Protein AF-0000000083364647 (afdb_homodimer)

Structure (mmCIF, N/CA/C/O backbone):
data_AF-0000000083364647-model_v1
#
loop_
_entity.id
_entity.type
_entity.pdbx_description
1 polymer 'DUF4220 domain-containing protein'
#
loop_
_atom_site.group_PDB
_atom_site.id
_atom_site.type_symbol
_atom_site.label_atom_id
_atom_site.label_alt_id
_atom_site.label_comp_id
_atom_site.label_asym_id
_atom_site.label_entity_id
_atom_site.label_seq_id
_atom_site.pdbx_PDB_ins_code
_atom_site.Cartn_x
_atom_site.Cartn_y
_atom_site.Cartn_z
_atom_site.occupancy
_atom_site.B_iso_or_equiv
_atom_site.auth_seq_id
_atom_site.auth_comp_id
_atom_site.auth_asym_id
_atom_site.auth_atom_id
_atom_site.pdbx_PDB_model_num
ATOM 1 N N . MET A 1 1 ? -22.344 -72.062 21.578 1 28.3 1 MET A N 1
ATOM 2 C CA . MET A 1 1 ? -21.594 -72.375 20.359 1 28.3 1 MET A CA 1
ATOM 3 C C . MET A 1 1 ? -21.938 -71.438 19.234 1 28.3 1 MET A C 1
ATOM 5 O O . MET A 1 1 ? -21.359 -71.5 18.141 1 28.3 1 MET A O 1
ATOM 9 N N . VAL A 1 2 ? -23.078 -70.688 19.422 1 35.88 2 VAL A N 1
ATOM 10 C CA . VAL A 1 2 ? -23.656 -69.875 18.375 1 35.88 2 VAL A CA 1
ATOM 11 C C . VAL A 1 2 ? -22.875 -68.562 18.266 1 35.88 2 VAL A C 1
ATOM 13 O O . VAL A 1 2 ? -22.969 -67.875 17.25 1 35.88 2 VAL A O 1
ATOM 16 N N . GLY A 1 3 ? -22.094 -68.188 19.328 1 37.97 3 GLY A N 1
ATOM 17 C CA . GLY A 1 3 ? -21.469 -66.875 19.359 1 37.97 3 GLY A CA 1
ATOM 18 C C . GLY A 1 3 ? -20.312 -66.75 18.406 1 37.97 3 GLY A C 1
ATOM 19 O O . GLY A 1 3 ? -19.781 -65.688 18.203 1 37.97 3 GLY A O 1
ATOM 20 N N . TYR A 1 4 ? -19.688 -67.938 18.016 1 39.88 4 TYR A N 1
ATOM 21 C CA . TYR A 1 4 ? -18.438 -67.875 17.266 1 39.88 4 TYR A CA 1
ATOM 22 C C . TYR A 1 4 ? -18.688 -67.688 15.781 1 39.88 4 TYR A C 1
ATOM 24 O O . TYR A 1 4 ? -17.766 -67.312 15.039 1 39.88 4 TYR A O 1
ATOM 32 N N . ARG A 1 5 ? -19.922 -68 15.266 1 39.12 5 ARG A N 1
ATOM 33 C CA . ARG A 1 5 ? -20.125 -67.938 13.82 1 39.12 5 ARG A CA 1
ATOM 34 C C . ARG A 1 5 ? -20.328 -66.5 13.359 1 39.12 5 ARG A C 1
ATOM 36 O O . ARG A 1 5 ? -20.094 -66.188 12.188 1 39.12 5 ARG A O 1
ATOM 43 N N . ARG A 1 6 ? -20.875 -65.625 14.242 1 38.91 6 ARG A N 1
ATOM 44 C CA . ARG A 1 6 ? -21.156 -64.312 13.781 1 38.91 6 ARG A CA 1
ATOM 45 C C . ARG A 1 6 ? -19.875 -63.469 13.641 1 38.91 6 ARG A C 1
ATOM 47 O O . ARG A 1 6 ? -19.828 -62.5 12.898 1 38.91 6 ARG A O 1
ATOM 54 N N . MET A 1 7 ? -18.906 -63.969 14.445 1 41.81 7 MET A N 1
ATOM 55 C CA . MET A 1 7 ? -17.656 -63.188 14.328 1 41.81 7 MET A CA 1
ATOM 56 C C . MET A 1 7 ? -16.938 -63.562 13.031 1 41.81 7 MET A C 1
ATOM 58 O O . MET A 1 7 ? -16.156 -62.75 12.516 1 41.81 7 MET A O 1
ATOM 62 N N . GLY A 1 8 ? -17.25 -64.812 12.523 1 44.34 8 GLY A N 1
ATOM 63 C CA . GLY A 1 8 ? -16.594 -65.25 11.297 1 44.34 8 GLY A CA 1
ATOM 64 C C . GLY A 1 8 ? -17.094 -64.5 10.062 1 44.34 8 GLY A C 1
ATOM 65 O O . GLY A 1 8 ? -16.328 -64.188 9.164 1 44.34 8 GLY A O 1
ATOM 66 N N . ASN A 1 9 ? -18.438 -64.312 10.062 1 47.81 9 ASN A N 1
ATOM 67 C CA . ASN A 1 9 ? -19 -63.688 8.891 1 47.81 9 ASN A CA 1
ATOM 68 C C . ASN A 1 9 ? -18.656 -62.188 8.867 1 47.81 9 ASN A C 1
ATOM 70 O O . ASN A 1 9 ? -18.578 -61.594 7.797 1 47.81 9 ASN A O 1
ATOM 74 N N . MET A 1 10 ? -18.516 -61.562 10.078 1 47.47 10 MET A N 1
ATOM 75 C CA . MET A 1 10 ? -18.125 -60.156 10.086 1 47.47 10 MET A CA 1
ATOM 76 C C . MET A 1 10 ? -16.688 -60 9.609 1 47.47 10 MET A C 1
ATOM 78 O O . MET A 1 10 ? -16.359 -59 8.961 1 47.47 10 MET A O 1
ATOM 82 N N . GLU A 1 11 ? -15.883 -61.031 9.961 1 47.91 11 GLU A N 1
ATOM 83 C CA . GLU A 1 11 ? -14.508 -60.969 9.484 1 47.91 11 GLU A CA 1
ATOM 84 C C . GLU A 1 11 ? -14.43 -61.188 7.977 1 47.91 11 GLU A C 1
ATOM 86 O O . GLU A 1 11 ? -13.633 -60.531 7.297 1 47.91 11 GLU A O 1
ATOM 91 N N . GLN A 1 12 ? -15.289 -62.062 7.484 1 49.97 12 GLN A N 1
ATOM 92 C CA . GLN A 1 12 ? -15.289 -62.25 6.043 1 49.97 12 GLN A CA 1
ATOM 93 C C . GLN A 1 12 ? -15.836 -61.062 5.305 1 49.97 12 GLN A C 1
ATOM 95 O O . GLN A 1 12 ? -15.312 -60.656 4.262 1 49.97 12 GLN A O 1
ATOM 100 N N . ASN A 1 13 ? -16.922 -60.5 5.891 1 51.72 13 ASN A N 1
ATOM 101 C CA . ASN A 1 13 ? -17.469 -59.312 5.25 1 51.72 13 ASN A CA 1
ATOM 102 C C . ASN A 1 13 ? -16.547 -58.094 5.402 1 51.72 13 ASN A C 1
ATOM 104 O O . ASN A 1 13 ? -16.438 -57.281 4.496 1 51.72 13 ASN A O 1
ATOM 108 N N . LEU A 1 14 ? -15.891 -58.031 6.578 1 49.97 14 LEU A N 1
ATOM 109 C CA . LEU A 1 14 ? -14.898 -56.969 6.715 1 49.97 14 LEU A CA 1
ATOM 110 C C . LEU A 1 14 ? -13.688 -57.25 5.824 1 49.97 14 LEU A C 1
ATOM 112 O O . LEU A 1 14 ? -13.086 -56.312 5.285 1 49.97 14 LEU A O 1
ATOM 116 N N . GLY A 1 15 ? -13.367 -58.562 5.668 1 51.25 15 GLY A N 1
ATOM 117 C CA . GLY A 1 15 ? -12.312 -58.938 4.746 1 51.25 15 GLY A CA 1
ATOM 118 C C . GLY A 1 15 ? -12.648 -58.625 3.297 1 51.25 15 GLY A C 1
ATOM 119 O O . GLY A 1 15 ? -11.789 -58.156 2.545 1 51.25 15 GLY A O 1
ATOM 120 N N . ASN A 1 16 ? -13.852 -58.969 2.924 1 53 16 ASN A N 1
ATOM 121 C CA . ASN A 1 16 ? -14.297 -58.656 1.569 1 53 16 ASN A CA 1
ATOM 122 C C . ASN A 1 16 ? -14.406 -57.156 1.343 1 53 16 ASN A C 1
ATOM 124 O O . ASN A 1 16 ? -14.078 -56.656 0.265 1 53 16 ASN A O 1
ATOM 128 N N . VAL A 1 17 ? -14.922 -56.469 2.379 1 50.69 17 VAL A N 1
ATOM 129 C CA . VAL A 1 17 ? -14.992 -55 2.248 1 50.69 17 VAL A CA 1
ATOM 130 C C . VAL A 1 17 ? -13.586 -54.438 2.229 1 50.69 17 VAL A C 1
ATOM 132 O O . VAL A 1 17 ? -13.305 -53.5 1.459 1 50.69 17 VAL A O 1
ATOM 135 N N . THR A 1 18 ? -12.758 -55.031 3.092 1 52.19 18 THR A N 1
ATOM 136 C CA . THR A 1 18 ? -11.383 -54.562 3.074 1 52.19 18 THR A CA 1
ATOM 137 C C . THR A 1 18 ? -10.68 -54.969 1.783 1 52.19 18 THR A C 1
ATOM 139 O O . THR A 1 18 ? -9.883 -54.219 1.229 1 52.19 18 THR A O 1
ATOM 142 N N . SER A 1 19 ? -10.969 -56.219 1.324 1 53.66 19 SER A N 1
ATOM 143 C CA . SER A 1 19 ? -10.383 -56.625 0.055 1 53.66 19 SER A CA 1
ATOM 144 C C . SER A 1 19 ? -10.984 -55.875 -1.114 1 53.66 19 SER A C 1
ATOM 146 O O . SER A 1 19 ? -10.266 -55.438 -2.025 1 53.66 19 SER A O 1
ATOM 148 N N . ALA A 1 20 ? -12.219 -55.656 -1.059 1 52.66 20 ALA A N 1
ATOM 149 C CA . ALA A 1 20 ? -12.859 -54.844 -2.105 1 52.66 20 ALA A CA 1
ATOM 150 C C . ALA A 1 20 ? -12.414 -53.406 -2.039 1 52.66 20 ALA A C 1
ATOM 152 O O . ALA A 1 20 ? -12.172 -52.75 -3.072 1 52.66 20 ALA A O 1
ATOM 153 N N . SER A 1 21 ? -12.469 -53.031 -0.769 1 53.06 21 SER A N 1
ATOM 154 C CA . SER A 1 21 ? -11.961 -51.688 -0.61 1 53.06 21 SER A CA 1
ATOM 155 C C . SER A 1 21 ? -10.484 -51.594 -0.996 1 53.06 21 SER A C 1
ATOM 157 O O . SER A 1 21 ? -10.055 -50.625 -1.601 1 53.06 21 SER A O 1
ATOM 159 N N . ALA A 1 22 ? -9.812 -52.625 -0.626 1 52.19 22 ALA A N 1
ATOM 160 C CA . ALA A 1 22 ? -8.414 -52.688 -1.05 1 52.19 22 ALA A CA 1
ATOM 161 C C . ALA A 1 22 ? -8.312 -52.844 -2.561 1 52.19 22 ALA A C 1
ATOM 163 O O . ALA A 1 22 ? -7.461 -52.25 -3.207 1 52.19 22 ALA A O 1
ATOM 164 N N . ILE A 1 23 ? -9.078 -53.719 -3.143 1 51.44 23 ILE A N 1
ATOM 165 C CA . ILE A 1 23 ? -9.102 -53.906 -4.594 1 51.44 23 ILE A CA 1
ATOM 166 C C . ILE A 1 23 ? -9.555 -52.594 -5.254 1 51.44 23 ILE A C 1
ATOM 168 O O . ILE A 1 23 ? -8.984 -52.188 -6.258 1 51.44 23 ILE A O 1
ATOM 172 N N . LEU A 1 24 ? -10.641 -52.094 -4.684 1 50.34 24 LEU A N 1
ATOM 173 C CA . LEU A 1 24 ? -11.102 -50.812 -5.211 1 50.34 24 LEU A CA 1
ATOM 174 C C . LEU A 1 24 ? -10.016 -49.75 -5.066 1 50.34 24 LEU A C 1
ATOM 176 O O . LEU A 1 24 ? -9.805 -48.938 -5.973 1 50.34 24 LEU A O 1
ATOM 180 N N . LEU A 1 25 ? -9.523 -49.75 -3.896 1 50.5 25 LEU A N 1
ATOM 181 C CA . LEU A 1 25 ? -8.398 -48.812 -3.697 1 50.5 25 LEU A CA 1
ATOM 182 C C . LEU A 1 25 ? -7.23 -49.188 -4.602 1 50.5 25 LEU A C 1
ATOM 184 O O . LEU A 1 25 ? -6.555 -48.312 -5.145 1 50.5 25 LEU A O 1
ATOM 188 N N . HIS A 1 26 ? -6.988 -50.5 -4.77 1 53.16 26 HIS A N 1
ATOM 189 C CA . HIS A 1 26 ? -5.949 -50.938 -5.688 1 53.16 26 HIS A CA 1
ATOM 190 C C . HIS A 1 26 ? -6.324 -50.656 -7.133 1 53.16 26 HIS A C 1
ATOM 192 O O . HIS A 1 26 ? -5.477 -50.25 -7.926 1 53.16 26 HIS A O 1
ATOM 198 N N . GLN A 1 27 ? -7.527 -50.969 -7.461 1 51.88 27 GLN A N 1
ATOM 199 C CA . GLN A 1 27 ? -8 -50.625 -8.805 1 51.88 27 GLN A CA 1
ATOM 200 C C . GLN A 1 27 ? -7.984 -49.125 -9.023 1 51.88 27 GLN A C 1
ATOM 202 O O . GLN A 1 27 ? -7.609 -48.656 -10.102 1 51.88 27 GLN A O 1
ATOM 207 N N . LEU A 1 28 ? -8.453 -48.469 -8.086 1 54.12 28 LEU A N 1
ATOM 208 C CA . LEU A 1 28 ? -8.367 -47.031 -8.141 1 54.12 28 LEU A CA 1
ATOM 209 C C . LEU A 1 28 ? -6.914 -46.562 -8.219 1 54.12 28 LEU A C 1
ATOM 211 O O . LEU A 1 28 ? -6.59 -45.625 -8.945 1 54.12 28 LEU A O 1
ATOM 215 N N . SER A 1 29 ? -6.258 -47.281 -7.473 1 57.06 29 SER A N 1
ATOM 216 C CA . SER A 1 29 ? -4.824 -47 -7.523 1 57.06 29 SER A CA 1
ATOM 217 C C . SER A 1 29 ? -4.234 -47.406 -8.867 1 57.06 29 SER A C 1
ATOM 219 O O . SER A 1 29 ? -3.391 -46.719 -9.422 1 57.06 29 SER A O 1
ATOM 221 N N . ASP A 1 30 ? -4.602 -48.625 -9.422 1 57.47 30 ASP A N 1
ATOM 222 C CA . ASP A 1 30 ? -4.145 -49.062 -10.734 1 57.47 30 ASP A CA 1
ATOM 223 C C . ASP A 1 30 ? -4.68 -48.125 -11.836 1 57.47 30 ASP A C 1
ATOM 225 O O . ASP A 1 30 ? -3.959 -47.812 -12.781 1 57.47 30 ASP A O 1
ATOM 229 N N . MET A 1 31 ? -5.93 -47.875 -11.781 1 54.09 31 MET A N 1
ATOM 230 C CA . MET A 1 31 ? -6.516 -46.938 -12.727 1 54.09 31 MET A CA 1
ATOM 231 C C . MET A 1 31 ? -5.844 -45.594 -12.633 1 54.09 31 MET A C 1
ATOM 233 O O . MET A 1 31 ? -5.652 -44.906 -13.641 1 54.09 31 MET A O 1
ATOM 237 N N . TRP A 1 32 ? -5.512 -45.344 -11.445 1 59.69 32 TRP A N 1
ATOM 238 C CA . TRP A 1 32 ? -4.852 -44.062 -11.203 1 59.69 32 TRP A CA 1
ATOM 239 C C . TRP A 1 32 ? -3.434 -44.094 -11.758 1 59.69 32 TRP A C 1
ATOM 241 O O . TRP A 1 32 ? -2.926 -43.062 -12.195 1 59.69 32 TRP A O 1
ATOM 251 N N . LYS A 1 33 ? -2.928 -45.281 -11.898 1 62.59 33 LYS A N 1
ATOM 252 C CA . LYS A 1 33 ? -1.562 -45.406 -12.398 1 62.59 33 LYS A CA 1
ATOM 253 C C . LYS A 1 33 ? -1.55 -45.719 -13.891 1 62.59 33 LYS A C 1
ATOM 255 O O . LYS A 1 33 ? -0.494 -45.688 -14.531 1 62.59 33 LYS A O 1
ATOM 260 N N . SER A 1 34 ? -2.707 -45.969 -14.555 1 68.25 34 SER A N 1
ATOM 261 C CA . SER A 1 34 ? -2.805 -46.188 -15.992 1 68.25 34 SER A CA 1
ATOM 262 C C . SER A 1 34 ? -2.561 -44.906 -16.766 1 68.25 34 SER A C 1
ATOM 264 O O . SER A 1 34 ? -2.693 -43.812 -16.219 1 68.25 34 SER A O 1
ATOM 266 N N . PRO A 1 35 ? -2.01 -45.062 -17.953 1 74.62 35 PRO A N 1
ATOM 267 C CA . PRO A 1 35 ? -1.809 -43.875 -18.766 1 74.62 35 PRO A CA 1
ATOM 268 C C . PRO A 1 35 ? -3.057 -43 -18.859 1 74.62 35 PRO A C 1
ATOM 270 O O . PRO A 1 35 ? -2.959 -41.75 -18.828 1 74.62 35 PRO A O 1
ATOM 273 N N . ARG A 1 36 ? -4.195 -43.625 -18.938 1 77.38 36 ARG A N 1
ATOM 274 C CA . ARG A 1 36 ? -5.422 -42.844 -18.969 1 77.38 36 ARG A CA 1
ATOM 275 C C . ARG A 1 36 ? -5.695 -42.188 -17.625 1 77.38 36 ARG A C 1
ATOM 277 O O . ARG A 1 36 ? -6.176 -41.031 -17.562 1 77.38 36 ARG A O 1
ATOM 284 N N . GLY A 1 37 ? -5.383 -42.844 -16.594 1 76.88 37 GLY A N 1
ATOM 285 C CA . GLY A 1 37 ? -5.535 -42.281 -15.258 1 76.88 37 GLY A CA 1
ATOM 286 C C . GLY A 1 37 ? -4.648 -41.062 -15.023 1 76.88 37 GLY A C 1
ATOM 287 O O . GLY A 1 37 ? -5.066 -40.094 -14.391 1 76.88 37 GLY A O 1
ATOM 288 N N . THR A 1 38 ? -3.457 -41.125 -15.578 1 80.5 38 THR A N 1
ATOM 289 C CA . THR A 1 38 ? -2.537 -40 -15.461 1 80.5 38 THR A CA 1
ATOM 290 C C . THR A 1 38 ? -3.068 -38.781 -16.219 1 80.5 38 THR A C 1
ATOM 292 O O . THR A 1 38 ? -3.004 -37.656 -15.719 1 80.5 38 THR A O 1
ATOM 295 N N . VAL A 1 39 ? -3.627 -39.031 -17.328 1 83.75 39 VAL A N 1
ATOM 296 C CA . VAL A 1 39 ? -4.18 -37.938 -18.125 1 83.75 39 VAL A CA 1
ATOM 297 C C . VAL A 1 39 ? -5.375 -37.312 -17.406 1 83.75 39 VAL A C 1
ATOM 299 O O . VAL A 1 39 ? -5.504 -36.094 -17.344 1 83.75 39 VAL A O 1
ATOM 302 N N . VAL A 1 40 ? -6.16 -38.125 -16.781 1 84.25 40 VAL A N 1
ATOM 303 C CA . VAL A 1 40 ? -7.355 -37.656 -16.094 1 84.25 40 VAL A CA 1
ATOM 304 C C . VAL A 1 40 ? -6.957 -36.812 -14.875 1 84.25 40 VAL A C 1
ATOM 306 O O . VAL A 1 40 ? -7.609 -35.812 -14.555 1 84.25 40 VAL A O 1
ATOM 309 N N . ARG A 1 41 ? -5.922 -37.156 -14.234 1 86.38 41 ARG A N 1
ATOM 310 C CA . ARG A 1 41 ? -5.449 -36.406 -13.078 1 86.38 41 ARG A CA 1
ATOM 311 C C . ARG A 1 41 ? -4.949 -35.031 -13.492 1 86.38 41 ARG A C 1
ATOM 313 O O . ARG A 1 41 ? -5.262 -34.031 -12.844 1 86.38 41 ARG A O 1
ATOM 320 N N . ILE A 1 42 ? -4.195 -34.969 -14.516 1 89.38 42 ILE A N 1
ATOM 321 C CA . ILE A 1 42 ? -3.674 -33.719 -15.008 1 89.38 42 ILE A CA 1
ATOM 322 C C . ILE A 1 42 ? -4.828 -32.844 -15.492 1 89.38 42 ILE A C 1
ATOM 324 O O . ILE A 1 42 ? -4.863 -31.625 -15.211 1 89.38 42 ILE A O 1
ATOM 328 N N . GLU A 1 43 ? -5.773 -33.5 -16.125 1 91.19 43 GLU A N 1
ATOM 329 C CA . GLU A 1 43 ? -6.934 -32.781 -16.609 1 91.19 43 GLU A CA 1
ATOM 330 C C . GLU A 1 43 ? -7.785 -32.25 -15.461 1 91.19 43 GLU A C 1
ATOM 332 O O . GLU A 1 43 ? -8.305 -31.125 -15.531 1 91.19 43 GLU A O 1
ATOM 337 N N . ALA A 1 44 ? -7.875 -33 -14.461 1 90.81 44 ALA A N 1
ATOM 338 C CA . ALA A 1 44 ? -8.664 -32.562 -13.312 1 90.81 44 ALA A CA 1
ATOM 339 C C . ALA A 1 44 ? -8.023 -31.359 -12.641 1 90.81 44 ALA A C 1
ATOM 341 O O . ALA A 1 44 ? -8.727 -30.422 -12.25 1 90.81 44 ALA A O 1
ATOM 342 N N . LEU A 1 45 ? -6.758 -31.328 -12.531 1 92.5 45 LEU A N 1
ATOM 343 C CA . LEU A 1 45 ? -6.059 -30.203 -11.922 1 92.5 45 LEU A CA 1
ATOM 344 C C . LEU A 1 45 ? -6.141 -28.969 -12.805 1 92.5 45 LEU A C 1
ATOM 346 O O . LEU A 1 45 ? -6.324 -27.859 -12.312 1 92.5 45 LEU A O 1
ATOM 350 N N . ALA A 1 46 ? -6.008 -29.219 -14.039 1 93.81 46 ALA A N 1
ATOM 351 C CA . ALA A 1 46 ? -6.125 -28.109 -14.977 1 93.81 46 ALA A CA 1
ATOM 352 C C . ALA A 1 46 ? -7.531 -27.516 -14.953 1 93.81 46 ALA A C 1
ATOM 354 O O . ALA A 1 46 ? -7.699 -26.297 -14.969 1 93.81 46 ALA A O 1
ATOM 355 N N . LEU A 1 47 ? -8.508 -28.406 -14.891 1 94.44 47 LEU A N 1
ATOM 356 C CA . LEU A 1 47 ? -9.898 -27.938 -14.852 1 94.44 47 LEU A CA 1
ATOM 357 C C . LEU A 1 47 ? -10.18 -27.188 -13.562 1 94.44 47 LEU A C 1
ATOM 359 O O . LEU A 1 47 ? -10.93 -26.203 -13.562 1 94.44 47 LEU A O 1
ATOM 363 N N . LEU A 1 48 ? -9.539 -27.609 -12.539 1 94.56 48 LEU A N 1
ATOM 364 C CA . LEU A 1 48 ? -9.695 -26.891 -11.281 1 94.56 48 LEU A CA 1
ATOM 365 C C . LEU A 1 48 ? -9.086 -25.484 -11.375 1 94.56 48 LEU A C 1
ATOM 367 O O . LEU A 1 48 ? -9.68 -24.516 -10.914 1 94.56 48 LEU A O 1
ATOM 371 N N . ALA A 1 49 ? -7.973 -25.422 -11.953 1 94.81 49 ALA A N 1
ATOM 372 C CA . ALA A 1 49 ? -7.324 -24.125 -12.133 1 94.81 49 ALA A CA 1
ATOM 373 C C . ALA A 1 49 ? -8.164 -23.203 -13.023 1 94.81 49 ALA A C 1
ATOM 375 O O . ALA A 1 49 ? -8.305 -22.016 -12.734 1 94.81 49 ALA A O 1
ATOM 376 N N . ILE A 1 50 ? -8.75 -23.766 -14.047 1 95 50 ILE A N 1
ATOM 377 C CA . ILE A 1 50 ? -9.594 -23.016 -14.961 1 95 50 ILE A CA 1
ATOM 378 C C . ILE A 1 50 ? -10.859 -22.547 -14.242 1 95 50 ILE A C 1
ATOM 380 O O . ILE A 1 50 ? -11.266 -21.391 -14.367 1 95 50 ILE A O 1
ATOM 384 N N . ALA A 1 51 ? -11.367 -23.422 -13.43 1 94.5 51 ALA A N 1
ATOM 385 C CA . ALA A 1 51 ? -12.586 -23.094 -12.695 1 94.5 51 ALA A CA 1
ATOM 386 C C . ALA A 1 51 ? -12.336 -21.969 -11.703 1 94.5 51 ALA A C 1
ATOM 388 O O . ALA A 1 51 ? -13.141 -21.047 -11.578 1 94.5 51 ALA A O 1
ATOM 389 N N . LEU A 1 52 ? -11.266 -22.031 -11.047 1 94.31 52 LEU A N 1
ATOM 390 C CA . LEU A 1 52 ? -10.922 -21 -10.07 1 94.31 52 LEU A CA 1
ATOM 391 C C . LEU A 1 52 ? -10.641 -19.672 -10.766 1 94.31 52 LEU A C 1
ATOM 393 O O . LEU A 1 52 ? -11.055 -18.625 -10.281 1 94.31 52 LEU A O 1
ATOM 397 N N . SER A 1 53 ? -9.969 -19.75 -11.883 1 93.62 53 SER A N 1
ATOM 398 C CA . SER A 1 53 ? -9.695 -18.547 -12.641 1 93.62 53 SER A CA 1
ATOM 399 C C . SER A 1 53 ? -10.977 -17.938 -13.188 1 93.62 53 SER A C 1
ATOM 401 O O . SER A 1 53 ? -11.141 -16.703 -13.18 1 93.62 53 SER A O 1
ATOM 403 N N . PHE A 1 54 ? -11.836 -18.781 -13.594 1 92.06 54 PHE A N 1
ATOM 404 C CA . PHE A 1 54 ? -13.125 -18.344 -14.094 1 92.06 54 PHE A CA 1
ATOM 405 C C . PHE A 1 54 ? -13.938 -17.672 -12.984 1 92.06 54 PHE A C 1
ATOM 407 O O . PHE A 1 54 ? -14.539 -16.625 -13.195 1 92.06 54 PHE A O 1
ATOM 414 N N . PHE A 1 55 ? -13.898 -18.25 -11.891 1 90.94 55 PHE A N 1
ATOM 415 C CA . PHE A 1 55 ? -14.602 -17.703 -10.727 1 90.94 55 PHE A CA 1
ATOM 416 C C . PHE A 1 55 ? -14.078 -16.312 -10.383 1 90.94 55 PHE A C 1
ATOM 418 O O . PHE A 1 55 ? -14.867 -15.398 -10.133 1 90.94 55 PHE A O 1
ATOM 425 N N . LEU A 1 56 ? -12.852 -16.141 -10.445 1 91.88 56 LEU A N 1
ATOM 426 C CA . LEU A 1 56 ? -12.234 -14.867 -10.117 1 91.88 56 LEU A CA 1
ATOM 427 C C . LEU A 1 56 ? -12.578 -13.812 -11.164 1 91.88 56 LEU A C 1
ATOM 429 O O . LEU A 1 56 ? -12.867 -12.664 -10.812 1 91.88 56 LEU A O 1
ATOM 433 N N . ALA A 1 57 ? -12.547 -14.203 -12.359 1 90.94 57 ALA A N 1
ATOM 434 C CA . ALA A 1 57 ? -12.828 -13.258 -13.445 1 90.94 57 ALA A CA 1
ATOM 435 C C . ALA A 1 57 ? -14.297 -12.836 -13.438 1 90.94 57 ALA A C 1
ATOM 437 O O . ALA A 1 57 ? -14.617 -11.68 -13.711 1 90.94 57 ALA A O 1
ATOM 438 N N . ALA A 1 58 ? -15.133 -13.727 -12.992 1 88.88 58 ALA A N 1
ATOM 439 C CA . ALA A 1 58 ? -16.562 -13.469 -13.047 1 88.88 58 ALA A CA 1
ATOM 440 C C . ALA A 1 58 ? -17.062 -12.789 -11.773 1 88.88 58 ALA A C 1
ATOM 442 O O . ALA A 1 58 ? -17.844 -11.844 -11.82 1 88.88 58 ALA A O 1
ATOM 443 N N . PHE A 1 59 ? -16.531 -13.234 -10.633 1 84.94 59 PHE A N 1
ATOM 444 C CA . PHE A 1 59 ? -17.141 -12.812 -9.375 1 84.94 59 PHE A CA 1
ATOM 445 C C . PHE A 1 59 ? -16.156 -12.016 -8.539 1 84.94 59 PHE A C 1
ATOM 447 O O . PHE A 1 59 ? -16.453 -11.617 -7.414 1 84.94 59 PHE A O 1
ATOM 454 N N . GLY A 1 60 ? -15.039 -11.805 -9.039 1 83.19 60 GLY A N 1
ATOM 455 C CA . GLY A 1 60 ? -14.047 -11.039 -8.289 1 83.19 60 GLY A CA 1
ATOM 456 C C . GLY A 1 60 ? -14.539 -9.656 -7.895 1 83.19 60 GLY A C 1
ATOM 457 O O . GLY A 1 60 ? -14.203 -9.164 -6.816 1 83.19 60 GLY A O 1
ATOM 458 N N . SER A 1 61 ? -15.445 -9.047 -8.648 1 80.56 61 SER A N 1
ATOM 459 C CA . SER A 1 61 ? -15.938 -7.699 -8.391 1 80.56 61 SER A CA 1
ATOM 460 C C . SER A 1 61 ? -16.938 -7.691 -7.242 1 80.56 61 SER A C 1
ATOM 462 O O . SER A 1 61 ? -17.25 -6.633 -6.691 1 80.56 61 SER A O 1
ATOM 464 N N . PHE A 1 62 ? -17.359 -8.844 -6.84 1 84.06 62 PHE A N 1
ATOM 465 C CA . PHE A 1 62 ? -18.344 -8.938 -5.766 1 84.06 62 PHE A CA 1
ATOM 466 C C . PHE A 1 62 ? -17.688 -8.719 -4.406 1 84.06 62 PHE A C 1
ATOM 468 O O . PHE A 1 62 ? -18.375 -8.555 -3.4 1 84.06 62 PHE A O 1
ATOM 475 N N . ARG A 1 63 ? -16.453 -8.68 -4.391 1 86.56 63 ARG A N 1
ATOM 476 C CA . ARG A 1 63 ? -15.734 -8.461 -3.139 1 86.56 63 ARG A CA 1
ATOM 477 C C . ARG A 1 63 ? -16.125 -7.129 -2.512 1 86.56 63 ARG A C 1
ATOM 479 O O . ARG A 1 63 ? -16.188 -7.004 -1.286 1 86.56 63 ARG A O 1
ATOM 486 N N . ARG A 1 64 ? -16.469 -6.191 -3.322 1 89.19 64 ARG A N 1
ATOM 487 C CA . ARG A 1 64 ? -16.859 -4.871 -2.842 1 89.19 64 ARG A CA 1
ATOM 488 C C . ARG A 1 64 ? -18.234 -4.914 -2.176 1 89.19 64 ARG A C 1
ATOM 490 O O . ARG A 1 64 ? -18.516 -4.117 -1.28 1 89.19 64 ARG A O 1
ATOM 497 N N . ARG A 1 65 ? -19.047 -5.898 -2.592 1 90.88 65 ARG A N 1
ATOM 498 C CA . ARG A 1 65 ? -20.469 -5.875 -2.223 1 90.88 65 ARG A CA 1
ATOM 499 C C . ARG A 1 65 ? -20.719 -6.734 -0.986 1 90.88 65 ARG A C 1
ATOM 501 O O . ARG A 1 65 ? -21.828 -6.73 -0.442 1 90.88 65 ARG A O 1
ATOM 508 N N . SER A 1 66 ? -19.688 -7.469 -0.621 1 90.31 66 SER A N 1
ATOM 509 C CA . SER A 1 66 ? -19.938 -8.344 0.522 1 90.31 66 SER A CA 1
ATOM 510 C C . SER A 1 66 ? -18.719 -8.406 1.444 1 90.31 66 SER A C 1
ATOM 512 O O . SER A 1 66 ? -17.594 -8.516 0.978 1 90.31 66 SER A O 1
ATOM 514 N N . GLY A 1 67 ? -19.109 -8.344 2.73 1 86.88 67 GLY A N 1
ATOM 515 C CA . GLY A 1 67 ? -18.062 -8.477 3.734 1 86.88 67 GLY A CA 1
ATOM 516 C C . GLY A 1 67 ? -18 -9.867 4.352 1 86.88 67 GLY A C 1
ATOM 517 O O . GLY A 1 67 ? -17.266 -10.094 5.309 1 86.88 67 GLY A O 1
ATOM 518 N N . HIS A 1 68 ? -18.703 -10.742 3.699 1 87.31 68 HIS A N 1
ATOM 519 C CA . HIS A 1 68 ? -18.719 -12.094 4.242 1 87.31 68 HIS A CA 1
ATOM 520 C C . HIS A 1 68 ? -17.359 -12.758 4.098 1 87.31 68 HIS A C 1
ATOM 522 O O . HIS A 1 68 ? -16.688 -12.609 3.072 1 87.31 68 HIS A O 1
ATOM 528 N N . TRP A 1 69 ? -16.984 -13.555 5.082 1 83.56 69 TRP A N 1
ATOM 529 C CA . TRP A 1 69 ? -15.656 -14.148 5.133 1 83.56 69 TRP A CA 1
ATOM 530 C C . TRP A 1 69 ? -15.438 -15.086 3.949 1 83.56 69 TRP A C 1
ATOM 532 O O . TRP A 1 69 ? -14.336 -15.148 3.402 1 83.56 69 TRP A O 1
ATOM 542 N N . PHE A 1 70 ? -16.484 -15.75 3.516 1 86.5 70 PHE A N 1
ATOM 543 C CA . PHE A 1 70 ? -16.375 -16.719 2.428 1 86.5 70 PHE A CA 1
ATOM 544 C C . PHE A 1 70 ? -16.016 -16.016 1.119 1 86.5 70 PHE A C 1
ATOM 546 O O . PHE A 1 70 ? -15.211 -16.516 0.337 1 86.5 70 PHE A O 1
ATOM 553 N N . ILE A 1 71 ? -16.562 -14.875 0.947 1 88.75 71 ILE A N 1
ATOM 554 C CA . ILE A 1 71 ? -16.297 -14.148 -0.296 1 88.75 71 ILE A CA 1
ATOM 555 C C . ILE A 1 71 ? -14.93 -13.484 -0.231 1 88.75 71 ILE A C 1
ATOM 557 O O . ILE A 1 71 ? -14.164 -13.539 -1.191 1 88.75 71 ILE A O 1
ATOM 561 N N . GLN A 1 72 ? -14.641 -12.953 0.896 1 88.5 72 GLN A N 1
ATOM 562 C CA . GLN A 1 72 ? -13.383 -12.227 1.047 1 88.5 72 GLN A CA 1
ATOM 563 C C . GLN A 1 72 ? -12.195 -13.18 1 1 88.5 72 GLN A C 1
ATOM 565 O O . GLN A 1 72 ? -11.273 -12.992 0.195 1 88.5 72 GLN A O 1
ATOM 570 N N . LYS A 1 73 ? -12.227 -14.211 1.773 1 87 73 LYS A N 1
ATOM 571 C CA . LYS A 1 73 ? -11.117 -15.164 1.817 1 87 73 LYS A CA 1
ATOM 572 C C . LYS A 1 73 ? -11.148 -16.094 0.614 1 87 73 LYS A C 1
ATOM 574 O O . LYS A 1 73 ? -10.102 -16.547 0.142 1 87 73 LYS A O 1
ATOM 579 N N . GLY A 1 74 ? -12.375 -16.328 0.13 1 88 74 GLY A N 1
ATOM 580 C CA . GLY A 1 74 ? -12.5 -17.156 -1.058 1 88 74 GLY A CA 1
ATOM 581 C C . GLY A 1 74 ? -11.898 -16.531 -2.297 1 88 74 GLY A C 1
ATOM 582 O O . GLY A 1 74 ? -11.227 -17.203 -3.08 1 88 74 GLY A O 1
ATOM 583 N N . THR A 1 75 ? -12.094 -15.242 -2.422 1 90.69 75 THR A N 1
ATOM 584 C CA . THR A 1 75 ? -11.523 -14.531 -3.564 1 90.69 75 THR A CA 1
ATOM 585 C C . THR A 1 75 ? -10 -14.5 -3.475 1 90.69 75 THR A C 1
ATOM 587 O O . THR A 1 75 ? -9.312 -14.68 -4.48 1 90.69 75 THR A O 1
ATOM 590 N N . LEU A 1 76 ? -9.469 -14.328 -2.307 1 90.31 76 LEU A N 1
ATOM 591 C CA . LEU A 1 76 ? -8.023 -14.312 -2.115 1 90.31 76 LEU A CA 1
ATOM 592 C C . LEU A 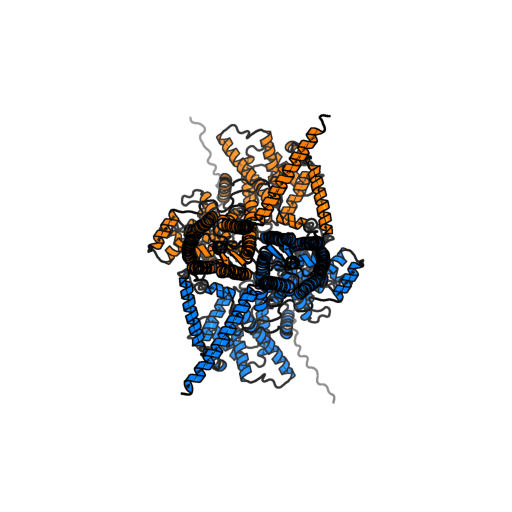1 76 ? -7.426 -15.695 -2.389 1 90.31 76 LEU A C 1
ATOM 594 O O . LEU A 1 76 ? -6.379 -15.805 -3.027 1 90.31 76 LEU A O 1
ATOM 598 N N . ALA A 1 77 ? -8.133 -16.688 -1.954 1 91.38 77 ALA A N 1
ATOM 599 C CA . ALA A 1 77 ? -7.684 -18.047 -2.191 1 91.38 77 ALA A CA 1
ATOM 600 C C . ALA A 1 77 ? -7.707 -18.391 -3.68 1 91.38 77 ALA A C 1
ATOM 602 O O . ALA A 1 77 ? -6.758 -18.969 -4.203 1 91.38 77 ALA A O 1
ATOM 603 N N . ALA A 1 78 ? -8.727 -17.984 -4.285 1 93 78 ALA A N 1
ATOM 604 C CA . ALA A 1 78 ? -8.836 -18.25 -5.719 1 93 78 ALA A CA 1
ATOM 605 C C . ALA A 1 78 ? -7.73 -17.547 -6.496 1 93 78 ALA A C 1
ATOM 607 O O . ALA A 1 78 ? -7.219 -18.078 -7.48 1 93 78 ALA A O 1
ATOM 608 N N . ASN A 1 79 ? -7.371 -16.422 -6.074 1 91.38 79 ASN A N 1
ATOM 609 C CA . ASN A 1 79 ? -6.32 -15.664 -6.742 1 91.38 79 ASN A CA 1
ATOM 610 C C . ASN A 1 79 ? -4.969 -16.359 -6.637 1 91.38 79 ASN A C 1
ATOM 612 O O . ASN A 1 79 ? -4.246 -16.484 -7.629 1 91.38 79 ASN A O 1
ATOM 616 N N . VAL A 1 80 ? -4.668 -16.906 -5.543 1 91.06 80 VAL A N 1
ATOM 617 C CA . VAL A 1 80 ? -3.377 -17.547 -5.316 1 91.06 80 VAL A CA 1
ATOM 618 C C . VAL A 1 80 ? -3.375 -18.938 -5.945 1 91.06 80 VAL A C 1
ATOM 620 O O . VAL A 1 80 ? -2.426 -19.312 -6.641 1 91.06 80 VAL A O 1
ATOM 623 N N . LEU A 1 81 ? -4.453 -19.594 -5.801 1 92.5 81 LEU A N 1
ATOM 624 C CA . LEU A 1 81 ? -4.523 -20.984 -6.25 1 92.5 81 LEU A CA 1
ATOM 625 C C . LEU A 1 81 ? -4.594 -21.062 -7.77 1 92.5 81 LEU A C 1
ATOM 627 O O . LEU A 1 81 ? -4 -21.953 -8.383 1 92.5 81 LEU A O 1
ATOM 631 N N . SER A 1 82 ? -5.281 -20.156 -8.336 1 93 82 SER A N 1
ATOM 632 C CA . SER A 1 82 ? -5.457 -20.219 -9.781 1 93 82 SER A CA 1
ATOM 633 C C . SER A 1 82 ? -4.117 -20.141 -10.508 1 93 82 SER A C 1
ATOM 635 O O . SER A 1 82 ? -3.83 -20.953 -11.391 1 93 82 SER A O 1
ATOM 637 N N . LEU A 1 83 ? -3.289 -19.219 -10.055 1 91.62 83 LEU A N 1
ATOM 638 C CA . LEU A 1 83 ? -2.012 -19.031 -10.734 1 91.62 83 LEU A CA 1
ATOM 639 C C . LEU A 1 83 ? -1.038 -20.156 -10.383 1 91.62 83 LEU A C 1
ATOM 641 O O . LEU A 1 83 ? -0.357 -20.688 -11.258 1 91.62 83 LEU A O 1
ATOM 645 N N . SER A 1 84 ? -1.001 -20.516 -9.188 1 93.19 84 SER A N 1
ATOM 646 C CA . SER A 1 84 ? -0.07 -21.547 -8.742 1 93.19 84 SER A CA 1
ATOM 647 C C . SER A 1 84 ? -0.45 -22.906 -9.305 1 93.19 84 SER A C 1
ATOM 649 O O . SER A 1 84 ? 0.396 -23.625 -9.859 1 93.19 84 SER A O 1
ATOM 651 N N . LEU A 1 85 ? -1.699 -23.266 -9.281 1 93.94 85 LEU A N 1
ATOM 652 C CA . LEU A 1 85 ? -2.162 -24.531 -9.82 1 93.94 85 LEU A CA 1
ATOM 653 C C . LEU A 1 85 ? -2.049 -24.547 -11.344 1 93.94 85 LEU A C 1
ATOM 655 O O . LEU A 1 85 ? -1.769 -25.594 -11.938 1 93.94 85 LEU A O 1
ATOM 659 N N . GLY A 1 86 ? -2.363 -23.391 -11.883 1 94.25 86 GLY A N 1
ATOM 660 C CA . GLY A 1 86 ? -2.199 -23.297 -13.328 1 94.25 86 GLY A CA 1
ATOM 661 C C . GLY A 1 86 ? -0.776 -23.562 -13.781 1 94.25 86 GLY A C 1
ATOM 662 O O . GLY A 1 86 ? -0.547 -24.375 -14.68 1 94.25 86 GLY A O 1
ATOM 663 N N . THR A 1 87 ? 0.15 -22.938 -13.109 1 93.94 87 THR A N 1
ATOM 664 C CA . THR A 1 87 ? 1.558 -23.109 -13.445 1 93.94 87 THR A CA 1
ATOM 665 C C . THR A 1 87 ? 1.997 -24.547 -13.156 1 93.94 87 THR A C 1
ATOM 667 O O . THR A 1 87 ? 2.701 -25.156 -13.961 1 93.94 87 THR A O 1
ATOM 670 N N . TYR A 1 88 ? 1.553 -25.094 -12.094 1 93.94 88 TYR A N 1
ATOM 671 C CA . TYR A 1 88 ? 1.846 -26.469 -11.711 1 93.94 88 TYR A CA 1
ATOM 672 C C . TYR A 1 88 ? 1.287 -27.453 -12.742 1 93.94 88 TYR A C 1
ATOM 674 O O . TYR A 1 88 ? 1.974 -28.391 -13.148 1 93.94 88 TYR A O 1
ATOM 682 N N . SER A 1 89 ? 0.126 -27.219 -13.234 1 93.38 89 SER A N 1
ATOM 683 C CA . SER A 1 89 ? -0.526 -28.094 -14.195 1 93.38 89 SER A CA 1
ATOM 684 C C . SER A 1 89 ? 0.164 -28.031 -15.555 1 93.38 89 SER A C 1
ATOM 686 O O . SER A 1 89 ? 0.293 -29.047 -16.234 1 93.38 89 SER A O 1
ATOM 688 N N . ILE A 1 90 ? 0.553 -26.891 -15.906 1 93.75 90 ILE A N 1
ATOM 689 C CA . ILE A 1 90 ? 1.252 -26.75 -17.172 1 93.75 90 ILE A CA 1
ATOM 690 C C . ILE A 1 90 ? 2.574 -27.516 -17.125 1 93.75 90 ILE A C 1
ATOM 692 O O . ILE A 1 90 ? 2.975 -28.141 -18.109 1 93.75 90 ILE A O 1
ATOM 696 N N . GLY A 1 91 ? 3.211 -27.453 -15.992 1 91.31 91 GLY A N 1
ATOM 697 C CA . GLY A 1 91 ? 4.414 -28.25 -15.82 1 91.31 91 GLY A CA 1
ATOM 698 C C . GLY A 1 91 ? 4.16 -29.75 -15.922 1 91.31 91 GLY A C 1
ATOM 699 O O . GLY A 1 91 ? 4.914 -30.469 -16.578 1 91.31 91 GLY A O 1
ATOM 700 N N . LEU A 1 92 ? 3.072 -30.172 -15.414 1 90.75 92 LEU A N 1
ATOM 701 C CA . LEU A 1 92 ? 2.693 -31.578 -15.492 1 90.75 92 LEU A CA 1
ATOM 702 C C . LEU A 1 92 ? 2.412 -31.984 -16.938 1 90.75 92 LEU A C 1
ATOM 704 O O . LEU A 1 92 ? 2.828 -33.062 -17.359 1 90.75 92 LEU A O 1
ATOM 708 N N . MET A 1 93 ? 1.748 -31.156 -17.656 1 89.94 93 MET A N 1
ATOM 709 C CA . MET A 1 93 ? 1.379 -31.438 -19.047 1 89.94 93 MET A CA 1
ATOM 710 C C . MET A 1 93 ? 2.619 -31.578 -19.922 1 89.94 93 MET A C 1
ATOM 712 O O . MET A 1 93 ? 2.645 -32.406 -20.828 1 89.94 93 MET A O 1
ATOM 716 N N . GLN A 1 94 ? 3.537 -30.828 -19.609 1 87.12 94 GLN A N 1
ATOM 717 C CA . GLN A 1 94 ? 4.715 -30.766 -20.469 1 87.12 94 GLN A CA 1
ATOM 718 C C . GLN A 1 94 ? 5.578 -32 -20.297 1 87.12 94 GLN A C 1
ATOM 720 O O . GLN A 1 94 ? 6.074 -32.562 -21.297 1 87.12 94 GLN A O 1
ATOM 725 N N . SER A 1 95 ? 5.77 -32.531 -19.109 1 85.12 95 SER A N 1
ATOM 726 C CA . SER A 1 95 ? 6.754 -33.594 -18.859 1 85.12 95 SER A CA 1
ATOM 727 C C . SER A 1 95 ? 6.094 -34.969 -18.828 1 85.12 95 SER A C 1
ATOM 729 O O . SER A 1 95 ? 6.781 -36 -18.828 1 85.12 95 SER A O 1
ATOM 731 N N . SER A 1 96 ? 4.82 -35 -18.969 1 82.81 96 SER A N 1
ATOM 732 C CA . SER A 1 96 ? 4.145 -36.312 -18.891 1 82.81 96 SER A CA 1
ATOM 733 C C . SER A 1 96 ? 4.477 -37.156 -20.109 1 82.81 96 SER A C 1
ATOM 735 O O . SER A 1 96 ? 4.656 -36.656 -21.219 1 82.81 96 SER A O 1
ATOM 737 N N . SER A 1 97 ? 4.656 -38.5 -19.875 1 78.06 97 SER A N 1
ATOM 738 C CA . SER A 1 97 ? 4.922 -39.438 -20.969 1 78.06 97 SER A CA 1
ATOM 739 C C . SER A 1 97 ? 3.684 -39.656 -21.828 1 78.06 97 SER A C 1
ATOM 741 O O . SER A 1 97 ? 3.787 -40.094 -22.969 1 78.06 97 SER A O 1
ATOM 743 N N . VAL A 1 98 ? 2.555 -39.375 -21.172 1 77.31 98 VAL A N 1
ATOM 744 C CA . VAL A 1 98 ? 1.287 -39.5 -21.891 1 77.31 98 VAL A CA 1
ATOM 745 C C . VAL A 1 98 ? 0.697 -38.094 -22.094 1 77.31 98 VAL A C 1
ATOM 747 O O . VAL A 1 98 ? 0.444 -37.375 -21.141 1 77.31 98 VAL A O 1
ATOM 750 N N . LYS A 1 99 ? 0.631 -37.688 -23.359 1 80.94 99 LYS A N 1
ATOM 751 C CA . LYS A 1 99 ? 0.139 -36.344 -23.656 1 80.94 99 LYS A CA 1
ATOM 752 C C . LYS A 1 99 ? -1.177 -36.375 -24.422 1 80.94 99 LYS A C 1
ATOM 754 O O . LYS A 1 99 ? -1.442 -37.344 -25.156 1 80.94 99 LYS A O 1
ATOM 759 N N . SER A 1 100 ? -1.937 -35.469 -24.062 1 82.75 100 SER A N 1
ATOM 760 C CA . SER A 1 100 ? -3.191 -35.312 -24.781 1 82.75 100 SER A CA 1
ATOM 761 C C . SER A 1 100 ? -3.104 -34.125 -25.766 1 82.75 100 SER A C 1
ATOM 763 O O . SER A 1 100 ? -2.42 -33.156 -25.5 1 82.75 100 SER A O 1
ATOM 765 N N . GLU A 1 101 ? -3.76 -34.219 -26.875 1 81.38 101 GLU A N 1
ATOM 766 C CA . GLU A 1 101 ? -3.754 -33.156 -27.891 1 81.38 101 GLU A CA 1
ATOM 767 C C . GLU A 1 101 ? -4.523 -31.938 -27.438 1 81.38 101 GLU A C 1
ATOM 769 O O . GLU A 1 101 ? -4.383 -30.859 -28.016 1 81.38 101 GLU A O 1
ATOM 774 N N . VAL A 1 102 ? -5.258 -32.062 -26.344 1 87.44 102 VAL A N 1
ATOM 775 C CA . VAL A 1 102 ? -6.098 -30.969 -25.875 1 87.44 102 VAL A CA 1
ATOM 776 C C . VAL A 1 102 ? -5.305 -30.078 -24.922 1 87.44 102 VAL A C 1
ATOM 778 O O . VAL A 1 102 ? -5.727 -28.969 -24.625 1 87.44 102 VAL A O 1
ATOM 781 N N . TYR A 1 103 ? -4.078 -30.469 -24.5 1 90.56 103 TYR A N 1
ATOM 782 C CA . TYR A 1 103 ? -3.309 -29.766 -23.484 1 90.56 103 TYR A CA 1
ATOM 783 C C . TYR A 1 103 ? -3 -28.344 -23.922 1 90.56 103 TYR A C 1
ATOM 785 O O . TYR A 1 103 ? -3.207 -27.391 -23.156 1 90.56 103 TYR A O 1
ATOM 793 N N . PRO A 1 104 ? -2.594 -28.156 -25.141 1 90.88 104 PRO A N 1
ATOM 794 C CA . PRO A 1 104 ? -2.303 -26.781 -25.547 1 90.88 104 PRO A CA 1
ATOM 795 C C . PRO A 1 104 ? -3.539 -25.875 -25.531 1 90.88 104 PRO A C 1
ATOM 797 O O . PRO A 1 104 ? -3.438 -24.688 -25.203 1 90.88 104 PRO A O 1
ATOM 800 N N . PHE A 1 105 ? -4.688 -26.422 -25.812 1 92.12 105 PHE A N 1
ATOM 801 C CA . PHE A 1 105 ? -5.922 -25.641 -25.812 1 92.12 105 PHE A CA 1
ATOM 802 C C . PHE A 1 105 ? -6.301 -25.25 -24.375 1 92.12 105 PHE A C 1
ATOM 804 O O . PHE A 1 105 ? -6.773 -24.141 -24.141 1 92.12 105 PHE A O 1
ATOM 811 N N . TRP A 1 106 ? -6.082 -26.109 -23.5 1 93.62 106 TRP A N 1
ATOM 812 C CA . TRP A 1 106 ? -6.375 -25.812 -22.094 1 93.62 106 TRP A CA 1
ATOM 813 C C . TRP A 1 106 ? -5.359 -24.812 -21.531 1 93.62 106 TRP A C 1
ATOM 815 O O . TRP A 1 106 ? -5.711 -23.938 -20.734 1 93.62 106 TRP A O 1
ATOM 825 N N . ALA A 1 107 ? -4.102 -24.953 -21.938 1 94.56 107 ALA A N 1
ATOM 826 C CA . ALA A 1 107 ? -3.066 -24.031 -21.484 1 94.56 107 ALA A CA 1
ATOM 827 C C . ALA A 1 107 ? -3.359 -22.609 -21.969 1 94.56 107 ALA A C 1
ATOM 829 O O . ALA A 1 107 ? -3.248 -21.656 -21.188 1 94.56 107 ALA A O 1
ATOM 830 N N . VAL A 1 108 ? -3.762 -22.531 -23.188 1 94.88 108 VAL A N 1
ATOM 831 C CA . VAL A 1 108 ? -4.043 -21.203 -23.719 1 94.88 108 VAL A CA 1
ATOM 832 C C . VAL A 1 108 ? -5.297 -20.641 -23.062 1 94.88 108 VAL A C 1
ATOM 834 O O . VAL A 1 108 ? -5.406 -19.422 -22.859 1 94.88 108 VAL A O 1
ATOM 837 N N . SER A 1 109 ? -6.234 -21.484 -22.75 1 95.12 109 SER A N 1
ATOM 838 C CA . SER A 1 109 ? -7.418 -21.031 -22.016 1 95.12 109 SER A CA 1
ATOM 839 C C . SER A 1 109 ? -7.047 -20.484 -20.641 1 95.12 109 SER A C 1
ATOM 841 O O . SER A 1 109 ? -7.613 -19.484 -20.188 1 95.12 109 SER A O 1
ATOM 843 N N . MET A 1 110 ? -6.098 -21.109 -20 1 95.31 110 MET A N 1
ATOM 844 C CA . MET A 1 110 ? -5.637 -20.625 -18.703 1 95.31 110 MET A CA 1
ATOM 845 C C . MET A 1 110 ? -4.945 -19.266 -18.844 1 95.31 110 MET A C 1
ATOM 847 O O . MET A 1 110 ? -5.121 -18.391 -18 1 95.31 110 MET A O 1
ATOM 851 N N . LEU A 1 111 ? -4.219 -19.125 -19.859 1 95.25 111 LEU A N 1
ATOM 852 C CA . LEU A 1 111 ? -3.566 -17.859 -20.125 1 95.25 111 LEU A CA 1
ATOM 853 C C . LEU A 1 111 ? -4.598 -16.766 -20.391 1 95.25 111 LEU A C 1
ATOM 855 O O . LEU A 1 111 ? -4.473 -15.648 -19.875 1 95.25 111 LEU A O 1
ATOM 859 N N . THR A 1 112 ? -5.582 -17.109 -21.125 1 95.69 112 THR A N 1
ATOM 860 C CA . THR A 1 112 ? -6.633 -16.156 -21.453 1 95.69 112 THR A CA 1
ATOM 861 C C . THR A 1 112 ? -7.383 -15.734 -20.188 1 95.69 112 THR A C 1
ATOM 863 O O . THR A 1 112 ? -7.699 -14.555 -20.016 1 95.69 112 THR A O 1
ATOM 866 N N . LEU A 1 113 ? -7.613 -16.688 -19.391 1 95.31 113 LEU A N 1
ATOM 867 C CA . LEU A 1 113 ? -8.297 -16.391 -18.125 1 95.31 113 LEU A CA 1
ATOM 868 C C . LEU A 1 113 ? -7.418 -15.531 -17.234 1 95.31 113 LEU A C 1
ATOM 870 O O . LEU A 1 113 ? -7.91 -14.609 -16.562 1 95.31 113 LEU A O 1
ATOM 874 N N . PHE A 1 114 ? -6.148 -15.773 -17.203 1 92.94 114 PHE A N 1
ATOM 875 C CA . PHE A 1 114 ? -5.199 -15 -16.406 1 92.94 114 PHE A CA 1
ATOM 876 C C . PHE A 1 114 ? -5.219 -13.531 -16.828 1 92.94 114 PHE A C 1
ATOM 878 O O . PHE A 1 114 ? -5.137 -12.641 -15.977 1 92.94 114 PHE A O 1
ATOM 885 N N . CYS A 1 115 ? -5.449 -13.336 -18.047 1 92.81 115 CYS A N 1
ATOM 886 C CA . CYS A 1 115 ? -5.418 -11.977 -18.578 1 92.81 115 CYS A CA 1
ATOM 887 C C . CYS A 1 115 ? -6.762 -11.289 -18.391 1 92.81 115 CYS A C 1
ATOM 889 O O . CYS A 1 115 ? -6.895 -10.086 -18.641 1 92.81 115 CYS A O 1
ATOM 891 N N . CYS A 1 116 ? -7.734 -12.07 -17.891 1 90.44 116 CYS A N 1
ATOM 892 C CA . CYS A 1 116 ? -9.047 -11.492 -17.609 1 90.44 116 CYS A CA 1
ATOM 893 C C . CYS A 1 116 ? -9.195 -11.188 -16.125 1 90.44 116 CYS A C 1
ATOM 895 O O . CYS A 1 116 ? -10.141 -10.508 -15.719 1 90.44 116 CYS A O 1
ATOM 897 N N . ILE A 1 117 ? -8.336 -11.688 -15.32 1 81.69 117 ILE A N 1
ATOM 898 C CA . ILE A 1 117 ? -8.445 -11.555 -13.867 1 81.69 117 ILE A CA 1
ATOM 899 C C . ILE A 1 117 ? -7.828 -10.234 -13.422 1 81.69 117 ILE A C 1
ATOM 901 O O . ILE A 1 117 ? -6.719 -9.891 -13.836 1 81.69 117 ILE A O 1
ATOM 905 N N . ASP A 1 118 ? -8.664 -9.531 -12.727 1 78.88 118 ASP A N 1
ATOM 906 C CA . ASP A 1 118 ? -8.117 -8.359 -12.055 1 78.88 118 ASP A CA 1
ATOM 907 C C . ASP A 1 118 ? -7.371 -8.742 -10.781 1 78.88 118 ASP A C 1
ATOM 909 O O . ASP A 1 118 ? -7.953 -9.344 -9.875 1 78.88 118 ASP A O 1
ATOM 913 N N . PRO A 1 119 ? -6.066 -8.453 -10.844 1 73.88 119 PRO A N 1
ATOM 914 C CA . PRO A 1 119 ? -5.336 -8.82 -9.625 1 73.88 119 PRO A CA 1
ATOM 915 C C . PRO A 1 119 ? -5.84 -8.07 -8.391 1 73.88 119 PRO A C 1
ATOM 917 O O . PRO A 1 119 ? -6.305 -6.938 -8.5 1 73.88 119 PRO A O 1
ATOM 920 N N . VAL A 1 120 ? -5.949 -8.789 -7.352 1 76.44 120 VAL A N 1
ATOM 921 C CA . VAL A 1 120 ? -6.281 -8.164 -6.078 1 76.44 120 VAL A CA 1
ATOM 922 C C . VAL A 1 120 ? -5.109 -7.312 -5.598 1 76.44 120 VAL A C 1
ATOM 924 O O . VAL A 1 120 ? -4.164 -7.828 -4.996 1 76.44 120 VAL A O 1
ATOM 927 N N . THR A 1 121 ? -5.035 -6.102 -6.16 1 80.38 121 THR A N 1
ATOM 928 C CA . THR A 1 121 ? -3.971 -5.191 -5.754 1 80.38 121 THR A CA 1
ATOM 929 C C . THR A 1 121 ? -4.547 -3.965 -5.047 1 80.38 121 THR A C 1
ATOM 931 O O . THR A 1 121 ? -5.727 -3.643 -5.219 1 80.38 121 THR A O 1
ATOM 934 N N . ALA A 1 122 ? -3.865 -3.479 -4.141 1 83.88 122 ALA A N 1
ATOM 935 C CA . ALA A 1 122 ? -4.246 -2.289 -3.385 1 83.88 122 ALA A CA 1
ATOM 936 C C . ALA A 1 122 ? -3.18 -1.204 -3.492 1 83.88 122 ALA A C 1
ATOM 938 O O . ALA A 1 122 ? -1.987 -1.505 -3.592 1 83.88 122 ALA A O 1
ATOM 939 N N . TYR A 1 123 ? -3.643 0.004 -3.541 1 84.19 123 TYR A N 1
ATOM 940 C CA . TYR A 1 123 ? -2.732 1.145 -3.568 1 84.19 123 TYR A CA 1
ATOM 941 C C . TYR A 1 123 ? -1.854 1.172 -2.322 1 84.19 123 TYR A C 1
ATOM 943 O O . TYR A 1 123 ? -2.326 0.896 -1.217 1 84.19 123 TYR A O 1
ATOM 951 N N . GLY A 1 124 ? -0.583 1.337 -2.543 1 83.94 124 GLY A N 1
ATOM 952 C CA . GLY A 1 124 ? 0.336 1.401 -1.419 1 83.94 124 GLY A CA 1
ATOM 953 C C . GLY A 1 124 ? 1.726 1.868 -1.81 1 83.94 124 GLY A C 1
ATOM 954 O O . GLY A 1 124 ? 1.927 2.377 -2.914 1 83.94 124 GLY A O 1
ATOM 955 N N . LEU A 1 125 ? 2.648 1.643 -0.896 1 81.94 125 LEU A N 1
ATOM 956 C CA . LEU A 1 125 ? 4.043 1.99 -1.16 1 81.94 125 LEU A CA 1
ATOM 957 C C . LEU A 1 125 ? 4.625 1.106 -2.258 1 81.94 125 LEU A C 1
ATOM 959 O O . LEU A 1 125 ? 4.23 -0.054 -2.4 1 81.94 125 LEU A O 1
ATOM 963 N N . GLU A 1 126 ? 5.418 1.656 -3.121 1 82.62 126 GLU A N 1
ATOM 964 C CA . GLU A 1 126 ? 6.086 0.968 -4.223 1 82.62 126 GLU A CA 1
ATOM 965 C C . GLU A 1 126 ? 5.07 0.391 -5.207 1 82.62 126 GLU A C 1
ATOM 967 O O . GLU A 1 126 ? 5.199 -0.76 -5.633 1 82.62 126 GLU A O 1
ATOM 972 N N . TYR A 1 127 ? 4.082 1.132 -5.449 1 77.75 127 TYR A N 1
ATOM 973 C CA . TYR A 1 127 ? 3.031 0.672 -6.352 1 77.75 127 TYR A CA 1
ATOM 974 C C . TYR A 1 127 ? 3.586 0.407 -7.746 1 77.75 127 TYR A C 1
ATOM 976 O O . TYR A 1 127 ? 3.094 -0.468 -8.461 1 77.75 127 TYR A O 1
ATOM 984 N N . LYS A 1 128 ? 4.691 0.978 -8.172 1 77.88 128 LYS A N 1
ATOM 985 C CA . LYS A 1 128 ? 5.309 0.796 -9.477 1 77.88 128 LYS A CA 1
ATOM 986 C C . LYS A 1 128 ? 5.941 -0.587 -9.602 1 77.88 128 LYS A C 1
ATOM 988 O O . LYS A 1 128 ? 5.973 -1.167 -10.688 1 77.88 128 LYS A O 1
ATOM 993 N N . SER A 1 129 ? 6.367 -1.062 -8.5 1 83.62 129 SER A N 1
ATOM 994 C CA . SER A 1 129 ? 6.977 -2.387 -8.508 1 83.62 129 SER A CA 1
ATOM 995 C C . SER A 1 129 ? 5.941 -3.473 -8.781 1 83.62 129 SER A C 1
ATOM 997 O O . SER A 1 129 ? 6.273 -4.531 -9.32 1 83.62 129 SER A O 1
ATOM 999 N N . GLN A 1 130 ? 4.699 -3.182 -8.508 1 85.06 130 GLN A N 1
ATOM 1000 C CA . GLN A 1 130 ? 3.639 -4.152 -8.766 1 85.06 130 GLN A CA 1
ATOM 1001 C C . GLN A 1 130 ? 3.393 -4.316 -10.258 1 85.06 130 GLN A C 1
ATOM 1003 O O . GLN A 1 130 ? 3.086 -5.414 -10.727 1 85.06 130 GLN A O 1
ATOM 1008 N N . LEU A 1 131 ? 3.588 -3.25 -11 1 87.31 131 LEU A N 1
ATOM 1009 C CA . LEU A 1 131 ? 3.441 -3.324 -12.445 1 87.31 131 LEU A CA 1
ATOM 1010 C C . LEU A 1 131 ? 4.508 -4.227 -13.055 1 87.31 131 LEU A C 1
ATOM 1012 O O . LEU A 1 131 ? 4.203 -5.09 -13.883 1 87.31 131 LEU A O 1
ATOM 1016 N N . TRP A 1 132 ? 5.723 -4.102 -12.602 1 88.31 132 TRP A N 1
ATOM 1017 C CA . TRP A 1 132 ? 6.809 -4.922 -13.117 1 88.31 132 TRP A CA 1
ATOM 1018 C C . TRP A 1 132 ? 6.594 -6.391 -12.766 1 88.31 132 TRP A C 1
ATOM 1020 O O . TRP A 1 132 ? 6.844 -7.277 -13.586 1 88.31 132 TRP A O 1
ATOM 1030 N N . LYS A 1 133 ? 6.152 -6.59 -11.578 1 88.62 133 LYS A N 1
ATOM 1031 C CA . LYS A 1 133 ? 5.887 -7.965 -11.172 1 88.62 133 LYS A CA 1
ATOM 1032 C C . LYS A 1 133 ? 4.836 -8.609 -12.062 1 88.62 133 LYS A C 1
ATOM 1034 O O . LYS A 1 133 ? 5 -9.75 -12.5 1 88.62 133 LYS A O 1
ATOM 1039 N N . MET A 1 134 ? 3.822 -7.852 -12.336 1 90.06 134 MET A N 1
ATOM 1040 C CA . MET A 1 134 ? 2.752 -8.383 -13.18 1 90.06 134 MET A CA 1
ATOM 1041 C C . MET A 1 134 ? 3.244 -8.617 -14.602 1 90.06 134 MET A C 1
ATOM 1043 O O . MET A 1 134 ? 2.855 -9.594 -15.242 1 90.06 134 MET A O 1
ATOM 1047 N N . LEU A 1 135 ? 4.094 -7.789 -15.07 1 90.25 135 LEU A N 1
ATOM 1048 C CA . LEU A 1 135 ? 4.625 -7.945 -16.422 1 90.25 135 LEU A CA 1
ATOM 1049 C C . LEU A 1 135 ? 5.539 -9.164 -16.5 1 90.25 135 LEU A C 1
ATOM 1051 O O . LEU A 1 135 ? 5.473 -9.93 -17.469 1 90.25 135 LEU A O 1
ATOM 1055 N N . TYR A 1 136 ? 6.332 -9.352 -15.469 1 92.44 136 TYR A N 1
ATOM 1056 C CA . TYR A 1 136 ? 7.184 -10.539 -15.438 1 92.44 136 TYR A CA 1
ATOM 1057 C C . TYR A 1 136 ? 6.348 -11.812 -15.414 1 92.44 136 TYR A C 1
ATOM 1059 O O . TYR A 1 136 ? 6.656 -12.781 -16.109 1 92.44 136 TYR A O 1
ATOM 1067 N N . GLN A 1 137 ? 5.344 -11.773 -14.664 1 92.44 137 GLN A N 1
ATOM 1068 C CA . GLN A 1 137 ? 4.461 -12.93 -14.562 1 92.44 137 GLN A CA 1
ATOM 1069 C C . GLN A 1 137 ? 3.773 -13.219 -15.898 1 92.44 137 GLN A C 1
ATOM 1071 O O . GLN A 1 137 ? 3.639 -14.375 -16.297 1 92.44 137 GLN A O 1
ATOM 1076 N N . LEU A 1 138 ? 3.367 -12.156 -16.562 1 93.75 138 LEU A N 1
ATOM 1077 C CA . LEU A 1 138 ? 2.707 -12.297 -17.859 1 93.75 138 LEU A CA 1
ATOM 1078 C C . LEU A 1 138 ? 3.658 -12.891 -18.891 1 93.75 138 LEU A C 1
ATOM 1080 O O . LEU A 1 138 ? 3.291 -13.812 -19.609 1 93.75 138 LEU A O 1
ATOM 1084 N N . PHE A 1 139 ? 4.867 -12.5 -18.859 1 94 139 PHE A N 1
ATOM 1085 C CA . PHE A 1 139 ? 5.859 -13 -19.797 1 94 139 PHE A CA 1
ATOM 1086 C C . PHE A 1 139 ? 6.172 -14.469 -19.531 1 94 139 PHE A C 1
ATOM 1088 O O . PHE A 1 139 ? 6.273 -15.266 -20.469 1 94 139 PHE A O 1
ATOM 1095 N N . LEU A 1 140 ? 6.242 -14.75 -18.312 1 93.31 140 LEU A N 1
ATOM 1096 C CA . LEU A 1 140 ? 6.578 -16.125 -17.938 1 93.31 140 LEU A CA 1
ATOM 1097 C C . LEU A 1 140 ? 5.43 -17.062 -18.266 1 93.31 140 LEU A C 1
ATOM 1099 O O . LEU A 1 140 ? 5.648 -18.141 -18.844 1 93.31 140 LEU A O 1
ATOM 1103 N N . TYR A 1 141 ? 4.262 -16.625 -17.922 1 93.81 141 TYR A N 1
ATOM 1104 C CA . TYR A 1 141 ? 3.1 -17.484 -18.172 1 93.81 141 TYR A CA 1
ATOM 1105 C C . TYR A 1 141 ? 2.879 -17.688 -19.656 1 93.81 141 TYR A C 1
ATOM 1107 O O . TYR A 1 141 ? 2.547 -18.797 -20.094 1 93.81 141 TYR A O 1
ATOM 1115 N N . CYS A 1 142 ? 3.107 -16.688 -20.438 1 93.94 142 CYS A N 1
ATOM 1116 C CA . CYS A 1 142 ? 3.025 -16.797 -21.891 1 93.94 142 CYS A CA 1
ATOM 1117 C C . CYS A 1 142 ? 4.102 -17.734 -22.422 1 93.94 142 CYS A C 1
ATOM 1119 O O . CYS A 1 142 ? 3.84 -18.547 -23.297 1 93.94 142 CYS A O 1
ATOM 1121 N N . GLY A 1 143 ? 5.277 -17.625 -21.797 1 92.62 143 GLY A N 1
ATOM 1122 C CA . GLY A 1 143 ? 6.363 -18.5 -22.203 1 92.62 143 GLY A CA 1
ATOM 1123 C C . GLY A 1 143 ? 6.066 -19.969 -21.938 1 92.62 143 GLY A C 1
ATOM 1124 O O . GLY A 1 143 ? 6.348 -20.812 -22.781 1 92.62 143 GLY A O 1
ATOM 1125 N N . TYR A 1 144 ? 5.426 -20.25 -20.797 1 93 144 TYR A N 1
ATOM 1126 C CA . TYR A 1 144 ? 5.051 -21.625 -20.484 1 93 144 TYR A CA 1
ATOM 1127 C C . TYR A 1 144 ? 4.051 -22.172 -21.5 1 93 144 TYR A C 1
ATOM 1129 O O . TYR A 1 144 ? 4.188 -23.297 -21.969 1 93 144 TYR A O 1
ATOM 1137 N N . VAL A 1 145 ? 3.086 -21.391 -21.875 1 92.19 145 VAL A N 1
ATOM 1138 C CA . VAL A 1 145 ? 2.01 -21.812 -22.766 1 92.19 145 VAL A CA 1
ATOM 1139 C C . VAL A 1 145 ? 2.561 -22.047 -24.172 1 92.19 145 VAL A C 1
ATOM 1141 O O . VAL A 1 145 ? 2.236 -23.031 -24.812 1 92.19 145 VAL A O 1
ATOM 1144 N N . LEU A 1 146 ? 3.428 -21.219 -24.594 1 90.94 146 LEU A N 1
ATOM 1145 C CA . LEU A 1 146 ? 4.008 -21.359 -25.922 1 90.94 146 LEU A CA 1
ATOM 1146 C C . LEU A 1 146 ? 4.914 -22.578 -26 1 90.94 146 LEU A C 1
ATOM 1148 O O . LEU A 1 146 ? 4.918 -23.297 -27 1 90.94 146 LEU A O 1
ATOM 1152 N N . LEU A 1 147 ? 5.57 -22.828 -24.922 1 89.06 147 LEU A N 1
ATOM 1153 C CA . LEU A 1 147 ? 6.477 -23.969 -24.891 1 89.06 147 LEU A CA 1
ATOM 1154 C C . LEU A 1 147 ? 5.699 -25.281 -24.969 1 89.06 147 LEU A C 1
ATOM 1156 O O . LEU A 1 147 ? 6.051 -26.172 -25.734 1 89.06 147 LEU A O 1
ATOM 1160 N N . VAL A 1 148 ? 4.645 -25.359 -24.234 1 88.69 148 VAL A N 1
ATOM 1161 C CA . VAL A 1 148 ? 3.834 -26.578 -24.25 1 88.69 148 VAL A CA 1
ATOM 1162 C C . VAL A 1 148 ? 3.156 -26.719 -25.609 1 88.69 148 VAL A C 1
ATOM 1164 O O . VAL A 1 148 ? 3.027 -27.844 -26.125 1 88.69 148 VAL A O 1
ATOM 1167 N N . SER A 1 149 ? 2.785 -25.688 -26.297 1 87.38 149 SER A N 1
ATOM 1168 C CA . SER A 1 149 ? 2.102 -25.734 -27.578 1 87.38 149 SER A CA 1
ATOM 1169 C C . SER A 1 149 ? 3.053 -26.141 -28.703 1 87.38 149 SER A C 1
ATOM 1171 O O . SER A 1 149 ? 2.688 -26.938 -29.562 1 87.38 149 SER A O 1
ATOM 1173 N N . ILE A 1 150 ? 4.23 -25.688 -28.625 1 81.75 150 ILE A N 1
ATOM 1174 C CA . ILE A 1 150 ? 5.211 -26.016 -29.656 1 81.75 150 ILE A CA 1
ATOM 1175 C C . ILE A 1 150 ? 5.582 -27.5 -29.562 1 81.75 150 ILE A C 1
ATOM 1177 O O . ILE A 1 150 ? 5.762 -28.172 -30.578 1 81.75 150 ILE A O 1
ATOM 1181 N N . LEU A 1 151 ? 5.477 -28.094 -28.422 1 79.06 151 LEU A N 1
ATOM 1182 C CA . LEU A 1 151 ? 5.934 -29.453 -28.203 1 79.06 151 LEU A CA 1
ATOM 1183 C C . LEU A 1 151 ? 4.809 -30.453 -28.453 1 79.06 151 LEU A C 1
ATOM 1185 O O . LEU A 1 151 ? 5.062 -31.625 -28.766 1 79.06 151 LEU A O 1
ATOM 1189 N N . THR A 1 152 ? 3.568 -30.016 -28.375 1 78.94 152 THR A N 1
ATOM 1190 C CA . THR A 1 152 ? 2.48 -30.984 -28.375 1 78.94 152 THR A CA 1
ATOM 1191 C C . THR A 1 152 ? 1.664 -30.891 -29.656 1 78.94 152 THR A C 1
ATOM 1193 O O . THR A 1 152 ? 1.152 -31.891 -30.156 1 78.94 152 THR A O 1
ATOM 1196 N N . ILE A 1 153 ? 1.505 -29.672 -30.234 1 76.31 153 ILE A N 1
ATOM 1197 C CA . ILE A 1 153 ? 0.6 -29.516 -31.359 1 76.31 153 ILE A CA 1
ATOM 1198 C C . ILE A 1 153 ? 1.277 -30 -32.656 1 76.31 153 ILE A C 1
ATOM 1200 O O . ILE A 1 153 ? 2.445 -29.688 -32.906 1 76.31 153 ILE A O 1
ATOM 1204 N N . SER A 1 154 ? 0.604 -30.859 -33.438 1 70.81 154 SER A N 1
ATOM 1205 C CA . SER A 1 154 ? 1.136 -31.422 -34.656 1 70.81 154 SER A CA 1
ATOM 1206 C C . SER A 1 154 ? 0.546 -30.734 -35.906 1 70.81 154 SER A C 1
ATOM 1208 O O . SER A 1 154 ? 1.134 -30.766 -36.969 1 70.81 154 SER A O 1
ATOM 1210 N N . SER A 1 155 ? -0.592 -30.031 -35.688 1 77.81 155 SER A N 1
ATOM 1211 C CA . SER A 1 155 ? -1.25 -29.438 -36.844 1 77.81 155 SER A CA 1
ATOM 1212 C C . SER A 1 155 ? -0.859 -27.969 -37.031 1 77.81 155 SER A C 1
ATOM 1214 O O . SER A 1 155 ? -0.729 -27.234 -36.031 1 77.81 155 SER A O 1
ATOM 1216 N N . ASP A 1 156 ? -0.675 -27.516 -38.219 1 81.88 156 ASP A N 1
ATOM 1217 C CA . ASP A 1 156 ? -0.294 -26.141 -38.531 1 81.88 156 ASP A CA 1
ATOM 1218 C C . ASP A 1 156 ? -1.403 -25.156 -38.156 1 81.88 156 ASP A C 1
ATOM 1220 O O . ASP A 1 156 ? -1.129 -24.062 -37.656 1 81.88 156 ASP A O 1
ATOM 1224 N N . ILE A 1 157 ? -2.613 -25.625 -38.375 1 82.88 157 ILE A N 1
ATOM 1225 C CA . ILE A 1 157 ? -3.738 -24.75 -38.062 1 82.88 157 ILE A CA 1
ATOM 1226 C C . ILE A 1 157 ? -3.822 -24.531 -36.562 1 82.88 157 ILE A C 1
ATOM 1228 O O . ILE A 1 157 ? -4.105 -23.422 -36.094 1 82.88 157 ILE A O 1
ATOM 1232 N N . GLY A 1 158 ? -3.555 -25.562 -35.875 1 84.06 158 GLY A N 1
ATOM 1233 C CA . GLY A 1 158 ? -3.551 -25.453 -34.438 1 84.06 158 GLY A CA 1
ATOM 1234 C C . GLY A 1 158 ? -2.471 -24.531 -33.906 1 84.06 158 GLY A C 1
ATOM 1235 O O . GLY A 1 158 ? -2.711 -23.75 -33 1 84.06 158 GLY A O 1
ATOM 1236 N N . TYR A 1 159 ? -1.374 -24.531 -34.594 1 87 159 TYR A N 1
ATOM 1237 C CA . TYR A 1 159 ? -0.259 -23.672 -34.188 1 87 159 TYR A CA 1
ATOM 1238 C C . TYR A 1 159 ? -0.583 -22.219 -34.438 1 87 159 TYR A C 1
ATOM 1240 O O . TYR A 1 159 ? -0.315 -21.359 -33.594 1 87 159 TYR A O 1
ATOM 1248 N N . ILE A 1 160 ? -1.188 -21.969 -35.5 1 88.69 160 ILE A N 1
ATOM 1249 C CA . ILE A 1 160 ? -1.514 -20.594 -35.844 1 88.69 160 ILE A CA 1
ATOM 1250 C C . ILE A 1 160 ? -2.611 -20.062 -34.938 1 88.69 160 ILE A C 1
ATOM 1252 O O . ILE A 1 160 ? -2.549 -18.922 -34.469 1 88.69 160 ILE A O 1
ATOM 1256 N N . ALA A 1 161 ? -3.549 -20.891 -34.688 1 90.94 161 ALA A N 1
ATOM 1257 C CA . ALA A 1 161 ? -4.664 -20.469 -33.844 1 90.94 161 ALA A CA 1
ATOM 1258 C C . ALA A 1 161 ? -4.195 -20.172 -32.406 1 90.94 161 ALA A C 1
ATOM 1260 O O . ALA A 1 161 ? -4.539 -19.125 -31.844 1 90.94 161 ALA A O 1
ATOM 1261 N N . ILE A 1 162 ? -3.377 -20.984 -31.844 1 91.81 162 ILE A N 1
ATOM 1262 C CA . ILE A 1 162 ? -2.883 -20.812 -30.484 1 91.81 162 ILE A CA 1
ATOM 1263 C C . ILE A 1 162 ? -1.926 -19.625 -30.438 1 91.81 162 ILE A C 1
ATOM 1265 O O . ILE A 1 162 ? -1.938 -18.844 -29.484 1 91.81 162 ILE A O 1
ATOM 1269 N N . GLY A 1 163 ? -1.141 -19.531 -31.5 1 91.69 163 GLY A N 1
ATOM 1270 C CA . GLY A 1 163 ? -0.243 -18.391 -31.578 1 91.69 163 GLY A CA 1
ATOM 1271 C C . GLY A 1 163 ? -0.973 -17.062 -31.641 1 91.69 163 GLY A C 1
ATOM 1272 O O . GLY A 1 163 ? -0.597 -16.094 -30.953 1 91.69 163 GLY A O 1
ATOM 1273 N N . MET A 1 164 ? -2.008 -17.031 -32.344 1 92.81 164 MET A N 1
ATOM 1274 C CA . MET A 1 164 ? -2.785 -15.812 -32.469 1 92.81 164 MET A CA 1
ATOM 1275 C C . MET A 1 164 ? -3.496 -15.461 -31.188 1 92.81 164 MET A C 1
ATOM 1277 O O . MET A 1 164 ? -3.447 -14.312 -30.734 1 92.81 164 MET A O 1
ATOM 1281 N N . LEU A 1 165 ? -4.09 -16.438 -30.609 1 94.88 165 LEU A N 1
ATOM 1282 C CA . LEU A 1 165 ? -4.793 -16.172 -29.359 1 94.88 165 LEU A CA 1
ATOM 1283 C C . LEU A 1 165 ? -3.812 -15.766 -28.25 1 94.88 165 LEU A C 1
ATOM 1285 O O . LEU A 1 165 ? -4.109 -14.898 -27.438 1 94.88 165 LEU A O 1
ATOM 1289 N N . SER A 1 166 ? -2.654 -16.406 -28.266 1 95 166 SER A N 1
ATOM 1290 C CA . SER A 1 166 ? -1.639 -16.062 -27.281 1 95 166 SER A CA 1
ATOM 1291 C C . SER A 1 166 ? -1.164 -14.617 -27.469 1 95 166 SER A C 1
ATOM 1293 O O . SER A 1 166 ? -0.961 -13.891 -26.5 1 95 166 SER A O 1
ATOM 1295 N N . ALA A 1 167 ? -1.082 -14.227 -28.672 1 93.31 167 ALA A N 1
ATOM 1296 C CA . ALA A 1 167 ? -0.649 -12.859 -28.953 1 93.31 167 ALA A CA 1
ATOM 1297 C C . ALA A 1 167 ? -1.714 -11.852 -28.531 1 93.31 167 ALA A C 1
ATOM 1299 O O . ALA A 1 167 ? -1.404 -10.852 -27.891 1 93.31 167 ALA A O 1
ATOM 1300 N N . ILE A 1 168 ? -2.922 -12.125 -28.844 1 94.12 168 ILE A N 1
ATOM 1301 C CA . ILE A 1 168 ? -4.027 -11.242 -28.484 1 94.12 168 ILE A CA 1
ATOM 1302 C C . ILE A 1 168 ? -4.133 -11.148 -26.953 1 94.12 168 ILE A C 1
ATOM 1304 O O . ILE A 1 168 ? -4.277 -10.055 -26.406 1 94.12 168 ILE A O 1
ATOM 1308 N N . THR A 1 169 ? -4.031 -12.297 -26.359 1 94.56 169 THR A N 1
ATOM 1309 C CA . THR A 1 169 ? -4.152 -12.344 -24.906 1 94.56 169 THR A CA 1
ATOM 1310 C C . THR A 1 169 ? -2.986 -11.625 -24.234 1 94.56 169 THR A C 1
ATOM 1312 O O . THR A 1 169 ? -3.152 -10.992 -23.188 1 94.56 169 THR A O 1
ATOM 1315 N N . PHE A 1 170 ? -1.885 -11.711 -24.844 1 93.56 170 PHE A N 1
ATOM 1316 C CA . PHE A 1 170 ? -0.723 -11.008 -24.312 1 93.56 170 PHE A CA 1
ATOM 1317 C C . PHE A 1 170 ? -0.928 -9.5 -24.375 1 93.56 170 PHE A C 1
ATOM 1319 O O . PHE A 1 170 ? -0.664 -8.789 -23.391 1 93.56 170 PHE A O 1
ATOM 1326 N N . ILE A 1 171 ? -1.433 -9.016 -25.406 1 90.5 171 ILE A N 1
ATOM 1327 C CA . ILE A 1 171 ? -1.665 -7.582 -25.578 1 90.5 171 ILE A CA 1
ATOM 1328 C C . ILE A 1 171 ? -2.76 -7.125 -24.609 1 90.5 171 ILE A C 1
ATOM 1330 O O . ILE A 1 171 ? -2.645 -6.066 -23.984 1 90.5 171 ILE A O 1
ATOM 1334 N N . LYS A 1 172 ? -3.697 -7.906 -24.516 1 91.69 172 LYS A N 1
ATOM 1335 C CA . LYS A 1 172 ? -4.777 -7.59 -23.578 1 91.69 172 LYS A CA 1
ATOM 1336 C C . LYS A 1 172 ? -4.277 -7.562 -22.141 1 91.69 172 LYS A C 1
ATOM 1338 O O . LYS A 1 172 ? -4.621 -6.66 -21.375 1 91.69 172 LYS A O 1
ATOM 1343 N N . GLY A 1 173 ? -3.447 -8.609 -21.828 1 90.94 173 GLY A N 1
ATOM 1344 C CA . GLY A 1 173 ? -2.863 -8.633 -20.5 1 90.94 173 GLY A CA 1
ATOM 1345 C C . GLY A 1 173 ? -1.934 -7.465 -20.234 1 90.94 173 GLY A C 1
ATOM 1346 O O . GLY A 1 173 ? -1.917 -6.918 -19.125 1 90.94 173 GLY A O 1
ATOM 1347 N N . PHE A 1 174 ? -1.267 -7.09 -21.25 1 89.12 174 PHE A N 1
ATOM 1348 C CA . PHE A 1 174 ? -0.367 -5.949 -21.141 1 89.12 174 PHE A CA 1
ATOM 1349 C C . PHE A 1 174 ? -1.152 -4.66 -20.906 1 89.12 174 PHE A C 1
ATOM 1351 O O . PHE A 1 174 ? -0.819 -3.871 -20.031 1 89.12 174 PHE A O 1
ATOM 1358 N N . HIS A 1 175 ? -2.174 -4.52 -21.594 1 87.88 175 HIS A N 1
ATOM 1359 C CA . HIS A 1 175 ? -3.043 -3.354 -21.469 1 87.88 175 HIS A CA 1
ATOM 1360 C C . HIS A 1 175 ? -3.652 -3.279 -20.078 1 87.88 175 HIS A C 1
ATOM 1362 O O . HIS A 1 175 ? -3.699 -2.207 -19.469 1 87.88 175 HIS A O 1
ATOM 1368 N N . ARG A 1 176 ? -4.02 -4.336 -19.578 1 87.81 176 ARG A N 1
ATOM 1369 C CA . ARG A 1 176 ? -4.629 -4.395 -18.25 1 87.81 176 ARG A CA 1
ATOM 1370 C C . ARG A 1 176 ? -3.6 -4.102 -17.156 1 87.81 176 ARG A C 1
ATOM 1372 O O . ARG A 1 176 ? -3.928 -3.502 -16.141 1 87.81 176 ARG A O 1
ATOM 1379 N N . SER A 1 177 ? -2.412 -4.523 -17.375 1 88.56 177 SER A N 1
ATOM 1380 C CA . SER A 1 177 ? -1.358 -4.281 -16.391 1 88.56 177 SER A CA 1
ATOM 1381 C C . SER A 1 177 ? -1.045 -2.793 -16.281 1 88.56 177 SER A C 1
ATOM 1383 O O . SER A 1 177 ? -0.65 -2.32 -15.211 1 88.56 177 SER A O 1
ATOM 1385 N N . LEU A 1 178 ? -1.339 -2.062 -17.344 1 86 178 LEU A N 1
ATOM 1386 C CA . LEU A 1 178 ? -1.078 -0.626 -17.328 1 86 178 LEU A CA 1
ATOM 1387 C C . LEU A 1 178 ? -2.055 0.095 -16.406 1 86 178 LEU A C 1
ATOM 1389 O O . LEU A 1 178 ? -1.8 1.228 -15.984 1 86 178 LEU A O 1
ATOM 1393 N N . ALA A 1 179 ? -3.18 -0.562 -16.078 1 87.06 179 ALA A N 1
ATOM 1394 C CA . ALA A 1 179 ? -4.176 0.02 -15.188 1 87.06 179 ALA A CA 1
ATOM 1395 C C . ALA A 1 179 ? -3.598 0.245 -13.789 1 87.06 179 ALA A C 1
ATOM 1397 O O . ALA A 1 179 ? -4.074 1.103 -13.047 1 87.06 179 ALA A O 1
ATOM 1398 N N . LEU A 1 180 ? -2.492 -0.427 -13.5 1 86.62 180 LEU A N 1
ATOM 1399 C CA . LEU A 1 180 ? -1.897 -0.326 -12.172 1 86.62 180 LEU A CA 1
ATOM 1400 C C . LEU A 1 180 ? -1.176 1.006 -12 1 86.62 180 LEU A C 1
ATOM 1402 O O . LEU A 1 180 ? -0.861 1.406 -10.875 1 86.62 180 LEU A O 1
ATOM 1406 N N . MET A 1 181 ? -0.963 1.744 -13.07 1 83.06 181 MET A N 1
ATOM 1407 C CA . MET A 1 181 ? -0.287 3.035 -12.984 1 83.06 181 MET A CA 1
ATOM 1408 C C . MET A 1 181 ? -1.293 4.168 -12.805 1 83.06 181 MET A C 1
ATOM 1410 O O . MET A 1 181 ? -0.913 5.297 -12.5 1 83.06 181 MET A O 1
ATOM 1414 N N . MET A 1 182 ? -2.553 3.814 -12.844 1 82 182 MET A N 1
ATOM 1415 C CA . MET A 1 182 ? -3.609 4.82 -12.891 1 82 182 MET A CA 1
ATOM 1416 C C . MET A 1 182 ? -3.688 5.59 -11.578 1 82 182 MET A C 1
ATOM 1418 O O . MET A 1 182 ? -3.807 6.816 -11.578 1 82 182 MET A O 1
ATOM 1422 N N . PRO A 1 183 ? -3.543 4.922 -10.414 1 82.44 183 PRO A N 1
ATOM 1423 C CA . PRO A 1 183 ? -3.689 5.688 -9.18 1 82.44 183 PRO A CA 1
ATOM 1424 C C . PRO A 1 183 ? -2.621 6.766 -9.016 1 82.44 183 PRO A C 1
ATOM 1426 O O . PRO A 1 183 ? -2.898 7.84 -8.477 1 82.44 183 PRO A O 1
ATOM 1429 N N . SER A 1 184 ? -1.424 6.539 -9.586 1 80.12 184 SER A N 1
ATOM 1430 C CA . SER A 1 184 ? -0.37 7.543 -9.516 1 80.12 184 SER A CA 1
ATOM 1431 C C . SER A 1 184 ? -0.668 8.727 -10.43 1 80.12 184 SER A C 1
ATOM 1433 O O . SER A 1 184 ? -0.445 9.883 -10.055 1 80.12 184 SER A O 1
ATOM 1435 N N . ILE A 1 185 ? -1.219 8.438 -11.523 1 81.62 185 ILE A N 1
ATOM 1436 C CA . ILE A 1 185 ? -1.578 9.484 -12.477 1 81.62 185 ILE A CA 1
ATOM 1437 C C . ILE A 1 185 ? -2.777 10.273 -11.953 1 81.62 185 ILE A C 1
ATOM 1439 O O . ILE A 1 185 ? -2.838 11.492 -12.102 1 81.62 185 ILE A O 1
ATOM 1443 N N . GLU A 1 186 ? -3.611 9.547 -11.359 1 87 186 GLU A N 1
ATOM 1444 C CA . GLU A 1 186 ? -4.801 10.195 -10.812 1 87 186 GLU A CA 1
ATOM 1445 C C . GLU A 1 186 ? -4.445 11.109 -9.641 1 87 186 GLU A C 1
ATOM 1447 O O . GLU A 1 186 ? -5.102 12.125 -9.422 1 87 186 GLU A O 1
ATOM 1452 N N . ARG A 1 187 ? -3.451 10.719 -8.922 1 87.25 187 ARG A N 1
ATOM 1453 C CA . ARG A 1 187 ? -3.012 11.578 -7.828 1 87.25 187 ARG A CA 1
ATOM 1454 C C . ARG A 1 187 ? -2.633 12.961 -8.344 1 87.25 187 ARG A C 1
ATOM 1456 O O . ARG A 1 187 ? -2.961 13.977 -7.719 1 87.25 187 ARG A O 1
ATOM 1463 N N . ASP A 1 188 ? -1.99 13.047 -9.461 1 84 188 ASP A N 1
ATOM 1464 C CA . ASP A 1 188 ? -1.606 14.32 -10.07 1 84 188 ASP A CA 1
ATOM 1465 C C . ASP A 1 188 ? -2.834 15.094 -10.539 1 84 188 ASP A C 1
ATOM 1467 O O . ASP A 1 188 ? -2.891 16.328 -10.398 1 84 188 ASP A O 1
ATOM 1471 N N . MET A 1 189 ? -3.703 14.367 -11.055 1 87.81 189 MET A N 1
ATOM 1472 C CA . MET A 1 189 ? -4.949 14.984 -11.508 1 87.81 189 MET A CA 1
ATOM 1473 C C . MET A 1 189 ? -5.711 15.586 -10.328 1 87.81 189 MET A C 1
ATOM 1475 O O . MET A 1 189 ? -6.238 16.688 -10.43 1 87.81 189 MET A O 1
ATOM 1479 N N . ILE A 1 190 ? -5.754 14.883 -9.258 1 91.19 190 ILE A N 1
ATOM 1480 C CA . ILE A 1 190 ? -6.484 15.328 -8.078 1 91.19 190 ILE A CA 1
ATOM 1481 C C . ILE A 1 190 ? -5.816 16.578 -7.5 1 91.19 190 ILE A C 1
ATOM 1483 O O . ILE A 1 190 ? -6.492 17.484 -7.004 1 91.19 190 ILE A O 1
ATOM 1487 N N . GLN A 1 191 ? -4.535 16.672 -7.605 1 87.12 191 GLN A N 1
ATOM 1488 C CA . GLN A 1 191 ? -3.834 17.875 -7.152 1 87.12 191 GLN A CA 1
ATOM 1489 C C . GLN A 1 191 ? -4.219 19.094 -7.988 1 87.12 191 GLN A C 1
ATOM 1491 O O . GLN A 1 191 ? -4.391 20.188 -7.453 1 87.12 191 GLN A O 1
ATOM 1496 N N . MET A 1 192 ? -4.383 18.875 -9.234 1 86.19 192 MET A N 1
ATOM 1497 C CA . MET A 1 192 ? -4.816 19.953 -10.109 1 86.19 192 MET A CA 1
ATOM 1498 C C . MET A 1 192 ? -6.25 20.375 -9.797 1 86.19 192 MET A C 1
ATOM 1500 O O . MET A 1 192 ? -6.566 21.562 -9.797 1 86.19 192 MET A O 1
ATOM 1504 N N . ILE A 1 193 ? -7.02 19.422 -9.562 1 88.75 193 ILE A N 1
ATOM 1505 C CA . ILE A 1 193 ? -8.414 19.703 -9.227 1 88.75 193 ILE A CA 1
ATOM 1506 C C . ILE A 1 193 ? -8.477 20.453 -7.902 1 88.75 193 ILE A C 1
ATOM 1508 O O . ILE A 1 193 ? -9.312 21.344 -7.73 1 88.75 193 ILE A O 1
ATOM 1512 N N . ALA A 1 194 ? -7.633 20.078 -6.992 1 88.56 194 ALA A N 1
ATOM 1513 C CA . ALA A 1 194 ? -7.578 20.797 -5.719 1 88.56 194 ALA A CA 1
ATOM 1514 C C . ALA A 1 194 ? -7.27 22.281 -5.926 1 88.56 194 ALA A C 1
ATOM 1516 O O . ALA A 1 194 ? -7.832 23.141 -5.246 1 88.56 194 ALA A O 1
ATOM 1517 N N . GLN A 1 195 ? -6.461 22.594 -6.875 1 83.56 195 GLN A N 1
ATOM 1518 C CA . GLN A 1 195 ? -6.113 23.984 -7.168 1 83.56 195 GLN A CA 1
ATOM 1519 C C . GLN A 1 195 ? -7.281 24.719 -7.82 1 83.56 195 GLN A C 1
ATOM 1521 O O . GLN A 1 195 ? -7.539 25.875 -7.508 1 83.56 195 GLN A O 1
ATOM 1526 N N . VAL A 1 196 ? -7.934 24 -8.648 1 84.31 196 VAL A N 1
ATOM 1527 C CA . VAL A 1 196 ? -9.094 24.594 -9.297 1 84.31 196 VAL A CA 1
ATOM 1528 C C . VAL A 1 196 ? -10.18 24.875 -8.266 1 84.31 196 VAL A C 1
ATOM 1530 O O . VAL A 1 196 ? -10.82 25.922 -8.289 1 84.31 196 VAL A O 1
ATOM 1533 N N . MET A 1 197 ? -10.367 23.969 -7.414 1 86.38 197 MET A N 1
ATOM 1534 C CA . MET A 1 197 ? -11.383 24.125 -6.383 1 86.38 197 MET A CA 1
ATOM 1535 C C . MET A 1 197 ? -11.016 25.25 -5.426 1 86.38 197 MET A C 1
ATOM 1537 O O . MET A 1 197 ? -11.898 25.969 -4.93 1 86.38 197 MET A O 1
ATOM 1541 N N . ALA A 1 198 ? -9.727 25.391 -5.152 1 83.38 198 ALA A N 1
ATOM 1542 C CA . ALA A 1 198 ? -9.289 26.5 -4.312 1 83.38 198 ALA A CA 1
ATOM 1543 C C . ALA A 1 198 ? -9.609 27.844 -4.961 1 83.38 198 ALA A C 1
ATOM 1545 O O . ALA A 1 198 ? -10.047 28.781 -4.281 1 83.38 198 ALA A O 1
ATOM 1546 N N . ALA A 1 199 ? -9.422 27.891 -6.234 1 80.5 199 ALA A N 1
ATOM 1547 C CA . ALA A 1 199 ? -9.742 29.109 -6.973 1 80.5 199 ALA A CA 1
ATOM 1548 C C . ALA A 1 199 ? -11.25 29.359 -6.969 1 80.5 199 ALA A C 1
ATOM 1550 O O . ALA A 1 199 ? -11.68 30.516 -6.848 1 80.5 199 ALA A O 1
ATOM 1551 N N . GLU A 1 200 ? -12 28.328 -7.062 1 82.69 200 GLU A N 1
ATOM 1552 C CA . GLU A 1 200 ? -13.453 28.438 -7.047 1 82.69 200 GLU A CA 1
ATOM 1553 C C . GLU A 1 200 ? -13.953 28.938 -5.695 1 82.69 200 GLU A C 1
ATOM 1555 O O . GLU A 1 200 ? -14.85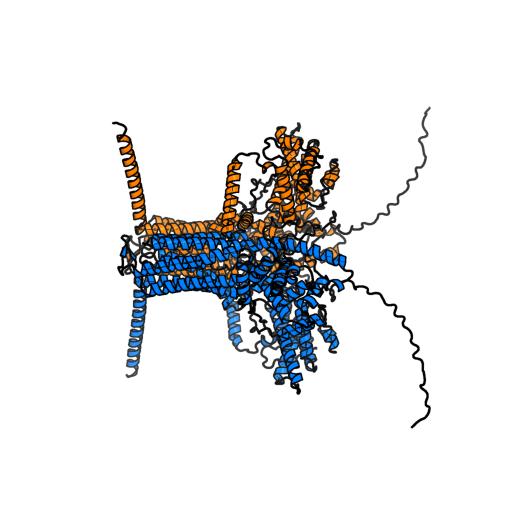9 29.766 -5.633 1 82.69 200 GLU A O 1
ATOM 1560 N N . VAL A 1 201 ? -13.43 28.406 -4.66 1 82.19 201 VAL A N 1
ATOM 1561 C CA . VAL A 1 201 ? -13.844 28.797 -3.316 1 82.19 201 VAL A CA 1
ATOM 1562 C C . VAL A 1 201 ? -13.477 30.266 -3.066 1 82.19 201 VAL A C 1
ATOM 1564 O O . VAL A 1 201 ? -14.266 31.016 -2.477 1 82.19 201 VAL A O 1
ATOM 1567 N N . LEU A 1 202 ? -12.312 30.656 -3.494 1 75.06 202 LEU A N 1
ATOM 1568 C CA . LEU A 1 202 ? -11.883 32.062 -3.361 1 75.06 202 LEU A CA 1
ATOM 1569 C C . LEU A 1 202 ? -12.805 32.969 -4.141 1 75.06 202 LEU A C 1
ATOM 1571 O O . LEU A 1 202 ? -13.109 34.094 -3.684 1 75.06 202 LEU A O 1
ATOM 1575 N N . GLY A 1 203 ? -13.195 32.5 -5.25 1 75.06 203 GLY A N 1
ATOM 1576 C CA . GLY A 1 203 ? -14.125 33.281 -6.047 1 75.06 203 GLY A CA 1
ATOM 1577 C C . GLY A 1 203 ? -15.469 33.469 -5.371 1 75.06 203 GLY A C 1
ATOM 1578 O O . GLY A 1 203 ? -16.047 34.562 -5.434 1 75.06 203 GLY A O 1
ATOM 1579 N N . HIS A 1 204 ? -15.961 32.469 -4.703 1 76.25 204 HIS A N 1
ATOM 1580 C CA . HIS A 1 204 ? -17.234 32.562 -4.008 1 76.25 204 HIS A CA 1
ATOM 1581 C C . HIS A 1 204 ? -17.125 33.375 -2.725 1 76.25 204 HIS A C 1
ATOM 1583 O O . HIS A 1 204 ? -18.094 34 -2.287 1 76.25 204 HIS A O 1
ATOM 1589 N N . SER A 1 205 ? -15.992 33.188 -2.051 1 66.06 205 SER A N 1
ATOM 1590 C CA . SER A 1 205 ? -15.789 33.938 -0.815 1 66.06 205 SER A CA 1
ATOM 1591 C C . SER A 1 205 ? -15.773 35.438 -1.074 1 66.06 205 SER A C 1
ATOM 1593 O O . SER A 1 205 ? -16.266 36.219 -0.254 1 66.06 205 SER A O 1
ATOM 1595 N N . THR A 1 206 ? -15.188 35.688 -2.213 1 55.72 206 THR A N 1
ATOM 1596 C CA . THR A 1 206 ? -15.141 37.125 -2.561 1 55.72 206 THR A CA 1
ATOM 1597 C C . THR A 1 206 ? -16.516 37.594 -3.02 1 55.72 206 THR A C 1
ATOM 1599 O O . THR A 1 206 ? -16.828 38.781 -2.896 1 55.72 206 THR A O 1
ATOM 1602 N N . ARG A 1 207 ? -17.312 36.75 -3.492 1 53.78 207 ARG A N 1
ATOM 1603 C CA . ARG A 1 207 ? -18.641 37.125 -3.957 1 53.78 207 ARG A CA 1
ATOM 1604 C C . ARG A 1 207 ? -19.656 37.062 -2.814 1 53.78 207 ARG A C 1
ATOM 1606 O O . ARG A 1 207 ? -20.844 37.281 -3.031 1 53.78 207 ARG A O 1
ATOM 1613 N N . ALA A 1 208 ? -19.359 36.625 -1.735 1 50.53 208 ALA A N 1
ATOM 1614 C CA . ALA A 1 208 ? -20.156 36.312 -0.542 1 50.53 208 ALA A CA 1
ATOM 1615 C C . ALA A 1 208 ? -21.25 37.375 -0.346 1 50.53 208 ALA A C 1
ATOM 1617 O O . ALA A 1 208 ? -22.047 37.25 0.589 1 50.53 208 ALA A O 1
ATOM 1618 N N . ASP A 1 209 ? -21.188 38.469 -0.821 1 43.03 209 ASP A N 1
ATOM 1619 C CA . ASP A 1 209 ? -22.281 39.312 -0.399 1 43.03 209 ASP A CA 1
ATOM 1620 C C . ASP A 1 209 ? -23.641 38.656 -0.651 1 43.03 209 ASP A C 1
ATOM 1622 O O . ASP A 1 209 ? -24.609 38.938 0.06 1 43.03 209 ASP A O 1
ATOM 1626 N N . ASP A 1 210 ? -24.094 38.062 -1.797 1 40.84 210 ASP A N 1
ATOM 1627 C CA . ASP A 1 210 ? -25.5 37.719 -1.991 1 40.84 210 ASP A CA 1
ATOM 1628 C C . ASP A 1 210 ? -25.672 36.188 -2.1 1 40.84 210 ASP A C 1
ATOM 1630 O O . ASP A 1 210 ? -25.562 35.625 -3.191 1 40.84 210 ASP A O 1
ATOM 1634 N N . LEU A 1 211 ? -25.438 35.344 -1.038 1 47.19 211 LEU A N 1
ATOM 1635 C CA . LEU A 1 211 ? -25.703 33.938 -0.904 1 47.19 211 LEU A CA 1
ATOM 1636 C C . LEU A 1 211 ? -26.938 33.531 -1.717 1 47.19 211 LEU A C 1
ATOM 1638 O O . LEU A 1 211 ? -27.031 32.406 -2.195 1 47.19 211 LEU A O 1
ATOM 1642 N N . ASN A 1 212 ? -27.875 34.375 -1.688 1 46.47 212 ASN A N 1
ATOM 1643 C CA . ASN A 1 212 ? -29.125 34.156 -2.41 1 46.47 212 ASN A CA 1
ATOM 1644 C C . ASN A 1 212 ? -28.891 33.969 -3.902 1 46.47 212 ASN A C 1
ATOM 1646 O O . ASN A 1 212 ? -29.766 33.5 -4.625 1 46.47 212 ASN A O 1
ATOM 1650 N N . GLN A 1 213 ? -27.859 34.469 -4.32 1 45.31 213 GLN A N 1
ATOM 1651 C CA . GLN A 1 213 ? -27.625 34.438 -5.758 1 45.31 213 GLN A CA 1
ATOM 1652 C C . GLN A 1 213 ? -27.031 33.094 -6.199 1 45.31 213 GLN A C 1
ATOM 1654 O O . GLN A 1 213 ? -26.844 32.875 -7.391 1 45.31 213 GLN A O 1
ATOM 1659 N N . LEU A 1 214 ? -26.609 32.281 -5.289 1 52.03 214 LEU A N 1
ATOM 1660 C CA . LEU A 1 214 ? -26.078 30.969 -5.668 1 52.03 214 LEU A CA 1
ATOM 1661 C C . LEU A 1 214 ? -27.156 30.094 -6.277 1 52.03 214 LEU A C 1
ATOM 1663 O O . LEU A 1 214 ? -26.875 29.016 -6.789 1 52.03 214 LEU A O 1
ATOM 1667 N N . SER A 1 215 ? -28.531 30.516 -6.18 1 46.94 215 SER A N 1
ATOM 1668 C CA . SER A 1 215 ? -29.625 29.672 -6.613 1 46.94 215 SER A CA 1
ATOM 1669 C C . SER A 1 215 ? -30.016 29.969 -8.062 1 46.94 215 SER A C 1
ATOM 1671 O O . SER A 1 215 ? -30.859 30.812 -8.328 1 46.94 215 SER A O 1
ATOM 1673 N N . CYS A 1 216 ? -29.125 29.891 -8.883 1 45.31 216 CYS A N 1
ATOM 1674 C CA . CYS A 1 216 ? -29.766 29.781 -10.195 1 45.31 216 CYS A CA 1
ATOM 1675 C C . CYS A 1 216 ? -30.453 28.438 -10.359 1 45.31 216 CYS A C 1
ATOM 1677 O O . CYS A 1 216 ? -29.859 27.391 -10.086 1 45.31 216 CYS A O 1
ATOM 1679 N N . PRO A 1 217 ? -31.828 28.484 -10.625 1 47.53 217 PRO A N 1
ATOM 1680 C CA . PRO A 1 217 ? -32.656 27.281 -10.719 1 47.53 217 PRO A CA 1
ATOM 1681 C C . PRO A 1 217 ? -32 26.172 -11.539 1 47.53 217 PRO A C 1
ATOM 1683 O O . PRO A 1 217 ? -32.219 24.984 -11.266 1 47.53 217 PRO A O 1
ATOM 1686 N N . ASP A 1 218 ? -31.188 26.578 -12.602 1 53.78 218 ASP A N 1
ATOM 1687 C CA . ASP A 1 218 ? -30.703 25.562 -13.516 1 53.78 218 ASP A CA 1
ATOM 1688 C C . ASP A 1 218 ? -29.281 25.125 -13.141 1 53.78 218 ASP A C 1
ATOM 1690 O O . ASP A 1 218 ? -28.75 24.172 -13.727 1 53.78 218 ASP A O 1
ATOM 1694 N N . ASP A 1 219 ? -28.719 25.75 -12.094 1 62.41 219 ASP A N 1
ATOM 1695 C CA . ASP A 1 219 ? -27.344 25.422 -11.719 1 62.41 219 ASP A CA 1
ATOM 1696 C C . ASP A 1 219 ? -27.297 24.625 -10.414 1 62.41 219 ASP A C 1
ATOM 1698 O O . ASP A 1 219 ? -28.25 24.672 -9.625 1 62.41 219 ASP A O 1
ATOM 1702 N N . LEU A 1 220 ? -26.375 23.719 -10.383 1 72.5 220 LEU A N 1
ATOM 1703 C CA . LEU A 1 220 ? -26.156 22.984 -9.133 1 72.5 220 LEU A CA 1
ATOM 1704 C C . LEU A 1 220 ? -25.891 23.953 -7.984 1 72.5 220 LEU A C 1
ATOM 1706 O O . LEU A 1 220 ? -25.125 24.906 -8.133 1 72.5 220 LEU A O 1
ATOM 1710 N N . ILE A 1 221 ? -26.719 23.844 -7 1 76.62 221 ILE A N 1
ATOM 1711 C CA . ILE A 1 221 ? -26.391 24.562 -5.777 1 76.62 221 ILE A CA 1
ATOM 1712 C C . ILE A 1 221 ? -25.078 24.031 -5.203 1 76.62 221 ILE A C 1
ATOM 1714 O O . ILE A 1 221 ? -24.984 22.859 -4.84 1 76.62 221 ILE A O 1
ATOM 1718 N N . GLY A 1 222 ? -24.016 24.797 -5.328 1 82.19 222 GLY A N 1
ATOM 1719 C CA . GLY A 1 222 ? -22.688 24.406 -4.887 1 82.19 222 GLY A CA 1
ATOM 1720 C C . GLY A 1 222 ? -21.578 24.984 -5.742 1 82.19 222 GLY A C 1
ATOM 1721 O O . GLY A 1 222 ? -21.703 26.109 -6.254 1 82.19 222 GLY A O 1
ATOM 1722 N N . TYR A 1 223 ? -20.5 24.281 -5.781 1 86.25 223 TYR A N 1
ATOM 1723 C CA . TYR A 1 223 ? -19.375 24.734 -6.586 1 86.25 223 TYR A CA 1
ATOM 1724 C C . TYR A 1 223 ? -19.438 24.156 -7.992 1 86.25 223 TYR A C 1
ATOM 1726 O O . TYR A 1 223 ? -20.266 23.281 -8.273 1 86.25 223 TYR A O 1
ATOM 1734 N N . ASN A 1 224 ? -18.688 24.719 -8.828 1 87.06 224 ASN A N 1
ATOM 1735 C CA . ASN A 1 224 ? -18.516 24.109 -10.141 1 87.06 224 ASN A CA 1
ATOM 1736 C C . ASN A 1 224 ? -17.531 22.938 -10.086 1 87.06 224 ASN A C 1
ATOM 1738 O O . ASN A 1 224 ? -16.359 23.094 -10.453 1 87.06 224 ASN A O 1
ATOM 1742 N N . TYR A 1 225 ? -18.125 21.859 -9.766 1 91.62 225 TYR A N 1
ATOM 1743 C CA . TYR A 1 225 ? -17.297 20.672 -9.562 1 91.62 225 TYR A CA 1
ATOM 1744 C C . TYR A 1 225 ? -16.766 20.141 -10.891 1 91.62 225 TYR A C 1
ATOM 1746 O O . TYR A 1 225 ? -17.484 20.141 -11.891 1 91.62 225 TYR A O 1
ATOM 1754 N N . VAL A 1 226 ? -15.547 19.688 -10.875 1 91.88 226 VAL A N 1
ATOM 1755 C CA . VAL A 1 226 ? -14.906 19.125 -12.062 1 91.88 226 VAL A CA 1
ATOM 1756 C C . VAL A 1 226 ? -15.266 17.641 -12.188 1 91.88 226 VAL A C 1
ATOM 1758 O O . VAL A 1 226 ? -15.102 16.875 -11.234 1 91.88 226 VAL A O 1
ATOM 1761 N N . VAL A 1 227 ? -15.75 17.281 -13.312 1 94.12 227 VAL A N 1
ATOM 1762 C CA . VAL A 1 227 ? -16.109 15.883 -13.547 1 94.12 227 VAL A CA 1
ATOM 1763 C C . VAL A 1 227 ? -14.969 15.18 -14.289 1 94.12 227 VAL A C 1
ATOM 1765 O O . VAL A 1 227 ? -14.445 14.172 -13.82 1 94.12 227 VAL A O 1
ATOM 1768 N N . HIS A 1 228 ? -14.555 15.719 -15.367 1 91.38 228 HIS A N 1
ATOM 1769 C CA . HIS A 1 228 ? -13.516 15.086 -16.172 1 91.38 228 HIS A CA 1
ATOM 1770 C C . HIS A 1 228 ? -12.281 15.969 -16.281 1 91.38 228 HIS A C 1
ATOM 1772 O O . HIS A 1 228 ? -12.391 17.172 -16.5 1 91.38 228 HIS A O 1
ATOM 1778 N N . TRP A 1 229 ? -11.211 15.289 -16.062 1 86.56 229 TRP A N 1
ATOM 1779 C CA . TRP A 1 229 ? -9.898 15.883 -16.266 1 86.56 229 TRP A CA 1
ATOM 1780 C C . TRP A 1 229 ? -9.047 15.016 -17.188 1 86.56 229 TRP A C 1
ATOM 1782 O O . TRP A 1 229 ? -8.945 13.805 -16.984 1 86.56 229 TRP A O 1
ATOM 1792 N N . PRO A 1 230 ? -8.516 15.586 -18.188 1 78.88 230 PRO A N 1
ATOM 1793 C CA . PRO A 1 230 ? -7.684 14.773 -19.078 1 78.88 230 PRO A CA 1
ATOM 1794 C C . PRO A 1 230 ? -6.406 14.281 -18.406 1 78.88 230 PRO A C 1
ATOM 1796 O O . PRO A 1 230 ? -5.824 14.992 -17.578 1 78.88 230 PRO A O 1
ATOM 1799 N N . LEU A 1 231 ? -6.008 13.039 -18.641 1 72.19 231 LEU A N 1
ATOM 1800 C CA . LEU A 1 231 ? -4.824 12.445 -18.031 1 72.19 231 LEU A CA 1
ATOM 1801 C C . LEU A 1 231 ? -3.551 13.016 -18.625 1 72.19 231 LEU A C 1
ATOM 1803 O O . LEU A 1 231 ? -2.492 12.992 -18 1 72.19 231 LEU A O 1
ATOM 1807 N N . ASP A 1 232 ? -3.645 13.336 -19.891 1 62.22 232 ASP A N 1
ATOM 1808 C CA . ASP A 1 232 ? -2.457 13.859 -20.562 1 62.22 232 ASP A CA 1
ATOM 1809 C C . ASP A 1 232 ? -2.023 15.188 -19.953 1 62.22 232 ASP A C 1
ATOM 1811 O O . ASP A 1 232 ? -2.738 16.188 -20.047 1 62.22 232 ASP A O 1
ATOM 1815 N N . LYS A 1 233 ? -0.921 15.094 -19.125 1 56.72 233 LYS A N 1
ATOM 1816 C CA . LYS A 1 233 ? -0.337 16.234 -18.438 1 56.72 233 LYS A CA 1
ATOM 1817 C C . LYS A 1 233 ? -0.132 17.406 -19.391 1 56.72 233 LYS A C 1
ATOM 1819 O O . LYS A 1 233 ? -0.25 18.578 -18.984 1 56.72 233 LYS A O 1
ATOM 1824 N N . SER A 1 234 ? 0.253 17 -20.656 1 50.72 234 SER A N 1
ATOM 1825 C CA . SER A 1 234 ? 0.552 18.078 -21.594 1 50.72 234 SER A CA 1
ATOM 1826 C C . SER A 1 234 ? -0.685 18.922 -21.875 1 50.72 234 SER A C 1
ATOM 1828 O O . SER A 1 234 ? -0.572 20.109 -22.203 1 50.72 234 SER A O 1
ATOM 1830 N N . LYS A 1 235 ? -1.708 18.266 -21.797 1 49.84 235 LYS A N 1
ATOM 1831 C CA . LYS A 1 235 ? -2.943 18.984 -22.125 1 49.84 235 LYS A CA 1
ATOM 1832 C C . LYS A 1 235 ? -3.482 19.719 -20.891 1 49.84 235 LYS A C 1
ATOM 1834 O O . LYS A 1 235 ? -4.355 20.578 -21.016 1 49.84 235 LYS A O 1
ATOM 1839 N N . ALA A 1 236 ? -3 19.172 -19.703 1 50.5 236 ALA A N 1
ATOM 1840 C CA . ALA A 1 236 ? -3.441 19.844 -18.484 1 50.5 236 ALA A CA 1
ATOM 1841 C C . ALA A 1 236 ? -2.725 21.188 -18.312 1 50.5 236 ALA A C 1
ATOM 1843 O O . ALA A 1 236 ? -1.575 21.219 -17.859 1 50.5 236 ALA A O 1
ATOM 1844 N N . LYS A 1 237 ? -2.756 22.094 -19.219 1 46.62 237 LYS A N 1
ATOM 1845 C CA . LYS A 1 237 ? -2.186 23.422 -19 1 46.62 237 LYS A CA 1
ATOM 1846 C C . LYS A 1 237 ? -2.502 23.938 -17.594 1 46.62 237 LYS A C 1
ATOM 1848 O O . LYS A 1 237 ? -3.654 23.891 -17.156 1 46.62 237 LYS A O 1
ATOM 1853 N N . PHE A 1 238 ? -1.431 23.75 -16.797 1 44.38 238 PHE A N 1
ATOM 1854 C CA . PHE A 1 238 ? -1.574 24.375 -15.484 1 44.38 238 PHE A CA 1
ATOM 1855 C C . PHE A 1 238 ? -2.379 25.656 -15.578 1 44.38 238 PHE A C 1
ATOM 1857 O O . PHE A 1 238 ? -2.105 26.516 -16.438 1 44.38 238 PHE A O 1
ATOM 1864 N N . LEU A 1 239 ? -3.559 25.656 -15.32 1 44.56 239 LEU A N 1
ATOM 1865 C CA . LEU A 1 239 ? -4.34 26.875 -15.25 1 44.56 239 LEU A CA 1
ATOM 1866 C C . LEU A 1 239 ? -3.582 27.969 -14.484 1 44.56 239 LEU A C 1
ATOM 1868 O O . LEU A 1 239 ? -3.234 27.781 -13.32 1 44.56 239 LEU A O 1
ATOM 1872 N N . PRO A 1 240 ? -2.74 28.75 -15.117 1 39.75 240 PRO A N 1
ATOM 1873 C CA . PRO A 1 240 ? -2.441 29.906 -14.281 1 39.75 240 PRO A CA 1
ATOM 1874 C C . PRO A 1 240 ? -3.652 30.391 -13.484 1 39.75 240 PRO A C 1
ATOM 1876 O O . PRO A 1 240 ? -4.793 30.188 -13.906 1 39.75 240 PRO A O 1
ATOM 1879 N N . ALA A 1 241 ? -3.523 30.641 -12.133 1 41.09 241 ALA A N 1
ATOM 1880 C CA . ALA A 1 241 ? -4.539 31.266 -11.289 1 41.09 241 ALA A CA 1
ATOM 1881 C C . ALA A 1 241 ? -5.48 32.125 -12.117 1 41.09 241 ALA A C 1
ATOM 1883 O O . ALA A 1 241 ? -6.645 32.312 -11.758 1 41.09 241 ALA A O 1
ATOM 1884 N N . THR A 1 242 ? -4.941 32.844 -12.992 1 37.31 242 THR A N 1
ATOM 1885 C CA . THR A 1 242 ? -5.672 33.969 -13.562 1 37.31 242 THR A CA 1
ATOM 1886 C C . THR A 1 242 ? -6.543 33.531 -14.727 1 37.31 242 THR A C 1
ATOM 1888 O O . THR A 1 242 ? -7.332 34.312 -15.258 1 37.31 242 THR A O 1
ATOM 1891 N N . THR A 1 243 ? -6.109 32.625 -15.461 1 40 243 THR A N 1
ATOM 1892 C CA . THR A 1 243 ? -6.836 32.531 -16.719 1 40 243 THR A CA 1
ATOM 1893 C C . THR A 1 243 ? -8.094 31.688 -16.578 1 40 243 THR A C 1
ATOM 1895 O O . THR A 1 243 ? -8.023 30.516 -16.203 1 40 243 THR A O 1
ATOM 1898 N N . THR A 1 244 ? -9.18 32.219 -16.484 1 41.41 244 THR A N 1
ATOM 1899 C CA . THR A 1 244 ? -10.602 31.875 -16.5 1 41.41 244 THR A CA 1
ATOM 1900 C C . THR A 1 244 ? -10.898 30.797 -17.547 1 41.41 244 THR A C 1
ATOM 1902 O O . THR A 1 244 ? -12.031 30.328 -17.656 1 41.41 244 THR A O 1
ATOM 1905 N N . SER A 1 245 ? -10.164 30.656 -18.562 1 43 245 SER A N 1
ATOM 1906 C CA . SER A 1 245 ? -10.75 29.844 -19.609 1 43 245 SER A CA 1
ATOM 1907 C C . SER A 1 245 ? -10.531 28.359 -19.344 1 43 245 SER A C 1
ATOM 1909 O O . SER A 1 245 ? -9.391 27.922 -19.156 1 43 245 SER A O 1
ATOM 1911 N N . SER A 1 246 ? -11.406 27.719 -18.734 1 51.22 246 SER A N 1
ATOM 1912 C CA . SER A 1 246 ? -11.438 26.281 -18.578 1 51.22 246 SER A CA 1
ATOM 1913 C C . SER A 1 246 ? -10.82 25.562 -19.781 1 51.22 246 SER A C 1
ATOM 1915 O O . SER A 1 246 ? -11.148 25.875 -20.922 1 51.22 246 SER A O 1
ATOM 1917 N N . PRO A 1 247 ? -9.688 25.031 -19.625 1 55.16 247 PRO A N 1
ATOM 1918 C CA . PRO A 1 247 ? -9.203 24.266 -20.781 1 55.16 247 PRO A CA 1
ATOM 1919 C C . PRO A 1 247 ? -10.312 23.484 -21.484 1 55.16 247 PRO A C 1
ATOM 1921 O O . PRO A 1 247 ? -11.273 23.078 -20.844 1 55.16 247 PRO A O 1
ATOM 1924 N N . VAL A 1 248 ? -10.492 23.656 -22.766 1 58.94 248 VAL A N 1
ATOM 1925 C CA . VAL A 1 248 ? -11.5 23.062 -23.641 1 58.94 248 VAL A CA 1
ATOM 1926 C C . VAL A 1 248 ? -11.727 21.609 -23.25 1 58.94 248 VAL A C 1
ATOM 1928 O O . VAL A 1 248 ? -12.844 21.094 -23.359 1 58.94 248 VAL A O 1
ATOM 1931 N N . ASP A 1 249 ? -10.836 21.062 -22.438 1 74.94 249 ASP A N 1
ATOM 1932 C CA . ASP A 1 249 ? -10.977 19.625 -22.281 1 74.94 249 ASP A CA 1
ATOM 1933 C C . ASP A 1 249 ? -11.43 19.281 -20.859 1 74.94 249 ASP A C 1
ATOM 1935 O O . ASP A 1 249 ? -11.586 18.094 -20.531 1 74.94 249 ASP A O 1
ATOM 1939 N N . VAL A 1 250 ? -11.75 20.328 -20.062 1 84.69 250 VAL A N 1
ATOM 1940 C CA . VAL A 1 250 ? -12.258 20.062 -18.719 1 84.69 250 VAL A CA 1
ATOM 1941 C C . VAL A 1 250 ? -13.781 20.141 -18.719 1 84.69 250 VAL A C 1
ATOM 1943 O O . VAL A 1 250 ? -14.367 21.078 -19.266 1 84.69 250 VAL A O 1
ATOM 1946 N N . VAL A 1 251 ? -14.43 19.141 -18.266 1 90.88 251 VAL A N 1
ATOM 1947 C CA . VAL A 1 251 ? -15.883 19.109 -18.172 1 90.88 251 VAL A CA 1
ATOM 1948 C C . VAL A 1 251 ? -16.328 19.312 -16.734 1 90.88 251 VAL A C 1
ATOM 1950 O O . VAL A 1 251 ? -15.852 18.625 -15.82 1 90.88 251 VAL A O 1
ATOM 1953 N N . THR A 1 252 ? -17.172 20.266 -16.5 1 90.88 252 THR A N 1
ATOM 1954 C CA . THR A 1 252 ? -17.688 20.547 -15.172 1 90.88 252 THR A CA 1
ATOM 1955 C C . THR A 1 252 ? -19.141 20.062 -15.055 1 90.88 252 THR A C 1
ATOM 1957 O O . THR A 1 252 ? -19.781 19.75 -16.062 1 90.88 252 THR A O 1
ATOM 1960 N N . ILE A 1 253 ? -19.609 19.922 -13.844 1 92.19 253 ILE A N 1
ATOM 1961 C CA . ILE A 1 253 ? -20.938 19.406 -13.586 1 92.19 253 ILE A CA 1
ATOM 1962 C C . ILE A 1 253 ? -21.984 20.375 -14.141 1 92.19 253 ILE A C 1
ATOM 1964 O O . ILE A 1 253 ? -23.047 19.938 -14.609 1 92.19 253 ILE A O 1
ATOM 1968 N N . ASP A 1 254 ? -21.75 21.656 -14.195 1 88.88 254 ASP A N 1
ATOM 1969 C CA . ASP A 1 254 ? -22.688 22.656 -14.703 1 88.88 254 ASP A CA 1
ATOM 1970 C C . ASP A 1 254 ? -22.938 22.469 -16.203 1 88.88 254 ASP A C 1
ATOM 1972 O O . ASP A 1 254 ? -24.078 22.609 -16.656 1 88.88 254 ASP A O 1
ATOM 1976 N N . LYS A 1 255 ? -21.922 22.141 -16.891 1 88.44 255 LYS A N 1
ATOM 1977 C CA . LYS A 1 255 ? -22.078 21.891 -18.328 1 88.44 255 LYS A CA 1
ATOM 1978 C C . LYS A 1 255 ? -22.969 20.688 -18.578 1 88.44 255 LYS A C 1
ATOM 1980 O O . LYS A 1 255 ? -23.719 20.656 -19.562 1 88.44 255 LYS A O 1
ATOM 1985 N N . ILE A 1 256 ? -22.906 19.734 -17.719 1 91.31 256 ILE A N 1
ATOM 1986 C CA . ILE A 1 256 ? -23.703 18.531 -17.859 1 91.31 256 ILE A CA 1
ATOM 1987 C C . ILE A 1 256 ? -25.156 18.828 -17.5 1 91.31 256 ILE A C 1
ATOM 1989 O O . ILE A 1 256 ? -26.078 18.391 -18.188 1 91.31 256 ILE A O 1
ATOM 1993 N N . LEU A 1 257 ? -25.359 19.594 -16.469 1 89.5 257 LEU A N 1
ATOM 1994 C CA . LEU A 1 257 ? -26.703 19.938 -16.031 1 89.5 257 LEU A CA 1
ATOM 1995 C C . LEU A 1 257 ? -27.422 20.812 -17.062 1 89.5 257 LEU A C 1
ATOM 1997 O O . LEU A 1 257 ? -28.641 20.734 -17.203 1 89.5 257 LEU A O 1
ATOM 2001 N N . GLN A 1 258 ? -26.719 21.562 -17.844 1 88.38 258 GLN A N 1
ATOM 2002 C CA . GLN A 1 258 ? -27.281 22.484 -18.828 1 88.38 258 GLN A CA 1
ATOM 2003 C C . GLN A 1 258 ? -27.609 21.766 -20.125 1 88.38 258 GLN A C 1
ATOM 2005 O O . GLN A 1 258 ? -28.422 22.234 -20.922 1 88.38 258 GLN A O 1
ATOM 2010 N N . CYS A 1 259 ? -26.984 20.641 -20.266 1 89.19 259 CYS A N 1
ATOM 2011 C CA . CYS A 1 259 ? -27.203 19.891 -21.484 1 89.19 259 CYS A CA 1
ATOM 2012 C C . CYS A 1 259 ? -28.359 18.906 -21.328 1 89.19 259 CYS A C 1
ATOM 2014 O O . CYS A 1 259 ? -28.266 17.953 -20.547 1 89.19 259 CYS A O 1
ATOM 2016 N N . ASN A 1 260 ? -29.391 18.984 -22.062 1 86.31 260 ASN A N 1
ATOM 2017 C CA . ASN A 1 260 ? -30.609 18.203 -21.938 1 86.31 260 ASN A CA 1
ATOM 2018 C C . ASN A 1 260 ? -30.391 16.734 -22.328 1 86.31 260 ASN A C 1
ATOM 2020 O O . ASN A 1 260 ? -31.016 15.836 -21.781 1 86.31 260 ASN A O 1
ATOM 2024 N N . GLU A 1 261 ? -29.516 16.516 -23.234 1 86.5 261 GLU A N 1
ATOM 2025 C CA . GLU A 1 261 ? -29.312 15.156 -23.75 1 86.5 261 GLU A CA 1
ATOM 2026 C C . GLU A 1 261 ? -28.641 14.266 -22.703 1 86.5 261 GLU A C 1
ATOM 2028 O O . GLU A 1 261 ? -28.797 13.047 -22.734 1 86.5 261 GLU A O 1
ATOM 2033 N N . VAL A 1 262 ? -27.906 14.883 -21.828 1 89.69 262 VAL A N 1
ATOM 2034 C CA . VAL A 1 262 ? -27.156 14.078 -20.875 1 89.69 262 VAL A CA 1
ATOM 2035 C C . VAL A 1 262 ? -27.609 14.398 -19.453 1 89.69 262 VAL A C 1
ATOM 2037 O O . VAL A 1 262 ? -27.031 13.914 -18.484 1 89.69 262 VAL A O 1
ATOM 2040 N N . HIS A 1 263 ? -28.672 15.031 -19.281 1 88.69 263 HIS A N 1
ATOM 2041 C CA . HIS A 1 263 ? -29.188 15.469 -17.984 1 88.69 263 HIS A CA 1
ATOM 2042 C C . HIS A 1 263 ? -29.547 14.281 -17.109 1 88.69 263 HIS A C 1
ATOM 2044 O O . HIS A 1 263 ? -29.391 14.344 -15.883 1 88.69 263 HIS A O 1
ATOM 2050 N N . PHE A 1 264 ? -29.969 13.203 -17.75 1 88.5 264 PHE A N 1
ATOM 2051 C CA . PHE A 1 264 ? -30.406 12.031 -17 1 88.5 264 PHE A CA 1
ATOM 2052 C C . PHE A 1 264 ? -29.219 11.352 -16.328 1 88.5 264 PHE A C 1
ATOM 2054 O O . PHE A 1 264 ? -29.391 10.539 -15.422 1 88.5 264 PHE A O 1
ATOM 2061 N N . LEU A 1 265 ? -28.016 11.781 -16.703 1 94.31 265 LEU A N 1
ATOM 2062 C CA . LEU A 1 265 ? -26.812 11.203 -16.141 1 94.31 265 LEU A CA 1
ATOM 2063 C C . LEU A 1 265 ? -26.172 12.156 -15.133 1 94.31 265 LEU A C 1
ATOM 2065 O O . LEU A 1 265 ? -25.062 11.906 -14.656 1 94.31 265 LEU A O 1
ATOM 2069 N N . SER A 1 266 ? -26.797 13.188 -14.727 1 93.81 266 SER A N 1
ATOM 2070 C CA . SER A 1 266 ? -26.234 14.25 -13.898 1 93.81 266 SER A CA 1
ATOM 2071 C C . SER A 1 266 ? -25.828 13.727 -12.523 1 93.81 266 SER A C 1
ATOM 2073 O O . SER A 1 266 ? -24.766 14.07 -12.008 1 93.81 266 SER A O 1
ATOM 2075 N N . ASP A 1 267 ? -26.578 12.742 -11.945 1 94.31 267 ASP A N 1
ATOM 2076 C CA . ASP A 1 267 ? -26.281 12.25 -10.609 1 94.31 267 ASP A CA 1
ATOM 2077 C C . ASP A 1 267 ? -25.031 11.375 -10.609 1 94.31 267 ASP A C 1
ATOM 2079 O O . ASP A 1 267 ? -24.219 11.461 -9.695 1 94.31 267 ASP A O 1
ATOM 2083 N N . VAL A 1 268 ? -24.938 10.594 -11.594 1 96.75 268 VAL A N 1
ATOM 2084 C CA . VAL A 1 268 ? -23.766 9.727 -11.68 1 96.75 268 VAL A CA 1
ATOM 2085 C C . VAL A 1 268 ? -22.516 10.578 -11.914 1 96.75 268 VAL A C 1
ATOM 2087 O O . VAL A 1 268 ? -21.453 10.297 -11.352 1 96.75 268 VAL A O 1
ATOM 2090 N N . CYS A 1 269 ? -22.641 11.594 -12.695 1 97.25 269 CYS A N 1
ATOM 2091 C CA . CYS A 1 269 ? -21.531 12.492 -12.953 1 97.25 269 CYS A CA 1
ATOM 2092 C C . CYS A 1 269 ? -21.172 13.289 -11.703 1 97.25 269 CYS A C 1
ATOM 2094 O O . CYS A 1 269 ? -20 13.539 -11.43 1 97.25 269 CYS A O 1
ATOM 2096 N N . LEU A 1 270 ? -22.203 13.68 -11 1 96.69 270 LEU A N 1
ATOM 2097 C CA . LEU A 1 270 ? -21.969 14.359 -9.734 1 96.69 270 LEU A CA 1
ATOM 2098 C C . LEU A 1 270 ? -21.219 13.453 -8.766 1 96.69 270 LEU A C 1
ATOM 2100 O O . LEU A 1 270 ? -20.266 13.891 -8.102 1 96.69 270 LEU A O 1
ATOM 2104 N N . SER A 1 271 ? -21.625 12.195 -8.695 1 97.81 271 SER A N 1
ATOM 2105 C CA . SER A 1 271 ? -20.938 11.227 -7.836 1 97.81 271 SER A CA 1
ATOM 2106 C C . SER A 1 271 ? -19.453 11.133 -8.188 1 97.81 271 SER A C 1
ATOM 2108 O O . SER A 1 271 ? -18.609 11.047 -7.293 1 97.81 271 SER A O 1
ATOM 2110 N N . PHE A 1 272 ? -19.203 11.141 -9.422 1 97.5 272 PHE A N 1
ATOM 2111 C CA . PHE A 1 272 ? -17.812 11.047 -9.859 1 97.5 272 PHE A CA 1
ATOM 2112 C C . PHE A 1 272 ? -17.031 12.297 -9.453 1 97.5 272 PHE A C 1
ATOM 2114 O O . PHE A 1 272 ? -15.883 12.195 -8.992 1 97.5 272 PHE A O 1
ATOM 2121 N N . SER A 1 273 ? -17.609 13.414 -9.617 1 96.44 273 SER A N 1
ATOM 2122 C CA . SER A 1 273 ? -16.969 14.664 -9.211 1 96.44 273 SER A CA 1
ATOM 2123 C C . SER A 1 273 ? -16.688 14.68 -7.707 1 96.44 273 SER A C 1
ATOM 2125 O O . SER A 1 273 ? -15.625 15.109 -7.27 1 96.44 273 SER A O 1
ATOM 2127 N N . LEU A 1 274 ? -17.641 14.203 -6.965 1 96.81 274 LEU A N 1
ATOM 2128 C CA . LEU A 1 274 ? -17.484 14.164 -5.512 1 96.81 274 LEU A CA 1
ATOM 2129 C C . LEU A 1 274 ? -16.406 13.172 -5.109 1 96.81 274 LEU A C 1
ATOM 2131 O O . LEU A 1 274 ? -15.727 13.359 -4.094 1 96.81 274 LEU A O 1
ATOM 2135 N N . SER A 1 275 ? -16.234 12.125 -5.883 1 97.44 275 SER A N 1
ATOM 2136 C CA . SER A 1 275 ? -15.18 11.148 -5.602 1 97.44 275 SER A CA 1
ATOM 2137 C C . SER A 1 275 ? -13.797 11.789 -5.695 1 97.44 275 SER A C 1
ATOM 2139 O O . SER A 1 275 ? -12.883 11.422 -4.949 1 97.44 275 SER A O 1
ATOM 2141 N N . HIS A 1 276 ? -13.656 12.781 -6.59 1 95.44 276 HIS A N 1
ATOM 2142 C CA . HIS A 1 276 ? -12.406 13.523 -6.68 1 95.44 276 HIS A CA 1
ATOM 2143 C C . HIS A 1 276 ? -12.125 14.297 -5.395 1 95.44 276 HIS A C 1
ATOM 2145 O O . HIS A 1 276 ? -10.984 14.344 -4.926 1 95.44 276 HIS A O 1
ATOM 2151 N N . LEU A 1 277 ? -13.164 14.805 -4.871 1 94.69 277 LEU A N 1
ATOM 2152 C CA . LEU A 1 277 ? -13.016 15.602 -3.662 1 94.69 277 LEU A CA 1
ATOM 2153 C C . LEU A 1 277 ? -12.633 14.727 -2.473 1 94.69 277 LEU A C 1
ATOM 2155 O O . LEU A 1 277 ? -11.812 15.125 -1.64 1 94.69 277 LEU A O 1
ATOM 2159 N N . LEU A 1 278 ? -13.219 13.594 -2.436 1 95.44 278 LEU A N 1
ATOM 2160 C CA . LEU A 1 278 ? -12.898 12.688 -1.339 1 95.44 278 LEU A CA 1
ATOM 2161 C C . LEU A 1 278 ? -11.469 12.156 -1.468 1 95.44 278 LEU A C 1
ATOM 2163 O O . LEU A 1 278 ? -10.805 11.898 -0.462 1 95.44 278 LEU A O 1
ATOM 2167 N N . GLN A 1 279 ? -11.023 11.961 -2.668 1 95.19 279 GLN A N 1
ATOM 2168 C CA . GLN A 1 279 ? -9.656 11.516 -2.9 1 95.19 279 GLN A CA 1
ATOM 2169 C C . GLN A 1 279 ? -8.641 12.523 -2.373 1 95.19 279 GLN A C 1
ATOM 2171 O O . GLN A 1 279 ? -7.551 12.156 -1.941 1 95.19 279 GLN A O 1
ATOM 2176 N N . ARG A 1 280 ? -8.992 13.734 -2.357 1 93.31 280 ARG A N 1
ATOM 2177 C CA . ARG A 1 280 ? -8.125 14.773 -1.812 1 93.31 280 ARG A CA 1
ATOM 2178 C C . ARG A 1 280 ? -7.816 14.516 -0.34 1 93.31 280 ARG A C 1
ATOM 2180 O O . ARG A 1 280 ? -6.688 14.719 0.112 1 93.31 280 ARG A O 1
ATOM 2187 N N . ARG A 1 281 ? -8.781 14 0.333 1 91.81 281 ARG A N 1
ATOM 2188 C CA . ARG A 1 281 ? -8.602 13.695 1.749 1 91.81 281 ARG A CA 1
ATOM 2189 C C . ARG A 1 281 ? -7.625 12.539 1.941 1 91.81 281 ARG A C 1
ATOM 2191 O O . ARG A 1 281 ? -6.832 12.547 2.885 1 91.81 281 ARG A O 1
ATOM 2198 N N . PHE A 1 282 ? -7.629 11.688 1.019 1 92.25 282 PHE A N 1
ATOM 2199 C CA . PHE A 1 282 ? -6.727 10.547 1.086 1 92.25 282 PHE A CA 1
ATOM 2200 C C . PHE A 1 282 ? -5.289 10.969 0.812 1 92.25 282 PHE A C 1
ATOM 2202 O O . PHE A 1 282 ? -4.363 10.523 1.494 1 92.25 282 PHE A O 1
ATOM 2209 N N . TYR A 1 283 ? -5.125 11.867 -0.129 1 88.75 283 TYR A N 1
ATOM 2210 C CA . TYR A 1 283 ? -3.791 12.305 -0.521 1 88.75 283 TYR A CA 1
ATOM 2211 C C . TYR A 1 283 ? -3.314 13.453 0.356 1 88.75 283 TYR A C 1
ATOM 2213 O O . TYR A 1 283 ? -2.252 14.031 0.112 1 88.75 283 TYR A O 1
ATOM 2221 N N . ARG A 1 284 ? -4.039 13.875 1.311 1 82.94 284 ARG A N 1
ATOM 2222 C CA . ARG A 1 284 ? -3.701 14.914 2.279 1 82.94 284 ARG A CA 1
ATOM 2223 C C . ARG A 1 284 ? -3.525 16.266 1.596 1 82.94 284 ARG A C 1
ATOM 2225 O O . ARG A 1 284 ? -2.582 17 1.894 1 82.94 284 ARG A O 1
ATOM 2232 N N . LEU A 1 285 ? -4.402 16.469 0.711 1 86.06 285 LEU A N 1
ATOM 2233 C CA . LEU A 1 285 ? -4.414 17.766 0.057 1 86.06 285 LEU A CA 1
ATOM 2234 C C . LEU A 1 285 ? -5.355 18.734 0.775 1 86.06 285 LEU A C 1
ATOM 2236 O O . LEU A 1 285 ? -6.246 18.297 1.51 1 86.06 285 LEU A O 1
ATOM 2240 N N . ASN A 1 286 ? -5.172 19.922 0.604 1 79 286 ASN A N 1
ATOM 2241 C CA . ASN A 1 286 ? -5.941 20.938 1.303 1 79 286 ASN A CA 1
ATOM 2242 C C . ASN A 1 286 ? -7.398 20.953 0.859 1 79 286 ASN A C 1
ATOM 2244 O O . ASN A 1 286 ? -7.688 20.922 -0.339 1 79 286 ASN A O 1
ATOM 2248 N N . CYS A 1 287 ? -8.219 20.828 1.844 1 85.94 287 CYS A N 1
ATOM 2249 C CA . CYS A 1 287 ? -9.648 20.938 1.593 1 85.94 287 CYS A CA 1
ATOM 2250 C C . CYS A 1 287 ? -10.164 22.328 1.979 1 85.94 287 CYS A C 1
ATOM 2252 O O . CYS A 1 287 ? -10.656 22.516 3.092 1 85.94 287 CYS A O 1
ATOM 2254 N N . VAL A 1 288 ? -10.172 23.234 1.073 1 80.12 288 VAL A N 1
ATOM 2255 C CA . VAL A 1 288 ? -10.461 24.641 1.33 1 80.12 288 VAL A CA 1
ATOM 2256 C C . VAL A 1 288 ? -11.961 24.828 1.563 1 80.12 288 VAL A C 1
ATOM 2258 O O . VAL A 1 288 ? -12.391 25.844 2.125 1 80.12 288 VAL A O 1
ATOM 2261 N N . GLU A 1 289 ? -12.711 23.859 1.178 1 82.19 289 GLU A N 1
ATOM 2262 C CA . GLU A 1 289 ? -14.164 23.938 1.324 1 82.19 289 GLU A CA 1
ATOM 2263 C C . GLU A 1 289 ? -14.578 23.797 2.785 1 82.19 289 GLU A C 1
ATOM 2265 O O . GLU A 1 289 ? -15.758 23.938 3.119 1 82.19 289 GLU A O 1
ATOM 2270 N N . THR A 1 290 ? -13.547 23.703 3.543 1 77.5 290 THR A N 1
ATOM 2271 C CA . THR A 1 290 ? -13.852 23.469 4.949 1 77.5 290 THR A CA 1
ATOM 2272 C C . THR A 1 290 ? -14.508 24.688 5.582 1 77.5 290 THR A C 1
ATOM 2274 O O . THR A 1 290 ? -14.039 25.812 5.406 1 77.5 290 THR A O 1
ATOM 2277 N N . LYS A 1 291 ? -15.633 24.562 6.094 1 69.94 291 LYS A N 1
ATOM 2278 C CA . LYS A 1 291 ? -16.406 25.516 6.879 1 69.94 291 LYS A CA 1
ATOM 2279 C C . LYS A 1 291 ? -17.031 26.578 5.98 1 69.94 291 LYS A C 1
ATOM 2281 O O . LYS A 1 291 ? -17.406 27.656 6.457 1 69.94 291 LYS A O 1
ATOM 2286 N N . HIS A 1 292 ? -17.016 26.266 4.75 1 81.38 292 HIS A N 1
ATOM 2287 C CA . HIS A 1 292 ? -17.656 27.203 3.842 1 81.38 292 HIS A CA 1
ATOM 2288 C C . HIS A 1 292 ? -19.156 26.953 3.744 1 81.38 292 HIS A C 1
ATOM 2290 O O . HIS A 1 292 ? -19.594 25.797 3.684 1 81.38 292 HIS A O 1
ATOM 2296 N N . LEU A 1 293 ? -19.922 27.938 3.699 1 82.19 293 LEU A N 1
ATOM 2297 C CA . LEU A 1 293 ? -21.375 27.859 3.707 1 82.19 293 LEU A CA 1
ATOM 2298 C C . LEU A 1 293 ? -21.891 27.234 2.408 1 82.19 293 LEU A C 1
ATOM 2300 O O . LEU A 1 293 ? -22.938 26.578 2.398 1 82.19 293 LEU A O 1
ATOM 2304 N N . VAL A 1 294 ? -21.188 27.453 1.417 1 87.19 294 VAL A N 1
ATOM 2305 C CA . VAL A 1 294 ? -21.609 26.938 0.116 1 87.19 294 VAL A CA 1
ATOM 2306 C C . VAL A 1 294 ? -21.609 25.406 0.144 1 87.19 294 VAL A C 1
ATOM 2308 O O . VAL A 1 294 ? -22.484 24.781 -0.447 1 87.19 294 VAL A O 1
ATOM 2311 N N . ALA A 1 295 ? -20.656 24.875 0.84 1 90.25 295 ALA A N 1
ATOM 2312 C CA . ALA A 1 295 ? -20.578 23.422 0.953 1 90.25 295 ALA A CA 1
ATOM 2313 C C . ALA A 1 295 ? -21.766 22.875 1.744 1 90.25 295 ALA A C 1
ATOM 2315 O O . ALA A 1 295 ? -22.344 21.859 1.372 1 90.25 295 ALA A O 1
ATOM 2316 N N . ARG A 1 296 ? -22.156 23.562 2.746 1 88.69 296 ARG A N 1
ATOM 2317 C CA . ARG A 1 296 ? -23.297 23.141 3.555 1 88.69 296 ARG A CA 1
ATOM 2318 C C . ARG A 1 296 ? -24.594 23.266 2.768 1 88.69 296 ARG A C 1
ATOM 2320 O O . ARG A 1 296 ? -25.453 22.391 2.844 1 88.69 296 ARG A O 1
ATOM 2327 N N . LYS A 1 297 ? -24.703 24.312 2.037 1 88.81 297 LYS A N 1
ATOM 2328 C CA . LYS A 1 297 ? -25.891 24.531 1.221 1 88.81 297 LYS A CA 1
ATOM 2329 C C . LYS A 1 297 ? -26.031 23.469 0.138 1 88.81 297 LYS A C 1
ATOM 2331 O O . LYS A 1 297 ? -27.141 23.031 -0.185 1 88.81 297 LYS A O 1
ATOM 2336 N N . PHE A 1 298 ? -24.953 23.094 -0.357 1 92.06 298 PHE A N 1
ATOM 2337 C CA . PHE A 1 298 ? -24.953 22.031 -1.364 1 92.06 298 PHE A CA 1
ATOM 2338 C C . PHE A 1 298 ? -25.547 20.75 -0.799 1 92.06 298 PHE A C 1
ATOM 2340 O O . PHE A 1 298 ? -26.391 20.109 -1.437 1 92.06 298 PHE A O 1
ATOM 2347 N N . VAL A 1 299 ? -25.094 20.344 0.368 1 92.75 299 VAL A N 1
ATOM 2348 C CA . VAL A 1 299 ? -25.562 19.078 0.941 1 92.75 299 VAL A CA 1
ATOM 2349 C C . VAL A 1 299 ? -27.031 19.203 1.345 1 92.75 299 VAL A C 1
ATOM 2351 O O . VAL A 1 299 ? -27.828 18.312 1.062 1 92.75 299 VAL A O 1
ATOM 2354 N N . LEU A 1 300 ? -27.484 20.312 1.894 1 91.19 300 LEU A N 1
ATOM 2355 C CA . LEU A 1 300 ? -28.828 20.484 2.43 1 91.19 300 LEU A CA 1
ATOM 2356 C C . LEU A 1 300 ? -29.844 20.688 1.305 1 91.19 300 LEU A C 1
ATOM 2358 O O . LEU A 1 300 ? -30.859 20 1.245 1 91.19 300 LEU A O 1
ATOM 2362 N N . GLU A 1 301 ? -29.453 21.531 0.338 1 89.19 301 GLU A N 1
ATOM 2363 C CA . GLU A 1 301 ? -30.422 21.922 -0.686 1 89.19 301 GLU A CA 1
ATOM 2364 C C . GLU A 1 301 ? -30.109 21.25 -2.021 1 89.19 301 GLU A C 1
ATOM 2366 O O . GLU A 1 301 ? -31.016 20.984 -2.816 1 89.19 301 GLU A O 1
ATOM 2371 N N . GLY A 1 302 ? -28.875 21.047 -2.219 1 88.69 302 GLY A N 1
ATOM 2372 C CA . GLY A 1 302 ? -28.469 20.516 -3.514 1 88.69 302 GLY A CA 1
ATOM 2373 C C . GLY A 1 302 ? -28.531 19 -3.588 1 88.69 302 GLY A C 1
ATOM 2374 O O . GLY A 1 302 ? -28.734 18.438 -4.664 1 88.69 302 GLY A O 1
ATOM 2375 N N . LEU A 1 303 ? -28.344 18.359 -2.436 1 92.19 303 LEU A N 1
ATOM 2376 C CA . LEU A 1 303 ? -28.25 16.906 -2.463 1 92.19 303 LEU A CA 1
ATOM 2377 C C . LEU A 1 303 ? -29.422 16.266 -1.729 1 92.19 303 LEU A C 1
ATOM 2379 O O . LEU A 1 303 ? -30.094 15.383 -2.273 1 92.19 303 LEU A O 1
ATOM 2383 N N . LEU A 1 304 ? -29.766 16.719 -0.558 1 91.5 304 LEU A N 1
ATOM 2384 C CA . LEU A 1 304 ? -30.75 16.047 0.299 1 91.5 304 LEU A CA 1
ATOM 2385 C C . LEU A 1 304 ? -32.156 16.438 -0.101 1 91.5 304 LEU A C 1
ATOM 2387 O O . LEU A 1 304 ? -33.125 15.672 0.136 1 91.5 304 LEU A O 1
ATOM 2391 N N . LEU A 1 305 ? -32.312 17.578 -0.734 1 88.06 305 LEU A N 1
ATOM 2392 C CA . LEU A 1 305 ? -33.625 18.031 -1.144 1 88.06 305 LEU A CA 1
ATOM 2393 C C . LEU A 1 305 ? -33.812 17.906 -2.652 1 88.06 305 LEU A C 1
ATOM 2395 O O . LEU A 1 305 ? -32.844 18.094 -3.412 1 88.06 305 LEU A O 1
ATOM 2399 N N . SER A 1 306 ? -34.969 17.438 -3.004 1 82.38 306 SER A N 1
ATOM 2400 C CA . SER A 1 306 ? -35.281 17.422 -4.426 1 82.38 306 SER A CA 1
ATOM 2401 C C . SER A 1 306 ? -35.562 18.828 -4.957 1 82.38 306 SER A C 1
ATOM 2403 O O . SER A 1 306 ? -35.594 19.797 -4.184 1 82.38 306 SER A O 1
ATOM 2405 N N . ARG A 1 307 ? -35.719 18.906 -6.273 1 73.75 307 ARG A N 1
ATOM 2406 C CA . ARG A 1 307 ? -35.969 20.188 -6.926 1 73.75 307 ARG A CA 1
ATOM 2407 C C . ARG A 1 307 ? -37.281 20.797 -6.445 1 73.75 307 ARG A C 1
ATOM 2409 O O . ARG A 1 307 ? -37.406 22.016 -6.375 1 73.75 307 ARG A O 1
ATOM 2416 N N . ASP A 1 308 ? -38.188 19.953 -5.945 1 78.56 308 ASP A N 1
ATOM 2417 C CA . ASP A 1 308 ? -39.5 20.391 -5.473 1 78.56 308 ASP A CA 1
ATOM 2418 C C . ASP A 1 308 ? -39.469 20.688 -3.977 1 78.56 308 ASP A C 1
ATOM 2420 O O . ASP A 1 308 ? -40.5 21 -3.383 1 78.56 308 ASP A O 1
ATOM 2424 N N . GLY A 1 309 ? -38.281 20.547 -3.336 1 77.12 309 GLY A N 1
ATOM 2425 C CA . GLY A 1 309 ? -38.156 20.875 -1.925 1 77.12 309 GLY A CA 1
ATOM 2426 C C . GLY A 1 309 ? -38.469 19.703 -1.01 1 77.12 309 GLY A C 1
ATOM 2427 O O . GLY A 1 309 ? -38.438 19.844 0.214 1 77.12 309 GLY A O 1
ATOM 2428 N N . ALA A 1 310 ? -38.75 18.594 -1.578 1 87.62 310 ALA A N 1
ATOM 2429 C CA . ALA A 1 310 ? -39.031 17.422 -0.759 1 87.62 310 ALA A CA 1
ATOM 2430 C C . ALA A 1 310 ? -37.75 16.672 -0.397 1 87.62 310 ALA A C 1
ATOM 2432 O O . ALA A 1 310 ? -36.781 16.688 -1.152 1 87.62 310 ALA A O 1
ATOM 2433 N N . ILE A 1 311 ? -37.812 16.094 0.739 1 87.12 311 ILE A N 1
ATOM 2434 C CA . ILE A 1 311 ? -36.656 15.312 1.205 1 87.12 311 ILE A CA 1
ATOM 2435 C C . ILE A 1 311 ? -36.531 14.039 0.367 1 87.12 311 ILE A C 1
ATOM 2437 O O . ILE A 1 311 ? -37.5 13.289 0.211 1 87.12 311 ILE A O 1
ATOM 2441 N N . ASP A 1 312 ? -35.469 13.906 -0.279 1 90.94 312 ASP A N 1
ATOM 2442 C CA . ASP A 1 312 ? -35.156 12.727 -1.089 1 90.94 312 ASP A CA 1
ATOM 2443 C C . ASP A 1 312 ? -33.938 12 -0.571 1 90.94 312 ASP A C 1
ATOM 2445 O O . ASP A 1 312 ? -32.875 12.062 -1.19 1 90.94 312 ASP A O 1
ATOM 2449 N N . TYR A 1 313 ? -34.125 11.227 0.48 1 92 313 TYR A N 1
ATOM 2450 C CA . TYR A 1 313 ? -33 10.523 1.093 1 92 313 TYR A CA 1
ATOM 2451 C C . TYR A 1 313 ? -32.469 9.422 0.178 1 92 313 TYR A C 1
ATOM 2453 O O . TYR A 1 313 ? -31.297 9.102 0.201 1 92 313 TYR A O 1
ATOM 2461 N N . LYS A 1 314 ? -33.312 8.883 -0.676 1 92.56 314 LYS A N 1
ATOM 2462 C CA . LYS A 1 314 ? -32.906 7.801 -1.569 1 92.56 314 LYS A CA 1
ATOM 2463 C C . LYS A 1 314 ? -31.891 8.289 -2.596 1 92.56 314 LYS A C 1
ATOM 2465 O O . LYS A 1 314 ? -30.875 7.629 -2.84 1 92.56 314 LYS A O 1
ATOM 2470 N N . ARG A 1 315 ? -32.125 9.406 -3.125 1 92.94 315 ARG A N 1
ATOM 2471 C CA . ARG A 1 315 ? -31.219 9.984 -4.098 1 92.94 315 ARG A CA 1
ATOM 2472 C C . ARG A 1 315 ? -29.875 10.32 -3.455 1 92.94 315 ARG A C 1
ATOM 2474 O O . ARG A 1 315 ? -28.812 9.984 -3.998 1 92.94 315 ARG A O 1
ATOM 2481 N N . ALA A 1 316 ? -29.938 10.914 -2.309 1 94.19 316 ALA A N 1
ATOM 2482 C CA . ALA A 1 316 ? -28.719 11.352 -1.636 1 94.19 316 ALA A CA 1
ATOM 2483 C C . ALA A 1 316 ? -27.812 10.164 -1.317 1 94.19 316 ALA A C 1
ATOM 2485 O O . ALA A 1 316 ? -26.609 10.195 -1.614 1 94.19 316 ALA A O 1
ATOM 2486 N N . PHE A 1 317 ? -28.328 9.109 -0.786 1 95.56 317 PHE A N 1
ATOM 2487 C CA . PHE A 1 317 ? -27.516 7.961 -0.399 1 95.56 317 PHE A CA 1
ATOM 2488 C C . PHE A 1 317 ? -27.078 7.168 -1.626 1 95.56 317 PHE A C 1
ATOM 2490 O O . PHE A 1 317 ? -26.031 6.52 -1.61 1 95.56 317 PHE A O 1
ATOM 2497 N N . LYS A 1 318 ? -27.844 7.293 -2.672 1 95.5 318 LYS A N 1
ATOM 2498 C CA . LYS A 1 318 ? -27.422 6.645 -3.908 1 95.5 318 LYS A CA 1
ATOM 2499 C C . LYS A 1 318 ? -26.234 7.367 -4.527 1 95.5 318 LYS A C 1
ATOM 2501 O O . LYS A 1 318 ? -25.297 6.73 -5.027 1 95.5 318 LYS A O 1
ATOM 2506 N N . VAL A 1 319 ? -26.266 8.648 -4.492 1 96.5 319 VAL A N 1
ATOM 2507 C CA . VAL A 1 319 ? -25.156 9.438 -5.02 1 96.5 319 VAL A CA 1
ATOM 2508 C C . VAL A 1 319 ? -23.875 9.133 -4.238 1 96.5 319 VAL A C 1
ATOM 2510 O O . VAL A 1 319 ? -22.812 8.93 -4.832 1 96.5 319 VAL A O 1
ATOM 2513 N N . ILE A 1 320 ? -24.016 9.023 -2.943 1 97.62 320 ILE A N 1
ATOM 2514 C CA . ILE A 1 320 ? -22.859 8.742 -2.104 1 97.62 320 ILE A CA 1
ATOM 2515 C C . ILE A 1 320 ? -22.391 7.305 -2.336 1 97.62 320 ILE A C 1
ATOM 2517 O O . ILE A 1 320 ? -21.188 7.039 -2.371 1 97.62 320 ILE A O 1
ATOM 2521 N N . GLU A 1 321 ? -23.344 6.445 -2.504 1 97.38 321 GLU A N 1
ATOM 2522 C CA . GLU A 1 321 ? -23.016 5.047 -2.775 1 97.38 321 GLU A CA 1
ATOM 2523 C C . GLU A 1 321 ? -22.203 4.91 -4.059 1 97.38 321 GLU A C 1
ATOM 2525 O O . GLU A 1 321 ? -21.188 4.203 -4.09 1 97.38 321 GLU A O 1
ATOM 2530 N N . VAL A 1 322 ? -22.609 5.547 -5.066 1 97.38 322 VAL A N 1
ATOM 2531 C CA . VAL A 1 322 ? -21.938 5.492 -6.359 1 97.38 322 VAL A CA 1
ATOM 2532 C C . VAL A 1 322 ? -20.578 6.188 -6.254 1 97.38 322 VAL A C 1
ATOM 2534 O O . VAL A 1 322 ? -19.594 5.734 -6.852 1 97.38 322 VAL A O 1
ATOM 2537 N N . GLU A 1 323 ? -20.531 7.25 -5.48 1 98.06 323 GLU A N 1
ATOM 2538 C CA . GLU A 1 323 ? -19.266 7.934 -5.227 1 98.06 323 GLU A CA 1
ATOM 2539 C C . GLU A 1 323 ? -18.234 6.988 -4.609 1 98.06 323 GLU A C 1
ATOM 2541 O O . GLU A 1 323 ? -17.094 6.914 -5.078 1 98.06 323 GLU A O 1
ATOM 2546 N N . LEU A 1 324 ? -18.672 6.258 -3.627 1 97.69 324 LEU A N 1
ATOM 2547 C CA . LEU A 1 324 ? -17.781 5.34 -2.928 1 97.69 324 LEU A CA 1
ATOM 2548 C C . LEU A 1 324 ? -17.406 4.164 -3.822 1 97.69 324 LEU A C 1
ATOM 2550 O O . LEU A 1 324 ? -16.312 3.592 -3.676 1 97.69 324 LEU A O 1
ATOM 2554 N N . ALA A 1 325 ? -18.25 3.873 -4.758 1 96.38 325 ALA A N 1
ATOM 2555 C CA . ALA A 1 325 ? -17.922 2.832 -5.727 1 96.38 325 ALA A CA 1
ATOM 2556 C C . ALA A 1 325 ? -16.812 3.289 -6.668 1 96.38 325 ALA A C 1
ATOM 2558 O O . ALA A 1 325 ? -15.922 2.506 -7.023 1 96.38 325 ALA A O 1
ATOM 2559 N N . PHE A 1 326 ? -16.859 4.52 -7.062 1 96.5 326 PHE A N 1
ATOM 2560 C CA . PHE A 1 326 ? -15.797 5.074 -7.883 1 96.5 326 PHE A CA 1
ATOM 2561 C C . PHE A 1 326 ? -14.477 5.078 -7.125 1 96.5 326 PHE A C 1
ATOM 2563 O O . PHE A 1 326 ? -13.422 4.785 -7.699 1 96.5 326 PHE A O 1
ATOM 2570 N N . LEU A 1 327 ? -14.578 5.395 -5.879 1 95.88 327 LEU A N 1
ATOM 2571 C CA . LEU A 1 327 ? -13.391 5.41 -5.039 1 95.88 327 LEU A CA 1
ATOM 2572 C C . LEU A 1 327 ? -12.789 4.016 -4.918 1 95.88 327 LEU A C 1
ATOM 2574 O O . LEU A 1 327 ? -11.57 3.848 -5.016 1 95.88 327 LEU A O 1
ATOM 2578 N N . TYR A 1 328 ? -13.609 3.014 -4.73 1 94.75 328 TYR A N 1
ATOM 2579 C CA . TYR A 1 328 ? -13.148 1.63 -4.672 1 94.75 328 TYR A CA 1
ATOM 2580 C C . TYR A 1 328 ? -12.445 1.231 -5.961 1 94.75 328 TYR A C 1
ATOM 2582 O O . TYR A 1 328 ? -11.367 0.632 -5.93 1 94.75 328 TYR A O 1
ATOM 2590 N N . ASP A 1 329 ? -13.039 1.589 -7.039 1 92.81 329 ASP A N 1
ATOM 2591 C CA . ASP A 1 329 ? -12.492 1.194 -8.336 1 92.81 329 ASP A CA 1
ATOM 2592 C C . ASP A 1 329 ? -11.156 1.887 -8.594 1 92.81 329 ASP A C 1
ATOM 2594 O O . ASP A 1 329 ? -10.305 1.354 -9.312 1 92.81 329 ASP A O 1
ATOM 2598 N N . THR A 1 330 ? -10.992 2.973 -8.039 1 92.06 330 THR A N 1
ATOM 2599 C CA . THR A 1 330 ? -9.75 3.713 -8.234 1 92.06 330 THR A CA 1
ATOM 2600 C C . THR A 1 330 ? -8.609 3.09 -7.43 1 92.06 330 THR A C 1
ATOM 2602 O O . THR A 1 330 ? -7.496 2.945 -7.934 1 92.06 330 THR A O 1
ATOM 2605 N N . PHE A 1 331 ? -8.883 2.621 -6.23 1 91.94 331 PHE A N 1
ATOM 2606 C CA . PHE A 1 331 ? -7.805 2.232 -5.332 1 91.94 331 PHE A CA 1
ATOM 2607 C C . PHE A 1 331 ? -7.625 0.718 -5.324 1 91.94 331 PHE A C 1
ATOM 2609 O O . PHE A 1 331 ? -6.574 0.214 -4.926 1 91.94 331 PHE A O 1
ATOM 2616 N N . PHE A 1 332 ? -8.664 -0.06 -5.762 1 90.25 332 PHE A N 1
ATOM 2617 C CA . PHE A 1 332 ? -8.578 -1.497 -5.527 1 90.25 332 PHE A CA 1
ATOM 2618 C C . PHE A 1 332 ? -8.758 -2.27 -6.832 1 90.25 332 PHE A C 1
ATOM 2620 O O . PHE A 1 332 ? -8.562 -3.486 -6.867 1 90.25 332 PHE A O 1
ATOM 2627 N N . THR A 1 333 ? -9.188 -1.488 -7.836 1 89.25 333 THR A N 1
ATOM 2628 C CA . THR A 1 333 ? -9.359 -2.174 -9.109 1 89.25 333 THR A CA 1
ATOM 2629 C C . THR A 1 333 ? -8.766 -1.351 -10.25 1 89.25 333 THR A C 1
ATOM 2631 O O . THR A 1 333 ? -8.32 -0.221 -10.039 1 89.25 333 THR A O 1
ATOM 2634 N N . GLY A 1 334 ? -8.68 -1.873 -11.445 1 84.88 334 GLY A N 1
ATOM 2635 C CA . GLY A 1 334 ? -8.219 -1.16 -12.625 1 84.88 334 GLY A CA 1
ATOM 2636 C C . GLY A 1 334 ? -9.352 -0.685 -13.516 1 84.88 334 GLY A C 1
ATOM 2637 O O . GLY A 1 334 ? -9.125 -0.304 -14.664 1 84.88 334 GLY A O 1
ATOM 2638 N N . ASN A 1 335 ? -10.539 -0.559 -12.938 1 89.56 335 ASN A N 1
ATOM 2639 C CA . ASN A 1 335 ? -11.703 -0.281 -13.773 1 89.56 335 ASN A CA 1
ATOM 2640 C C . ASN A 1 335 ? -11.742 1.179 -14.219 1 89.56 335 ASN A C 1
ATOM 2642 O O . ASN A 1 335 ? -12.297 1.498 -15.273 1 89.56 335 ASN A O 1
ATOM 2646 N N . ALA A 1 336 ? -11.219 2.033 -13.367 1 90.19 336 ALA A N 1
ATOM 2647 C CA . ALA A 1 336 ? -11.156 3.434 -13.781 1 90.19 336 ALA A CA 1
ATOM 2648 C C . ALA A 1 336 ? -10.406 3.582 -15.102 1 90.19 336 ALA A C 1
ATOM 2650 O O . ALA A 1 336 ? -10.82 4.348 -15.977 1 90.19 336 ALA A O 1
ATOM 2651 N N . PHE A 1 337 ? -9.375 2.791 -15.242 1 89.12 337 PHE A N 1
ATOM 2652 C CA . PHE A 1 337 ? -8.57 2.826 -16.453 1 89.12 337 PHE A CA 1
ATOM 2653 C C . PHE A 1 337 ? -9.25 2.072 -17.578 1 89.12 337 PHE A C 1
ATOM 2655 O O . PHE A 1 337 ? -9.352 2.58 -18.703 1 89.12 337 PHE A O 1
ATOM 2662 N N . LEU A 1 338 ? -9.797 0.961 -17.344 1 89.75 338 LEU A N 1
ATOM 2663 C CA . LEU A 1 338 ? -10.297 0.051 -18.359 1 89.75 338 LEU A CA 1
ATOM 2664 C C . LEU A 1 338 ? -11.664 0.501 -18.875 1 89.75 338 LEU A C 1
ATOM 2666 O O . LEU A 1 338 ? -11.961 0.363 -20.062 1 89.75 338 LEU A O 1
ATOM 2670 N N . HIS A 1 339 ? -12.453 1.068 -18.016 1 90.69 339 HIS A N 1
ATOM 2671 C CA . HIS A 1 339 ? -13.828 1.365 -18.391 1 90.69 339 HIS A CA 1
ATOM 2672 C C . HIS A 1 339 ? -14 2.842 -18.734 1 90.69 339 HIS A C 1
ATOM 2674 O O . HIS A 1 339 ? -14.984 3.227 -19.375 1 90.69 339 HIS A O 1
ATOM 2680 N N . TYR A 1 340 ? -13.109 3.643 -18.344 1 91.06 340 TYR A N 1
ATOM 2681 C CA . TYR A 1 340 ? -13.297 5.074 -18.547 1 91.06 340 TYR A CA 1
ATOM 2682 C C . TYR A 1 340 ? -12.211 5.645 -19.453 1 91.06 340 TYR A C 1
ATOM 2684 O O . TYR A 1 340 ? -12.477 6.012 -20.594 1 91.06 340 TYR A O 1
ATOM 2692 N N . TYR A 1 341 ? -10.953 5.562 -19.109 1 85.94 341 TYR A N 1
ATOM 2693 C CA . TYR A 1 341 ? -9.891 6.262 -19.828 1 85.94 341 TYR A CA 1
ATOM 2694 C C . TYR A 1 341 ? -9.492 5.504 -21.078 1 85.94 341 TYR A C 1
ATOM 2696 O O . TYR A 1 341 ? -9.219 6.117 -22.125 1 85.94 341 TYR A O 1
ATOM 2704 N N . GLU A 1 342 ? -9.477 4.18 -20.953 1 87.69 342 GLU A N 1
ATOM 2705 C CA . GLU A 1 342 ? -9.094 3.363 -22.094 1 87.69 342 GLU A CA 1
ATOM 2706 C C . GLU A 1 342 ? -10.195 2.381 -22.469 1 87.69 342 GLU A C 1
ATOM 2708 O O . GLU A 1 342 ? -9.93 1.209 -22.75 1 87.69 342 GLU A O 1
ATOM 2713 N N . SER A 1 343 ? -11.383 2.879 -22.5 1 87.38 343 SER A N 1
ATOM 2714 C CA . SER A 1 343 ? -12.516 2.023 -22.812 1 87.38 343 SER A CA 1
ATOM 2715 C C . SER A 1 343 ? -12.461 1.544 -24.266 1 87.38 343 SER A C 1
ATOM 2717 O O . SER A 1 343 ? -12.859 0.42 -24.578 1 87.38 343 SER A O 1
ATOM 2719 N N . LYS A 1 344 ? -11.93 2.355 -25.156 1 84.81 344 LYS A N 1
ATOM 2720 C CA . LYS A 1 344 ? -11.812 1.966 -26.562 1 84.81 344 LYS A CA 1
ATOM 2721 C C . LYS A 1 344 ? -10.828 0.806 -26.734 1 84.81 344 LYS A C 1
ATOM 2723 O O . LYS A 1 344 ? -11.125 -0.168 -27.422 1 84.81 344 LYS A O 1
ATOM 2728 N N . GLY A 1 345 ? -9.68 0.991 -26.078 1 86.62 345 GLY A N 1
ATOM 2729 C CA . GLY A 1 345 ? -8.711 -0.094 -26.125 1 86.62 345 GLY A CA 1
ATOM 2730 C C . GLY A 1 345 ? -9.242 -1.39 -25.547 1 86.62 345 GLY A C 1
ATOM 2731 O O . GLY A 1 345 ? -9 -2.467 -26.094 1 86.62 345 GLY A O 1
ATOM 2732 N N . THR A 1 346 ? -9.945 -1.273 -24.5 1 89.75 346 THR A N 1
ATOM 2733 C CA . THR A 1 346 ? -10.516 -2.449 -23.844 1 89.75 346 THR A CA 1
ATOM 2734 C C . THR A 1 346 ? -11.531 -3.125 -24.766 1 89.75 346 THR A C 1
ATOM 2736 O O . THR A 1 346 ? -11.602 -4.355 -24.828 1 89.75 346 THR A O 1
ATOM 2739 N N . THR A 1 347 ? -12.297 -2.344 -25.5 1 90.31 347 THR A N 1
ATOM 2740 C CA . THR A 1 347 ? -13.305 -2.887 -26.406 1 90.31 347 THR A CA 1
ATOM 2741 C C . THR A 1 347 ? -12.641 -3.576 -27.594 1 90.31 347 THR A C 1
ATOM 2743 O O . THR A 1 347 ? -13.031 -4.68 -27.984 1 90.31 347 THR A O 1
ATOM 2746 N N . ILE A 1 348 ? -11.648 -2.959 -28.109 1 89.88 348 ILE A N 1
ATOM 2747 C CA . ILE A 1 348 ? -10.961 -3.512 -29.281 1 89.88 348 ILE A CA 1
ATOM 2748 C C . ILE A 1 348 ? -10.328 -4.852 -28.906 1 89.88 348 ILE A C 1
ATOM 2750 O O . ILE A 1 348 ? -10.523 -5.852 -29.609 1 89.88 348 ILE A O 1
ATOM 2754 N N . TRP A 1 349 ? -9.68 -4.887 -27.859 1 91.25 349 TRP A N 1
ATOM 2755 C CA . TRP A 1 349 ? -8.961 -6.105 -27.5 1 91.25 349 TRP A CA 1
ATOM 2756 C C . TRP A 1 349 ? -9.906 -7.137 -26.891 1 91.25 349 TRP A C 1
ATOM 2758 O O . TRP A 1 349 ? -9.641 -8.336 -26.953 1 91.25 349 TRP A O 1
ATOM 2768 N N . GLY A 1 350 ? -11.023 -6.617 -26.312 1 92.44 350 GLY A N 1
ATOM 2769 C CA . GLY A 1 350 ? -12.055 -7.551 -25.891 1 92.44 350 GLY A CA 1
ATOM 2770 C C . GLY A 1 350 ? -12.703 -8.273 -27.062 1 92.44 350 GLY A C 1
ATOM 2771 O O . GLY A 1 350 ? -12.867 -9.5 -27.031 1 92.44 350 GLY A O 1
ATOM 2772 N N . LEU A 1 351 ? -12.953 -7.598 -28.125 1 93.94 351 LEU A N 1
ATOM 2773 C CA . LEU A 1 351 ? -13.555 -8.195 -29.312 1 93.94 351 LEU A CA 1
ATOM 2774 C C . LEU A 1 351 ? -12.555 -9.086 -30.031 1 93.94 351 LEU A C 1
ATOM 2776 O O . LEU A 1 351 ? -12.914 -10.164 -30.531 1 93.94 351 LEU A O 1
ATOM 2780 N N . ALA A 1 352 ? -11.336 -8.617 -30.062 1 93.81 352 ALA A N 1
ATOM 2781 C CA . ALA A 1 352 ? -10.289 -9.445 -30.641 1 93.81 352 ALA A CA 1
ATOM 2782 C C . ALA A 1 352 ? -10.141 -10.766 -29.891 1 93.81 352 ALA A C 1
ATOM 2784 O O . ALA A 1 352 ? -9.953 -11.82 -30.5 1 93.81 352 ALA A O 1
ATOM 2785 N N . SER A 1 353 ? -10.211 -10.68 -28.625 1 95.19 353 SER A N 1
ATOM 2786 C CA . SER A 1 353 ? -10.094 -11.883 -27.812 1 95.19 353 SER A CA 1
ATOM 2787 C C . SER A 1 353 ? -11.258 -12.836 -28.047 1 95.19 353 SER A C 1
ATOM 2789 O O . SER A 1 353 ? -11.062 -14.047 -28.156 1 95.19 353 SER A O 1
ATOM 2791 N N . ILE A 1 354 ? -12.453 -12.305 -28.219 1 96.31 354 ILE A N 1
ATOM 2792 C CA . ILE A 1 354 ? -13.617 -13.133 -28.5 1 96.31 354 ILE A CA 1
ATOM 2793 C C . ILE A 1 354 ? -13.445 -13.836 -29.844 1 96.31 354 ILE A C 1
ATOM 2795 O O . ILE A 1 354 ? -13.672 -15.039 -29.953 1 96.31 354 ILE A O 1
ATOM 2799 N N . THR A 1 355 ? -13.008 -13.117 -30.812 1 95.19 355 THR A N 1
ATOM 2800 C CA . THR A 1 355 ? -12.781 -13.688 -32.125 1 95.19 355 THR A CA 1
ATOM 2801 C C . THR A 1 355 ? -11.688 -14.75 -32.094 1 95.19 355 THR A C 1
ATOM 2803 O O . THR A 1 355 ? -11.812 -15.805 -32.719 1 95.19 355 THR A O 1
ATOM 2806 N N . GLY A 1 356 ? -10.648 -14.383 -31.375 1 95 356 GLY A N 1
ATOM 2807 C CA . GLY A 1 356 ? -9.578 -15.352 -31.234 1 95 356 GLY A CA 1
ATOM 2808 C C . GLY A 1 356 ? -10.023 -16.641 -30.562 1 95 356 GLY A C 1
ATOM 2809 O O . GLY A 1 356 ? -9.648 -17.734 -30.984 1 95 356 GLY A O 1
ATOM 2810 N N . ILE A 1 357 ? -10.812 -16.516 -29.516 1 96.19 357 ILE A N 1
ATOM 2811 C CA . ILE A 1 357 ? -11.32 -17.672 -28.781 1 96.19 357 ILE A CA 1
ATOM 2812 C C . ILE A 1 357 ? -12.188 -18.531 -29.703 1 96.19 357 ILE A C 1
ATOM 2814 O O . ILE A 1 357 ? -12.078 -19.766 -29.703 1 96.19 357 ILE A O 1
ATOM 2818 N N . CYS A 1 358 ? -13.023 -17.922 -30.531 1 94.12 358 CYS A N 1
ATOM 2819 C CA . CYS A 1 358 ? -13.867 -18.641 -31.469 1 94.12 358 CYS A CA 1
ATOM 2820 C C . CYS A 1 358 ? -13.016 -19.359 -32.531 1 94.12 358 CYS A C 1
ATOM 2822 O O . CYS A 1 358 ? -13.297 -20.5 -32.875 1 94.12 358 CYS A O 1
ATOM 2824 N N . PHE A 1 359 ? -12.023 -18.719 -32.906 1 93.31 359 PHE A N 1
ATOM 2825 C CA . PHE A 1 359 ? -11.133 -19.312 -33.906 1 93.31 359 PHE A CA 1
ATOM 2826 C C . PHE A 1 359 ? -10.438 -20.547 -33.312 1 93.31 359 PHE A C 1
ATOM 2828 O O . PHE A 1 359 ? -10.344 -21.578 -34 1 93.31 359 PHE A O 1
ATOM 2835 N N . VAL A 1 360 ? -9.938 -20.406 -32.156 1 93.31 360 VAL A N 1
ATOM 2836 C CA . VAL A 1 360 ? -9.258 -21.531 -31.516 1 93.31 360 VAL A CA 1
ATOM 2837 C C . VAL A 1 360 ? -10.258 -22.656 -31.219 1 93.31 360 VAL A C 1
ATOM 2839 O O . VAL A 1 360 ? -9.922 -23.828 -31.328 1 93.31 360 VAL A O 1
ATOM 2842 N N . GLY A 1 361 ? -11.531 -22.281 -30.859 1 90.94 361 GLY A N 1
ATOM 2843 C CA . GLY A 1 361 ? -12.562 -23.281 -30.672 1 90.94 361 GLY A CA 1
ATOM 2844 C C . GLY A 1 361 ? -12.844 -24.094 -31.906 1 90.94 361 GLY A C 1
ATOM 2845 O O . GLY A 1 361 ? -12.945 -25.328 -31.844 1 90.94 361 GLY A O 1
ATOM 2846 N N . VAL A 1 362 ? -12.844 -23.484 -33 1 90.12 362 VAL A N 1
ATOM 2847 C CA . VAL A 1 362 ? -13.07 -24.172 -34.281 1 90.12 362 VAL A CA 1
ATOM 2848 C C . VAL A 1 362 ? -11.875 -25.047 -34.625 1 90.12 362 VAL A C 1
ATOM 2850 O O . VAL A 1 362 ? -12.031 -26.188 -35.062 1 90.12 362 VAL A O 1
ATOM 2853 N N . ALA A 1 363 ? -10.711 -24.5 -34.406 1 88.56 363 ALA A N 1
ATOM 2854 C CA . ALA A 1 363 ? -9.5 -25.266 -34.656 1 88.56 363 ALA A CA 1
ATOM 2855 C C . ALA A 1 363 ? -9.477 -26.531 -33.781 1 88.56 363 ALA A C 1
ATOM 2857 O O . ALA A 1 363 ? -9.031 -27.594 -34.25 1 88.56 363 ALA A O 1
ATOM 2858 N N . ALA A 1 364 ? -9.914 -26.406 -32.562 1 87.06 364 ALA A N 1
ATOM 2859 C CA . ALA A 1 364 ? -9.953 -27.562 -31.672 1 87.06 364 ALA A CA 1
ATOM 2860 C C . ALA A 1 364 ? -10.938 -28.609 -32.188 1 87.06 364 ALA A C 1
ATOM 2862 O O . ALA A 1 364 ? -10.664 -29.812 -32.094 1 87.06 364 ALA A O 1
ATOM 2863 N N . VAL A 1 365 ? -12.047 -28.234 -32.781 1 85.56 365 VAL A N 1
ATOM 2864 C CA . VAL A 1 365 ? -13.055 -29.141 -33.312 1 85.56 365 VAL A CA 1
ATOM 2865 C C . VAL A 1 365 ? -12.516 -29.844 -34.562 1 85.56 365 VAL A C 1
ATOM 2867 O O . VAL A 1 365 ? -12.68 -31.047 -34.719 1 85.56 365 VAL A O 1
ATOM 2870 N N . ILE A 1 366 ? -11.844 -29.156 -35.312 1 82.69 366 ILE A N 1
ATOM 2871 C CA . ILE A 1 366 ? -11.289 -29.734 -36.531 1 82.69 366 ILE A CA 1
ATOM 2872 C C . ILE A 1 366 ? -10.219 -30.766 -36.188 1 82.69 366 ILE A C 1
ATOM 2874 O O . ILE A 1 366 ? -10.188 -31.844 -36.75 1 82.69 366 ILE A O 1
ATOM 2878 N N . SER A 1 367 ? -9.398 -30.375 -35.312 1 77.62 367 SER A N 1
ATOM 2879 C CA . SER A 1 367 ? -8.336 -31.281 -34.906 1 77.62 367 SER A CA 1
ATOM 2880 C C . SER A 1 367 ? -8.906 -32.531 -34.25 1 77.62 367 SER A C 1
ATOM 2882 O O . SER A 1 367 ? -8.367 -33.625 -34.438 1 77.62 367 SER A O 1
ATOM 2884 N N . GLY A 1 368 ? -9.969 -32.406 -33.469 1 73.62 368 GLY A N 1
ATOM 2885 C CA . GLY A 1 368 ? -10.586 -33.531 -32.781 1 73.62 368 GLY A CA 1
ATOM 2886 C C . GLY A 1 368 ? -11.344 -34.438 -33.719 1 73.62 368 GLY A C 1
ATOM 2887 O O . GLY A 1 368 ? -11.422 -35.656 -33.5 1 73.62 368 GLY A O 1
ATOM 2888 N N . THR A 1 369 ? -11.922 -33.906 -34.75 1 70.94 369 THR A N 1
ATOM 2889 C CA . THR A 1 369 ? -12.75 -34.719 -35.656 1 70.94 369 THR A CA 1
ATOM 2890 C C . THR A 1 369 ? -11.891 -35.375 -36.719 1 70.94 369 THR A C 1
ATOM 2892 O O . THR A 1 369 ? -12.258 -36.438 -37.25 1 70.94 369 THR A O 1
ATOM 2895 N N . THR A 1 370 ? -10.922 -34.656 -37.25 1 60.44 370 THR A N 1
ATOM 2896 C CA . THR A 1 370 ? -10.109 -35.219 -38.312 1 60.44 370 THR A CA 1
ATOM 2897 C C . THR A 1 370 ? -9.242 -36.375 -37.781 1 60.44 370 THR A C 1
ATOM 2899 O O . THR A 1 370 ? -8.844 -37.25 -38.531 1 60.44 370 THR A O 1
ATOM 2902 N N . ARG A 1 371 ? -8.617 -36.281 -36.656 1 56.25 371 ARG A N 1
ATOM 2903 C CA . ARG A 1 371 ? -7.52 -37.188 -36.344 1 56.25 371 ARG A CA 1
ATOM 2904 C C . ARG A 1 371 ? -8.039 -38.5 -35.75 1 56.25 371 ARG A C 1
ATOM 2906 O O . ARG A 1 371 ? -8.883 -38.5 -34.844 1 56.25 371 ARG A O 1
ATOM 2913 N N . SER A 1 372 ? -7.965 -39.438 -36.5 1 49.28 372 SER A N 1
ATOM 2914 C CA . SER A 1 372 ? -8.07 -40.875 -36.312 1 49.28 372 SER A CA 1
ATOM 2915 C C . SER A 1 372 ? -7.449 -41.312 -34.969 1 49.28 372 SER A C 1
ATOM 2917 O O . SER A 1 372 ? -6.516 -40.688 -34.5 1 49.28 372 SER A O 1
ATOM 2919 N N . THR A 1 373 ? -8.305 -42.094 -34.188 1 48.84 373 THR A N 1
ATOM 2920 C CA . THR A 1 373 ? -8.195 -42.812 -32.938 1 48.84 373 THR A CA 1
ATOM 2921 C C . THR A 1 373 ? -6.789 -43.375 -32.75 1 48.84 373 THR A C 1
ATOM 2923 O O . THR A 1 373 ? -6.582 -44.281 -31.938 1 48.84 373 THR A O 1
ATOM 2926 N N . GLN A 1 374 ? -5.793 -43.156 -33.562 1 50.03 374 GLN A N 1
ATOM 2927 C CA . GLN A 1 374 ? -4.664 -44.062 -33.344 1 50.03 374 GLN A CA 1
ATOM 2928 C C . GLN A 1 374 ? -3.67 -43.469 -32.344 1 50.03 374 GLN A C 1
ATOM 2930 O O . GLN A 1 374 ? -3.285 -42.281 -32.469 1 50.03 374 GLN A O 1
ATOM 2935 N N . THR A 1 375 ? -3.648 -44.031 -31.172 1 56.09 375 THR A N 1
ATOM 2936 C CA . THR A 1 375 ? -2.566 -43.812 -30.219 1 56.09 375 THR A CA 1
ATOM 2937 C C . THR A 1 375 ? -1.218 -43.781 -30.938 1 56.09 375 THR A C 1
ATOM 2939 O O . THR A 1 375 ? -0.838 -44.719 -31.625 1 56.09 375 THR A O 1
ATOM 2942 N N . ARG A 1 376 ? -0.685 -42.5 -31.25 1 58.91 376 ARG A N 1
ATOM 2943 C CA . ARG A 1 376 ? 0.606 -42.375 -31.922 1 58.91 376 ARG A CA 1
ATOM 2944 C C . ARG A 1 376 ? 1.744 -42.312 -30.906 1 58.91 376 ARG A C 1
ATOM 2946 O O . ARG A 1 376 ? 1.659 -41.594 -29.922 1 58.91 376 ARG A O 1
ATOM 2953 N N . THR A 1 377 ? 2.4 -43.375 -30.812 1 56.94 377 THR A N 1
ATOM 2954 C CA . THR A 1 377 ? 3.621 -43.312 -30.016 1 56.94 377 THR A CA 1
ATOM 2955 C C . THR A 1 377 ? 4.723 -42.562 -30.75 1 56.94 377 THR A C 1
ATOM 2957 O O . THR A 1 377 ? 5.047 -42.875 -31.906 1 56.94 377 THR A O 1
ATOM 2960 N N . THR A 1 378 ? 4.918 -41.406 -30.406 1 55.75 378 THR A N 1
ATOM 2961 C CA . THR A 1 378 ? 6.008 -40.656 -31.016 1 55.75 378 THR A CA 1
ATOM 2962 C C . THR A 1 378 ? 7.348 -41.344 -30.766 1 55.75 378 THR A C 1
ATOM 2964 O O . THR A 1 378 ? 7.48 -42.125 -29.828 1 55.75 378 THR A O 1
ATOM 2967 N N . PRO A 1 379 ? 8.195 -41.312 -31.75 1 48.66 379 PRO A N 1
ATOM 2968 C CA . PRO A 1 379 ? 9.477 -42 -31.594 1 48.66 379 PRO A CA 1
ATOM 2969 C C . PRO A 1 379 ? 10.133 -41.75 -30.25 1 48.66 379 PRO A C 1
ATOM 2971 O O . PRO A 1 379 ? 10.922 -42.562 -29.766 1 48.66 379 PRO A O 1
ATOM 2974 N N . GLY A 1 380 ? 9.797 -40.75 -29.531 1 51.22 380 GLY A N 1
ATOM 2975 C CA . GLY A 1 380 ? 10.445 -40.438 -28.266 1 51.22 380 GLY A CA 1
ATOM 2976 C C . GLY A 1 380 ? 9.711 -41.031 -27.078 1 51.22 380 GLY A C 1
ATOM 2977 O O . GLY A 1 380 ? 10.062 -40.719 -25.922 1 51.22 380 GLY A O 1
ATOM 2978 N N . GLY A 1 381 ? 8.867 -42.062 -27.266 1 57.34 381 GLY A N 1
ATOM 2979 C CA . GLY A 1 381 ? 8.156 -42.812 -26.234 1 57.34 381 GLY A CA 1
ATOM 2980 C C . GLY A 1 381 ? 6.988 -42.031 -25.641 1 57.34 381 GLY A C 1
ATOM 2981 O O . GLY A 1 381 ? 6.453 -42.406 -24.609 1 57.34 381 GLY A O 1
ATOM 2982 N N . THR A 1 382 ? 6.727 -40.938 -26.188 1 65.19 382 THR A N 1
ATOM 2983 C CA . THR A 1 382 ? 5.566 -40.188 -25.719 1 65.19 382 THR A CA 1
ATOM 2984 C C . THR A 1 382 ? 4.285 -40.719 -26.359 1 65.19 382 THR A C 1
ATOM 2986 O O . THR A 1 382 ? 4.207 -40.875 -27.578 1 65.19 382 THR A O 1
ATOM 2989 N N . ILE A 1 383 ? 3.484 -41.281 -25.484 1 70.12 383 ILE A N 1
ATOM 2990 C CA . ILE A 1 383 ? 2.203 -41.812 -25.953 1 70.12 383 ILE A CA 1
ATOM 2991 C C . ILE A 1 383 ? 1.189 -40.656 -26.047 1 70.12 383 ILE A C 1
ATOM 2993 O O . ILE A 1 383 ? 0.943 -39.969 -25.062 1 70.12 383 ILE A O 1
ATOM 2997 N N . ILE A 1 384 ? 0.801 -40.406 -27.219 1 69.25 384 ILE A N 1
ATOM 2998 C CA . ILE A 1 384 ? -0.254 -39.406 -27.391 1 69.25 384 ILE A CA 1
ATOM 2999 C C . ILE A 1 384 ? -1.613 -40.094 -27.438 1 69.25 384 ILE A C 1
ATOM 3001 O O . ILE A 1 384 ? -1.875 -40.906 -28.328 1 69.25 384 ILE A O 1
ATOM 3005 N N . VAL A 1 385 ? -2.289 -39.969 -26.312 1 68.69 385 VAL A N 1
ATOM 3006 C CA . VAL A 1 385 ? -3.59 -40.625 -26.172 1 68.69 385 VAL A CA 1
ATOM 3007 C C . VAL A 1 385 ? -4.625 -39.875 -27.016 1 68.69 385 VAL A C 1
ATOM 3009 O O . VAL A 1 385 ? -4.586 -38.656 -27.109 1 68.69 385 VAL A O 1
ATOM 3012 N N . ASP A 1 386 ? -5.48 -40.594 -27.625 1 68.25 386 ASP A N 1
ATOM 3013 C CA . ASP A 1 386 ? -6.52 -40.031 -28.484 1 68.25 386 ASP A CA 1
ATOM 3014 C C . ASP A 1 386 ? -7.523 -39.219 -27.672 1 68.25 386 ASP A C 1
ATOM 3016 O O . ASP A 1 386 ? -7.805 -39.531 -26.516 1 68.25 386 ASP A O 1
ATOM 3020 N N . THR A 1 387 ? -7.883 -38.125 -28.281 1 75.44 387 THR A N 1
ATOM 3021 C CA . THR A 1 387 ? -8.891 -37.25 -27.688 1 75.44 387 THR A CA 1
ATOM 3022 C C . THR A 1 387 ? -10.25 -37.938 -27.641 1 75.44 387 THR A C 1
ATOM 3024 O O . THR A 1 387 ? -10.781 -38.344 -28.672 1 75.44 387 THR A O 1
ATOM 3027 N N . THR A 1 388 ? -10.688 -38.188 -26.391 1 81.69 388 THR A N 1
ATOM 3028 C CA . THR A 1 388 ? -12.016 -38.781 -26.219 1 81.69 388 THR A CA 1
ATOM 3029 C C . THR A 1 388 ? -13.102 -37.75 -26.531 1 81.69 388 THR A C 1
ATOM 3031 O O . THR A 1 388 ? -12.82 -36.562 -26.594 1 81.69 388 THR A O 1
ATOM 3034 N N . THR A 1 389 ? -14.328 -38.188 -26.797 1 83.69 389 THR A N 1
ATOM 3035 C CA . THR A 1 389 ? -15.461 -37.312 -27.031 1 83.69 389 THR A CA 1
ATOM 3036 C C . THR A 1 389 ? -15.727 -36.406 -25.828 1 83.69 389 THR A C 1
ATOM 3038 O O . THR A 1 389 ? -16.109 -35.25 -25.969 1 83.69 389 THR A O 1
ATOM 3041 N N . ILE A 1 390 ? -15.484 -36.906 -24.656 1 85.81 390 ILE A N 1
ATOM 3042 C CA . ILE A 1 390 ? -15.703 -36.156 -23.422 1 85.81 390 ILE A CA 1
ATOM 3043 C C . ILE A 1 390 ? -14.695 -35 -23.344 1 85.81 390 ILE A C 1
ATOM 3045 O O . ILE A 1 390 ? -15.047 -33.906 -22.953 1 85.81 390 ILE A O 1
ATOM 3049 N N . ASP A 1 391 ? -13.477 -35.25 -23.766 1 88.12 391 ASP A N 1
ATOM 3050 C CA . ASP A 1 391 ? -12.453 -34.219 -23.75 1 88.12 391 ASP A CA 1
ATOM 3051 C C . ASP A 1 391 ? -12.797 -33.094 -24.734 1 88.12 391 ASP A C 1
ATOM 3053 O O . ASP A 1 391 ? -12.562 -31.922 -24.438 1 88.12 391 ASP A O 1
ATOM 3057 N N . LEU A 1 392 ? -13.375 -33.531 -25.828 1 88.75 392 LEU A N 1
ATOM 3058 C CA . LEU A 1 392 ? -13.758 -32.531 -26.812 1 88.75 392 LEU A CA 1
ATOM 3059 C C . LEU A 1 392 ? -14.93 -31.688 -26.328 1 88.75 392 LEU A C 1
ATOM 3061 O O . LEU A 1 392 ? -14.953 -30.469 -26.531 1 88.75 392 LEU A O 1
ATOM 3065 N N . ILE A 1 393 ? -15.859 -32.312 -25.656 1 91.31 393 ILE A N 1
ATOM 3066 C CA . ILE A 1 393 ? -17 -31.578 -25.125 1 91.31 393 ILE A CA 1
ATOM 3067 C C . ILE A 1 393 ? -16.531 -30.609 -24.047 1 91.31 393 ILE A C 1
ATOM 3069 O O . ILE A 1 393 ? -16.969 -29.453 -24.016 1 91.31 393 ILE A O 1
ATOM 3073 N N . ILE A 1 394 ? -15.664 -31 -23.156 1 92.62 394 ILE A N 1
ATOM 3074 C CA . ILE A 1 394 ? -15.148 -30.156 -22.094 1 92.62 394 ILE A CA 1
ATOM 3075 C C . ILE A 1 394 ? -14.391 -28.969 -22.688 1 92.62 394 ILE A C 1
ATOM 3077 O O . ILE A 1 394 ? -14.523 -27.828 -22.219 1 92.62 394 ILE A O 1
ATOM 3081 N N . THR A 1 395 ? -13.602 -29.281 -23.703 1 93.06 395 THR A N 1
ATOM 3082 C CA . THR A 1 395 ? -12.844 -28.219 -24.359 1 93.06 395 THR A CA 1
ATOM 3083 C C . THR A 1 395 ? -13.781 -27.188 -24.969 1 93.06 395 THR A C 1
ATOM 3085 O O . THR A 1 395 ? -13.555 -25.984 -24.844 1 93.06 395 THR A O 1
ATOM 3088 N N . LEU A 1 396 ? -14.852 -27.672 -25.562 1 93.31 396 LEU A N 1
ATOM 3089 C CA . LEU A 1 396 ? -15.812 -26.75 -26.172 1 93.31 396 LEU A CA 1
ATOM 3090 C C . LEU A 1 396 ? -16.547 -25.953 -25.109 1 93.31 396 LEU A C 1
ATOM 3092 O O . LEU A 1 396 ? -16.828 -24.766 -25.281 1 93.31 396 LEU A O 1
ATOM 3096 N N . VAL A 1 397 ? -16.812 -26.547 -24 1 93.94 397 VAL A N 1
ATOM 3097 C CA . VAL A 1 397 ? -17.484 -25.859 -22.906 1 93.94 397 VAL A CA 1
ATOM 3098 C C . VAL A 1 397 ? -16.562 -24.766 -22.359 1 93.94 397 VAL A C 1
ATOM 3100 O O . VAL A 1 397 ? -17.016 -23.656 -22.031 1 93.94 397 VAL A O 1
ATOM 3103 N N . ILE A 1 398 ? -15.305 -25.047 -22.234 1 95.19 398 ILE A N 1
ATOM 3104 C CA . ILE A 1 398 ? -14.344 -24.078 -21.734 1 95.19 398 ILE A CA 1
ATOM 3105 C C . ILE A 1 398 ? -14.305 -22.875 -22.672 1 95.19 398 ILE A C 1
ATOM 3107 O O . ILE A 1 398 ? -14.406 -21.719 -22.219 1 95.19 398 ILE A O 1
ATOM 3111 N N . PHE A 1 399 ? -14.273 -23.125 -23.938 1 95.44 399 PHE A N 1
ATOM 3112 C CA . PHE A 1 399 ? -14.141 -22.031 -24.891 1 95.44 399 PHE A CA 1
ATOM 3113 C C . PHE A 1 399 ? -15.438 -21.234 -24.984 1 95.44 399 PHE A C 1
ATOM 3115 O O . PHE A 1 399 ? -15.422 -20.016 -25.094 1 95.44 399 PHE A O 1
ATOM 3122 N N . VAL A 1 400 ? -16.547 -21.891 -24.922 1 95 400 VAL A N 1
ATOM 3123 C CA . VAL A 1 400 ? -17.828 -21.188 -24.953 1 95 400 VAL A CA 1
ATOM 3124 C C . VAL A 1 400 ? -17.969 -20.344 -23.688 1 95 400 VAL A C 1
ATOM 3126 O O . VAL A 1 400 ? -18.359 -19.172 -23.75 1 95 400 VAL A O 1
ATOM 3129 N N . SER A 1 401 ? -17.594 -20.922 -22.594 1 94.88 401 SER A N 1
ATOM 3130 C CA . SER A 1 401 ? -17.641 -20.188 -21.328 1 94.88 401 SER A CA 1
ATOM 3131 C C . SER A 1 401 ? -16.703 -19 -21.344 1 94.88 401 SER A C 1
ATOM 3133 O O . SER A 1 401 ? -17.031 -17.922 -20.828 1 94.88 401 SER A O 1
ATOM 3135 N N . LEU A 1 402 ? -15.594 -19.188 -21.906 1 95.88 402 LEU A N 1
ATOM 3136 C CA . LEU A 1 402 ? -14.609 -18.125 -22 1 95.88 402 LEU A CA 1
ATOM 3137 C C . LEU A 1 402 ? -15.125 -16.984 -22.875 1 95.88 402 LEU A C 1
ATOM 3139 O O . LEU A 1 402 ? -14.984 -15.812 -22.547 1 95.88 402 LEU A O 1
ATOM 3143 N N . ALA A 1 403 ? -15.68 -17.344 -23.953 1 95.81 403 ALA A N 1
ATOM 3144 C CA . ALA A 1 403 ? -16.25 -16.328 -24.859 1 95.81 403 ALA A CA 1
ATOM 3145 C C . ALA A 1 403 ? -17.391 -15.57 -24.188 1 95.81 403 ALA A C 1
ATOM 3147 O O . ALA A 1 403 ? -17.469 -14.344 -24.297 1 95.81 403 ALA A O 1
ATOM 3148 N N . LEU A 1 404 ? -18.156 -16.297 -23.516 1 95.06 404 LEU A N 1
ATOM 3149 C CA . LEU A 1 404 ? -19.266 -15.664 -22.812 1 95.06 404 LEU A CA 1
ATOM 3150 C C . LEU A 1 404 ? -18.766 -14.742 -21.703 1 95.06 404 LEU A C 1
ATOM 3152 O O . LEU A 1 404 ? -19.328 -13.664 -21.484 1 95.06 404 LEU A O 1
ATOM 3156 N N . LEU A 1 405 ? -17.75 -15.188 -21.062 1 95.12 405 LEU A N 1
ATOM 3157 C CA . LEU A 1 405 ? -17.172 -14.352 -20.031 1 95.12 405 LEU A CA 1
ATOM 3158 C C . LEU A 1 405 ? -16.625 -13.055 -20.609 1 95.12 405 LEU A C 1
ATOM 3160 O O . LEU A 1 405 ? -16.859 -11.977 -20.047 1 95.12 405 LEU A O 1
ATOM 3164 N N . GLN A 1 406 ? -15.977 -13.156 -21.672 1 95.38 406 GLN A N 1
ATOM 3165 C CA . GLN A 1 406 ? -15.43 -11.969 -22.328 1 95.38 406 GLN A CA 1
ATOM 3166 C C . GLN A 1 406 ? -16.547 -11.047 -22.812 1 95.38 406 GLN A C 1
ATOM 3168 O O . GLN A 1 406 ? -16.422 -9.82 -22.75 1 95.38 406 GLN A O 1
ATOM 3173 N N . PHE A 1 407 ? -17.531 -11.617 -23.266 1 94.25 407 PHE A N 1
ATOM 3174 C CA . PHE A 1 407 ? -18.688 -10.828 -23.688 1 94.25 407 PHE A CA 1
ATOM 3175 C C . PHE A 1 407 ? -19.328 -10.125 -22.484 1 94.25 407 PHE A C 1
ATOM 3177 O O . PHE A 1 407 ? -19.719 -8.961 -22.578 1 94.25 407 PHE A O 1
ATOM 3184 N N . TRP A 1 408 ? -19.359 -10.82 -21.438 1 92.5 408 TRP A N 1
ATOM 3185 C CA . TRP A 1 408 ? -19.891 -10.242 -20.219 1 92.5 408 TRP A CA 1
ATOM 3186 C C . TRP A 1 408 ? -19.047 -9.07 -19.75 1 92.5 408 TRP A C 1
ATOM 3188 O O . TRP A 1 408 ? -19.562 -8.047 -19.297 1 92.5 408 TRP A O 1
ATOM 3198 N N . HIS A 1 409 ? -17.781 -9.188 -19.859 1 92.31 409 HIS A N 1
ATOM 3199 C CA . HIS A 1 409 ? -16.875 -8.102 -19.5 1 92.31 409 HIS A CA 1
ATOM 3200 C C . HIS A 1 409 ? -17.094 -6.883 -20.391 1 92.31 409 HIS A C 1
ATOM 3202 O O . HIS A 1 409 ? -17.016 -5.742 -19.922 1 92.31 409 HIS A O 1
ATOM 3208 N N . LEU A 1 410 ? -17.375 -7.105 -21.594 1 93.12 410 LEU A N 1
ATOM 3209 C CA . LEU A 1 410 ? -17.625 -6.012 -22.531 1 93.12 410 LEU A CA 1
ATOM 3210 C C . LEU A 1 410 ? -18.938 -5.309 -22.203 1 93.12 410 LEU A C 1
ATOM 3212 O O . LEU A 1 410 ? -19.016 -4.078 -22.219 1 93.12 410 LEU A O 1
ATOM 3216 N N . ILE A 1 411 ? -19.891 -6.078 -21.844 1 91.69 411 ILE A N 1
ATOM 3217 C CA . ILE A 1 411 ? -21.188 -5.496 -21.484 1 91.69 411 ILE A CA 1
ATOM 3218 C C . ILE A 1 411 ? -21.016 -4.641 -20.234 1 91.69 411 ILE A C 1
ATOM 3220 O O . ILE A 1 411 ? -21.578 -3.547 -20.141 1 91.69 411 ILE A O 1
ATOM 3224 N N . ARG A 1 412 ? -20.25 -5.105 -19.328 1 90.31 412 ARG A N 1
ATOM 3225 C CA . ARG A 1 412 ? -19.984 -4.34 -18.109 1 90.31 412 ARG A CA 1
ATOM 3226 C C . ARG A 1 412 ? -19.219 -3.062 -18.422 1 90.31 412 ARG A C 1
ATOM 3228 O O . ARG A 1 412 ? -19.469 -2.02 -17.812 1 90.31 412 ARG A O 1
ATOM 3235 N N . CYS A 1 413 ? -18.328 -3.176 -19.328 1 91.81 413 CYS A N 1
ATOM 3236 C CA . CYS A 1 413 ? -17.562 -2.006 -19.734 1 91.81 413 CYS A CA 1
ATOM 3237 C C . CYS A 1 413 ? -18.469 -0.957 -20.375 1 91.81 413 CYS A C 1
ATOM 3239 O O . CYS A 1 413 ? -18.297 0.24 -20.125 1 91.81 413 CYS A O 1
ATOM 3241 N N . TRP A 1 414 ? -19.562 -1.401 -21.031 1 92 414 TRP A N 1
ATOM 3242 C CA . TRP A 1 414 ? -20.406 -0.498 -21.797 1 92 414 TRP A CA 1
ATOM 3243 C C . TRP A 1 414 ? -21.578 -0.009 -20.953 1 92 414 TRP A C 1
ATOM 3245 O O . TRP A 1 414 ? -22.234 0.985 -21.297 1 92 414 TRP A O 1
ATOM 3255 N N . SER A 1 415 ? -21.859 -0.658 -19.859 1 92.94 415 SER A N 1
ATOM 3256 C CA . SER A 1 415 ? -23.062 -0.32 -19.125 1 92.94 415 SER A CA 1
ATOM 3257 C C . SER A 1 415 ? -22.75 0.076 -17.688 1 92.94 415 SER A C 1
ATOM 3259 O O . SER A 1 415 ? -23.656 0.307 -16.891 1 92.94 415 SER A O 1
ATOM 3261 N N . SER A 1 416 ? -21.578 0.172 -17.344 1 92.62 416 SER A N 1
ATOM 3262 C CA . SER A 1 416 ? -21.188 0.532 -15.992 1 92.62 416 SER A CA 1
ATOM 3263 C C . SER A 1 416 ? -21.359 2.029 -15.75 1 92.62 416 SER A C 1
ATOM 3265 O O . SER A 1 416 ? -21.641 2.787 -16.672 1 92.62 416 SER A O 1
ATOM 3267 N N . ASN A 1 417 ? -21.25 2.434 -14.484 1 95.25 417 ASN A N 1
ATOM 3268 C CA . ASN A 1 417 ? -21.297 3.85 -14.141 1 95.25 417 ASN A CA 1
ATOM 3269 C C . ASN A 1 417 ? -20.156 4.625 -14.781 1 95.25 417 ASN A C 1
ATOM 3271 O O . ASN A 1 417 ? -20.312 5.805 -15.117 1 95.25 417 ASN A O 1
ATOM 3275 N N . TRP A 1 418 ? -19.078 3.951 -15.023 1 95.19 418 TRP A N 1
ATOM 3276 C CA . TRP A 1 418 ? -17.953 4.578 -15.711 1 95.19 418 TRP A CA 1
ATOM 3277 C C . TRP A 1 418 ? -18.312 4.914 -17.156 1 95.19 418 TRP A C 1
ATOM 3279 O O . TRP A 1 418 ? -17.953 5.984 -17.656 1 95.19 418 TRP A O 1
ATOM 3289 N N . ALA A 1 419 ? -19.031 4.035 -17.734 1 94.75 419 ALA A N 1
ATOM 3290 C CA . ALA A 1 419 ? -19.453 4.246 -19.109 1 94.75 419 ALA A CA 1
ATOM 3291 C C . ALA A 1 419 ? -20.438 5.406 -19.203 1 94.75 419 ALA A C 1
ATOM 3293 O O . ALA A 1 419 ? -20.438 6.152 -20.188 1 94.75 419 ALA A O 1
ATOM 3294 N N . ARG A 1 420 ? -21.219 5.504 -18.266 1 95.38 420 ARG A N 1
ATOM 3295 C CA . ARG A 1 420 ? -22.188 6.598 -18.234 1 95.38 420 ARG A CA 1
ATOM 3296 C C . ARG A 1 420 ? -21.484 7.949 -18.141 1 95.38 420 ARG A C 1
ATOM 3298 O O . ARG A 1 420 ? -21.812 8.875 -18.875 1 95.38 420 ARG A O 1
ATOM 3305 N N . VAL A 1 421 ? -20.547 8.016 -17.266 1 96 421 VAL A N 1
ATOM 3306 C CA . VAL A 1 421 ? -19.781 9.258 -17.125 1 96 421 VAL A CA 1
ATOM 3307 C C . VAL A 1 421 ? -19.016 9.531 -18.422 1 96 421 VAL A C 1
ATOM 3309 O O . VAL A 1 421 ? -18.969 10.672 -18.906 1 96 421 VAL A O 1
ATOM 3312 N N . ALA A 1 422 ? -18.438 8.5 -19 1 92.69 422 ALA A N 1
ATOM 3313 C CA . ALA A 1 422 ? -17.672 8.656 -20.234 1 92.69 422 ALA A CA 1
ATOM 3314 C C . ALA A 1 422 ? -18.562 9.172 -21.359 1 92.69 422 ALA A C 1
ATOM 3316 O O . ALA A 1 422 ? -18.141 10.031 -22.141 1 92.69 422 ALA A O 1
ATOM 3317 N N . PHE A 1 423 ? -19.734 8.664 -21.422 1 92.31 423 PHE A N 1
ATOM 3318 C CA . PHE A 1 423 ? -20.672 9.086 -22.453 1 92.31 423 PHE A CA 1
ATOM 3319 C C . PHE A 1 423 ? -21.031 10.562 -22.297 1 92.31 423 PHE A C 1
ATOM 3321 O O . PHE A 1 423 ? -21.016 11.312 -23.281 1 92.31 423 PHE A O 1
ATOM 3328 N N . ALA A 1 424 ? -21.344 10.961 -21.078 1 93.44 424 ALA A N 1
ATOM 3329 C CA . ALA A 1 424 ? -21.703 12.352 -20.812 1 93.44 424 ALA A CA 1
ATOM 3330 C C . ALA A 1 424 ? -20.562 13.297 -21.188 1 93.44 424 ALA A C 1
ATOM 3332 O O . ALA A 1 424 ? -20.781 14.305 -21.859 1 93.44 424 ALA A O 1
ATOM 3333 N N . CYS A 1 425 ? -19.422 12.938 -20.812 1 91.06 425 CYS A N 1
ATOM 3334 C CA . CYS A 1 425 ? -18.266 13.789 -21.078 1 91.06 425 CYS A CA 1
ATOM 3335 C C . CYS A 1 425 ? -17.938 13.828 -22.562 1 91.06 425 CYS A C 1
ATOM 3337 O O . CYS A 1 425 ? -17.594 14.883 -23.094 1 91.06 425 CYS A O 1
ATOM 3339 N N . ASP A 1 426 ? -18.031 12.719 -23.203 1 87.62 426 ASP A N 1
ATOM 3340 C CA . ASP A 1 426 ? -17.75 12.664 -24.625 1 87.62 426 ASP A CA 1
ATOM 3341 C C . ASP A 1 426 ? -18.766 13.484 -25.422 1 87.62 426 ASP A C 1
ATOM 3343 O O . ASP A 1 426 ? -18.406 14.125 -26.422 1 87.62 426 ASP A O 1
ATOM 3347 N N . TYR A 1 427 ? -19.969 13.383 -24.969 1 89.81 427 TYR A N 1
ATOM 3348 C CA . TYR A 1 427 ? -21.016 14.133 -25.656 1 89.81 427 TYR A CA 1
ATOM 3349 C C . TYR A 1 427 ? -20.766 15.633 -25.531 1 89.81 427 TYR A C 1
ATOM 3351 O O . TYR A 1 427 ? -20.922 16.375 -26.516 1 89.81 427 TYR A O 1
ATOM 3359 N N . ILE A 1 428 ? -20.391 16.031 -24.359 1 88.19 428 ILE A N 1
ATOM 3360 C CA . ILE A 1 428 ? -20.141 17.453 -24.109 1 88.19 428 ILE A CA 1
ATOM 3361 C C . ILE A 1 428 ? -18.922 17.906 -24.891 1 88.19 428 ILE A C 1
ATOM 3363 O O . ILE A 1 428 ? -18.906 19.016 -25.453 1 88.19 428 ILE A O 1
ATOM 3367 N N . LYS A 1 429 ? -17.891 17.141 -24.922 1 83.19 429 LYS A N 1
ATOM 3368 C CA . LYS A 1 429 ? -16.641 17.5 -25.578 1 83.19 429 LYS A CA 1
ATOM 3369 C C . LYS A 1 429 ? -16.797 17.578 -27.094 1 83.19 429 LYS A C 1
ATOM 3371 O O . LYS A 1 429 ? -16.266 18.469 -27.734 1 83.19 429 LYS A O 1
ATOM 3376 N N . ASN A 1 430 ? -17.281 16.453 -27.641 1 78.31 430 ASN A N 1
ATOM 3377 C CA . ASN A 1 430 ? -17.344 16.344 -29.094 1 78.31 430 ASN A CA 1
ATOM 3378 C C . ASN A 1 430 ? -18.547 17.094 -29.656 1 78.31 430 ASN A C 1
ATOM 3380 O O . ASN A 1 430 ? -18.703 17.188 -30.875 1 78.31 430 ASN A O 1
ATOM 3384 N N . GLY A 1 431 ? -19.031 17.781 -28.984 1 69.75 431 GLY A N 1
ATOM 3385 C CA . GLY A 1 431 ? -20.125 18.609 -29.484 1 69.75 431 GLY A CA 1
ATOM 3386 C C . GLY A 1 431 ? -21.438 17.875 -29.609 1 69.75 431 GLY A C 1
ATOM 3387 O O . GLY A 1 431 ? -21.484 16.656 -29.422 1 69.75 431 GLY A O 1
ATOM 3388 N N . LYS A 1 432 ? -22.578 18.531 -29.891 1 64.19 432 LYS A N 1
ATOM 3389 C CA . LYS A 1 432 ? -23.984 18.172 -29.844 1 64.19 432 LYS A CA 1
ATOM 3390 C C . LYS A 1 432 ? -24.359 17.25 -30.984 1 64.19 432 LYS A C 1
ATOM 3392 O O . LYS A 1 432 ? -25.5 16.797 -31.094 1 64.19 432 LYS A O 1
ATOM 3397 N N . GLN A 1 433 ? -23.219 16.828 -31.766 1 65.5 433 GLN A N 1
ATOM 3398 C CA . GLN A 1 433 ? -23.688 15.953 -32.844 1 65.5 433 GLN A CA 1
ATOM 3399 C C . GLN A 1 433 ? -23.484 14.484 -32.469 1 65.5 433 GLN A C 1
ATOM 3401 O O . GLN A 1 433 ? -22.375 14.07 -32.125 1 65.5 433 GLN A O 1
ATOM 3406 N N . LEU A 1 434 ? -24.547 13.75 -32.281 1 73.56 434 LEU A N 1
ATOM 3407 C CA . LEU A 1 434 ? -24.594 12.344 -31.891 1 73.56 434 LEU A CA 1
ATOM 3408 C C . LEU A 1 434 ? -24.156 11.445 -33.062 1 73.56 434 LEU A C 1
ATOM 3410 O O . LEU A 1 434 ? -24.875 11.32 -34.062 1 73.56 434 LEU A O 1
ATOM 3414 N N . SER A 1 435 ? -22.891 11.07 -33.125 1 79 435 SER A N 1
ATOM 3415 C CA . SER A 1 435 ? -22.469 10.039 -34.062 1 79 435 SER A CA 1
ATOM 3416 C C . SER A 1 435 ? -23.297 8.766 -33.875 1 79 435 SER A C 1
ATOM 3418 O O . SER A 1 435 ? -24 8.617 -32.875 1 79 435 SER A O 1
ATOM 3420 N N . HIS A 1 436 ? -23.359 7.906 -34.875 1 83.62 436 HIS A N 1
ATOM 3421 C CA . HIS A 1 436 ? -24.094 6.648 -34.812 1 83.62 436 HIS A CA 1
ATOM 3422 C C . HIS A 1 436 ? -23.625 5.801 -33.656 1 83.62 436 HIS A C 1
ATOM 3424 O O . HIS A 1 436 ? -24.422 5.164 -32.969 1 83.62 436 HIS A O 1
ATOM 3430 N N . LEU A 1 437 ? -22.422 5.855 -33.406 1 82.06 437 LEU A N 1
ATOM 3431 C CA . LEU A 1 437 ? -21.859 5.09 -32.281 1 82.06 437 LEU A CA 1
ATOM 3432 C C . LEU A 1 437 ? -22.344 5.648 -30.953 1 82.06 437 LEU A C 1
ATOM 3434 O O . LEU A 1 437 ? -22.609 4.891 -30.031 1 82.06 437 LEU A O 1
ATOM 3438 N N . MET A 1 438 ? -22.469 6.879 -30.938 1 86.69 438 MET A N 1
ATOM 3439 C CA . MET A 1 438 ? -22.938 7.516 -29.703 1 86.69 438 MET A CA 1
ATOM 3440 C C . MET A 1 438 ? -24.406 7.203 -29.453 1 86.69 438 MET A C 1
ATOM 3442 O O . MET A 1 438 ? -24.828 7.047 -28.312 1 86.69 438 MET A O 1
ATOM 3446 N N . ARG A 1 439 ? -25.141 7.098 -30.531 1 87.69 439 ARG A N 1
ATOM 3447 C CA . ARG A 1 439 ? -26.547 6.738 -30.391 1 87.69 439 ARG A CA 1
ATOM 3448 C C . ARG A 1 439 ? -26.703 5.312 -29.875 1 87.69 439 ARG A C 1
ATOM 3450 O O . ARG A 1 439 ? -27.562 5.035 -29.047 1 87.69 439 ARG A O 1
ATOM 3457 N N . LEU A 1 440 ? -25.844 4.531 -30.406 1 88.19 440 LEU A N 1
ATOM 3458 C CA . LEU A 1 440 ? -25.844 3.15 -29.922 1 88.19 440 LEU A CA 1
ATOM 3459 C C . LEU A 1 440 ? -25.469 3.086 -28.453 1 88.19 440 LEU A C 1
ATOM 3461 O O . LEU A 1 440 ? -26.078 2.344 -27.672 1 88.19 440 LEU A O 1
ATOM 3465 N N . ARG A 1 441 ? -24.531 3.797 -28.125 1 88.38 441 ARG A N 1
ATOM 3466 C CA . ARG A 1 441 ? -24.109 3.834 -26.719 1 88.38 441 ARG A CA 1
ATOM 3467 C C . ARG A 1 441 ? -25.234 4.34 -25.828 1 88.38 441 ARG A C 1
ATOM 3469 O O . ARG A 1 441 ? -25.453 3.799 -24.734 1 88.38 441 ARG A O 1
ATOM 3476 N N . ARG A 1 442 ? -25.844 5.355 -26.281 1 89.5 442 ARG A N 1
ATOM 3477 C CA . ARG A 1 442 ? -26.969 5.895 -25.516 1 89.5 442 ARG A CA 1
ATOM 3478 C C . ARG A 1 442 ? -28.062 4.848 -25.344 1 89.5 442 ARG A C 1
ATOM 3480 O O . ARG A 1 442 ? -28.641 4.723 -24.266 1 89.5 442 ARG A O 1
ATOM 3487 N N . TRP A 1 443 ? -28.297 4.117 -26.375 1 90.94 443 TRP A N 1
ATOM 3488 C CA . TRP A 1 443 ? -29.297 3.068 -26.328 1 90.94 443 TRP A CA 1
ATOM 3489 C C . TRP A 1 443 ? -28.922 1.989 -25.312 1 90.94 443 TRP A C 1
ATOM 3491 O O . TRP A 1 443 ? -29.766 1.542 -24.547 1 90.94 443 TRP A O 1
ATOM 3501 N N . VAL A 1 444 ? -27.719 1.593 -25.266 1 90.44 444 VAL A N 1
ATOM 3502 C CA . VAL A 1 444 ? -27.25 0.567 -24.344 1 90.44 444 VAL A CA 1
ATOM 3503 C C . VAL A 1 444 ? -27.359 1.07 -22.906 1 90.44 444 VAL A C 1
ATOM 3505 O O . VAL A 1 444 ? -27.812 0.34 -22.016 1 90.44 444 VAL A O 1
ATOM 3508 N N . LEU A 1 445 ? -27.016 2.299 -22.672 1 91.44 445 LEU A N 1
ATOM 3509 C CA . LEU A 1 445 ? -27 2.877 -21.328 1 91.44 445 LEU A CA 1
ATOM 3510 C C . LEU A 1 445 ? -28.422 3.029 -20.781 1 91.44 445 LEU A C 1
ATOM 3512 O O . LEU A 1 445 ? -28.641 2.939 -19.578 1 91.44 445 LEU A O 1
ATOM 3516 N N . GLN A 1 446 ? -29.344 3.234 -21.656 1 88.81 446 GLN A N 1
ATOM 3517 C CA . GLN A 1 446 ? -30.734 3.418 -21.234 1 88.81 446 GLN A CA 1
ATOM 3518 C C . GLN A 1 446 ? -31.406 2.076 -20.953 1 88.81 446 GLN A C 1
ATOM 3520 O O . GLN A 1 446 ? -32.312 1.991 -20.125 1 88.81 446 GLN A O 1
ATOM 3525 N N . ARG A 1 447 ? -30.859 1.055 -21.516 1 89.56 447 ARG A N 1
ATOM 3526 C CA . ARG A 1 447 ? -31.547 -0.236 -21.422 1 89.56 447 ARG A CA 1
ATOM 3527 C C . ARG A 1 447 ? -30.891 -1.125 -20.375 1 89.56 447 ARG A C 1
ATOM 3529 O O . ARG A 1 447 ? -31.562 -1.914 -19.719 1 89.56 447 ARG A O 1
ATOM 3536 N N . ILE A 1 448 ? -29.609 -0.983 -20.266 1 89.88 448 ILE A N 1
ATOM 3537 C CA . ILE A 1 448 ? -28.891 -1.898 -19.391 1 89.88 448 ILE A CA 1
ATOM 3538 C C . ILE A 1 448 ? -28.203 -1.112 -18.266 1 89.88 448 ILE A C 1
ATOM 3540 O O . ILE A 1 448 ? -27.453 -0.178 -18.531 1 89.88 448 ILE A O 1
ATOM 3544 N N . ASP A 1 449 ? -28.625 -1.452 -16.984 1 87.19 449 ASP A N 1
ATOM 3545 C CA . ASP A 1 449 ? -27.938 -0.881 -15.812 1 87.19 449 ASP A CA 1
ATOM 3546 C C . ASP A 1 449 ? -27.359 -1.977 -14.922 1 87.19 449 ASP A C 1
ATOM 3548 O O . ASP A 1 449 ? -28.062 -2.531 -14.078 1 87.19 449 ASP A O 1
ATOM 3552 N N . CYS A 1 450 ? -26.078 -2.207 -15.062 1 79.62 450 CYS A N 1
ATOM 3553 C CA . CYS A 1 450 ? -25.406 -3.264 -14.328 1 79.62 450 CYS A CA 1
ATOM 3554 C C . CYS A 1 450 ? -25.156 -2.848 -12.883 1 79.62 450 CYS A C 1
ATOM 3556 O O . CYS A 1 450 ? -24.906 -3.693 -12.023 1 79.62 450 CYS A O 1
ATOM 3558 N N . ASP A 1 451 ? -25.297 -1.589 -12.555 1 79.5 451 ASP A N 1
ATOM 3559 C CA . ASP A 1 451 ? -24.984 -1.099 -11.219 1 79.5 451 ASP A CA 1
ATOM 3560 C C . ASP A 1 451 ? -26.25 -0.613 -10.5 1 79.5 451 ASP A C 1
ATOM 3562 O O . ASP A 1 451 ? -26.188 0.31 -9.688 1 79.5 451 ASP A O 1
ATOM 3566 N N . LYS A 1 452 ? -27.344 -1.196 -10.805 1 79.75 452 LYS A N 1
ATOM 3567 C CA . LYS A 1 452 ? -28.609 -0.791 -10.203 1 79.75 452 LYS A CA 1
ATOM 3568 C C . LYS A 1 452 ? -28.703 -1.271 -8.758 1 79.75 452 LYS A C 1
ATOM 3570 O O . LYS A 1 452 ? -29.234 -0.561 -7.895 1 79.75 452 LYS A O 1
ATOM 3575 N N . SER A 1 453 ? -28.062 -2.416 -8.555 1 83.56 453 SER A N 1
ATOM 3576 C CA . SER A 1 453 ? -28.094 -2.959 -7.203 1 83.56 453 SER A CA 1
ATOM 3577 C C . SER A 1 453 ? -27.109 -2.234 -6.293 1 83.56 453 SER A C 1
ATOM 3579 O O . SER A 1 453 ? -26.344 -1.38 -6.754 1 83.56 453 SER A O 1
ATOM 3581 N N . HIS A 1 454 ? -27.281 -2.52 -5.047 1 88.62 454 HIS A N 1
ATOM 3582 C CA . HIS A 1 454 ? -26.391 -1.889 -4.09 1 88.62 454 HIS A CA 1
ATOM 3583 C C . HIS A 1 454 ? -24.938 -2.258 -4.379 1 88.62 454 HIS A C 1
ATOM 3585 O O . HIS A 1 454 ? -24.641 -3.406 -4.711 1 88.62 454 HIS A O 1
ATOM 3591 N N . LEU A 1 455 ? -24.125 -1.269 -4.297 1 92.56 455 LEU A N 1
ATOM 3592 C CA . LEU A 1 455 ? -22.719 -1.425 -4.637 1 92.56 455 LEU A CA 1
ATOM 3593 C C . LEU A 1 455 ? -21.875 -1.655 -3.385 1 92.56 455 LEU A C 1
ATOM 3595 O O . LEU A 1 455 ? -20.641 -1.534 -3.424 1 92.56 455 LEU A O 1
ATOM 3599 N N . TRP A 1 456 ? -22.5 -1.811 -2.295 1 93.75 456 TRP A N 1
ATOM 3600 C CA . TRP A 1 456 ? -21.891 -2.174 -1.022 1 93.75 456 TRP A CA 1
ATOM 3601 C C . TRP A 1 456 ? -22.766 -3.145 -0.246 1 93.75 456 TRP A C 1
ATOM 3603 O O . TRP A 1 456 ? -23.828 -3.549 -0.728 1 93.75 456 TRP A O 1
ATOM 3613 N N . GLN A 1 457 ? -22.469 -3.625 0.799 1 93.25 457 GLN A N 1
ATOM 3614 C CA . GLN A 1 457 ? -23.203 -4.688 1.491 1 93.25 457 GLN A CA 1
ATOM 3615 C C . GLN A 1 457 ? -24.547 -4.191 1.997 1 93.25 457 GLN A C 1
ATOM 3617 O O . GLN A 1 457 ? -25.5 -4.973 2.115 1 93.25 457 GLN A O 1
ATOM 3622 N N . ASN A 1 458 ? -24.781 -2.908 2.254 1 94.75 458 ASN A N 1
ATOM 3623 C CA . ASN A 1 458 ? -26.016 -2.301 2.732 1 94.75 458 ASN A CA 1
ATOM 3624 C C . ASN A 1 458 ? -26.516 -2.98 4.004 1 94.75 458 ASN A C 1
ATOM 3626 O O . ASN A 1 458 ? -27.703 -3.307 4.109 1 94.75 458 ASN A O 1
ATOM 3630 N N . LYS A 1 459 ? -25.609 -3.338 4.871 1 94.69 459 LYS A N 1
ATOM 3631 C CA . LYS A 1 459 ? -25.922 -3.951 6.16 1 94.69 459 LYS A CA 1
ATOM 3632 C C . LYS A 1 459 ? -25.203 -3.225 7.297 1 94.69 459 LYS A C 1
ATOM 3634 O O . LYS A 1 459 ? -24.188 -2.566 7.078 1 94.69 459 LYS A O 1
ATOM 3639 N N . LEU A 1 460 ? -25.781 -3.295 8.422 1 96.38 460 LEU A N 1
ATOM 3640 C CA . LEU A 1 460 ? -25.188 -2.742 9.641 1 96.38 460 LEU A CA 1
ATOM 3641 C C . LEU A 1 460 ? -24.703 -3.854 10.562 1 96.38 460 LEU A C 1
ATOM 3643 O O . LEU A 1 460 ? -25.469 -4.754 10.914 1 96.38 460 LEU A O 1
ATOM 3647 N N . GLY A 1 461 ? -23.422 -3.807 10.875 1 94.56 461 GLY A N 1
ATOM 3648 C CA . GLY A 1 461 ? -22.953 -4.711 11.914 1 94.56 461 GLY A CA 1
ATOM 3649 C C . GLY A 1 461 ? -23.656 -4.504 13.242 1 94.56 461 GLY A C 1
ATOM 3650 O O . GLY A 1 461 ? -24.016 -3.381 13.586 1 94.56 461 GLY A O 1
ATOM 3651 N N . GLN A 1 462 ? -23.875 -5.594 13.945 1 95.31 462 GLN A N 1
ATOM 3652 C CA . GLN A 1 462 ? -24.594 -5.508 15.211 1 95.31 462 GLN A CA 1
ATOM 3653 C C . GLN A 1 462 ? -23.781 -6.105 16.359 1 95.31 462 GLN A C 1
ATOM 3655 O O . GLN A 1 462 ? -23.094 -7.113 16.172 1 95.31 462 GLN A O 1
ATOM 3660 N N . TYR A 1 463 ? -23.797 -5.383 17.453 1 94.81 463 TYR A N 1
ATOM 3661 C CA . TYR A 1 463 ? -23.188 -5.887 18.672 1 94.81 463 TYR A CA 1
ATOM 3662 C C . TYR A 1 463 ? -23.953 -5.426 19.906 1 94.81 463 TYR A C 1
ATOM 3664 O O . TYR A 1 463 ? -24.406 -4.277 19.969 1 94.81 463 TYR A O 1
ATOM 3672 N N . SER A 1 464 ? -24.219 -6.371 20.734 1 93.5 464 SER A N 1
ATOM 3673 C CA . SER A 1 464 ? -24.828 -6.051 22.016 1 93.5 464 SER A CA 1
ATOM 3674 C C . SER A 1 464 ? -23.938 -6.5 23.172 1 93.5 464 SER A C 1
ATOM 3676 O O . SER A 1 464 ? -23.625 -7.688 23.312 1 93.5 464 SER A O 1
ATOM 3678 N N . LEU A 1 465 ? -23.547 -5.574 23.984 1 91.31 465 LEU A N 1
ATOM 3679 C CA . LEU A 1 465 ? -22.672 -5.859 25.125 1 91.31 465 LEU A CA 1
ATOM 3680 C C . LEU A 1 465 ? -23.344 -6.844 26.078 1 91.31 465 LEU A C 1
ATOM 3682 O O . LEU A 1 465 ? -22.719 -7.816 26.5 1 91.31 465 LEU A O 1
ATOM 3686 N N . ILE A 1 466 ? -24.594 -6.613 26.328 1 89.56 466 ILE A N 1
ATOM 3687 C CA . ILE A 1 466 ? -25.312 -7.395 27.328 1 89.56 466 ILE A CA 1
ATOM 3688 C C . ILE A 1 466 ? -25.562 -8.805 26.797 1 89.56 466 ILE A C 1
ATOM 3690 O O . ILE A 1 466 ? -25.438 -9.789 27.531 1 89.56 466 ILE A O 1
ATOM 3694 N N . GLU A 1 467 ? -25.922 -8.906 25.531 1 85.88 467 GLU A N 1
ATOM 3695 C CA . GLU A 1 467 ? -26.188 -10.219 24.938 1 85.88 467 GLU A CA 1
ATOM 3696 C C . GLU A 1 467 ? -24.891 -11.023 24.797 1 85.88 467 GLU A C 1
ATOM 3698 O O . GLU A 1 467 ? -24.938 -12.258 24.781 1 85.88 467 GLU A O 1
ATOM 3703 N N . SER A 1 468 ? -23.828 -10.352 24.609 1 84.12 468 SER A N 1
ATOM 3704 C CA . SER A 1 468 ? -22.547 -11.031 24.469 1 84.12 468 SER A CA 1
ATOM 3705 C C . SER A 1 468 ? -22.109 -11.672 25.766 1 84.12 468 SER A C 1
ATOM 3707 O O . SER A 1 468 ? -21.297 -12.602 25.781 1 84.12 468 SER A O 1
ATOM 3709 N N . ILE A 1 469 ? -22.594 -11.148 26.812 1 78.19 469 ILE A N 1
ATOM 3710 C CA . ILE A 1 469 ? -22.266 -11.711 28.109 1 78.19 469 ILE A CA 1
ATOM 3711 C C . ILE A 1 469 ? -23.141 -12.938 28.391 1 78.19 469 ILE A C 1
ATOM 3713 O O . ILE A 1 469 ? -24.359 -12.82 28.547 1 78.19 469 ILE A O 1
ATOM 3717 N N . THR A 1 470 ? -22.906 -14.039 27.406 1 62.25 470 THR A N 1
ATOM 3718 C CA . THR A 1 470 ? -23.656 -15.289 27.484 1 62.25 470 THR A CA 1
ATOM 3719 C C . THR A 1 470 ? -23.781 -15.773 28.922 1 62.25 470 THR A C 1
ATOM 3721 O O . THR A 1 470 ? -22.828 -15.672 29.703 1 62.25 470 THR A O 1
ATOM 3724 N N . ALA A 1 471 ? -25.094 -15.953 29.266 1 48.75 471 ALA A N 1
ATOM 3725 C CA . ALA A 1 471 ? -25.453 -16.594 30.516 1 48.75 471 ALA A CA 1
ATOM 3726 C C . ALA A 1 471 ? -24.656 -17.891 30.719 1 48.75 471 ALA A C 1
ATOM 3728 O O . ALA A 1 471 ? -24.516 -18.375 31.844 1 48.75 471 ALA A O 1
ATOM 3729 N N . THR A 1 472 ? -24.562 -18.734 29.625 1 43.72 472 THR A N 1
ATOM 3730 C CA . THR A 1 472 ? -24.375 -20.156 29.828 1 43.72 472 THR A CA 1
ATOM 3731 C C . THR A 1 472 ? -23 -20.438 30.438 1 43.72 472 THR A C 1
ATOM 3733 O O . THR A 1 472 ? -21.984 -20.078 29.844 1 43.72 472 THR A O 1
ATOM 3736 N N . GLU A 1 473 ? -22.844 -20.625 31.672 1 40.41 473 GLU A N 1
ATOM 3737 C CA . GLU A 1 473 ? -21.953 -21.453 32.469 1 40.41 473 GLU A CA 1
ATOM 3738 C C . GLU A 1 473 ? -21.375 -22.594 31.656 1 40.41 473 GLU A C 1
ATOM 3740 O O . GLU A 1 473 ? -20.484 -23.312 32.125 1 40.41 473 GLU A O 1
ATOM 3745 N N . HIS A 1 474 ? -22.203 -23.172 30.859 1 40.31 474 HIS A N 1
ATOM 3746 C CA . HIS A 1 474 ? -21.906 -24.531 30.422 1 40.31 474 HIS A CA 1
ATOM 3747 C C . HIS A 1 474 ? -20.547 -24.594 29.734 1 40.31 474 HIS A C 1
ATOM 3749 O O . HIS A 1 474 ? -19.953 -25.672 29.641 1 40.31 474 HIS A O 1
ATOM 3755 N N . ASN A 1 475 ? -20.172 -23.781 28.812 1 41.47 475 ASN A N 1
ATOM 3756 C CA . ASN A 1 475 ? -18.953 -24.188 28.125 1 41.47 475 ASN A CA 1
ATOM 3757 C C . ASN A 1 475 ? -17.703 -23.672 28.859 1 41.47 475 ASN A C 1
ATOM 3759 O O . ASN A 1 475 ? -16.859 -23.031 28.25 1 41.47 475 ASN A O 1
ATOM 3763 N N . LYS A 1 476 ? -18.016 -23.328 30.062 1 45.94 476 LYS A N 1
ATOM 3764 C CA . LYS A 1 476 ? -16.859 -23.094 30.922 1 45.94 476 LYS A CA 1
ATOM 3765 C C . LYS A 1 476 ? -15.734 -24.078 30.609 1 45.94 476 LYS A C 1
ATOM 3767 O O . LYS A 1 476 ? -14.555 -23.703 30.609 1 45.94 476 LYS A O 1
ATOM 3772 N N . LEU A 1 477 ? -16.328 -25.234 30.609 1 46.72 477 LEU A N 1
ATOM 3773 C CA . LEU A 1 477 ? -15.328 -26.281 30.344 1 46.72 477 LEU A CA 1
ATOM 3774 C C . LEU A 1 477 ? -14.641 -26.047 29 1 46.72 477 LEU A C 1
ATOM 3776 O O . LEU A 1 477 ? -13.414 -26.172 28.906 1 46.72 477 LEU A O 1
ATOM 3780 N N . LEU A 1 478 ? -15.461 -25.703 28.016 1 51.97 478 LEU A N 1
ATOM 3781 C CA . LEU A 1 478 ? -14.859 -25.469 26.703 1 51.97 478 LEU A CA 1
ATOM 3782 C C . LEU A 1 478 ? -14.062 -24.172 26.703 1 51.97 478 LEU A C 1
ATOM 3784 O O . LEU A 1 478 ? -13 -24.078 26.078 1 51.97 478 LEU A O 1
ATOM 3788 N N . SER A 1 479 ? -14.688 -23.234 27.422 1 54.44 479 SER A N 1
ATOM 3789 C CA . SER A 1 479 ? -13.906 -22.016 27.578 1 54.44 479 SER A CA 1
ATOM 3790 C C . SER A 1 479 ? -12.664 -22.266 28.438 1 54.44 479 SER A C 1
ATOM 3792 O O . SER A 1 479 ? -11.602 -21.703 28.172 1 54.44 479 SER A O 1
ATOM 3794 N N . MET A 1 480 ? -12.969 -23.031 29.469 1 54.22 480 MET A N 1
ATOM 3795 C CA . MET A 1 480 ? -11.797 -23.422 30.266 1 54.22 480 MET A CA 1
ATOM 3796 C C . MET A 1 480 ? -10.828 -24.25 29.422 1 54.22 480 MET A C 1
ATOM 3798 O O . MET A 1 480 ? -9.617 -24.047 29.484 1 54.22 480 MET A O 1
ATOM 3802 N N . LEU A 1 481 ? -11.406 -25.188 28.719 1 55.56 481 LEU A N 1
ATOM 3803 C CA . LEU A 1 481 ? -10.555 -25.953 27.828 1 55.56 481 LEU A CA 1
ATOM 3804 C C . LEU A 1 481 ? -9.977 -25.078 26.719 1 55.56 481 LEU A C 1
ATOM 3806 O O . LEU A 1 481 ? -8.812 -25.219 26.344 1 55.56 481 LEU A O 1
ATOM 3810 N N . GLY A 1 482 ? -10.852 -24.266 26.312 1 59.66 482 GLY A N 1
ATOM 3811 C CA . GLY A 1 482 ? -10.367 -23.281 25.359 1 59.66 482 GLY A CA 1
ATOM 3812 C C . GLY A 1 482 ? -9.336 -22.344 25.938 1 59.66 482 GLY A C 1
ATOM 3813 O O . GLY A 1 482 ? -8.336 -22.031 25.281 1 59.66 482 GLY A O 1
ATOM 3814 N N . GLY A 1 483 ? -9.695 -21.984 27.109 1 58.75 483 GLY A N 1
ATOM 3815 C CA . GLY A 1 483 ? -8.711 -21.172 27.812 1 58.75 483 GLY A CA 1
ATOM 3816 C C . GLY A 1 483 ? -7.426 -21.922 28.109 1 58.75 483 GLY A C 1
ATOM 3817 O O . GLY A 1 483 ? -6.332 -21.375 27.938 1 58.75 483 GLY A O 1
ATOM 3818 N N . CYS A 1 484 ? -7.637 -23.078 28.625 1 58.06 484 CYS A N 1
ATOM 3819 C CA . CYS A 1 484 ? -6.461 -23.906 28.875 1 58.06 484 CYS A CA 1
ATOM 3820 C C . CYS A 1 484 ? -5.719 -24.203 27.562 1 58.06 484 CYS A C 1
ATOM 3822 O O . CYS A 1 484 ? -4.488 -24.141 27.531 1 58.06 484 CYS A O 1
ATOM 3824 N N . LEU A 1 485 ? -6.504 -24.594 26.625 1 60.09 485 LEU A N 1
ATOM 3825 C CA . LEU A 1 485 ? -5.895 -24.844 25.328 1 60.09 485 LEU A CA 1
ATOM 3826 C C . LEU A 1 485 ? -5.254 -23.578 24.781 1 60.09 485 LEU A C 1
ATOM 3828 O O . LEU A 1 485 ? -4.176 -23.641 24.172 1 60.09 485 LEU A O 1
ATOM 3832 N N . HIS A 1 486 ? -5.969 -22.625 25.109 1 62.91 486 HIS A N 1
ATOM 3833 C CA . HIS A 1 486 ? -5.391 -21.344 24.703 1 62.91 486 HIS A CA 1
ATOM 3834 C C . HIS A 1 486 ? -4.109 -21.047 25.469 1 62.91 486 HIS A C 1
ATOM 3836 O O . HIS A 1 486 ? -3.127 -20.578 24.891 1 62.91 486 HIS A O 1
ATOM 3842 N N . GLN A 1 487 ? -4.219 -21.281 26.781 1 62.94 487 GLN A N 1
ATOM 3843 C CA . GLN A 1 487 ? -3.023 -21.062 27.594 1 62.94 487 GLN A CA 1
ATOM 3844 C C . GLN A 1 487 ? -1.904 -22.016 27.172 1 62.94 487 GLN A C 1
ATOM 3846 O O . GLN A 1 487 ? -0.741 -21.625 27.094 1 62.94 487 GLN A O 1
ATOM 3851 N N . MET A 1 488 ? -2.271 -23.25 27 1 61.69 488 MET A N 1
ATOM 3852 C CA . MET A 1 488 ? -1.281 -24.219 26.547 1 61.69 488 MET A CA 1
ATOM 3853 C C . MET A 1 488 ? -0.732 -23.844 25.172 1 61.69 488 MET A C 1
ATOM 3855 O O . MET A 1 488 ? 0.476 -23.922 24.938 1 61.69 488 MET A O 1
ATOM 3859 N N . CYS A 1 489 ? -1.607 -23.516 24.359 1 63.78 489 CYS A N 1
ATOM 3860 C CA . CYS A 1 489 ? -1.196 -23.094 23.031 1 63.78 489 CYS A CA 1
ATOM 3861 C C . CYS A 1 489 ? -0.359 -21.828 23.094 1 63.78 489 CYS A C 1
ATOM 3863 O O . CYS A 1 489 ? 0.644 -21.703 22.391 1 63.78 489 CYS A O 1
ATOM 3865 N N . SER A 1 490 ? -0.824 -21.062 24.016 1 65.81 490 SER A N 1
ATOM 3866 C CA . SER A 1 490 ? -0.056 -19.828 24.172 1 65.81 490 SER A CA 1
ATOM 3867 C C . SER A 1 490 ? 1.327 -20.109 24.75 1 65.81 490 SER A C 1
ATOM 3869 O O . SER A 1 490 ? 2.316 -19.516 24.328 1 65.81 490 SER A O 1
ATOM 3871 N N . ARG A 1 491 ? 1.325 -20.984 25.719 1 63.16 491 ARG A N 1
ATOM 3872 C CA . ARG A 1 491 ? 2.613 -21.359 26.297 1 63.16 491 ARG A CA 1
ATOM 3873 C C . ARG A 1 491 ? 3.48 -22.078 25.266 1 63.16 491 ARG A C 1
ATOM 3875 O O . ARG A 1 491 ? 4.684 -21.828 25.172 1 63.16 491 ARG A O 1
ATOM 3882 N N . PHE A 1 492 ? 2.818 -22.953 24.547 1 65.62 492 PHE A N 1
ATOM 3883 C CA . PHE A 1 492 ? 3.531 -23.672 23.5 1 65.62 492 PHE A CA 1
ATOM 3884 C C . PHE A 1 492 ? 4.043 -22.703 22.438 1 65.62 492 PHE A C 1
ATOM 3886 O O . PHE A 1 492 ? 5.191 -22.812 22 1 65.62 492 PHE A O 1
ATOM 3893 N N . LEU A 1 493 ? 3.211 -21.844 22.203 1 69.94 493 LEU A N 1
ATOM 3894 C CA . LEU A 1 493 ? 3.611 -20.859 21.203 1 69.94 493 LEU A CA 1
ATOM 3895 C C . LEU A 1 493 ? 4.695 -19.938 21.766 1 69.94 493 LEU A C 1
ATOM 3897 O O . LEU A 1 493 ? 5.574 -19.484 21.031 1 69.94 493 LEU A O 1
ATOM 3901 N N . GLY A 1 494 ? 4.543 -19.719 23.047 1 65.19 494 GLY A N 1
ATOM 3902 C CA . GLY A 1 494 ? 5.59 -18.969 23.719 1 65.19 494 GLY A CA 1
ATOM 3903 C C . GLY A 1 494 ? 6.938 -19.656 23.703 1 65.19 494 GLY A C 1
ATOM 3904 O O . GLY A 1 494 ? 7.969 -19.031 23.469 1 65.19 494 GLY A O 1
ATOM 3905 N N . ILE A 1 495 ? 6.812 -20.953 23.859 1 60.84 495 ILE A N 1
ATOM 3906 C CA . ILE A 1 495 ? 8.039 -21.75 23.828 1 60.84 495 ILE A CA 1
ATOM 3907 C C . ILE A 1 495 ? 8.617 -21.75 22.406 1 60.84 495 ILE A C 1
ATOM 3909 O O . ILE A 1 495 ? 9.836 -21.672 22.234 1 60.84 495 ILE A O 1
ATOM 3913 N N . LEU A 1 496 ? 7.609 -21.75 21.5 1 63.88 496 LEU A N 1
ATOM 3914 C CA . LEU A 1 496 ? 8.031 -21.75 20.109 1 63.88 496 LEU A CA 1
ATOM 3915 C C . LEU A 1 496 ? 8.469 -20.359 19.672 1 63.88 496 LEU A C 1
ATOM 3917 O O . LEU A 1 496 ? 8.883 -20.172 18.531 1 63.88 496 LEU A O 1
ATOM 3921 N N . GLY A 1 497 ? 8.5 -19.453 20.656 1 63.06 497 GLY A N 1
ATOM 3922 C CA . GLY A 1 497 ? 8.945 -18.094 20.375 1 63.06 497 GLY A CA 1
ATOM 3923 C C . GLY A 1 497 ? 7.906 -17.266 19.641 1 63.06 497 GLY A C 1
ATOM 3924 O O . GLY A 1 497 ? 8.234 -16.25 19.031 1 63.06 497 GLY A O 1
ATOM 3925 N N . LEU A 1 498 ? 6.703 -17.797 19.641 1 68.38 498 LEU A N 1
ATOM 3926 C CA . LEU A 1 498 ? 5.648 -17.094 18.922 1 68.38 498 LEU A CA 1
ATOM 3927 C C . LEU A 1 498 ? 4.777 -16.297 19.875 1 68.38 498 LEU A C 1
ATOM 3929 O O . LEU A 1 498 ? 3.559 -16.484 19.938 1 68.38 498 LEU A O 1
ATOM 3933 N N . GLN A 1 499 ? 5.363 -15.461 20.688 1 66.62 499 GLN A N 1
ATOM 3934 C CA . GLN A 1 499 ? 4.66 -14.719 21.734 1 66.62 499 GLN A CA 1
ATOM 3935 C C . GLN A 1 499 ? 3.629 -13.766 21.125 1 66.62 499 GLN A C 1
ATOM 3937 O O . GLN A 1 499 ? 2.572 -13.539 21.719 1 66.62 499 GLN A O 1
ATOM 3942 N N . TYR A 1 500 ? 3.871 -13.367 19.922 1 71.38 500 TYR A N 1
ATOM 3943 C CA . TYR A 1 500 ? 2.99 -12.336 19.391 1 71.38 500 TYR A CA 1
ATOM 3944 C C . TYR A 1 500 ? 1.958 -12.938 18.438 1 71.38 500 TYR A C 1
ATOM 3946 O O . TYR A 1 500 ? 1.278 -12.203 17.719 1 71.38 500 TYR A O 1
ATOM 3954 N N . ILE A 1 501 ? 1.817 -14.211 18.547 1 72.44 501 ILE A N 1
ATOM 3955 C CA . ILE A 1 501 ? 0.907 -14.891 17.625 1 72.44 501 ILE A CA 1
ATOM 3956 C C . ILE A 1 501 ? -0.538 -14.562 18 1 72.44 501 ILE A C 1
ATOM 3958 O O . ILE A 1 501 ? -1.389 -14.398 17.125 1 72.44 501 ILE A O 1
ATOM 3962 N N . GLU A 1 502 ? -0.693 -14.438 19.266 1 70.5 502 GLU A N 1
ATOM 3963 C CA . GLU A 1 502 ? -2.055 -14.148 19.703 1 70.5 502 GLU A CA 1
ATOM 3964 C C . GLU A 1 502 ? -2.506 -12.766 19.234 1 70.5 502 GLU A C 1
ATOM 3966 O O . GLU A 1 502 ? -3.643 -12.602 18.797 1 70.5 502 GLU A O 1
ATOM 3971 N N . GLN A 1 503 ? -1.665 -11.93 19.359 1 73.94 503 GLN A N 1
ATOM 3972 C CA . GLN A 1 503 ? -2.004 -10.578 18.906 1 73.94 503 GLN A CA 1
ATOM 3973 C C . GLN A 1 503 ? -2.201 -10.531 17.406 1 73.94 503 GLN A C 1
ATOM 3975 O O . GLN A 1 503 ? -3.115 -9.859 16.906 1 73.94 503 GLN A O 1
ATOM 3980 N N . ALA A 1 504 ? -1.371 -11.266 16.781 1 72.62 504 ALA A N 1
ATOM 3981 C CA . ALA A 1 504 ? -1.49 -11.32 15.336 1 72.62 504 ALA A CA 1
ATOM 3982 C C . ALA A 1 504 ? -2.812 -11.953 14.914 1 72.62 504 ALA A C 1
ATOM 3984 O O . ALA A 1 504 ? -3.479 -11.469 14 1 72.62 504 ALA A O 1
ATOM 3985 N N . PHE A 1 505 ? -3.201 -12.914 15.633 1 72.56 505 PHE A N 1
ATOM 3986 C CA . PHE A 1 505 ? -4.441 -13.602 15.289 1 72.56 505 PHE A CA 1
ATOM 3987 C C . PHE A 1 505 ? -5.648 -12.734 15.633 1 72.56 505 PHE A C 1
ATOM 3989 O O . PHE A 1 505 ? -6.645 -12.734 14.898 1 72.56 505 PHE A O 1
ATOM 3996 N N . ARG A 1 506 ? -5.527 -12.047 16.672 1 71.19 506 ARG A N 1
ATOM 3997 C CA . ARG A 1 506 ? -6.609 -11.133 17.031 1 71.19 506 ARG A CA 1
ATOM 3998 C C . ARG A 1 506 ? -6.781 -10.047 15.984 1 71.19 506 ARG A C 1
ATOM 4000 O O . ARG A 1 506 ? -7.906 -9.688 15.633 1 71.19 506 ARG A O 1
ATOM 4007 N N . GLU A 1 507 ? -5.672 -9.648 15.523 1 71.5 507 GLU A N 1
ATOM 4008 C CA . GLU A 1 507 ? -5.723 -8.625 14.484 1 71.5 507 GLU A CA 1
ATOM 4009 C C . GLU A 1 507 ? -6.25 -9.203 13.172 1 71.5 507 GLU A C 1
ATOM 4011 O O . GLU A 1 507 ? -6.961 -8.523 12.43 1 71.5 507 GLU A O 1
ATOM 4016 N N . MET A 1 508 ? -6.027 -10.469 12.977 1 72.62 508 MET A N 1
ATOM 4017 C CA . MET A 1 508 ? -6.406 -11.117 11.727 1 72.62 508 MET A CA 1
ATOM 4018 C C . MET A 1 508 ? -7.875 -11.531 11.75 1 72.62 508 MET A C 1
ATOM 4020 O O . MET A 1 508 ? -8.578 -11.398 10.742 1 72.62 508 MET A O 1
ATOM 4024 N N . LEU A 1 509 ? -8.297 -12.086 12.812 1 71.69 509 LEU A N 1
ATOM 4025 C CA . LEU A 1 509 ? -9.633 -12.664 12.859 1 71.69 509 LEU A CA 1
ATOM 4026 C C . LEU A 1 509 ? -10.641 -11.648 13.375 1 71.69 509 LEU A C 1
ATOM 4028 O O . LEU A 1 509 ? -11.836 -11.727 13.055 1 71.69 509 LEU A O 1
ATOM 4032 N N . GLY A 1 510 ? -10.258 -10.656 14.023 1 68.69 510 GLY A N 1
ATOM 4033 C CA . GLY A 1 510 ? -11.164 -9.672 14.594 1 68.69 510 GLY A CA 1
ATOM 4034 C C . GLY A 1 510 ? -12 -10.219 15.734 1 68.69 510 GLY A C 1
ATOM 4035 O O . GLY A 1 510 ? -11.773 -11.344 16.188 1 68.69 510 GLY A O 1
ATOM 4036 N N . VAL A 1 511 ? -12.938 -9.398 16.297 1 71 511 VAL A N 1
ATOM 4037 C CA . VAL A 1 511 ? -13.828 -9.781 17.391 1 71 511 VAL A CA 1
ATOM 4038 C C . VAL A 1 511 ? -15.133 -10.32 16.828 1 71 511 VAL A C 1
ATOM 4040 O O . VAL A 1 511 ? -15.617 -9.852 15.789 1 71 511 VAL A O 1
ATOM 4043 N N . LYS A 1 512 ? -15.57 -11.406 17.375 1 75.06 512 LYS A N 1
ATOM 4044 C CA . LYS A 1 512 ? -16.844 -11.977 16.938 1 75.06 512 LYS A CA 1
ATOM 4045 C C . LYS A 1 512 ? -18 -11.031 17.234 1 75.06 512 LYS A C 1
ATOM 4047 O O . LYS A 1 512 ? -18.156 -10.57 18.359 1 75.06 512 LYS A O 1
ATOM 4052 N N . THR A 1 513 ? -18.719 -10.672 16.203 1 84.25 513 THR A N 1
ATOM 4053 C CA . THR A 1 513 ? -19.875 -9.781 16.328 1 84.25 513 THR A CA 1
ATOM 4054 C C . THR A 1 513 ? -21.156 -10.5 15.922 1 84.25 513 THR A C 1
ATOM 4056 O O . THR A 1 513 ? -21.125 -11.664 15.508 1 84.25 513 THR A O 1
ATOM 4059 N N . GLY A 1 514 ? -22.266 -9.906 16.234 1 82.12 514 GLY A N 1
ATOM 4060 C CA . GLY A 1 514 ? -23.562 -10.461 15.859 1 82.12 514 GLY A CA 1
ATOM 4061 C C . GLY A 1 514 ? -23.828 -10.383 14.367 1 82.12 514 GLY A C 1
ATOM 4062 O O . GLY A 1 514 ? -23.016 -9.836 13.609 1 82.12 514 GLY A O 1
ATOM 4063 N N . ASP A 1 515 ? -24.875 -11.016 13.961 1 88.06 515 ASP A N 1
ATOM 4064 C CA . ASP A 1 515 ? -25.25 -11 12.555 1 88.06 515 ASP A CA 1
ATOM 4065 C C . ASP A 1 515 ? -25.641 -9.594 12.102 1 88.06 515 ASP A C 1
ATOM 4067 O O . ASP A 1 515 ? -26.328 -8.867 12.828 1 88.06 515 ASP A O 1
ATOM 4071 N N . ALA A 1 516 ? -25.219 -9.258 11.016 1 93.06 516 ALA A N 1
ATOM 4072 C CA . ALA A 1 516 ? -25.531 -7.941 10.453 1 93.06 516 ALA A CA 1
ATOM 4073 C C . ALA A 1 516 ? -26.984 -7.863 10.016 1 93.06 516 ALA A C 1
ATOM 4075 O O . ALA A 1 516 ? -27.578 -8.867 9.609 1 93.06 516 ALA A O 1
ATOM 4076 N N . ILE A 1 517 ? -27.547 -6.727 10.141 1 95.62 517 ILE A N 1
ATOM 4077 C CA . ILE A 1 517 ? -28.922 -6.484 9.719 1 95.62 517 ILE A CA 1
ATOM 4078 C C . ILE A 1 517 ? -28.938 -5.57 8.5 1 95.62 517 ILE A C 1
ATOM 4080 O O . ILE A 1 517 ? -28.047 -4.727 8.344 1 95.62 517 ILE A O 1
ATOM 4084 N N . GLU A 1 518 ? -29.891 -5.773 7.711 1 95.75 518 GLU A N 1
ATOM 4085 C CA . GLU A 1 518 ? -30.031 -4.918 6.535 1 95.75 518 GLU A CA 1
ATOM 4086 C C . GLU A 1 518 ? -30.375 -3.484 6.938 1 95.75 518 GLU A C 1
ATOM 4088 O O . GLU A 1 518 ? -31.172 -3.266 7.863 1 95.75 518 GLU A O 1
ATOM 4093 N N . LEU A 1 519 ? -29.812 -2.521 6.352 1 96.81 519 LEU A N 1
ATOM 4094 C CA . LEU A 1 519 ? -30.094 -1.112 6.598 1 96.81 519 LEU A CA 1
ATOM 4095 C C . LEU A 1 519 ? -31.484 -0.744 6.098 1 96.81 519 LEU A C 1
ATOM 4097 O O . LEU A 1 519 ? -31.719 -0.667 4.887 1 96.81 519 LEU A O 1
ATOM 4101 N N . HIS A 1 520 ? -32.344 -0.47 7.004 1 95.5 520 HIS A N 1
ATOM 4102 C CA . HIS A 1 520 ? -33.719 -0.145 6.668 1 95.5 520 HIS A CA 1
ATOM 4103 C C . HIS A 1 520 ? -33.844 1.309 6.23 1 95.5 520 HIS A C 1
ATOM 4105 O O . HIS A 1 520 ? -33.094 2.172 6.684 1 95.5 520 HIS A O 1
ATOM 4111 N N . ALA A 1 521 ? -34.875 1.567 5.473 1 94.44 521 ALA A N 1
ATOM 4112 C CA . ALA A 1 521 ? -35.125 2.902 4.945 1 94.44 521 ALA A CA 1
ATOM 4113 C C . ALA A 1 521 ? -35.469 3.881 6.07 1 94.44 521 ALA A C 1
ATOM 4115 O O . ALA A 1 521 ? -35.125 5.066 5.984 1 94.44 521 ALA A O 1
ATOM 4116 N N . ASP A 1 522 ? -36 3.342 7.176 1 95.19 522 ASP A N 1
ATOM 4117 C CA . ASP A 1 522 ? -36.375 4.188 8.305 1 95.19 522 ASP A CA 1
ATOM 4118 C C . ASP A 1 522 ? -35.156 4.848 8.938 1 95.19 522 ASP A C 1
ATOM 4120 O O . ASP A 1 522 ? -35.25 5.988 9.406 1 95.19 522 ASP A O 1
ATOM 4124 N N . VAL A 1 523 ? -34.125 4.121 8.953 1 97.12 523 VAL A N 1
ATOM 4125 C CA . VAL A 1 523 ? -32.906 4.656 9.539 1 97.12 523 VAL A CA 1
ATOM 4126 C C . VAL A 1 523 ? -32.344 5.793 8.672 1 97.12 523 VAL A C 1
ATOM 4128 O O . VAL A 1 523 ? -31.984 6.852 9.188 1 97.12 523 VAL A O 1
ATOM 4131 N N . LYS A 1 524 ? -32.375 5.648 7.375 1 95.56 524 LYS A N 1
ATOM 4132 C CA . LYS A 1 524 ? -31.891 6.672 6.449 1 95.56 524 LYS A CA 1
ATOM 4133 C C . LYS A 1 524 ? -32.75 7.926 6.527 1 95.56 524 LYS A C 1
ATOM 4135 O O . LYS A 1 524 ? -32.219 9.047 6.527 1 95.56 524 LYS A O 1
ATOM 4140 N N . GLU A 1 525 ? -34.031 7.656 6.621 1 94.75 525 GLU A N 1
ATOM 4141 C CA . GLU A 1 525 ? -34.969 8.773 6.719 1 94.75 525 GLU A CA 1
ATOM 4142 C C . GLU A 1 525 ? -34.75 9.562 8.008 1 94.75 525 GLU A C 1
ATOM 4144 O O . GLU A 1 525 ? -34.75 10.797 7.992 1 94.75 525 GLU A O 1
ATOM 4149 N N . ALA A 1 526 ? -34.594 8.859 9.07 1 94.69 526 ALA A N 1
ATOM 4150 C CA . ALA A 1 526 ? -34.375 9.508 10.359 1 94.69 526 ALA A CA 1
ATOM 4151 C C . ALA A 1 526 ? -33.094 10.352 10.352 1 94.69 526 ALA A C 1
ATOM 4153 O O . ALA A 1 526 ? -33.094 11.445 10.914 1 94.69 526 ALA A O 1
ATOM 4154 N N . ILE A 1 527 ? -32.094 9.883 9.695 1 95.44 527 ILE A N 1
ATOM 4155 C CA . ILE A 1 527 ? -30.812 10.562 9.648 1 95.44 527 ILE A CA 1
ATOM 4156 C C . ILE A 1 527 ? -30.953 11.844 8.828 1 95.44 527 ILE A C 1
ATOM 4158 O O . ILE A 1 527 ? -30.484 12.914 9.25 1 95.44 527 ILE A O 1
ATOM 4162 N N . VAL A 1 528 ? -31.609 11.75 7.688 1 95.12 528 VAL A N 1
ATOM 4163 C CA . VAL A 1 528 ? -31.734 12.906 6.805 1 95.12 528 VAL A CA 1
ATOM 4164 C C . VAL A 1 528 ? -32.625 13.961 7.461 1 95.12 528 VAL A C 1
ATOM 4166 O O . VAL A 1 528 ? -32.344 15.156 7.395 1 95.12 528 VAL A O 1
ATOM 4169 N N . ASP A 1 529 ? -33.656 13.477 8.125 1 92.25 529 ASP A N 1
ATOM 4170 C CA . ASP A 1 529 ? -34.531 14.398 8.844 1 92.25 529 ASP A CA 1
ATOM 4171 C C . ASP A 1 529 ? -33.75 15.148 9.93 1 92.25 529 ASP A C 1
ATOM 4173 O O . ASP A 1 529 ? -33.938 16.344 10.117 1 92.25 529 ASP A O 1
ATOM 4177 N N . PHE A 1 530 ? -32.938 14.398 10.547 1 91.69 530 PHE A N 1
ATOM 4178 C CA . PHE A 1 530 ? -32.156 14.984 11.617 1 91.69 530 PHE A CA 1
ATOM 4179 C C . PHE A 1 530 ? -31.188 16.031 11.062 1 91.69 530 PHE A C 1
ATOM 4181 O O . PHE A 1 530 ? -31.047 17.109 11.617 1 91.69 530 PHE A O 1
ATOM 4188 N N . ILE A 1 531 ? -30.531 15.773 9.961 1 92.38 531 ILE A N 1
ATOM 4189 C CA . ILE A 1 531 ? -29.547 16.656 9.352 1 92.38 531 ILE A CA 1
ATOM 4190 C C . ILE A 1 531 ? -30.219 17.938 8.875 1 92.38 531 ILE A C 1
ATOM 4192 O O . ILE A 1 531 ? -29.688 19.031 9.078 1 92.38 531 ILE A O 1
ATOM 4196 N N . ILE A 1 532 ? -31.391 17.781 8.297 1 91 532 ILE A N 1
ATOM 4197 C CA . ILE A 1 532 ? -32.094 18.922 7.758 1 91 532 ILE A CA 1
ATOM 4198 C C . ILE A 1 532 ? -32.625 19.797 8.906 1 91 532 ILE A C 1
ATOM 4200 O O . ILE A 1 532 ? -32.5 21.016 8.875 1 91 532 ILE A O 1
ATOM 4204 N N . SER A 1 533 ? -33.156 19.141 9.906 1 87.19 533 SER A N 1
ATOM 4205 C CA . SER A 1 533 ? -33.75 19.859 11.023 1 87.19 533 SER A CA 1
ATOM 4206 C C . SER A 1 533 ? -32.719 20.656 11.797 1 87.19 533 SER A C 1
ATOM 4208 O O . SER A 1 533 ? -32.969 21.75 12.281 1 87.19 533 SER A O 1
ATOM 4210 N N . ARG A 1 534 ? -31.531 20.109 11.789 1 84.62 534 ARG A N 1
ATOM 4211 C CA . ARG A 1 534 ? -30.5 20.75 12.594 1 84.62 534 ARG A CA 1
ATOM 4212 C C . ARG A 1 534 ? -29.531 21.516 11.711 1 84.62 534 ARG A C 1
ATOM 4214 O O . ARG A 1 534 ? -28.547 22.094 12.203 1 84.62 534 ARG A O 1
ATOM 4221 N N . LYS A 1 535 ? -29.688 21.578 10.445 1 81.31 535 LYS A N 1
ATOM 4222 C CA . LYS A 1 535 ? -28.875 22.281 9.469 1 81.31 535 LYS A CA 1
ATOM 4223 C C . LYS A 1 535 ? -27.406 21.906 9.594 1 81.31 535 LYS A C 1
ATOM 4225 O O . LYS A 1 535 ? -26.531 22.781 9.609 1 81.31 535 LYS A O 1
ATOM 4230 N N . CYS A 1 536 ? -27.156 20.641 9.875 1 72.44 536 CYS A N 1
ATOM 4231 C CA . CYS A 1 536 ? -25.828 20.047 9.961 1 72.44 536 CYS A CA 1
ATOM 4232 C C . CYS A 1 536 ? -25.078 20.547 11.195 1 72.44 536 CYS A C 1
ATOM 4234 O O . CYS A 1 536 ? -23.859 20.406 11.297 1 72.44 536 CYS A O 1
ATOM 4236 N N . ASN A 1 537 ? -25.719 21.234 12.039 1 72.38 537 ASN A N 1
ATOM 4237 C CA . ASN A 1 537 ? -25.109 21.625 13.305 1 72.38 537 ASN A CA 1
ATOM 4238 C C . ASN A 1 537 ? -25.203 20.516 14.344 1 72.38 537 ASN A C 1
ATOM 4240 O O . ASN A 1 537 ? -26.297 20.203 14.828 1 72.38 537 ASN A O 1
ATOM 4244 N N . LEU A 1 538 ? -24.031 19.859 14.352 1 64.44 538 LEU A N 1
ATOM 4245 C CA . LEU A 1 538 ? -24.016 18.703 15.25 1 64.44 538 LEU A CA 1
ATOM 4246 C C . LEU A 1 538 ? -23.406 19.078 16.594 1 64.44 538 LEU A C 1
ATOM 4248 O O . LEU A 1 538 ? -22.406 19.797 16.656 1 64.44 538 LEU A O 1
ATOM 4252 N N . GLN A 1 539 ? -24.094 19.281 17.562 1 57.91 539 GLN A N 1
ATOM 4253 C CA . GLN A 1 539 ? -23.547 19.484 18.906 1 57.91 539 GLN A CA 1
ATOM 4254 C C . GLN A 1 539 ? -23.312 18.156 19.609 1 57.91 539 GLN A C 1
ATOM 4256 O O . GLN A 1 539 ? -23.938 17.141 19.25 1 57.91 539 GLN A O 1
ATOM 4261 N N . ASN A 1 540 ? -21.938 18 20.094 1 52.41 540 ASN A N 1
ATOM 4262 C CA . ASN A 1 540 ? -21.625 16.766 20.812 1 52.41 540 ASN A CA 1
ATOM 4263 C C . ASN A 1 540 ? -22.844 16.234 21.578 1 52.41 540 ASN A C 1
ATOM 4265 O O . ASN A 1 540 ? -22.953 15.039 21.844 1 52.41 540 ASN A O 1
ATOM 4269 N N . TRP A 1 541 ? -23.656 17.234 22.234 1 50.75 541 TRP A N 1
ATOM 4270 C CA . TRP A 1 541 ? -24.609 16.766 23.234 1 50.75 541 TRP A CA 1
ATOM 4271 C C . TRP A 1 541 ? -26.047 17.078 22.812 1 50.75 541 TRP A C 1
ATOM 4273 O O . TRP A 1 541 ? -26.328 18.156 22.312 1 50.75 541 TRP A O 1
ATOM 4283 N N . PRO A 1 542 ? -26.75 16.016 22.656 1 48.31 542 PRO A N 1
ATOM 4284 C CA . PRO A 1 542 ? -28.125 16.219 22.203 1 48.31 542 PRO A CA 1
ATOM 4285 C C . PRO A 1 542 ? -28.859 17.312 22.984 1 48.31 542 PRO A C 1
ATOM 4287 O O . PRO A 1 542 ? -29 17.203 24.203 1 48.31 542 PRO A O 1
ATOM 4290 N N . SER A 1 543 ? -28.766 18.469 22.812 1 48.66 543 SER A N 1
ATOM 4291 C CA . SER A 1 543 ? -29.859 19.375 23.125 1 48.66 543 SER A CA 1
ATOM 4292 C C . SER A 1 543 ? -31.188 18.641 23.219 1 48.66 543 SER A C 1
ATOM 4294 O O . SER A 1 543 ? -32.156 19.156 23.812 1 48.66 543 SER A O 1
ATOM 4296 N N . SER A 1 544 ? -31.219 17.531 22.641 1 48.75 544 SER A N 1
ATOM 4297 C CA . SER A 1 544 ? -32.5 16.844 22.562 1 48.75 544 SER A CA 1
ATOM 4298 C C . SER A 1 544 ? -32.969 16.344 23.922 1 48.75 544 SER A C 1
ATOM 4300 O O . SER A 1 544 ? -34.156 16.203 24.172 1 48.75 544 SER A O 1
ATOM 4302 N N . LEU A 1 545 ? -31.922 15.953 24.688 1 52.66 545 LEU A N 1
ATOM 4303 C CA . LEU A 1 545 ? -32.344 15.422 25.969 1 52.66 545 LEU A CA 1
ATOM 4304 C C . LEU A 1 545 ? -32.781 16.547 26.906 1 52.66 545 LEU A C 1
ATOM 4306 O O . LEU A 1 545 ? -33.531 16.297 27.859 1 52.66 545 LEU A O 1
ATOM 4310 N N . ASP A 1 546 ? -32.094 17.734 26.734 1 51 546 ASP A N 1
ATOM 4311 C CA . ASP A 1 546 ? -32.656 18.828 27.531 1 51 546 ASP A CA 1
ATOM 4312 C C . ASP A 1 546 ? -34.156 18.984 27.266 1 51 546 ASP A C 1
ATOM 4314 O O . ASP A 1 546 ? -34.906 19.359 28.156 1 51 546 ASP A O 1
ATOM 4318 N N . ARG A 1 547 ? -34.469 18.75 26.156 1 48.34 547 ARG A N 1
ATOM 4319 C CA . ARG A 1 547 ? -35.875 18.891 25.812 1 48.34 547 ARG A CA 1
ATOM 4320 C C . ARG A 1 547 ? -36.719 17.844 26.516 1 48.34 547 ARG A C 1
ATOM 4322 O O . ARG A 1 547 ? -37.938 17.984 26.625 1 48.34 547 ARG A O 1
ATOM 4329 N N . ILE A 1 548 ? -36.031 16.75 26.797 1 47.75 548 ILE A N 1
ATOM 4330 C CA . ILE A 1 548 ? -36.875 15.656 27.25 1 47.75 548 ILE A CA 1
ATOM 4331 C C . ILE A 1 548 ? -37.031 15.703 28.766 1 47.75 548 ILE A C 1
ATOM 4333 O O . ILE A 1 548 ? -37.656 14.836 29.359 1 47.75 548 ILE A O 1
ATOM 4337 N N . GLY A 1 549 ? -36.75 16.812 29.406 1 48.69 549 GLY A N 1
ATOM 4338 C CA . GLY A 1 549 ? -37.031 16.922 30.828 1 48.69 549 GLY A CA 1
ATOM 4339 C C . GLY A 1 549 ? -36.188 15.992 31.672 1 48.69 549 GLY A C 1
ATOM 4340 O O . GLY A 1 549 ? -36.469 15.781 32.844 1 48.69 549 GLY A O 1
ATOM 4341 N N . CYS A 1 550 ? -35.594 14.93 31.141 1 48.72 550 CYS A N 1
ATOM 4342 C CA . CYS A 1 550 ? -34.75 14.102 32 1 48.72 550 CYS A CA 1
ATOM 4343 C C . CYS A 1 550 ? -33.5 14.859 32.406 1 48.72 550 CYS A C 1
ATOM 4345 O O . CYS A 1 550 ? -32.812 15.453 31.578 1 48.72 550 CYS A O 1
ATOM 4347 N N . PRO A 1 551 ? -33.344 15.273 33.656 1 47.19 551 PRO A N 1
ATOM 4348 C CA . PRO A 1 551 ? -32.094 15.922 34.125 1 47.19 551 PRO A CA 1
ATOM 4349 C C . PRO A 1 551 ? -30.844 15.227 33.625 1 47.19 551 PRO A C 1
ATOM 4351 O O . PRO A 1 551 ? -30.281 14.375 34.344 1 47.19 551 PRO A O 1
ATOM 4354 N N . VAL A 1 552 ? -30.688 15.008 32.469 1 49.09 552 VAL A N 1
ATOM 4355 C CA . VAL A 1 552 ? -29.656 14.266 31.75 1 49.09 552 VAL A CA 1
ATOM 4356 C C . VAL A 1 552 ? -28.312 14.984 31.875 1 49.09 552 VAL A C 1
ATOM 4358 O O . VAL A 1 552 ? -27.297 14.492 31.406 1 49.09 552 VAL A O 1
ATOM 4361 N N . ASP A 1 553 ? -28.297 16.172 32.344 1 48.44 553 ASP A N 1
ATOM 4362 C CA . ASP A 1 553 ? -27.047 16.906 32.469 1 48.44 553 ASP A CA 1
ATOM 4363 C C . ASP A 1 553 ? -26 16.062 33.188 1 48.44 553 ASP A C 1
ATOM 4365 O O . ASP A 1 553 ? -24.797 16.188 32.906 1 48.44 553 ASP A O 1
ATOM 4369 N N . ARG A 1 554 ? -26.484 15.352 34.156 1 45.91 554 ARG A N 1
ATOM 4370 C CA . ARG A 1 554 ? -25.562 14.609 35 1 45.91 554 ARG A CA 1
ATOM 4371 C C . ARG A 1 554 ? -24.922 13.453 34.219 1 45.91 554 ARG A C 1
ATOM 4373 O O . ARG A 1 554 ? -23.859 12.969 34.594 1 45.91 554 ARG A O 1
ATOM 4380 N N . PHE A 1 555 ? -25.625 12.828 33.344 1 42.44 555 PHE A N 1
ATOM 4381 C CA . PHE A 1 555 ? -25.156 11.602 32.719 1 42.44 555 PHE A CA 1
ATOM 4382 C C . PHE A 1 555 ? -24.375 11.898 31.438 1 42.44 555 PHE A C 1
ATOM 4384 O O . PHE A 1 555 ? -23.562 11.086 31 1 42.44 555 PHE A O 1
ATOM 4391 N N . LEU A 1 556 ? -24.672 13 30.75 1 46.19 556 LEU A N 1
ATOM 4392 C CA . LEU A 1 556 ? -24.266 13.156 29.359 1 46.19 556 LEU A CA 1
ATOM 4393 C C . LEU A 1 556 ? -23.031 14.039 29.25 1 46.19 556 LEU A C 1
ATOM 4395 O O . LEU A 1 556 ? -22.531 14.273 28.141 1 46.19 556 LEU A O 1
ATOM 4399 N N . PHE A 1 557 ? -22.625 14.609 30.344 1 43.19 557 PHE A N 1
ATOM 4400 C CA . PHE A 1 557 ? -21.547 15.562 30.109 1 43.19 557 PHE A CA 1
ATOM 4401 C C . PHE A 1 557 ? -20.234 14.828 29.812 1 43.19 557 PHE A C 1
ATOM 4403 O O . PHE A 1 557 ? -19.188 15.203 30.328 1 43.19 557 PHE A O 1
ATOM 4410 N N . PHE A 1 558 ? -20.219 13.656 29.328 1 50.5 558 PHE A N 1
ATOM 4411 C CA . PHE A 1 558 ? -18.797 13.32 29.328 1 50.5 558 PHE A CA 1
ATOM 4412 C C . PHE A 1 558 ? -18.141 13.734 28.016 1 50.5 558 PHE A C 1
ATOM 4414 O O . PHE A 1 558 ? -18.688 13.492 26.938 1 50.5 558 PHE A O 1
ATOM 4421 N N . PRO A 1 559 ? -17.156 14.453 28.188 1 56.69 559 PRO A N 1
ATOM 4422 C CA . PRO A 1 559 ? -16.234 14.93 27.156 1 56.69 559 PRO A CA 1
ATOM 4423 C C . PRO A 1 559 ? -15.828 13.836 26.172 1 56.69 559 PRO A C 1
ATOM 4425 O O . PRO A 1 559 ? -15.578 14.125 24.984 1 56.69 559 PRO A O 1
ATOM 4428 N N . ASP A 1 560 ? -16 12.555 26.625 1 73.94 560 ASP A N 1
ATOM 4429 C CA . ASP A 1 560 ? -15.492 11.516 25.734 1 73.94 560 ASP A CA 1
ATOM 4430 C C . ASP A 1 560 ? -16.641 10.789 25.031 1 73.94 560 ASP A C 1
ATOM 4432 O O . ASP A 1 560 ? -17.484 10.188 25.688 1 73.94 560 ASP A O 1
ATOM 4436 N N . HIS A 1 561 ? -16.875 10.867 23.812 1 83.06 561 HIS A N 1
ATOM 4437 C CA . HIS A 1 561 ? -17.953 10.328 22.984 1 83.06 561 HIS A CA 1
ATOM 4438 C C . HIS A 1 561 ? -18.062 8.812 23.141 1 83.06 561 HIS A C 1
ATOM 4440 O O . HIS A 1 561 ? -19.141 8.25 23.016 1 83.06 561 HIS A O 1
ATOM 4446 N N . ALA A 1 562 ? -16.953 8.156 23.438 1 87.31 562 ALA A N 1
ATOM 4447 C CA . ALA A 1 562 ? -16.969 6.707 23.625 1 87.31 562 ALA A CA 1
ATOM 4448 C C . ALA A 1 562 ? -17.766 6.34 24.875 1 87.31 562 ALA A C 1
ATOM 4450 O O . ALA A 1 562 ? -18.5 5.352 24.891 1 87.31 562 ALA A O 1
ATOM 4451 N N . VAL A 1 563 ? -17.625 7.148 25.891 1 87.25 563 VAL A N 1
ATOM 4452 C CA . VAL A 1 563 ? -18.344 6.934 27.141 1 87.25 563 VAL A CA 1
ATOM 4453 C C . VAL A 1 563 ? -19.844 7.141 26.922 1 87.25 563 VAL A C 1
ATOM 4455 O O . VAL A 1 563 ? -20.656 6.379 27.422 1 87.25 563 VAL A O 1
ATOM 4458 N N . THR A 1 564 ? -20.109 8.117 26.109 1 86.56 564 THR A N 1
ATOM 4459 C CA . THR A 1 564 ? -21.5 8.422 25.797 1 86.56 564 THR A CA 1
ATOM 4460 C C . THR A 1 564 ? -22.156 7.262 25.047 1 86.56 564 THR A C 1
ATOM 4462 O O . THR A 1 564 ? -23.297 6.898 25.328 1 86.56 564 THR A O 1
ATOM 4465 N N . ILE A 1 565 ? -21.484 6.719 24.125 1 91.38 565 ILE A N 1
ATOM 4466 C CA . ILE A 1 565 ? -22 5.605 23.344 1 91.38 565 ILE A CA 1
ATOM 4467 C C . ILE A 1 565 ? -22.234 4.398 24.25 1 91.38 565 ILE A C 1
ATOM 4469 O O . ILE A 1 565 ? -23.281 3.746 24.156 1 91.38 565 ILE A O 1
ATOM 4473 N N . MET A 1 566 ? -21.344 4.156 25.172 1 92.5 566 MET A N 1
ATOM 4474 C CA . MET A 1 566 ? -21.469 2.982 26.031 1 92.5 566 MET A CA 1
ATOM 4475 C C . MET A 1 566 ? -22.625 3.148 27 1 92.5 566 MET A C 1
ATOM 4477 O O . MET A 1 566 ? -23.406 2.219 27.219 1 92.5 566 MET A O 1
ATOM 4481 N N . ARG A 1 567 ? -22.734 4.277 27.562 1 90.88 567 ARG A N 1
ATOM 4482 C CA . ARG A 1 567 ? -23.844 4.555 28.484 1 90.88 567 ARG A CA 1
ATOM 4483 C C . ARG A 1 567 ? -25.188 4.406 27.781 1 90.88 567 ARG A C 1
ATOM 4485 O O . ARG A 1 567 ? -26.094 3.754 28.297 1 90.88 567 ARG A O 1
ATOM 4492 N N . GLY A 1 568 ? -25.219 5.059 26.641 1 92.31 568 GLY A N 1
ATOM 4493 C CA . GLY A 1 568 ? -26.438 4.969 25.859 1 92.31 568 GLY A CA 1
ATOM 4494 C C . GLY A 1 568 ? -26.766 3.553 25.422 1 92.31 568 GLY A C 1
ATOM 4495 O O . GLY A 1 568 ? -27.938 3.168 25.391 1 92.31 568 GLY A O 1
ATOM 4496 N N . HIS A 1 569 ? -25.781 2.816 25.078 1 96 569 HIS A N 1
ATOM 4497 C CA . HIS A 1 569 ? -25.984 1.44 24.641 1 96 569 HIS A CA 1
ATOM 4498 C C . HIS A 1 569 ? -26.516 0.571 25.766 1 96 569 HIS A C 1
ATOM 4500 O O . HIS A 1 569 ? -27.438 -0.224 25.578 1 96 569 HIS A O 1
ATOM 4506 N N . ILE A 1 570 ? -25.922 0.729 26.906 1 93.81 570 ILE A N 1
ATOM 4507 C CA . ILE A 1 570 ? -26.375 -0.025 28.078 1 93.81 570 ILE A CA 1
ATOM 4508 C C . ILE A 1 570 ? -27.812 0.345 28.406 1 93.81 570 ILE A C 1
ATOM 4510 O O . ILE A 1 570 ? -28.641 -0.53 28.672 1 93.81 570 ILE A O 1
ATOM 4514 N N . ALA A 1 571 ? -28.094 1.641 28.375 1 93.5 571 ALA A N 1
ATOM 4515 C CA . ALA A 1 571 ? -29.453 2.117 28.656 1 93.5 571 ALA A CA 1
ATOM 4516 C C . ALA A 1 571 ? -30.453 1.54 27.656 1 93.5 571 ALA A C 1
ATOM 4518 O O . ALA A 1 571 ? -31.547 1.137 28.016 1 93.5 571 ALA A O 1
ATOM 4519 N N . THR A 1 572 ? -30.078 1.57 26.375 1 96.12 572 THR A N 1
ATOM 4520 C CA . THR A 1 572 ? -30.953 1.036 25.328 1 96.12 572 THR A CA 1
ATOM 4521 C C . THR A 1 572 ? -31.156 -0.463 25.516 1 96.12 572 THR A C 1
ATOM 4523 O O . THR A 1 572 ? -32.281 -0.971 25.328 1 96.12 572 THR A O 1
ATOM 4526 N N . CYS A 1 573 ? -30.078 -1.165 25.859 1 95 573 CYS A N 1
ATOM 4527 C CA . CYS A 1 573 ? -30.203 -2.594 26.125 1 95 573 CYS A CA 1
ATOM 4528 C C . CYS A 1 573 ? -31.156 -2.848 27.297 1 95 573 CYS A C 1
ATOM 4530 O O . CYS A 1 573 ? -31.953 -3.787 27.25 1 95 573 CYS A O 1
ATOM 4532 N N . TYR A 1 574 ? -31.047 -2.061 28.297 1 93.62 574 TYR A N 1
ATOM 4533 C CA . TYR A 1 574 ? -31.953 -2.146 29.438 1 93.62 574 TYR A CA 1
ATOM 4534 C C . TYR A 1 574 ? -33.406 -1.995 28.984 1 93.62 574 TYR A C 1
ATOM 4536 O O . TYR A 1 574 ? -34.281 -2.799 29.359 1 93.62 574 TYR A O 1
ATOM 4544 N N . CYS A 1 575 ? -33.656 -0.965 28.203 1 94.25 575 CYS A N 1
ATOM 4545 C CA . CYS A 1 575 ? -35 -0.696 27.719 1 94.25 575 CYS A CA 1
ATOM 4546 C C . CYS A 1 575 ? -35.5 -1.839 26.844 1 94.25 575 CYS A C 1
ATOM 4548 O O . CYS A 1 575 ? -36.688 -2.152 26.844 1 94.25 575 CYS A O 1
ATOM 4550 N N . GLU A 1 576 ? -34.625 -2.412 26.047 1 93.69 576 GLU A N 1
ATOM 4551 C CA . GLU A 1 576 ? -35 -3.553 25.219 1 93.69 576 GLU A CA 1
ATOM 4552 C C . GLU A 1 576 ? -35.406 -4.75 26.078 1 93.69 576 GLU A C 1
ATOM 4554 O O . GLU A 1 576 ? -36.344 -5.473 25.734 1 93.69 576 GLU A O 1
ATOM 4559 N N . LEU A 1 577 ? -34.656 -4.957 27.125 1 91.94 577 LEU A N 1
ATOM 4560 C CA . LEU A 1 577 ? -34.969 -6.047 28.031 1 91.94 577 LEU A CA 1
ATOM 4561 C C . LEU A 1 577 ? -36.344 -5.812 28.703 1 91.94 577 LEU A C 1
ATOM 4563 O O . LEU A 1 577 ? -37.094 -6.758 28.891 1 91.94 577 LEU A O 1
ATOM 4567 N N . VAL A 1 578 ? -36.562 -4.621 29.047 1 91.94 578 VAL A N 1
ATOM 4568 C CA . VAL A 1 578 ? -37.844 -4.262 29.641 1 91.94 578 VAL A CA 1
ATOM 4569 C C . VAL A 1 578 ? -39 -4.551 28.656 1 91.94 578 VAL A C 1
ATOM 4571 O O . VAL A 1 578 ? -40.031 -5.121 29.031 1 91.94 578 VAL A O 1
ATOM 4574 N N . MET A 1 579 ? -38.812 -4.152 27.453 1 90.38 579 MET A N 1
ATOM 4575 C CA . MET A 1 579 ? -39.812 -4.363 26.422 1 90.38 579 MET A CA 1
ATOM 4576 C C . MET A 1 579 ? -40.062 -5.852 26.203 1 90.38 579 MET A C 1
ATOM 4578 O O . MET A 1 579 ? -41.188 -6.266 25.984 1 90.38 579 MET A O 1
ATOM 4582 N N . ARG A 1 580 ? -39.031 -6.625 26.203 1 88.38 580 ARG A N 1
ATOM 4583 C CA . ARG A 1 580 ? -39.156 -8.07 26.031 1 88.38 580 ARG A CA 1
ATOM 4584 C C . ARG A 1 580 ? -39.969 -8.695 27.172 1 88.38 580 ARG A C 1
ATOM 4586 O O . ARG A 1 580 ? -40.75 -9.609 26.953 1 88.38 580 ARG A O 1
ATOM 4593 N N . LYS A 1 581 ? -39.656 -8.211 28.312 1 86.94 581 LYS A N 1
ATOM 4594 C CA . LYS A 1 581 ? -40.375 -8.727 29.484 1 86.94 581 LYS A CA 1
ATOM 4595 C C . LYS A 1 581 ? -41.844 -8.336 29.453 1 86.94 581 LYS A C 1
ATOM 4597 O O . LYS A 1 581 ? -42.719 -9.125 29.812 1 86.94 581 LYS A O 1
ATOM 4602 N N . GLU A 1 582 ? -42.188 -7.137 29.078 1 82.62 582 GLU A N 1
ATOM 4603 C CA . GLU A 1 582 ? -43.562 -6.633 29.016 1 82.62 582 GLU A CA 1
ATOM 4604 C C . GLU A 1 582 ? -44.281 -7.18 27.797 1 82.62 582 GLU A C 1
ATOM 4606 O O . GLU A 1 582 ? -45.5 -6.992 27.672 1 82.62 582 GLU A O 1
ATOM 4611 N N . LYS A 1 583 ? -43.844 -8.125 27.016 1 77 583 LYS A N 1
ATOM 4612 C CA . LYS A 1 583 ? -44.375 -8.805 25.844 1 77 583 LYS A CA 1
ATOM 4613 C C . LYS A 1 583 ? -44.938 -7.801 24.844 1 77 583 LYS A C 1
ATOM 4615 O O . LYS A 1 583 ? -46.031 -8.016 24.281 1 77 583 LYS A O 1
ATOM 4620 N N . GLY A 1 584 ? -44.375 -6.52 24.672 1 73.94 584 GLY A N 1
ATOM 4621 C CA . GLY A 1 584 ? -44.844 -5.652 23.594 1 73.94 584 GLY A CA 1
ATOM 4622 C C . GLY A 1 584 ? -44.719 -4.18 23.938 1 73.94 584 GLY A C 1
ATOM 4623 O O . GLY A 1 584 ? -44.031 -3.799 24.891 1 73.94 584 GLY A O 1
ATOM 4624 N N . PHE A 1 585 ? -45.312 -3.312 22.844 1 75.69 585 PHE A N 1
ATOM 4625 C CA . PHE A 1 585 ? -45.312 -1.86 22.984 1 75.69 585 PHE A CA 1
ATOM 4626 C C . PHE A 1 585 ? -46.562 -1.371 23.719 1 75.69 585 PHE A C 1
ATOM 4628 O O . PHE A 1 585 ? -47.656 -1.897 23.516 1 75.69 585 PHE A O 1
ATOM 4635 N N . SER A 1 586 ? -46.656 -1.163 25.016 1 67.81 586 SER A N 1
ATOM 4636 C CA . SER A 1 586 ? -47.844 -0.759 25.797 1 67.81 586 SER A CA 1
ATOM 4637 C C . SER A 1 586 ? -48.594 0.355 25.109 1 67.81 586 SER A C 1
ATOM 4639 O O . SER A 1 586 ? -48.781 1.44 25.656 1 67.81 586 SER A O 1
ATOM 4641 N N . VAL A 1 587 ? -48.719 0.297 23.75 1 71 587 VAL A N 1
ATOM 4642 C CA . VAL A 1 587 ? -49.438 1.377 23.094 1 71 587 VAL A CA 1
ATOM 4643 C C . VAL A 1 587 ? -50.75 0.836 22.5 1 71 587 VAL A C 1
ATOM 4645 O O . VAL A 1 587 ? -50.75 -0.233 21.875 1 71 587 VAL A O 1
ATOM 4648 N N . GLN A 1 588 ? -51.969 1.318 22.781 1 64.75 588 GLN A N 1
ATOM 4649 C CA . GLN A 1 588 ? -53.312 0.869 22.391 1 64.75 588 GLN A CA 1
ATOM 4650 C C . GLN A 1 588 ? -53.625 1.284 20.953 1 64.75 588 GLN A C 1
ATOM 4652 O O . GLN A 1 588 ? -54.375 0.596 20.25 1 64.75 588 GLN A O 1
ATOM 4657 N N . ASP A 1 589 ? -53.156 2.379 20.422 1 76.94 589 ASP A N 1
ATOM 4658 C CA . ASP A 1 589 ? -53.469 2.906 19.094 1 76.94 589 ASP A CA 1
ATOM 4659 C C . ASP A 1 589 ? -52.531 2.361 18.031 1 76.94 589 ASP A C 1
ATOM 4661 O O . ASP A 1 589 ? -51.312 2.373 18.234 1 76.94 589 ASP A O 1
ATOM 4665 N N . GLU A 1 590 ? -53.156 1.743 16.984 1 79.31 590 GLU A N 1
ATOM 4666 C CA . GLU A 1 590 ? -52.406 1.12 15.906 1 79.31 590 GLU A CA 1
ATOM 4667 C C . GLU A 1 590 ? -51.406 2.109 15.266 1 79.31 590 GLU A C 1
ATOM 4669 O O . GLU A 1 590 ? -50.281 1.753 14.945 1 79.31 590 GLU A O 1
ATOM 4674 N N . GLY A 1 591 ? -51.906 3.299 14.953 1 78.81 591 GLY A N 1
ATOM 4675 C CA . GLY A 1 591 ? -51.062 4.32 14.375 1 78.81 591 GLY A CA 1
ATOM 4676 C C . GLY A 1 591 ? -49.875 4.691 15.258 1 78.81 591 GLY A C 1
ATOM 4677 O O . GLY A 1 591 ? -48.75 4.828 14.781 1 78.81 591 GLY A O 1
ATOM 4678 N N . ALA A 1 592 ? -50.156 4.773 16.5 1 82.88 592 ALA A N 1
ATOM 4679 C CA . ALA A 1 592 ? -49.125 5.09 17.484 1 82.88 592 ALA A CA 1
ATOM 4680 C C . ALA A 1 592 ? -48.156 3.92 17.656 1 82.88 592 ALA A C 1
ATOM 4682 O O . ALA A 1 592 ? -46.969 4.121 17.875 1 82.88 592 ALA A O 1
ATOM 4683 N N . GLU A 1 593 ? -48.688 2.818 17.406 1 86.69 593 GLU A N 1
ATOM 4684 C CA . GLU A 1 593 ? -47.844 1.63 17.531 1 86.69 593 GLU A CA 1
ATOM 4685 C C . GLU A 1 593 ? -46.812 1.557 16.391 1 86.69 593 GLU A C 1
ATOM 4687 O O . GLU A 1 593 ? -45.656 1.173 16.609 1 86.69 593 GLU A O 1
ATOM 4692 N N . GLU A 1 594 ? -47.281 1.931 15.211 1 90.06 594 GLU A N 1
ATOM 4693 C CA . GLU A 1 594 ? -46.375 1.913 14.062 1 90.06 594 GLU A CA 1
ATOM 4694 C C . GLU A 1 594 ? -45.25 2.91 14.242 1 90.06 594 GLU A C 1
ATOM 4696 O O . GLU A 1 594 ? -44.094 2.623 13.891 1 90.06 594 GLU A O 1
ATOM 4701 N N . ILE A 1 595 ? -45.531 4 14.805 1 90.38 595 ILE A N 1
ATOM 4702 C CA . ILE A 1 595 ? -44.531 5.023 15.047 1 90.38 595 ILE A CA 1
ATOM 4703 C C . ILE A 1 595 ? -43.531 4.539 16.109 1 90.38 595 ILE A C 1
ATOM 4705 O O . ILE A 1 595 ? -42.312 4.746 15.977 1 90.38 595 ILE A O 1
ATOM 4709 N N . VAL A 1 596 ? -44.062 3.895 17.125 1 90.88 596 VAL A N 1
ATOM 4710 C CA . VAL A 1 596 ? -43.219 3.389 18.203 1 90.88 596 VAL A CA 1
ATOM 4711 C C . VAL A 1 596 ? -42.344 2.26 17.672 1 90.88 596 VAL A C 1
ATOM 4713 O O . VAL A 1 596 ? -41.156 2.17 18.016 1 90.88 596 VAL A O 1
ATOM 4716 N N . LYS A 1 597 ? -42.906 1.496 16.812 1 92.19 597 LYS A N 1
ATOM 4717 C CA . LYS A 1 597 ? -42.125 0.409 16.203 1 92.19 597 LYS A CA 1
ATOM 4718 C C . LYS A 1 597 ? -41 0.949 15.328 1 92.19 597 LYS A C 1
ATOM 4720 O O . LYS A 1 597 ? -39.906 0.408 15.336 1 92.19 597 LYS A O 1
ATOM 4725 N N . LYS A 1 598 ? -41.312 1.919 14.625 1 94 598 LYS A N 1
ATOM 4726 C CA . LYS A 1 598 ? -40.312 2.561 13.773 1 94 598 LYS A CA 1
ATOM 4727 C C . LYS A 1 598 ? -39.188 3.146 14.602 1 94 598 LYS A C 1
ATOM 4729 O O . LYS A 1 598 ? -38 2.912 14.312 1 94 598 LYS A O 1
ATOM 4734 N N . ASN A 1 599 ? -39.531 3.828 15.625 1 94.06 599 ASN A N 1
ATOM 4735 C CA . ASN A 1 599 ? -38.531 4.441 16.484 1 94.06 599 ASN A CA 1
ATOM 4736 C C . ASN A 1 599 ? -37.719 3.393 17.25 1 94.06 599 ASN A C 1
ATOM 4738 O O . ASN A 1 599 ? -36.531 3.561 17.453 1 94.06 599 ASN A O 1
ATOM 4742 N N . HIS A 1 600 ? -38.406 2.385 17.641 1 95.38 600 HIS A N 1
ATOM 4743 C CA . HIS A 1 600 ? -37.719 1.271 18.281 1 95.38 600 HIS A CA 1
ATOM 4744 C C . HIS A 1 600 ? -36.719 0.633 17.344 1 95.38 600 HIS A C 1
ATOM 4746 O O . HIS A 1 600 ? -35.562 0.361 17.766 1 95.38 600 HIS A O 1
ATOM 4752 N N . GLY A 1 601 ? -37.125 0.419 16.125 1 95.62 601 GLY A N 1
ATOM 4753 C CA . GLY A 1 601 ? -36.219 -0.162 15.141 1 95.62 601 GLY A CA 1
ATOM 4754 C C . GLY A 1 601 ? -35 0.692 14.867 1 95.62 601 GLY A C 1
ATOM 4755 O O . GLY A 1 601 ? -33.875 0.178 14.781 1 95.62 601 GLY A O 1
ATOM 4756 N N . VAL A 1 602 ? -35.188 1.944 14.789 1 97.25 602 VAL A N 1
ATOM 4757 C CA . VAL A 1 602 ? -34.094 2.877 14.523 1 97.25 602 VAL A CA 1
ATOM 4758 C C . VAL A 1 602 ? -33.156 2.934 15.727 1 97.25 602 VAL A C 1
ATOM 4760 O O . VAL A 1 602 ? -31.938 2.82 15.57 1 97.25 602 VAL A O 1
ATOM 4763 N N . ALA A 1 603 ? -33.688 3.016 16.891 1 96.69 603 ALA A N 1
ATOM 4764 C CA . ALA A 1 603 ? -32.906 3.146 18.109 1 96.69 603 ALA A CA 1
ATOM 4765 C C . ALA A 1 603 ? -32.062 1.896 18.359 1 96.69 603 ALA A C 1
ATOM 4767 O O . ALA A 1 603 ? -30.875 1.989 18.625 1 96.69 603 ALA A O 1
ATOM 4768 N N . THR A 1 604 ? -32.656 0.774 18.219 1 96.75 604 THR A N 1
ATOM 4769 C CA . THR A 1 604 ? -31.953 -0.473 18.5 1 96.75 604 THR A CA 1
ATOM 4770 C C . THR A 1 604 ? -30.906 -0.771 17.438 1 96.75 604 THR A C 1
ATOM 4772 O O . THR A 1 604 ? -29.797 -1.212 17.75 1 96.75 604 THR A O 1
ATOM 4775 N N . ALA A 1 605 ? -31.281 -0.508 16.203 1 97.62 605 ALA A N 1
ATOM 4776 C CA . ALA A 1 605 ? -30.328 -0.753 15.109 1 97.62 605 ALA A CA 1
ATOM 4777 C C . ALA A 1 605 ? -29.094 0.129 15.25 1 97.62 605 ALA A C 1
ATOM 4779 O O . ALA A 1 605 ? -27.969 -0.347 15.109 1 97.62 605 ALA A O 1
ATOM 4780 N N . LEU A 1 606 ? -29.312 1.316 15.602 1 98 606 LEU A N 1
ATOM 4781 C CA . LEU A 1 606 ? -28.203 2.258 15.672 1 98 606 LEU A CA 1
ATOM 4782 C C . LEU A 1 606 ? -27.406 2.07 16.969 1 98 606 LEU A C 1
ATOM 4784 O O . LEU A 1 606 ? -26.188 2.262 16.984 1 98 606 LEU A O 1
ATOM 4788 N N . SER A 1 607 ? -28.094 1.739 18.031 1 97.38 607 SER A N 1
ATOM 4789 C CA . SER A 1 607 ? -27.391 1.45 19.281 1 97.38 607 SER A CA 1
ATOM 4790 C C . SER A 1 607 ? -26.422 0.282 19.109 1 97.38 607 SER A C 1
ATOM 4792 O O . SER A 1 607 ? -25.25 0.393 19.453 1 97.38 607 SER A O 1
ATOM 4794 N N . LYS A 1 608 ? -26.906 -0.764 18.531 1 97.19 608 LYS A N 1
ATOM 4795 C CA . LYS A 1 608 ? -26.094 -1.95 18.328 1 97.19 608 LYS A CA 1
ATOM 4796 C C . LYS A 1 608 ? -25.016 -1.701 17.281 1 97.19 608 LYS A C 1
ATOM 4798 O O . LYS A 1 608 ? -23.922 -2.27 17.344 1 97.19 608 LYS A O 1
ATOM 4803 N N . TYR A 1 609 ? -25.344 -0.844 16.297 1 97.5 609 TYR A N 1
ATOM 4804 C CA . TYR A 1 609 ? -24.359 -0.5 15.281 1 97.5 609 TYR A CA 1
ATOM 4805 C C . TYR A 1 609 ? -23.234 0.326 15.875 1 97.5 609 TYR A C 1
ATOM 4807 O O . TYR A 1 609 ? -22.062 0.079 15.578 1 97.5 609 TYR A O 1
ATOM 4815 N N . CYS A 1 610 ? -23.547 1.264 16.688 1 96.44 610 CYS A N 1
ATOM 4816 C CA . CYS A 1 610 ? -22.516 2.072 17.328 1 96.44 610 CYS A CA 1
ATOM 4817 C C . CYS A 1 610 ? -21.641 1.216 18.234 1 96.44 610 CYS A C 1
ATOM 4819 O O . CYS A 1 610 ? -20.422 1.398 18.281 1 96.44 610 CYS A O 1
ATOM 4821 N N . ALA A 1 611 ? -22.219 0.333 18.938 1 95.62 611 ALA A N 1
ATOM 4822 C CA . ALA A 1 611 ? -21.438 -0.592 19.75 1 95.62 611 ALA A CA 1
ATOM 4823 C C . ALA A 1 611 ? -20.547 -1.475 18.891 1 95.62 611 ALA A C 1
ATOM 4825 O O . ALA A 1 611 ? -19.391 -1.733 19.25 1 95.62 611 ALA A O 1
ATOM 4826 N N . TYR A 1 612 ? -21.156 -1.893 17.812 1 95.5 612 TYR A N 1
ATOM 4827 C CA . TYR A 1 612 ? -20.375 -2.682 16.875 1 95.5 612 TYR A CA 1
ATOM 4828 C C . TYR A 1 612 ? -19.141 -1.914 16.391 1 95.5 612 TYR A C 1
ATOM 4830 O O . TYR A 1 612 ? -18.047 -2.473 16.328 1 95.5 612 TYR A O 1
ATOM 4838 N N . LEU A 1 613 ? -19.312 -0.627 16.078 1 95.25 613 LEU A N 1
ATOM 4839 C CA . LEU A 1 613 ? -18.203 0.197 15.594 1 95.25 613 LEU A CA 1
ATOM 4840 C C . LEU A 1 613 ? -17.125 0.339 16.672 1 95.25 613 LEU A C 1
ATOM 4842 O O . LEU A 1 613 ? -15.938 0.33 16.359 1 95.25 613 LEU A O 1
ATOM 4846 N N . MET A 1 614 ? -17.516 0.387 17.891 1 93.12 614 MET A N 1
ATOM 4847 C CA . MET A 1 614 ? -16.562 0.531 18.984 1 93.12 614 MET A CA 1
ATOM 4848 C C . MET A 1 614 ? -15.719 -0.731 19.141 1 93.12 614 MET A C 1
ATOM 4850 O O . MET A 1 614 ? -14.531 -0.656 19.484 1 93.12 614 MET A O 1
ATOM 4854 N N . VAL A 1 615 ? -16.281 -1.796 18.797 1 90.44 615 VAL A N 1
ATOM 4855 C CA . VAL A 1 615 ? -15.625 -3.068 19.078 1 90.44 615 VAL A CA 1
ATOM 4856 C C . VAL A 1 615 ? -14.875 -3.547 17.844 1 90.44 615 VAL A C 1
ATOM 4858 O O . VAL A 1 615 ? -13.734 -4.012 17.938 1 90.44 615 VAL A O 1
ATOM 4861 N N . SER A 1 616 ? -15.5 -3.443 16.688 1 90.19 616 SER A N 1
ATOM 4862 C CA . SER A 1 616 ? -14.977 -4.094 15.492 1 90.19 616 SER A CA 1
ATOM 4863 C C . SER A 1 616 ? -14.25 -3.098 14.594 1 90.19 616 SER A C 1
ATOM 4865 O O . SER A 1 616 ? -13.336 -3.469 13.859 1 90.19 616 SER A O 1
ATOM 4867 N N . ALA A 1 617 ? -14.633 -1.851 14.633 1 91.69 617 ALA A N 1
ATOM 4868 C CA . ALA A 1 617 ? -14.023 -0.867 13.742 1 91.69 617 ALA A CA 1
ATOM 4869 C C . ALA A 1 617 ? -13.867 0.48 14.438 1 91.69 617 ALA A C 1
ATOM 4871 O O . ALA A 1 617 ? -14.32 1.508 13.93 1 91.69 617 ALA A O 1
ATOM 4872 N N . PRO A 1 618 ? -13.125 0.435 15.477 1 90.62 618 PRO A N 1
ATOM 4873 C CA . PRO A 1 618 ? -12.984 1.684 16.234 1 90.62 618 PRO A CA 1
ATOM 4874 C C . PRO A 1 618 ? -12.234 2.762 15.453 1 90.62 618 PRO A C 1
ATOM 4876 O O . PRO A 1 618 ? -12.367 3.951 15.758 1 90.62 618 PRO A O 1
ATOM 4879 N N . ARG A 1 619 ? -11.492 2.441 14.43 1 89.88 619 ARG A N 1
ATOM 4880 C CA . ARG A 1 619 ? -10.688 3.391 13.664 1 89.88 619 ARG A CA 1
ATOM 4881 C C . ARG A 1 619 ? -11.562 4.266 12.781 1 89.88 619 ARG A C 1
ATOM 4883 O O . ARG A 1 619 ? -11.117 5.289 12.266 1 89.88 619 ARG A O 1
ATOM 4890 N N . LEU A 1 620 ? -12.812 3.848 12.586 1 94.12 620 LEU A N 1
ATOM 4891 C CA . LEU A 1 620 ? -13.727 4.617 11.742 1 94.12 620 LEU A CA 1
ATOM 4892 C C . LEU A 1 620 ? -14.375 5.742 12.539 1 94.12 620 LEU A C 1
ATOM 4894 O O . LEU A 1 620 ? -15.023 6.621 11.961 1 94.12 620 LEU A O 1
ATOM 4898 N N . LEU A 1 621 ? -14.18 5.734 13.836 1 91.62 621 LEU A N 1
ATOM 4899 C CA . LEU A 1 621 ? -14.758 6.758 14.695 1 91.62 621 LEU A CA 1
ATOM 4900 C C . LEU A 1 621 ? -13.812 7.941 14.852 1 91.62 621 LEU A C 1
ATOM 4902 O O . LEU A 1 621 ? -12.617 7.824 14.57 1 91.62 621 LEU A O 1
ATOM 4906 N N . HIS A 1 622 ? -14.312 9.047 15.18 1 82.75 622 HIS A N 1
ATOM 4907 C CA . HIS A 1 622 ? -13.523 10.273 15.273 1 82.75 622 HIS A CA 1
ATOM 4908 C C . HIS A 1 622 ? -12.531 10.203 16.422 1 82.75 622 HIS A C 1
ATOM 4910 O O . HIS A 1 622 ? -11.461 10.82 16.359 1 82.75 622 HIS A O 1
ATOM 4916 N N . ARG A 1 623 ? -12.797 9.406 17.453 1 71.69 623 ARG A N 1
ATOM 4917 C CA . ARG A 1 623 ? -11.922 9.289 18.609 1 71.69 623 ARG A CA 1
ATOM 4918 C C . ARG A 1 623 ? -10.773 8.32 18.328 1 71.69 623 ARG A C 1
ATOM 4920 O O . ARG A 1 623 ? -10.859 7.5 17.406 1 71.69 623 ARG A O 1
ATOM 4927 N N . ASP A 1 624 ? -9.789 8.617 19.172 1 78.19 624 ASP A N 1
ATOM 4928 C CA . ASP A 1 624 ? -8.656 7.695 19.125 1 78.19 624 ASP A CA 1
ATOM 4929 C C . ASP A 1 624 ? -9.102 6.258 19.359 1 78.19 624 ASP A C 1
ATOM 4931 O O . ASP A 1 624 ? -9.859 5.988 20.297 1 78.19 624 ASP A O 1
ATOM 4935 N N . HIS A 1 625 ? -8.758 5.398 18.469 1 82.88 625 HIS A N 1
ATOM 4936 C CA . HIS A 1 625 ? -9.242 4.023 18.5 1 82.88 625 HIS A CA 1
ATOM 4937 C C . HIS A 1 625 ? -8.773 3.293 19.75 1 82.88 625 HIS A C 1
ATOM 4939 O O . HIS A 1 625 ? -9.508 2.463 20.297 1 82.88 625 HIS A O 1
ATOM 4945 N N . LEU A 1 626 ? -7.613 3.602 20.234 1 78.31 626 LEU A N 1
ATOM 4946 C CA . LEU A 1 626 ? -7.109 2.93 21.422 1 78.31 626 LEU A CA 1
ATOM 4947 C C . LEU A 1 626 ? -7.902 3.348 22.656 1 78.31 626 LEU A C 1
ATOM 4949 O O . LEU A 1 626 ? -8.195 2.52 23.531 1 78.31 626 LEU A O 1
ATOM 4953 N N . GLY A 1 627 ? -8.219 4.633 22.688 1 81.5 627 GLY A N 1
ATOM 4954 C CA . GLY A 1 627 ? -9.078 5.098 23.766 1 81.5 627 GLY A CA 1
ATOM 4955 C C . GLY A 1 627 ? -10.461 4.48 23.734 1 81.5 627 GLY A C 1
ATOM 4956 O O . GLY A 1 627 ? -11.008 4.117 24.781 1 81.5 627 GLY A O 1
ATOM 4957 N N . THR A 1 628 ? -10.953 4.352 22.578 1 87.12 628 THR A N 1
ATOM 4958 C CA . THR A 1 628 ? -12.273 3.76 22.422 1 87.12 628 THR A CA 1
ATOM 4959 C C . THR A 1 628 ? -12.266 2.293 22.844 1 87.12 628 THR A C 1
ATOM 4961 O O . THR A 1 628 ? -13.18 1.84 23.531 1 87.12 628 THR A O 1
ATOM 4964 N N . GLU A 1 629 ? -11.289 1.604 22.453 1 84.69 629 GLU A N 1
ATOM 4965 C CA . GLU A 1 629 ? -11.172 0.193 22.812 1 84.69 629 GLU A CA 1
ATOM 4966 C C . GLU A 1 629 ? -10.992 0.017 24.312 1 84.69 629 GLU A C 1
ATOM 4968 O O . GLU A 1 629 ? -11.523 -0.93 24.906 1 84.69 629 GLU A O 1
ATOM 4973 N N . SER A 1 630 ? -10.234 0.883 24.891 1 83.5 630 SER A N 1
ATOM 4974 C CA . SER A 1 630 ? -10.008 0.812 26.328 1 83.5 630 SER A CA 1
ATOM 4975 C C . SER A 1 630 ? -11.305 1.018 27.109 1 83.5 630 SER A C 1
ATOM 4977 O O . SER A 1 630 ? -11.578 0.296 28.062 1 83.5 630 SER A O 1
ATOM 4979 N N . VAL A 1 631 ? -12.031 1.98 26.703 1 86.56 631 VAL A N 1
ATOM 4980 C CA . VAL A 1 631 ? -13.312 2.244 27.359 1 86.56 631 VAL A CA 1
ATOM 4981 C C . VAL A 1 631 ? -14.211 1.017 27.234 1 86.56 631 VAL A C 1
ATOM 4983 O O . VAL A 1 631 ? -14.812 0.586 28.234 1 86.56 631 VAL A O 1
ATOM 4986 N N . TYR A 1 632 ? -14.258 0.46 26.125 1 88.94 632 TYR A N 1
ATOM 4987 C CA . TYR A 1 632 ? -15.086 -0.722 25.922 1 88.94 632 TYR A CA 1
ATOM 4988 C C . TYR A 1 632 ? -14.633 -1.874 26.797 1 88.94 632 TYR A C 1
ATOM 4990 O O . TYR A 1 632 ? -15.453 -2.539 27.438 1 88.94 632 TYR A O 1
ATOM 4998 N N . ASN A 1 633 ? -13.383 -2.127 26.844 1 84.12 633 ASN A N 1
ATOM 4999 C CA . ASN A 1 633 ? -12.852 -3.248 27.609 1 84.12 633 ASN A CA 1
ATOM 5000 C C . ASN A 1 633 ? -13.133 -3.086 29.094 1 84.12 633 ASN A C 1
ATOM 5002 O O . ASN A 1 633 ? -13.461 -4.055 29.781 1 84.12 633 ASN A O 1
ATOM 5006 N N . GLU A 1 634 ? -12.969 -1.905 29.547 1 84.88 634 GLU A N 1
ATOM 5007 C CA . GLU A 1 634 ? -13.234 -1.642 30.953 1 84.88 634 GLU A CA 1
ATOM 5008 C C . GLU A 1 634 ? -14.711 -1.842 31.281 1 84.88 634 GLU A C 1
ATOM 5010 O O . GLU A 1 634 ? -15.047 -2.422 32.312 1 84.88 634 GLU A O 1
ATOM 5015 N N . VAL A 1 635 ? -15.492 -1.378 30.438 1 89.75 635 VAL A N 1
ATOM 5016 C CA . VAL A 1 635 ? -16.922 -1.508 30.672 1 89.75 635 VAL A CA 1
ATOM 5017 C C . VAL A 1 635 ? -17.344 -2.973 30.547 1 89.75 635 VAL A C 1
ATOM 5019 O O . VAL A 1 635 ? -18.156 -3.465 31.344 1 89.75 635 VAL A O 1
ATOM 5022 N N . ALA A 1 636 ? -16.859 -3.654 29.531 1 87.62 636 ALA A N 1
ATOM 5023 C CA . ALA A 1 636 ? -17.172 -5.066 29.328 1 87.62 636 ALA A CA 1
ATOM 5024 C C . ALA A 1 636 ? -16.734 -5.902 30.531 1 87.62 636 ALA A C 1
ATOM 5026 O O . ALA A 1 636 ? -17.453 -6.805 30.969 1 87.62 636 ALA A O 1
ATOM 5027 N N . GLN A 1 637 ? -15.609 -5.602 31.109 1 84 637 GLN A N 1
ATOM 5028 C CA . GLN A 1 637 ? -15.125 -6.297 32.312 1 84 637 GLN A CA 1
ATOM 5029 C C . GLN A 1 637 ? -16 -5.992 33.5 1 84 637 GLN A C 1
ATOM 5031 O O . GLN A 1 637 ? -16.312 -6.887 34.312 1 84 637 GLN A O 1
ATOM 5036 N N . ALA A 1 638 ? -16.344 -4.793 33.625 1 85.5 638 ALA A N 1
ATOM 5037 C CA . ALA A 1 638 ? -17.219 -4.395 34.719 1 85.5 638 ALA A CA 1
ATOM 5038 C C . ALA A 1 638 ? -18.562 -5.113 34.625 1 85.5 638 ALA A C 1
ATOM 5040 O O . ALA A 1 638 ? -19.109 -5.559 35.656 1 85.5 638 ALA A O 1
ATOM 5041 N N . ALA A 1 639 ? -19.062 -5.172 33.438 1 86.38 639 ALA A N 1
ATOM 5042 C CA . ALA A 1 639 ? -20.344 -5.844 33.219 1 86.38 639 ALA A CA 1
ATOM 5043 C C . ALA A 1 639 ? -20.25 -7.32 33.625 1 86.38 639 ALA A C 1
ATOM 5045 O O . ALA A 1 639 ? -21.203 -7.883 34.156 1 86.38 639 ALA A O 1
ATOM 5046 N N . ARG A 1 640 ? -19.172 -7.879 33.375 1 81.06 640 ARG A N 1
ATOM 5047 C CA . ARG A 1 640 ? -18.969 -9.281 33.719 1 81.06 640 ARG A CA 1
ATOM 5048 C C . ARG A 1 640 ? -18.812 -9.469 35.219 1 81.06 640 ARG A C 1
ATOM 5050 O O . ARG A 1 640 ? -19.266 -10.461 35.781 1 81.06 640 ARG A O 1
ATOM 5057 N N . MET A 1 641 ? -18.156 -8.578 35.844 1 75.44 641 MET A N 1
ATOM 5058 C CA . MET A 1 641 ? -17.875 -8.672 37.281 1 75.44 641 MET A CA 1
ATOM 5059 C C . MET A 1 641 ? -19.141 -8.414 38.094 1 75.44 641 MET A C 1
ATOM 5061 O O . MET A 1 641 ? -19.328 -9.039 39.125 1 75.44 641 MET A O 1
ATOM 5065 N N . ILE A 1 642 ? -19.891 -7.383 37.625 1 68.38 642 ILE A N 1
ATOM 5066 C CA . ILE A 1 642 ? -21.062 -6.992 38.406 1 68.38 642 ILE A CA 1
ATOM 5067 C C . ILE A 1 642 ? -22.172 -8.023 38.188 1 68.38 642 ILE A C 1
ATOM 5069 O O . ILE A 1 642 ? -23.359 -7.734 38.438 1 68.38 642 ILE A O 1
ATOM 5073 N N . SER A 1 643 ? -21.797 -9.25 38.031 1 58.75 643 SER A N 1
ATOM 5074 C CA . SER A 1 643 ? -22.594 -10.461 38.25 1 58.75 643 SER A CA 1
ATOM 5075 C C . SER A 1 643 ? -23.625 -10.648 37.156 1 58.75 643 SER A C 1
ATOM 5077 O O . SER A 1 643 ? -24.672 -11.25 37.375 1 58.75 643 SER A O 1
ATOM 5079 N N . LEU A 1 644 ? -23.422 -9.93 36.062 1 68.06 644 LEU A N 1
ATOM 5080 C CA . LEU A 1 644 ? -24.344 -10.312 35 1 68.06 644 LEU A CA 1
ATOM 5081 C C . LEU A 1 644 ? -23.969 -11.672 34.406 1 68.06 644 LEU A C 1
ATOM 5083 O O . LEU A 1 644 ? -24.797 -12.312 33.75 1 68.06 644 LEU A O 1
ATOM 5087 N N . HIS A 1 645 ? -22.75 -12.008 34.938 1 67.19 645 HIS A N 1
ATOM 5088 C CA . HIS A 1 645 ? -22.328 -13.32 34.469 1 67.19 645 HIS A CA 1
ATOM 5089 C C . HIS A 1 645 ? -23.062 -14.438 35.188 1 67.19 645 HIS A C 1
ATOM 5091 O O . HIS A 1 645 ? -23.109 -14.461 36.406 1 67.19 645 HIS A O 1
ATOM 5097 N N . GLY A 1 646 ? -23.672 -15.258 34.531 1 65.88 646 GLY A N 1
ATOM 5098 C CA . GLY A 1 646 ? -24.328 -16.422 35.125 1 65.88 646 GLY A CA 1
ATOM 5099 C C . GLY A 1 646 ? -25.766 -16.156 35.5 1 65.88 646 GLY A C 1
ATOM 5100 O O . GLY A 1 646 ? -26.438 -17.047 36.031 1 65.88 646 GLY A O 1
ATOM 5101 N N . VAL A 1 647 ? -26.203 -14.977 35.312 1 73.44 647 VAL A N 1
ATOM 5102 C CA . VAL A 1 647 ? -27.578 -14.672 35.688 1 73.44 647 VAL A CA 1
ATOM 5103 C C . VAL A 1 647 ? -28.5 -14.82 34.5 1 73.44 647 VAL A C 1
ATOM 5105 O O . VAL A 1 647 ? -28.172 -14.367 33.375 1 73.44 647 VAL A O 1
ATOM 5108 N N . ASN A 1 648 ? -29.516 -15.602 34.625 1 75.31 648 ASN A N 1
ATOM 5109 C CA . ASN A 1 648 ? -30.453 -15.828 33.562 1 75.31 648 ASN A CA 1
ATOM 5110 C C . ASN A 1 648 ? -31.312 -14.594 33.281 1 75.31 648 ASN A C 1
ATOM 5112 O O . ASN A 1 648 ? -31.547 -14.234 32.125 1 75.31 648 ASN A O 1
ATOM 5116 N N . ASP A 1 649 ? -31.75 -14 34.375 1 83.5 649 ASP A N 1
ATOM 5117 C CA . ASP A 1 649 ? -32.562 -12.789 34.219 1 83.5 649 ASP A CA 1
ATOM 5118 C C . ASP A 1 649 ? -31.703 -11.539 34.375 1 83.5 649 ASP A C 1
ATOM 5120 O O . ASP A 1 649 ? -31.609 -10.984 35.469 1 83.5 649 ASP A O 1
ATOM 5124 N N . LYS A 1 650 ? -31.188 -11.008 33.406 1 87.81 650 LYS A N 1
ATOM 5125 C CA . LYS A 1 650 ? -30.266 -9.875 33.406 1 87.81 650 LYS A CA 1
ATOM 5126 C C . LYS A 1 650 ? -30.984 -8.578 33.781 1 87.81 650 LYS A C 1
ATOM 5128 O O . LYS A 1 650 ? -30.375 -7.688 34.375 1 87.81 650 LYS A O 1
ATOM 5133 N N . LEU A 1 651 ? -32.281 -8.5 33.406 1 89.56 651 LEU A N 1
ATOM 5134 C CA . LEU A 1 651 ? -33.031 -7.297 33.719 1 89.56 651 LEU A CA 1
ATOM 5135 C C . LEU A 1 651 ? -33.156 -7.125 35.25 1 89.56 651 LEU A C 1
ATOM 5137 O O . LEU A 1 651 ? -32.938 -6.023 35.75 1 89.56 651 LEU A O 1
ATOM 5141 N N . GLU A 1 652 ? -33.5 -8.227 35.906 1 88.31 652 GLU A N 1
ATOM 5142 C CA . GLU A 1 652 ? -33.625 -8.164 37.375 1 88.31 652 GLU A CA 1
ATOM 5143 C C . GLU A 1 652 ? -32.312 -7.848 38.031 1 88.31 652 GLU A C 1
ATOM 5145 O O . GLU A 1 652 ? -32.25 -7.121 39.031 1 88.31 652 GLU A O 1
ATOM 5150 N N . ALA A 1 653 ? -31.297 -8.422 37.531 1 87.25 653 ALA A N 1
ATOM 5151 C CA . ALA A 1 653 ? -29.969 -8.141 38.062 1 87.25 653 ALA A CA 1
ATOM 5152 C C . ALA A 1 653 ? -29.609 -6.668 37.906 1 87.25 653 ALA A C 1
ATOM 5154 O O . ALA A 1 653 ? -29.016 -6.066 38.812 1 87.25 653 ALA A O 1
ATOM 5155 N N . MET A 1 654 ? -29.969 -6.098 36.781 1 90.12 654 MET A N 1
ATOM 5156 C CA . MET A 1 654 ? -29.672 -4.695 36.531 1 90.12 654 MET A CA 1
ATOM 5157 C C . MET A 1 654 ? -30.547 -3.773 37.344 1 90.12 654 MET A C 1
ATOM 5159 O O . MET A 1 654 ? -30.109 -2.705 37.781 1 90.12 654 MET A O 1
ATOM 5163 N N . ARG A 1 655 ? -31.75 -4.223 37.625 1 88.25 655 ARG A N 1
ATOM 5164 C CA . ARG A 1 655 ? -32.656 -3.434 38.438 1 88.25 655 ARG A CA 1
ATOM 5165 C C . ARG A 1 655 ? -32.156 -3.33 39.875 1 88.25 655 ARG A C 1
ATOM 5167 O O . ARG A 1 655 ? -32.406 -2.318 40.531 1 88.25 655 ARG A O 1
ATOM 5174 N N . ARG A 1 656 ? -31.484 -4.359 40.25 1 84.94 656 ARG A N 1
ATOM 5175 C CA . ARG A 1 656 ? -31 -4.406 41.625 1 84.94 656 ARG A CA 1
ATOM 5176 C C . ARG A 1 656 ? -29.75 -3.549 41.812 1 84.94 656 ARG A C 1
ATOM 5178 O O . ARG A 1 656 ? -29.391 -3.191 42.906 1 84.94 656 ARG A O 1
ATOM 5185 N N . LEU A 1 657 ? -29.203 -3.33 40.688 1 82.62 657 LEU A N 1
ATOM 5186 C CA . LEU A 1 657 ? -27.984 -2.535 40.781 1 82.62 657 LEU A CA 1
ATOM 5187 C C . LEU A 1 657 ? -28.297 -1.085 41.125 1 82.62 657 LEU A C 1
ATOM 5189 O O . LEU A 1 657 ? -29.266 -0.514 40.625 1 82.62 657 LEU A O 1
ATOM 5193 N N . GLY A 1 658 ? -27.984 -0.551 42.375 1 61.91 658 GLY A N 1
ATOM 5194 C CA . GLY A 1 658 ? -28.234 0.817 42.812 1 61.91 658 GLY A CA 1
ATOM 5195 C C . GLY A 1 658 ? -27.109 1.77 42.469 1 61.91 658 GLY A C 1
ATOM 5196 O O . GLY A 1 658 ? -25.984 1.339 42.188 1 61.91 658 GLY A O 1
ATOM 5197 N N . GLU A 1 659 ? -27.484 3.172 42.156 1 56.66 659 GLU A N 1
ATOM 5198 C CA . GLU A 1 659 ? -26.516 4.23 41.906 1 56.66 659 GLU A CA 1
ATOM 5199 C C . GLU A 1 659 ? -25.406 4.223 42.938 1 56.66 659 GLU A C 1
ATOM 5201 O O . GLU A 1 659 ? -24.266 4.582 42.656 1 56.66 659 GLU A O 1
ATOM 5206 N N . ASP A 1 660 ? -25.828 3.963 44.219 1 50.44 660 ASP A N 1
ATOM 5207 C CA . ASP A 1 660 ? -24.953 4.121 45.375 1 50.44 660 ASP A CA 1
ATOM 5208 C C . ASP A 1 660 ? -24.016 2.926 45.531 1 50.44 660 ASP A C 1
ATOM 5210 O O . ASP A 1 660 ? -23.344 2.785 46.562 1 50.44 660 ASP A O 1
ATOM 5214 N N . ASP A 1 661 ? -24.141 2.092 44.781 1 53.03 661 ASP A N 1
ATOM 5215 C CA . ASP A 1 661 ? -23.188 1.016 44.969 1 53.03 661 ASP A CA 1
ATOM 5216 C C . ASP A 1 661 ? -21.766 1.5 44.719 1 53.03 661 ASP A C 1
ATOM 5218 O O . ASP A 1 661 ? -21.266 1.432 43.594 1 53.03 661 ASP A O 1
ATOM 5222 N N . ASP A 1 662 ? -21.391 2.592 45.531 1 45.12 662 ASP A N 1
ATOM 5223 C CA . ASP A 1 662 ? -20.188 3.404 45.656 1 45.12 662 ASP A CA 1
ATOM 5224 C C . ASP A 1 662 ? -18.938 2.551 45.5 1 45.12 662 ASP A C 1
ATOM 5226 O O . ASP A 1 662 ? -17.828 3.08 45.375 1 45.12 662 ASP A O 1
ATOM 5230 N N . ASP A 1 663 ? -18.969 1.372 46.094 1 47.72 663 ASP A N 1
ATOM 5231 C CA . ASP A 1 663 ? -17.641 0.799 46.375 1 47.72 663 ASP A CA 1
ATOM 5232 C C . ASP A 1 663 ? -16.906 0.519 45.062 1 47.72 663 ASP A C 1
ATOM 5234 O O . ASP A 1 663 ? -15.781 0.007 45.094 1 47.72 663 ASP A O 1
ATOM 5238 N N . LYS A 1 664 ? -17.5 0.627 44 1 52.47 664 LYS A N 1
ATOM 5239 C CA . LYS A 1 664 ? -16.734 0.011 42.906 1 52.47 664 LYS A CA 1
ATOM 5240 C C . LYS A 1 664 ? -15.922 1.053 42.156 1 52.47 664 LYS A C 1
ATOM 5242 O O . LYS A 1 664 ? -16.484 1.822 41.344 1 52.47 664 LYS A O 1
ATOM 5247 N N . SER A 1 665 ? -14.773 1.523 42.656 1 57.22 665 SER A N 1
ATOM 5248 C CA . SER A 1 665 ? -13.688 2.471 42.469 1 57.22 665 SER A CA 1
ATOM 5249 C C . SER A 1 665 ? -13.18 2.414 41 1 57.22 665 SER A C 1
ATOM 5251 O O . SER A 1 665 ? -12.32 3.201 40.625 1 57.22 665 SER A O 1
ATOM 5253 N N . GLY A 1 666 ? -13.844 1.661 40.062 1 67.38 666 GLY A N 1
ATOM 5254 C CA . GLY A 1 666 ? -13.156 1.695 38.781 1 67.38 666 GLY A CA 1
ATOM 5255 C C . GLY A 1 666 ? -13.922 2.459 37.719 1 67.38 666 GLY A C 1
ATOM 5256 O O . GLY A 1 666 ? -15.133 2.664 37.844 1 67.38 666 GLY A O 1
ATOM 5257 N N . TRP A 1 667 ? -13.328 3.166 36.812 1 78.12 667 TRP A N 1
ATOM 5258 C CA . TRP A 1 667 ? -13.891 3.941 35.719 1 78.12 667 TRP A CA 1
ATOM 5259 C C . TRP A 1 667 ? -14.898 3.113 34.938 1 78.12 667 TRP A C 1
ATOM 5261 O O . TRP A 1 667 ? -15.992 3.586 34.625 1 78.12 667 TRP A O 1
ATOM 5271 N N . GLY A 1 668 ? -14.688 1.888 34.781 1 84.31 668 GLY A N 1
ATOM 5272 C CA . GLY A 1 668 ? -15.539 0.98 34.031 1 84.31 668 GLY A CA 1
ATOM 5273 C C . GLY A 1 668 ? -16.859 0.708 34.719 1 84.31 668 GLY A C 1
ATOM 5274 O O . GLY A 1 668 ? -17.922 0.941 34.125 1 84.31 668 GLY A O 1
ATOM 5275 N N . PRO A 1 669 ? -16.812 0.349 35.906 1 85.69 669 PRO A N 1
ATOM 5276 C CA . PRO A 1 669 ? -18.047 0.116 36.656 1 85.69 669 PRO A CA 1
ATOM 5277 C C . PRO A 1 669 ? -18.922 1.367 36.75 1 85.69 669 PRO A C 1
ATOM 5279 O O . PRO A 1 669 ? -20.156 1.274 36.688 1 85.69 669 PRO A O 1
ATOM 5282 N N . ARG A 1 670 ? -18.281 2.439 36.844 1 84.69 670 ARG A N 1
ATOM 5283 C CA . ARG A 1 670 ? -19.031 3.688 36.906 1 84.69 670 ARG A CA 1
ATOM 5284 C C . ARG A 1 670 ? -19.828 3.922 35.625 1 84.69 670 ARG A C 1
ATOM 5286 O O . ARG A 1 670 ? -21 4.309 35.688 1 84.69 670 ARG A O 1
ATOM 5293 N N . ILE A 1 671 ? -19.219 3.707 34.531 1 87.75 671 ILE A N 1
ATOM 5294 C CA . ILE A 1 671 ? -19.859 3.896 33.25 1 87.75 671 ILE A CA 1
ATOM 5295 C C . ILE A 1 671 ? -21.047 2.932 33.125 1 87.75 671 ILE A C 1
ATOM 5297 O O . ILE A 1 671 ? -22.125 3.312 32.656 1 87.75 671 ILE A O 1
ATOM 5301 N N . PHE A 1 672 ? -20.844 1.739 33.531 1 91 672 PHE A N 1
ATOM 5302 C CA . PHE A 1 672 ? -21.891 0.725 33.438 1 91 672 PHE A CA 1
ATOM 5303 C C . PHE A 1 672 ? -23.078 1.102 34.312 1 91 672 PHE A C 1
ATOM 5305 O O . PHE A 1 672 ? -24.219 1.031 33.875 1 91 672 PHE A O 1
ATOM 5312 N N . LEU A 1 673 ? -22.766 1.542 35.562 1 89.12 673 LEU A N 1
ATOM 5313 C CA . LEU A 1 673 ? -23.828 1.894 36.5 1 89.12 673 LEU A CA 1
ATOM 5314 C C . LEU A 1 673 ? -24.594 3.127 36.031 1 89.12 673 LEU A C 1
ATOM 5316 O O . LEU A 1 673 ? -25.797 3.215 36.219 1 89.12 673 LEU A O 1
ATOM 5320 N N . GLN A 1 674 ? -23.891 4.008 35.469 1 86.5 674 GLN A N 1
ATOM 5321 C CA . GLN A 1 674 ? -24.547 5.191 34.906 1 86.5 674 GLN A CA 1
ATOM 5322 C C . GLN A 1 674 ? -25.453 4.828 33.75 1 86.5 674 GLN A C 1
ATOM 5324 O O . GLN A 1 674 ? -26.516 5.445 33.562 1 86.5 674 GLN A O 1
ATOM 5329 N N . GLY A 1 675 ? -25.031 3.887 32.969 1 90.69 675 GLY A N 1
ATOM 5330 C CA . GLY A 1 675 ? -25.875 3.41 31.891 1 90.69 675 GLY A CA 1
ATOM 5331 C C . GLY A 1 675 ? -27.156 2.758 32.375 1 90.69 675 GLY A C 1
ATOM 5332 O O . GLY A 1 675 ? -28.219 2.977 31.797 1 90.69 675 GLY A O 1
ATOM 5333 N N . VAL A 1 676 ? -27 2.031 33.406 1 90.94 676 VAL A N 1
ATOM 5334 C CA . VAL A 1 676 ? -28.172 1.371 33.969 1 90.94 676 VAL A CA 1
ATOM 5335 C C . VAL A 1 676 ? -29.109 2.414 34.562 1 90.94 676 VAL A C 1
ATOM 5337 O O . VAL A 1 676 ? -30.328 2.326 34.406 1 90.94 676 VAL A O 1
ATOM 5340 N N . ALA A 1 677 ? -28.5 3.328 35.281 1 88.44 677 ALA A N 1
ATOM 5341 C CA . ALA A 1 677 ? -29.312 4.402 35.844 1 88.44 677 ALA A CA 1
ATOM 5342 C C . ALA A 1 677 ? -30.062 5.164 34.75 1 88.44 677 ALA A C 1
ATOM 5344 O O . ALA A 1 677 ? -31.219 5.539 34.938 1 88.44 677 ALA A O 1
ATOM 5345 N N . PHE A 1 678 ? -29.422 5.402 33.656 1 88.44 678 PHE A N 1
ATOM 5346 C CA . PHE A 1 678 ? -30.047 6.062 32.531 1 88.44 678 PHE A CA 1
ATOM 5347 C C . PHE A 1 678 ? -31.188 5.219 31.969 1 88.44 678 PHE A C 1
ATOM 5349 O O . PHE A 1 678 ? -32.25 5.746 31.625 1 88.44 678 PHE A O 1
ATOM 5356 N N . GLY A 1 679 ? -31 3.961 31.875 1 91.06 679 GLY A N 1
ATOM 5357 C CA . GLY A 1 679 ? -32.062 3.057 31.438 1 91.06 679 GLY A CA 1
ATOM 5358 C C . GLY A 1 679 ? -33.281 3.074 32.344 1 91.06 679 GLY A C 1
ATOM 5359 O O . GLY A 1 679 ? -34.406 3.064 31.844 1 91.06 679 GLY A O 1
ATOM 5360 N N . LYS A 1 680 ? -33.031 3.164 33.594 1 88.81 680 LYS A N 1
ATOM 5361 C CA . LYS A 1 680 ? -34.125 3.223 34.562 1 88.81 680 LYS A CA 1
ATOM 5362 C C . LYS A 1 680 ? -34.938 4.508 34.406 1 88.81 680 LYS A C 1
ATOM 5364 O O . LYS A 1 680 ? -36.156 4.496 34.531 1 88.81 680 LYS A O 1
ATOM 5369 N N . CYS A 1 681 ? -34.188 5.52 34.125 1 84.94 681 CYS A N 1
ATOM 5370 C CA . CYS A 1 681 ? -34.844 6.805 33.906 1 84.94 681 CYS A CA 1
ATOM 5371 C C . CYS A 1 681 ? -35.719 6.754 32.656 1 84.94 681 CYS A C 1
ATOM 5373 O O . CYS A 1 681 ? -36.812 7.285 32.625 1 84.94 681 CYS A O 1
ATOM 5375 N N . LEU A 1 682 ? -35.25 6.121 31.641 1 88.81 682 LEU A N 1
ATOM 5376 C CA . LEU A 1 682 ? -35.969 6.035 30.375 1 88.81 682 LEU A CA 1
ATOM 5377 C C . LEU A 1 682 ? -37.188 5.133 30.5 1 88.81 682 LEU A C 1
ATOM 5379 O O . LEU A 1 682 ? -38.156 5.32 29.781 1 88.81 682 LEU A O 1
ATOM 5383 N N . GLU A 1 683 ? -37.094 4.176 31.312 1 87.5 683 GLU A N 1
ATOM 5384 C CA . GLU A 1 683 ? -38.188 3.24 31.516 1 87.5 683 GLU A CA 1
ATOM 5385 C C . GLU A 1 683 ? -39.469 3.973 31.906 1 87.5 683 GLU A C 1
ATOM 5387 O O . GLU A 1 683 ? -40.562 3.576 31.5 1 87.5 683 GLU A O 1
ATOM 5392 N N . THR A 1 684 ? -39.375 5.059 32.594 1 81.88 684 THR A N 1
ATOM 5393 C CA . THR A 1 684 ? -40.531 5.793 33.094 1 81.88 684 THR A CA 1
ATOM 5394 C C . THR A 1 684 ? -41 6.812 32.062 1 81.88 684 THR A C 1
ATOM 5396 O O . THR A 1 684 ? -42.062 7.422 32.25 1 81.88 684 THR A O 1
ATOM 5399 N N . MET A 1 685 ? -40.344 6.867 30.953 1 81.62 685 MET A N 1
ATOM 5400 C CA . MET A 1 685 ? -40.719 7.871 29.953 1 81.62 685 MET A CA 1
ATOM 5401 C C . MET A 1 685 ? -41.594 7.277 28.875 1 81.62 685 MET A C 1
ATOM 5403 O O . MET A 1 685 ? -41.281 6.262 28.266 1 81.62 685 MET A O 1
ATOM 5407 N N . PRO A 1 686 ? -42.812 7.938 28.625 1 76.94 686 PRO A N 1
ATOM 5408 C CA . PRO A 1 686 ? -43.719 7.398 27.609 1 76.94 686 PRO A CA 1
ATOM 5409 C C . PRO A 1 686 ? -43.094 7.457 26.203 1 76.94 686 PRO A C 1
ATOM 5411 O O . PRO A 1 686 ? -43.312 6.547 25.391 1 76.94 686 PRO A O 1
ATOM 5414 N N . LYS A 1 687 ? -42.375 8.492 25.812 1 85.19 687 LYS A N 1
ATOM 5415 C CA . LYS A 1 687 ? -41.781 8.633 24.484 1 85.19 687 LYS A CA 1
ATOM 5416 C C . LYS A 1 687 ? -40.312 8.234 24.484 1 85.19 687 LYS A C 1
ATOM 5418 O O . LYS A 1 687 ? -39.5 8.867 23.812 1 85.19 687 LYS A O 1
ATOM 5423 N N . ARG A 1 688 ? -40 7.129 25.172 1 87.5 688 ARG A N 1
ATOM 5424 C CA . ARG A 1 688 ? -38.625 6.738 25.375 1 87.5 688 ARG A CA 1
ATOM 5425 C C . ARG A 1 688 ? -37.938 6.352 24.062 1 87.5 688 ARG A C 1
ATOM 5427 O O . ARG A 1 688 ? -36.781 6.699 23.812 1 87.5 688 ARG A O 1
ATOM 5434 N N . TRP A 1 689 ? -38.656 5.684 23.172 1 92.19 689 TRP A N 1
ATOM 5435 C CA . TRP A 1 689 ? -38.031 5.191 21.938 1 92.19 689 TRP A CA 1
ATOM 5436 C C . TRP A 1 689 ? -37.812 6.324 20.953 1 92.19 689 TRP A C 1
ATOM 5438 O O . TRP A 1 689 ? -36.875 6.289 20.156 1 92.19 689 TRP A O 1
ATOM 5448 N N . GLU A 1 690 ? -38.688 7.34 20.938 1 89.88 690 GLU A N 1
ATOM 5449 C CA . GLU A 1 690 ? -38.469 8.523 20.109 1 89.88 690 GLU A CA 1
ATOM 5450 C C . GLU A 1 690 ? -37.219 9.289 20.562 1 89.88 690 GLU A C 1
ATOM 5452 O O . GLU A 1 690 ? -36.438 9.719 19.734 1 89.88 690 GLU A O 1
ATOM 5457 N N . VAL A 1 691 ? -37.094 9.336 21.828 1 87.88 691 VAL A N 1
ATOM 5458 C CA . VAL A 1 691 ? -35.938 10.023 22.406 1 87.88 691 VAL A CA 1
ATOM 5459 C C . VAL A 1 691 ? -34.656 9.25 22.078 1 87.88 691 VAL A C 1
ATOM 5461 O O . VAL A 1 691 ? -33.656 9.844 21.703 1 87.88 691 VAL A O 1
ATOM 5464 N N . LEU A 1 692 ? -34.75 7.973 22.234 1 92.44 692 LEU A N 1
ATOM 5465 C CA . LEU A 1 692 ? -33.562 7.141 21.984 1 92.44 692 LEU A CA 1
ATOM 5466 C C . LEU A 1 692 ? -33.219 7.168 20.5 1 92.44 692 LEU A C 1
ATOM 5468 O O . LEU A 1 692 ? -32.031 7.18 20.156 1 92.44 692 LEU A O 1
ATOM 5472 N N . ALA A 1 693 ? -34.188 7.145 19.656 1 93.75 693 ALA A N 1
ATOM 5473 C CA . ALA A 1 693 ? -33.906 7.215 18.219 1 93.75 693 ALA A CA 1
ATOM 5474 C C . ALA A 1 693 ? -33.188 8.508 17.859 1 93.75 693 ALA A C 1
ATOM 5476 O O . ALA A 1 693 ? -32.188 8.484 17.141 1 93.75 693 ALA A O 1
ATOM 5477 N N . GLU A 1 694 ? -33.688 9.539 18.375 1 89.88 694 GLU A N 1
ATOM 5478 C CA . GLU A 1 694 ? -33.062 10.828 18.109 1 89.88 694 GLU A CA 1
ATOM 5479 C C . GLU A 1 694 ? -31.656 10.883 18.672 1 89.88 694 GLU A C 1
ATOM 5481 O O . GLU A 1 694 ? -30.734 11.406 18.047 1 89.88 694 GLU A O 1
ATOM 5486 N N . PHE A 1 695 ? -31.547 10.32 19.828 1 88.62 695 PHE A N 1
ATOM 5487 C CA . PHE A 1 695 ? -30.25 10.273 20.484 1 88.62 695 PHE A CA 1
ATOM 5488 C C . PHE A 1 695 ? -29.234 9.531 19.625 1 88.62 695 PHE A C 1
ATOM 5490 O O . PHE A 1 695 ? -28.125 10.016 19.406 1 88.62 695 PHE A O 1
ATOM 5497 N N . TRP A 1 696 ? -29.578 8.43 19.188 1 94.44 696 TRP A N 1
ATOM 5498 C CA . TRP A 1 696 ? -28.641 7.574 18.484 1 94.44 696 TRP A CA 1
ATOM 5499 C C . TRP A 1 696 ? -28.328 8.125 17.109 1 94.44 696 TRP A C 1
ATOM 5501 O O . TRP A 1 696 ? -27.203 7.98 16.609 1 94.44 696 TRP A O 1
ATOM 5511 N N . VAL A 1 697 ? -29.281 8.695 16.453 1 93.81 697 VAL A N 1
ATOM 5512 C CA . VAL A 1 697 ? -29 9.375 15.18 1 93.81 697 VAL A CA 1
ATOM 5513 C C . VAL A 1 697 ? -27.953 10.469 15.398 1 93.81 697 VAL A C 1
ATOM 5515 O O . VAL A 1 697 ? -26.969 10.547 14.664 1 93.81 697 VAL A O 1
ATOM 5518 N N . GLY A 1 698 ? -28.188 11.203 16.453 1 90.19 698 GLY A N 1
ATOM 5519 C CA . GLY A 1 698 ? -27.234 12.25 16.781 1 90.19 698 GLY A CA 1
ATOM 5520 C C . GLY A 1 698 ? -25.859 11.719 17.141 1 90.19 698 GLY A C 1
ATOM 5521 O O . GLY A 1 698 ? -24.844 12.266 16.719 1 90.19 698 GLY A O 1
ATOM 5522 N N . ALA A 1 699 ? -25.844 10.656 17.891 1 90.12 699 ALA A N 1
ATOM 5523 C CA . ALA A 1 699 ? -24.578 10.055 18.312 1 90.12 699 ALA A CA 1
ATOM 5524 C C . ALA A 1 699 ? -23.781 9.531 17.125 1 90.12 699 ALA A C 1
ATOM 5526 O O . ALA A 1 699 ? -22.562 9.688 17.078 1 90.12 699 ALA A O 1
ATOM 5527 N N . LEU A 1 700 ? -24.469 8.93 16.203 1 93.81 700 LEU A N 1
ATOM 5528 C CA . LEU A 1 700 ? -23.797 8.398 15.016 1 93.81 700 LEU A CA 1
ATOM 5529 C C . LEU A 1 700 ? -23.266 9.523 14.141 1 93.81 700 LEU A C 1
ATOM 5531 O O . LEU A 1 700 ? -22.125 9.445 13.648 1 93.81 700 LEU A O 1
ATOM 5535 N N . LEU A 1 701 ? -24.062 10.531 13.969 1 93 701 LEU A N 1
ATOM 5536 C CA . LEU A 1 701 ? -23.656 11.656 13.125 1 93 701 LEU A CA 1
ATOM 5537 C C . LEU A 1 701 ? -22.484 12.398 13.742 1 93 701 LEU A C 1
ATOM 5539 O O . LEU A 1 701 ? -21.625 12.914 13.023 1 93 701 LEU A O 1
ATOM 5543 N N . TYR A 1 702 ? -22.438 12.414 15.008 1 88.56 702 TYR A N 1
ATOM 5544 C CA . TYR A 1 702 ? -21.312 13.047 15.688 1 88.56 702 TYR A CA 1
ATOM 5545 C C . TYR A 1 702 ? -20.047 12.219 15.539 1 88.56 702 TYR A C 1
ATOM 5547 O O . TYR A 1 702 ? -18.938 12.773 15.5 1 88.56 702 TYR A O 1
ATOM 5555 N N . ALA A 1 703 ? -20.172 11.008 15.422 1 91 703 ALA A N 1
ATOM 5556 C CA . ALA A 1 703 ? -19.031 10.094 15.336 1 91 703 ALA A CA 1
ATOM 5557 C C . ALA A 1 703 ? -18.516 10.016 13.906 1 91 703 ALA A C 1
ATOM 5559 O O . ALA A 1 703 ? -17.391 9.555 13.68 1 91 703 ALA A O 1
ATOM 5560 N N . ALA A 1 704 ? -19.156 10.43 12.914 1 93 704 ALA A N 1
ATOM 5561 C CA . ALA A 1 704 ? -18.875 10.148 11.508 1 93 704 ALA A CA 1
ATOM 5562 C C . ALA A 1 704 ? -17.703 10.977 11 1 93 704 ALA A C 1
ATOM 5564 O O . ALA A 1 704 ? -16.812 10.453 10.328 1 93 704 ALA A O 1
ATOM 5565 N N . PRO A 1 705 ? -17.641 12.305 11.344 1 90.31 705 PRO A N 1
ATOM 5566 C CA . PRO A 1 705 ? -16.5 13.07 10.836 1 90.31 705 PRO A CA 1
ATOM 5567 C C . PRO A 1 705 ? -15.18 12.648 11.477 1 90.31 705 PRO A C 1
ATOM 5569 O O . PRO A 1 705 ? -15.07 12.617 12.703 1 90.31 705 PRO A O 1
ATOM 5572 N N . SER A 1 706 ? -14.297 12.195 10.688 1 88.81 706 SER A N 1
ATOM 5573 C CA . SER A 1 706 ? -12.992 11.758 11.172 1 88.81 706 SER A CA 1
ATOM 5574 C C . SER A 1 706 ? -11.898 12.055 10.148 1 88.81 706 SER A C 1
ATOM 5576 O O . SER A 1 706 ? -12.18 12.211 8.961 1 88.81 706 SER A O 1
ATOM 5578 N N . ASP A 1 707 ? -10.641 12.141 10.562 1 85.12 707 ASP A N 1
ATOM 5579 C CA . ASP A 1 707 ? -9.508 12.398 9.68 1 85.12 707 ASP A CA 1
ATOM 5580 C C . ASP A 1 707 ? -8.852 11.094 9.227 1 85.12 707 ASP A C 1
ATOM 5582 O O . ASP A 1 707 ? -7.797 11.102 8.594 1 85.12 707 ASP A O 1
ATOM 5586 N N . ASN A 1 708 ? -9.523 10.008 9.531 1 88.88 708 ASN A N 1
ATOM 5587 C CA . ASN A 1 708 ? -8.984 8.703 9.172 1 88.88 708 ASN A CA 1
ATOM 5588 C C . ASN A 1 708 ? -9.445 8.258 7.789 1 88.88 708 ASN A C 1
ATOM 5590 O O . ASN A 1 708 ? -10.102 7.219 7.652 1 88.88 708 ASN A O 1
ATOM 5594 N N . ALA A 1 709 ? -9.023 8.953 6.746 1 91.69 709 ALA A N 1
ATOM 5595 C CA . ALA A 1 709 ? -9.469 8.695 5.383 1 91.69 709 ALA A CA 1
ATOM 5596 C C . ALA A 1 709 ? -9 7.32 4.902 1 91.69 709 ALA A C 1
ATOM 5598 O O . ALA A 1 709 ? -9.727 6.613 4.203 1 91.69 709 ALA A O 1
ATOM 5599 N N . GLU A 1 710 ? -7.828 6.879 5.359 1 90.38 710 GLU A N 1
ATOM 5600 C CA . GLU A 1 710 ? -7.27 5.598 4.93 1 90.38 710 GLU A CA 1
ATOM 5601 C C . GLU A 1 710 ? -8.125 4.434 5.43 1 90.38 710 GLU A C 1
ATOM 5603 O O . GLU A 1 710 ? -8.383 3.488 4.684 1 90.38 710 GLU A O 1
ATOM 5608 N N . ASP A 1 711 ? -8.555 4.523 6.641 1 91.62 711 ASP A N 1
ATOM 5609 C CA . ASP A 1 711 ? -9.359 3.449 7.215 1 91.62 711 ASP A CA 1
ATOM 5610 C C . ASP A 1 711 ? -10.727 3.367 6.539 1 91.62 711 ASP A C 1
ATOM 5612 O O . ASP A 1 711 ? -11.25 2.273 6.32 1 91.62 711 ASP A O 1
ATOM 5616 N N . HIS A 1 712 ? -11.273 4.484 6.223 1 95.44 712 HIS A N 1
ATOM 5617 C CA . HIS A 1 712 ? -12.555 4.5 5.531 1 95.44 712 HIS A CA 1
ATOM 5618 C C . HIS A 1 712 ? -12.43 3.906 4.129 1 95.44 712 HIS A C 1
ATOM 5620 O O . HIS A 1 712 ? -13.32 3.17 3.686 1 95.44 712 HIS A O 1
ATOM 5626 N N . ILE A 1 713 ? -11.398 4.211 3.473 1 94.81 713 ILE A N 1
ATOM 5627 C CA . ILE A 1 713 ? -11.203 3.686 2.127 1 94.81 713 ILE A CA 1
ATOM 5628 C C . ILE A 1 713 ? -10.914 2.188 2.193 1 94.81 713 ILE A C 1
ATOM 5630 O O . ILE A 1 713 ? -11.391 1.419 1.354 1 94.81 713 ILE A O 1
ATOM 5634 N N . GLU A 1 714 ? -10.195 1.78 3.188 1 92.12 714 GLU A N 1
ATOM 5635 C CA . GLU A 1 714 ? -9.891 0.361 3.34 1 92.12 714 GLU A CA 1
ATOM 5636 C C . GLU A 1 714 ? -11.148 -0.454 3.592 1 92.12 714 GLU A C 1
ATOM 5638 O O . GLU A 1 714 ? -11.25 -1.605 3.162 1 92.12 714 GLU A O 1
ATOM 5643 N N . CYS A 1 715 ? -12.078 0.135 4.238 1 92.75 715 CYS A N 1
ATOM 5644 C CA . CYS A 1 715 ? -13.312 -0.572 4.574 1 92.75 715 CYS A CA 1
ATOM 5645 C C . CYS A 1 715 ? -14.141 -0.846 3.326 1 92.75 715 CYS A C 1
ATOM 5647 O O . CYS A 1 715 ? -14.977 -1.751 3.316 1 92.75 715 CYS A O 1
ATOM 5649 N N . LEU A 1 716 ? -13.898 -0.084 2.25 1 94.19 716 LEU A N 1
ATOM 5650 C CA . LEU A 1 716 ? -14.656 -0.266 1.015 1 94.19 716 LEU A CA 1
ATOM 5651 C C . LEU A 1 716 ? -14.383 -1.64 0.41 1 94.19 716 LEU A C 1
ATOM 5653 O O . LEU A 1 716 ? -15.25 -2.207 -0.261 1 94.19 716 LEU A O 1
ATOM 5657 N N . ALA A 1 717 ? -13.227 -2.211 0.677 1 91.5 717 ALA A N 1
ATOM 5658 C CA . ALA A 1 717 ? -12.852 -3.512 0.126 1 91.5 717 ALA A CA 1
ATOM 5659 C C . ALA A 1 717 ? -13.422 -4.648 0.969 1 91.5 717 ALA A C 1
ATOM 5661 O O . ALA A 1 717 ? -13.367 -5.812 0.569 1 91.5 717 ALA A O 1
ATOM 5662 N N . GLN A 1 718 ? -13.992 -4.312 2.111 1 89.81 718 GLN A N 1
ATOM 5663 C CA . GLN A 1 718 ? -14.547 -5.312 3.012 1 89.81 718 GLN A CA 1
ATOM 5664 C C . GLN A 1 718 ? -16.062 -5.207 3.08 1 89.81 718 GLN A C 1
ATOM 5666 O O . GLN A 1 718 ? -16.672 -5.457 4.129 1 89.81 718 GLN A O 1
ATOM 5671 N N . GLY A 1 719 ? -16.656 -4.75 2.018 1 91.56 719 GLY A N 1
ATOM 5672 C CA . GLY A 1 719 ? -18.109 -4.664 1.94 1 91.56 719 GLY A CA 1
ATOM 5673 C C . GLY A 1 719 ? -18.641 -3.279 2.256 1 91.56 719 GLY A C 1
ATOM 5674 O O . GLY A 1 719 ? -19.812 -2.982 1.988 1 91.56 719 GLY A O 1
ATOM 5675 N N . GLY A 1 720 ? -17.797 -2.422 2.869 1 93.31 720 GLY A N 1
ATOM 5676 C CA . GLY A 1 720 ? -18.219 -1.064 3.188 1 93.31 720 GLY A CA 1
ATOM 5677 C C . GLY A 1 720 ? -18.953 -0.961 4.512 1 93.31 720 GLY A C 1
ATOM 5678 O O . GLY A 1 720 ? -19.375 -1.973 5.07 1 93.31 720 GLY A O 1
ATOM 5679 N N . GLU A 1 721 ? -18.984 0.265 5.062 1 95.94 721 GLU A N 1
ATOM 5680 C CA . GLU A 1 721 ? -19.688 0.583 6.305 1 95.94 721 GLU A CA 1
ATOM 5681 C C . GLU A 1 721 ? -20.578 1.809 6.141 1 95.94 721 GLU A C 1
ATOM 5683 O O . GLU A 1 721 ? -20.266 2.715 5.367 1 95.94 721 GLU A O 1
ATOM 5688 N N . PHE A 1 722 ? -21.688 1.807 6.84 1 97.5 722 PHE A N 1
ATOM 5689 C CA . PHE A 1 722 ? -22.625 2.914 6.75 1 97.5 722 PHE A CA 1
ATOM 5690 C C . PHE A 1 722 ? -22 4.211 7.238 1 97.5 722 PHE A C 1
ATOM 5692 O O . PHE A 1 722 ? -22.25 5.281 6.68 1 97.5 722 PHE A O 1
ATOM 5699 N N . ILE A 1 723 ? -21.188 4.141 8.242 1 97.56 723 ILE A N 1
ATOM 5700 C CA . ILE A 1 723 ? -20.547 5.336 8.789 1 97.56 723 ILE A CA 1
ATOM 5701 C C . ILE A 1 723 ? -19.672 5.988 7.73 1 97.56 723 ILE A C 1
ATOM 5703 O O . ILE A 1 723 ? -19.453 7.203 7.762 1 97.56 723 ILE A O 1
ATOM 5707 N N . THR A 1 724 ? -19.094 5.223 6.844 1 97.69 724 THR A N 1
ATOM 5708 C CA . THR A 1 724 ? -18.281 5.758 5.754 1 97.69 724 THR A CA 1
ATOM 5709 C C . THR A 1 724 ? -19.141 6.582 4.797 1 97.69 724 THR A C 1
ATOM 5711 O O . THR A 1 724 ? -18.672 7.586 4.254 1 97.69 724 THR A O 1
ATOM 5714 N N . HIS A 1 725 ? -20.406 6.176 4.605 1 97.81 725 HIS A N 1
ATOM 5715 C CA . HIS A 1 725 ? -21.344 6.977 3.814 1 97.81 725 HIS A CA 1
ATOM 5716 C C . HIS A 1 725 ? -21.594 8.336 4.465 1 97.81 725 HIS A C 1
ATOM 5718 O O . HIS A 1 725 ? -21.609 9.359 3.779 1 97.81 725 HIS A O 1
ATOM 5724 N N . LEU A 1 726 ? -21.75 8.281 5.754 1 97.06 726 LEU A N 1
ATOM 5725 C CA . LEU A 1 726 ? -21.984 9.516 6.496 1 97.06 726 LEU A CA 1
ATOM 5726 C C . LEU A 1 726 ? -20.719 10.375 6.527 1 97.06 726 LEU A C 1
ATOM 5728 O O . LEU A 1 726 ? -20.797 11.602 6.449 1 97.06 726 LEU A O 1
ATOM 5732 N N . TRP A 1 727 ? -19.562 9.68 6.668 1 96.75 727 TRP A N 1
ATOM 5733 C CA . TRP A 1 727 ? -18.281 10.359 6.613 1 96.75 727 TRP A CA 1
ATOM 5734 C C . TRP A 1 727 ? -18.125 11.125 5.301 1 96.75 727 TRP A C 1
ATOM 5736 O O . TRP A 1 727 ? -17.703 12.281 5.301 1 96.75 727 TRP A O 1
ATOM 5746 N N . ALA A 1 728 ? -18.5 10.531 4.195 1 97.5 728 ALA A N 1
ATOM 5747 C CA . ALA A 1 728 ? -18.422 11.172 2.881 1 97.5 728 ALA A CA 1
ATOM 5748 C C . ALA A 1 728 ? -19.391 12.336 2.783 1 97.5 728 ALA A C 1
ATOM 5750 O O . ALA A 1 728 ? -19.031 13.422 2.322 1 97.5 728 ALA A O 1
ATOM 5751 N N . LEU A 1 729 ? -20.578 12.109 3.242 1 96.44 729 LEU A N 1
ATOM 5752 C CA . LEU A 1 729 ? -21.609 13.141 3.201 1 96.44 729 LEU A CA 1
ATOM 5753 C C . LEU A 1 729 ? -21.172 14.383 3.967 1 96.44 729 LEU A C 1
ATOM 5755 O O . LEU A 1 729 ? -21.266 15.5 3.455 1 96.44 729 LEU A O 1
ATOM 5759 N N . PHE A 1 730 ? -20.641 14.211 5.113 1 93.88 730 PHE A N 1
ATOM 5760 C CA . PHE A 1 730 ? -20.219 15.336 5.945 1 93.88 730 PHE A CA 1
ATOM 5761 C C . PHE A 1 730 ? -18.969 16 5.383 1 93.88 730 PHE A C 1
ATOM 5763 O O . PHE A 1 730 ? -18.797 17.203 5.52 1 93.88 730 PHE A O 1
ATOM 5770 N N . SER A 1 731 ? -18.125 15.188 4.781 1 94.31 731 SER A N 1
ATOM 5771 C CA . SER A 1 731 ? -16.969 15.781 4.121 1 94.31 731 SER A CA 1
ATOM 5772 C C . SER A 1 731 ? -17.406 16.797 3.066 1 94.31 731 SER A C 1
ATOM 5774 O O . SER A 1 731 ? -16.797 17.859 2.941 1 94.31 731 SER A O 1
ATOM 5776 N N . HIS A 1 732 ? -18.406 16.453 2.363 1 94.56 732 HIS A N 1
ATOM 5777 C CA . HIS A 1 732 ? -18.906 17.359 1.317 1 94.56 732 HIS A CA 1
ATOM 5778 C C . HIS A 1 732 ? -19.594 18.562 1.913 1 94.56 732 HIS A C 1
ATOM 5780 O O . HIS A 1 732 ? -19.781 19.578 1.233 1 94.56 732 HIS A O 1
ATOM 5786 N N . ALA A 1 733 ? -20.031 18.453 3.18 1 92.19 733 ALA A N 1
ATOM 5787 C CA . ALA A 1 733 ? -20.641 19.578 3.881 1 92.19 733 ALA A CA 1
ATOM 5788 C C . ALA A 1 733 ? -19.562 20.484 4.492 1 92.19 733 ALA A C 1
ATOM 5790 O O . ALA A 1 733 ? -19.891 21.484 5.133 1 92.19 733 ALA A O 1
ATOM 5791 N N . GLY A 1 734 ? -18.328 20.078 4.344 1 89 734 GLY A N 1
ATOM 5792 C CA . GLY A 1 734 ? -17.234 20.859 4.875 1 89 734 GLY A CA 1
ATOM 5793 C C . GLY A 1 734 ? -16.922 20.531 6.324 1 89 734 GLY A C 1
ATOM 5794 O O . GLY A 1 734 ? -16.219 21.297 7 1 89 734 GLY A O 1
ATOM 5795 N N . ILE A 1 735 ? -17.469 19.422 6.812 1 87.44 735 ILE A N 1
ATOM 5796 C CA . ILE A 1 735 ? -17.219 18.984 8.18 1 87.44 735 ILE A CA 1
ATOM 5797 C C . ILE A 1 735 ? -16.234 17.828 8.18 1 87.44 735 ILE A C 1
ATOM 5799 O O . ILE A 1 735 ? -16.609 16.672 7.957 1 87.44 735 ILE A O 1
ATOM 5803 N N . LEU A 1 736 ? -15.023 18.156 8.445 1 82.94 736 LEU A N 1
ATOM 5804 C CA . LEU A 1 736 ? -13.969 17.156 8.32 1 82.94 736 LEU A CA 1
ATOM 5805 C C . LEU A 1 736 ? -13.648 16.531 9.68 1 82.94 736 LEU A C 1
ATOM 5807 O O . LEU A 1 736 ? -13.336 15.344 9.766 1 82.94 736 LEU A O 1
ATOM 5811 N N . ASN A 1 737 ? -13.422 17.266 10.727 1 76.44 737 ASN A N 1
ATOM 5812 C CA . ASN A 1 737 ? -13.125 16.797 12.078 1 76.44 737 ASN A CA 1
ATOM 5813 C C . ASN A 1 737 ? -13.711 17.75 13.133 1 76.44 737 ASN A C 1
ATOM 5815 O O . ASN A 1 737 ? -14.156 18.844 12.812 1 76.44 737 ASN A O 1
ATOM 5819 N N . TRP A 1 738 ? -13.812 17.047 14.328 1 66.94 738 TRP A N 1
ATOM 5820 C CA . TRP A 1 738 ? -14.305 17.875 15.43 1 66.94 738 TRP A CA 1
ATOM 5821 C C . TRP A 1 738 ? -13.148 18.562 16.156 1 66.94 738 TRP A C 1
ATOM 5823 O O . TRP A 1 738 ? -12.055 18 16.266 1 66.94 738 TRP A O 1
ATOM 5833 N N . ARG A 1 739 ? -12.789 19.859 16.125 1 49.84 739 ARG A N 1
ATOM 5834 C CA . ARG A 1 739 ? -11.734 20.516 16.891 1 49.84 739 ARG A CA 1
ATOM 5835 C C . ARG A 1 739 ? -11.805 20.125 18.359 1 49.84 739 ARG A C 1
ATOM 5837 O O . ARG A 1 739 ? -12.898 19.875 18.891 1 49.84 739 ARG A O 1
ATOM 5844 N N . GLY A 1 740 ? -10.758 19.703 18.953 1 43.84 740 GLY A N 1
ATOM 5845 C CA . GLY A 1 740 ? -10.477 19.453 20.359 1 43.84 740 GLY A CA 1
ATOM 5846 C C . GLY A 1 740 ? -11.062 20.5 21.281 1 43.84 740 GLY A C 1
ATOM 5847 O O . GLY A 1 740 ? -11.141 21.688 20.906 1 43.84 740 GLY A O 1
ATOM 5848 N N . GLY A 1 741 ? -11.727 20.359 22.422 1 40.38 741 GLY A N 1
ATOM 5849 C CA . GLY A 1 741 ? -12.266 20.984 23.609 1 40.38 741 GLY A CA 1
ATOM 5850 C C . GLY A 1 741 ? -13.633 21.609 23.391 1 40.38 741 GLY A C 1
ATOM 5851 O O . GLY A 1 741 ? -14.289 22.016 24.359 1 40.38 741 GLY A O 1
ATOM 5852 N N . SER A 1 742 ? -13.719 22.594 22.344 1 35.78 742 SER A N 1
ATOM 5853 C CA . SER A 1 742 ? -14.961 23.359 22.312 1 35.78 742 SER A CA 1
ATOM 5854 C C . SER A 1 742 ? -16.125 22.5 21.844 1 35.78 742 SER A C 1
ATOM 5856 O O . SER A 1 742 ? -15.953 21.594 21.016 1 35.78 742 SER A O 1
ATOM 5858 N N . THR A 1 743 ? -17.094 22.375 22.766 1 36.22 743 THR A N 1
ATOM 5859 C CA . THR A 1 743 ? -18.438 21.875 22.484 1 36.22 743 THR A CA 1
ATOM 5860 C C . THR A 1 743 ? -18.906 22.344 21.125 1 36.22 743 THR A C 1
ATOM 5862 O O . THR A 1 743 ? -19.953 21.906 20.625 1 36.22 743 THR A O 1
ATOM 5865 N N . TYR A 1 744 ? -18.531 23.609 20.734 1 33.16 744 TYR A N 1
ATOM 5866 C CA . TYR A 1 744 ? -19.094 24.344 19.625 1 33.16 744 TYR A CA 1
ATOM 5867 C C . TYR A 1 744 ? -18.328 24.062 18.328 1 33.16 744 TYR A C 1
ATOM 5869 O O . TYR A 1 744 ? -17.125 23.797 18.359 1 33.16 744 TYR A O 1
ATOM 5877 N N . TYR A 1 745 ? -19.031 23.781 17.375 1 36.03 745 TYR A N 1
ATOM 5878 C CA . TYR A 1 745 ? -18.547 23.891 16 1 36.03 745 TYR A CA 1
ATOM 5879 C C . TYR A 1 745 ? -17.688 25.125 15.82 1 36.03 745 TYR A C 1
ATOM 5881 O O . TYR A 1 745 ? -17.891 26.141 16.516 1 36.03 745 TYR A O 1
ATOM 5889 N N . ASN A 1 746 ? -16.594 25.25 15.461 1 34.84 746 ASN A N 1
ATOM 5890 C CA . ASN A 1 746 ? -16.156 26.547 14.977 1 34.84 746 ASN A CA 1
ATOM 5891 C C . ASN A 1 746 ? -17.281 27.312 14.289 1 34.84 746 ASN A C 1
ATOM 5893 O O . ASN A 1 746 ? -17.734 26.906 13.211 1 34.84 746 ASN A O 1
ATOM 5897 N N . GLU A 1 747 ? -18.234 27.938 15.008 1 32.38 747 GLU A N 1
ATOM 5898 C CA . GLU A 1 747 ? -19.234 28.812 14.43 1 32.38 747 GLU A CA 1
ATOM 5899 C C . GLU A 1 747 ? -18.641 29.719 13.352 1 32.38 747 GLU A C 1
ATOM 5901 O O . GLU A 1 747 ? -17.578 30.312 13.562 1 32.38 747 GLU A O 1
ATOM 5906 N N . PRO A 1 748 ? -18.953 29.438 12.117 1 32.78 748 PRO A N 1
ATOM 5907 C CA . PRO A 1 748 ? -18.641 30.609 11.297 1 32.78 748 PRO A CA 1
ATOM 5908 C C . PRO A 1 748 ? -18.891 31.938 12.031 1 32.78 748 PRO A C 1
ATOM 5910 O O . PRO A 1 748 ? -19.688 31.969 12.977 1 32.78 748 PRO A O 1
ATOM 5913 N N . PRO A 1 749 ? -17.938 32.906 12.008 1 30.39 749 PRO A N 1
ATOM 5914 C CA . PRO A 1 749 ? -18.391 34.156 12.625 1 30.39 749 PRO A CA 1
ATOM 5915 C C . PRO A 1 749 ? -19.859 34.469 12.352 1 30.39 749 PRO A C 1
ATOM 5917 O O . PRO A 1 749 ? -20.391 34.094 11.305 1 30.39 749 PRO A O 1
ATOM 5920 N N . GLU A 1 750 ? -20.688 34.625 13.375 1 29.5 750 GLU A N 1
ATOM 5921 C CA . GLU A 1 750 ? -22.047 35.156 13.281 1 29.5 750 GLU A CA 1
ATOM 5922 C C . GLU A 1 750 ? -22.141 36.219 12.203 1 29.5 750 GLU A C 1
ATOM 5924 O O . GLU A 1 750 ? -21.344 37.156 12.172 1 29.5 750 GLU A O 1
ATOM 5929 N N . LEU A 1 751 ? -22.672 35.875 11.086 1 27.12 751 LEU A N 1
ATOM 5930 C CA . LEU A 1 751 ? -23.156 37 10.273 1 27.12 751 LEU A CA 1
ATOM 5931 C C . LEU A 1 751 ? -23.875 38.031 11.148 1 27.12 751 LEU A C 1
ATOM 5933 O O . LEU A 1 751 ? -24.891 37.719 11.766 1 27.12 751 LEU A O 1
ATOM 5937 N N . SER A 1 752 ? -23.172 38.969 11.82 1 25.94 752 SER A N 1
ATOM 5938 C CA . SER A 1 752 ? -23.797 40.125 12.453 1 25.94 752 SER A CA 1
ATOM 5939 C C . SER A 1 752 ? -24.953 40.656 11.617 1 25.94 752 SER A C 1
ATOM 5941 O O . SER A 1 752 ? -24.75 41.25 10.562 1 25.94 752 SER A O 1
ATOM 5943 N N . GLY A 1 753 ? -26.047 39.938 11.398 1 23.3 753 GLY A N 1
ATOM 5944 C CA . GLY A 1 753 ? -27.172 40.75 10.969 1 23.3 753 GLY A CA 1
ATOM 5945 C C . GLY A 1 753 ? -27.312 42.031 11.742 1 23.3 753 GLY A C 1
ATOM 5946 O O . GLY A 1 753 ? -26.719 42.188 12.805 1 23.3 753 GLY A O 1
ATOM 5947 N N . SER A 1 754 ? -27.781 43.188 11.086 1 24.27 754 SER A N 1
ATOM 5948 C CA . SER A 1 754 ? -28.219 44.469 11.633 1 24.27 754 SER A CA 1
ATOM 5949 C C . SER A 1 754 ? -29.062 44.281 12.891 1 24.27 754 SER A C 1
ATOM 5951 O O . SER A 1 754 ? -29.984 43.438 12.906 1 24.27 754 SER A O 1
ATOM 5953 N N . ALA A 1 755 ? -28.453 44.531 14.078 1 24.78 755 ALA A N 1
ATOM 5954 C CA . ALA A 1 755 ? -29.234 44.906 15.25 1 24.78 755 ALA A CA 1
ATOM 5955 C C . ALA A 1 755 ? -30.391 45.812 14.852 1 24.78 755 ALA A C 1
ATOM 5957 O O . ALA A 1 755 ? -30.188 46.938 14.398 1 24.78 755 ALA A O 1
ATOM 5958 N N . ASP A 1 756 ? -31.484 45.344 14.25 1 21.69 756 ASP A N 1
ATOM 5959 C CA . ASP A 1 756 ? -32.688 46.156 14.438 1 21.69 756 ASP A CA 1
ATOM 5960 C C . ASP A 1 756 ? -32.844 46.594 15.898 1 21.69 756 ASP A C 1
ATOM 5962 O O . ASP A 1 756 ? -32.812 45.75 16.797 1 21.69 756 ASP A O 1
ATOM 5966 N N . ASP A 1 757 ? -32.469 47.875 16.234 1 22.83 757 ASP A N 1
ATOM 5967 C CA . ASP A 1 757 ? -32.844 48.75 17.328 1 22.83 757 ASP A CA 1
ATOM 5968 C C . ASP A 1 757 ? -34.312 48.625 17.656 1 22.83 757 ASP A C 1
ATOM 5970 O O . ASP A 1 757 ? -35.156 49.375 17.109 1 22.83 757 ASP A O 1
ATOM 5974 N N . SER A 1 758 ? -34.781 47.438 17.516 1 21.11 758 SER A N 1
ATOM 5975 C CA . SER A 1 758 ? -36.156 47.5 18.062 1 21.11 758 SER A CA 1
ATOM 5976 C C . SER A 1 758 ? -36.156 48.062 19.469 1 21.11 758 SER A C 1
ATOM 5978 O O . SER A 1 758 ? -35.469 47.531 20.359 1 21.11 758 SER A O 1
ATOM 5980 N N . GLU A 1 759 ? -36.406 49.375 19.578 1 20.52 759 GLU A N 1
ATOM 5981 C CA . GLU A 1 759 ? -37.031 50.188 20.609 1 20.52 759 GLU A CA 1
ATOM 5982 C C . GLU A 1 759 ? -38.094 49.406 21.375 1 20.52 759 GLU A C 1
ATOM 5984 O O . GLU A 1 759 ? -38.938 48.75 20.766 1 20.52 759 GLU A O 1
ATOM 5989 N N . SER A 1 760 ? -37.594 48.812 22.547 1 22.16 760 SER A N 1
ATOM 5990 C CA . SER A 1 760 ? -38.562 48.469 23.594 1 22.16 760 SER A CA 1
ATOM 5991 C C . SER A 1 760 ? -39.688 49.5 23.641 1 22.16 760 SER A C 1
ATOM 5993 O O . SER A 1 760 ? -39.5 50.625 24.125 1 22.16 760 SER A O 1
ATOM 5995 N N . THR A 1 761 ? -40.406 49.719 22.469 1 21.11 761 THR A N 1
ATOM 5996 C CA . THR A 1 761 ? -41.656 50.406 22.703 1 21.11 761 THR A CA 1
ATOM 5997 C C . THR A 1 761 ? -42.438 49.719 23.828 1 21.11 761 THR A C 1
ATOM 5999 O O . THR A 1 761 ? -42.75 48.531 23.734 1 21.11 761 THR A O 1
ATOM 6002 N N . GLU A 1 762 ? -42.156 50.219 25.078 1 20.89 762 GLU A N 1
ATOM 6003 C CA . GLU A 1 762 ? -43.062 50.312 26.234 1 20.89 762 GLU A CA 1
ATOM 6004 C C . GLU A 1 762 ? -44.5 50.562 25.797 1 20.89 762 GLU A C 1
ATOM 6006 O O . GLU A 1 762 ? -44.812 51.688 25.391 1 20.89 762 GLU A O 1
ATOM 6011 N N . GLU A 1 763 ? -44.938 49.719 24.75 1 20.31 763 GLU A N 1
ATOM 6012 C CA . GLU A 1 763 ? -46.375 49.938 24.641 1 20.31 763 GLU A CA 1
ATOM 6013 C C . GLU A 1 763 ? -47.031 49.875 26 1 20.31 763 GLU A C 1
ATOM 6015 O O . GLU A 1 763 ? -46.781 48.969 26.797 1 20.31 763 GLU A O 1
ATOM 6020 N N . LEU A 1 764 ? -47.438 51.094 26.422 1 19.52 764 LEU A N 1
ATOM 6021 C CA . LEU A 1 764 ? -48.5 51.562 27.312 1 19.52 764 LEU A CA 1
ATOM 6022 C C . LEU A 1 764 ? -49.75 50.75 27.141 1 19.52 764 LEU A C 1
ATOM 6024 O O . LEU A 1 764 ? -50.344 50.75 26.062 1 19.52 764 LEU A O 1
ATOM 6028 N N . ASP A 1 765 ? -49.594 49.375 27.531 1 18.58 765 ASP A N 1
ATOM 6029 C CA . ASP A 1 765 ? -50.875 48.719 27.844 1 18.58 765 ASP A CA 1
ATOM 6030 C C . ASP A 1 765 ? -51.875 49.719 28.469 1 18.58 765 ASP A C 1
ATOM 6032 O O . ASP A 1 765 ? -51.656 50.156 29.594 1 18.58 765 ASP A O 1
ATOM 6036 N N . GLY A 1 766 ? -52.312 50.75 27.688 1 18.28 766 GLY A N 1
ATOM 6037 C CA . GLY A 1 766 ? -53.562 51.5 27.891 1 18.28 766 GLY A CA 1
ATOM 6038 C C . GLY A 1 766 ? -54.719 50.625 28.266 1 18.28 766 GLY A C 1
ATOM 6039 O O . GLY A 1 766 ? -54.812 49.469 27.828 1 18.28 766 GLY A O 1
ATOM 6040 N N . SER A 1 767 ? -55.469 50.969 29.391 1 19.72 767 SER A N 1
ATOM 6041 C CA . SER A 1 767 ? -56.719 50.688 30.078 1 19.72 767 SER A CA 1
ATOM 6042 C C . SER A 1 767 ? -57.875 50.75 29.094 1 19.72 767 SER A C 1
ATOM 6044 O O . SER A 1 767 ? -59.062 50.625 29.5 1 19.72 767 SER A O 1
ATOM 6046 N N . ALA A 1 768 ? -57.844 51 27.812 1 21.14 768 ALA A N 1
ATOM 6047 C CA . ALA A 1 768 ? -59.156 51.469 27.453 1 21.14 768 ALA A CA 1
ATOM 6048 C C . ALA A 1 768 ? -60.219 50.406 27.688 1 21.14 768 ALA A C 1
ATOM 6050 O O . ALA A 1 768 ? -60.094 49.281 27.219 1 21.14 768 ALA A O 1
ATOM 6051 N N . ALA A 1 769 ? -61.219 50.719 28.734 1 20.38 769 ALA A N 1
ATOM 6052 C CA . ALA A 1 769 ? -62.594 50.375 29.172 1 20.38 769 ALA A CA 1
ATOM 6053 C C . ALA A 1 769 ? -63.531 50.344 27.984 1 20.38 769 ALA A C 1
ATOM 6055 O O . ALA A 1 769 ? -63.719 51.312 27.266 1 20.38 769 ALA A O 1
ATOM 6056 N N . ASP A 1 770 ? -63.531 49.406 27.062 1 17.97 770 ASP A N 1
ATOM 6057 C CA . ASP A 1 770 ? -64.75 49.344 26.328 1 17.97 770 ASP A CA 1
ATOM 6058 C C . ASP A 1 770 ? -66 49.406 27.25 1 17.97 770 ASP A C 1
ATOM 6060 O O . ASP A 1 770 ? -66 48.812 28.344 1 17.97 770 ASP A O 1
ATOM 6064 N N . ALA A 1 771 ? -66.875 50.562 27.047 1 18.83 771 ALA A N 1
ATOM 6065 C CA . ALA A 1 771 ? -68.25 51.125 27.172 1 18.83 771 ALA A CA 1
ATOM 6066 C C . ALA A 1 771 ? -69.312 50.031 26.812 1 18.83 771 ALA A C 1
ATOM 6068 O O . ALA A 1 771 ? -69.25 49.438 25.75 1 18.83 771 ALA A O 1
ATOM 6069 N N . ASP A 1 772 ? -70.188 49.656 27.891 1 16.48 772 ASP A N 1
ATOM 6070 C CA . ASP A 1 772 ? -71.562 49.344 28.391 1 16.48 772 ASP A CA 1
ATOM 6071 C C . ASP A 1 772 ? -72.625 50.25 27.734 1 16.48 772 ASP A C 1
ATOM 6073 O O . ASP A 1 772 ? -73.688 50.469 28.312 1 16.48 772 ASP A O 1
ATOM 6077 N N . SER A 1 773 ? -72.812 50.844 26.625 1 18.44 773 SER A N 1
ATOM 6078 C CA . SER A 1 773 ? -74.312 50.906 26.5 1 18.44 773 SER A CA 1
ATOM 6079 C C . SER A 1 773 ? -74.938 49.531 26.562 1 18.44 773 SER A C 1
ATOM 6081 O O . SER A 1 773 ? -74.188 48.531 26.5 1 18.44 773 SER A O 1
ATOM 6083 N N . ALA A 1 774 ? -76.312 49.375 25.922 1 20.45 774 ALA A N 1
ATOM 6084 C CA . ALA A 1 774 ? -77.688 49 25.828 1 20.45 774 ALA A CA 1
ATOM 6085 C C . ALA A 1 774 ? -77.812 47.594 25.25 1 20.45 774 ALA A C 1
ATOM 6087 O O . ALA A 1 774 ? -78.5 46.719 25.812 1 20.45 774 ALA A O 1
ATOM 6088 N N . GLU A 1 775 ? -78.062 47.312 23.938 1 21.98 775 GLU A N 1
ATOM 6089 C CA . GLU A 1 775 ? -79.312 46.719 23.656 1 21.98 775 GLU A CA 1
ATOM 6090 C C . GLU A 1 775 ? -79.375 45.25 24.109 1 21.98 775 GLU A C 1
ATOM 6092 O O . GLU A 1 775 ? -78.312 44.656 24.406 1 21.98 775 GLU A O 1
ATOM 6097 N N . GLU A 1 776 ? -80.188 44.312 23.375 1 19.92 776 GLU A N 1
ATOM 6098 C CA . GLU A 1 776 ? -81 43.188 23.828 1 19.92 776 GLU A CA 1
ATOM 6099 C C . GLU A 1 776 ? -80.125 42 24.234 1 19.92 776 GLU A C 1
ATOM 6101 O O . GLU A 1 776 ? -79.188 41.688 23.578 1 19.92 776 GLU A O 1
ATOM 6106 N N . MET B 1 1 ? 38.031 -22.594 -65.875 1 28.06 1 MET B N 1
ATOM 6107 C CA . MET B 1 1 ? 37.438 -23.828 -65.375 1 28.06 1 MET B CA 1
ATOM 6108 C C . MET B 1 1 ? 37.625 -23.969 -63.844 1 28.06 1 MET B C 1
ATOM 6110 O O . MET B 1 1 ? 37.125 -24.906 -63.219 1 28.06 1 MET B O 1
ATOM 6114 N N . VAL B 1 2 ? 38.562 -23.109 -63.281 1 35.69 2 VAL B N 1
ATOM 6115 C CA . VAL B 1 2 ? 39 -23.219 -61.906 1 35.69 2 VAL B CA 1
ATOM 6116 C C . VAL B 1 2 ? 37.969 -22.594 -60.969 1 35.69 2 VAL B C 1
ATOM 6118 O O . VAL B 1 2 ? 37.969 -22.891 -59.75 1 35.69 2 VAL B O 1
ATOM 6121 N N . GLY B 1 3 ? 37.094 -21.719 -61.469 1 37.84 3 GLY B N 1
ATOM 6122 C CA . GLY B 1 3 ? 36.25 -20.953 -60.594 1 37.84 3 GLY B CA 1
ATOM 6123 C C . GLY B 1 3 ? 35.125 -21.766 -60 1 37.84 3 GLY B C 1
ATOM 6124 O O . GLY B 1 3 ? 34.406 -21.297 -59.094 1 37.84 3 GLY B O 1
ATOM 6125 N N . TYR B 1 4 ? 34.75 -22.922 -60.688 1 40.03 4 TYR B N 1
ATOM 6126 C CA . TYR B 1 4 ? 33.562 -23.672 -60.25 1 40.03 4 TYR B CA 1
ATOM 6127 C C . TYR B 1 4 ? 33.906 -24.594 -59.094 1 40.03 4 TYR B C 1
ATOM 6129 O O . TYR B 1 4 ? 32.969 -25.141 -58.469 1 40.03 4 TYR B O 1
ATOM 6137 N N . ARG B 1 5 ? 35.219 -24.938 -58.844 1 39 5 ARG B N 1
ATOM 6138 C CA . ARG B 1 5 ? 35.531 -25.922 -57.781 1 39 5 ARG B CA 1
ATOM 6139 C C . ARG B 1 5 ? 35.438 -25.297 -56.406 1 39 5 ARG B C 1
ATOM 6141 O O . ARG B 1 5 ? 35.219 -26 -55.406 1 39 5 ARG B O 1
ATOM 6148 N N . ARG B 1 6 ? 35.656 -23.969 -56.281 1 39.38 6 ARG B N 1
ATOM 6149 C CA . ARG B 1 6 ? 35.656 -23.406 -54.938 1 39.38 6 ARG B CA 1
ATOM 6150 C C . ARG B 1 6 ? 34.219 -23.266 -54.406 1 39.38 6 ARG B C 1
ATOM 6152 O O . ARG B 1 6 ? 34 -23.203 -53.188 1 39.38 6 ARG B O 1
ATOM 6159 N N . MET B 1 7 ? 33.344 -23.125 -55.406 1 41.81 7 MET B N 1
ATOM 6160 C CA . MET B 1 7 ? 31.969 -23 -54.906 1 41.81 7 MET B CA 1
ATOM 6161 C C . MET B 1 7 ? 31.438 -24.344 -54.406 1 41.81 7 MET B C 1
ATOM 6163 O O . MET B 1 7 ? 30.547 -24.391 -53.562 1 41.81 7 MET B O 1
ATOM 6167 N N . GLY B 1 8 ? 32.062 -25.453 -54.938 1 44.28 8 GLY B N 1
ATOM 6168 C CA . GLY B 1 8 ? 31.641 -26.781 -54.531 1 44.28 8 GLY B CA 1
ATOM 6169 C C . GLY B 1 8 ? 32.094 -27.125 -53.125 1 44.28 8 GLY B C 1
ATOM 6170 O O . GLY B 1 8 ? 31.344 -27.766 -52.375 1 44.28 8 GLY B O 1
ATOM 6171 N N . ASN B 1 9 ? 33.344 -26.703 -52.812 1 48.16 9 ASN B N 1
ATOM 6172 C CA . ASN B 1 9 ? 33.844 -27.031 -51.469 1 48.16 9 ASN B CA 1
ATOM 6173 C C . ASN B 1 9 ? 33.125 -26.203 -50.406 1 48.16 9 ASN B C 1
ATOM 6175 O O . ASN B 1 9 ? 33 -26.672 -49.281 1 48.16 9 ASN B O 1
ATOM 6179 N N . MET B 1 10 ? 32.75 -24.938 -50.781 1 47.62 10 MET B N 1
ATOM 6180 C CA . MET B 1 10 ? 32.031 -24.156 -49.781 1 47.62 10 MET B CA 1
ATOM 6181 C C . MET B 1 10 ? 30.641 -24.734 -49.5 1 47.62 10 MET B C 1
ATOM 6183 O O . MET B 1 10 ? 30.156 -24.703 -48.375 1 47.62 10 MET B O 1
ATOM 6187 N N . GLU B 1 11 ? 30.078 -25.266 -50.625 1 48.31 11 GLU B N 1
ATOM 6188 C CA . GLU B 1 11 ? 28.781 -25.906 -50.438 1 48.31 11 GLU B CA 1
ATOM 6189 C C . GLU B 1 11 ? 28.906 -27.188 -49.625 1 48.31 11 GLU B C 1
ATOM 6191 O O . GLU B 1 11 ? 28.062 -27.5 -48.781 1 48.31 11 GLU B O 1
ATOM 6196 N N . GLN B 1 12 ? 30.016 -27.906 -49.844 1 50.09 12 GLN B N 1
ATOM 6197 C CA . GLN B 1 12 ? 30.219 -29.109 -49.062 1 50.09 12 GLN B CA 1
ATOM 6198 C C . GLN B 1 12 ? 30.531 -28.781 -47.594 1 50.09 12 GLN B C 1
ATOM 6200 O O . GLN B 1 12 ? 30.031 -29.453 -46.688 1 50.09 12 GLN B O 1
ATOM 6205 N N . ASN B 1 13 ? 31.359 -27.734 -47.438 1 51.44 13 ASN B N 1
ATOM 6206 C CA . ASN B 1 13 ? 31.656 -27.344 -46.062 1 51.44 13 ASN B CA 1
ATOM 6207 C C . ASN B 1 13 ? 30.453 -26.719 -45.375 1 51.44 13 ASN B C 1
ATOM 6209 O O . ASN B 1 13 ? 30.234 -26.906 -44.188 1 51.44 13 ASN B O 1
ATOM 6213 N N . LEU B 1 14 ? 29.672 -25.938 -46.188 1 49.88 14 LEU B N 1
ATOM 6214 C CA . LEU B 1 14 ? 28.422 -25.422 -45.594 1 49.88 14 LEU B CA 1
ATOM 6215 C C . LEU B 1 14 ? 27.438 -26.562 -45.375 1 49.88 14 LEU B C 1
ATOM 6217 O O . LEU B 1 14 ? 26.688 -26.547 -44.406 1 49.88 14 LEU B O 1
ATOM 6221 N N . GLY B 1 15 ? 27.469 -27.547 -46.312 1 50.06 15 GLY B N 1
ATOM 6222 C CA . GLY B 1 15 ? 26.641 -28.75 -46.125 1 50.06 15 GLY B CA 1
ATOM 6223 C C . GLY B 1 15 ? 27.062 -29.562 -44.906 1 50.06 15 GLY B C 1
ATOM 6224 O O . GLY B 1 15 ? 26.203 -30.062 -44.156 1 50.06 15 GLY B O 1
ATOM 6225 N N . ASN B 1 16 ? 28.344 -29.734 -44.75 1 52.03 16 ASN B N 1
ATOM 6226 C CA . ASN B 1 16 ? 28.844 -30.453 -43.594 1 52.03 16 ASN B CA 1
ATOM 6227 C C . ASN B 1 16 ? 28.594 -29.688 -42.312 1 52.03 16 ASN B C 1
ATOM 6229 O O . ASN B 1 16 ? 28.266 -30.281 -41.281 1 52.03 16 ASN B O 1
ATOM 6233 N N . VAL B 1 17 ? 28.797 -28.359 -42.406 1 51.28 17 VAL B N 1
ATOM 6234 C CA . VAL B 1 17 ? 28.516 -27.562 -41.219 1 51.28 17 VAL B CA 1
ATOM 6235 C C . VAL B 1 17 ? 27.016 -27.562 -40.938 1 51.28 17 VAL B C 1
ATOM 6237 O O . VAL B 1 17 ? 26.594 -27.672 -39.781 1 51.28 17 VAL B O 1
ATOM 6240 N N . THR B 1 18 ? 26.281 -27.469 -42.031 1 52.19 18 THR B N 1
ATOM 6241 C CA . THR B 1 18 ? 24.844 -27.547 -41.844 1 52.19 18 THR B CA 1
ATOM 6242 C C . THR B 1 18 ? 24.438 -28.953 -41.406 1 52.19 18 THR B C 1
ATOM 6244 O O . THR B 1 18 ? 23.547 -29.125 -40.562 1 52.19 18 THR B O 1
ATOM 6247 N N . SER B 1 19 ? 25.094 -29.953 -41.969 1 54.75 19 SER B N 1
ATOM 6248 C CA . SER B 1 19 ? 24.797 -31.312 -41.562 1 54.75 19 SER B CA 1
ATOM 6249 C C . SER B 1 19 ? 25.312 -31.578 -40.156 1 54.75 19 SER B C 1
ATOM 6251 O O . SER B 1 19 ? 24.625 -32.219 -39.344 1 54.75 19 SER B O 1
ATOM 6253 N N . ALA B 1 20 ? 26.562 -31.141 -39.906 1 54.34 20 ALA B N 1
ATOM 6254 C CA . ALA B 1 20 ? 27.094 -31.297 -38.562 1 54.34 20 ALA B CA 1
ATOM 6255 C C . ALA B 1 20 ? 26.266 -30.484 -37.562 1 54.34 20 ALA B C 1
ATOM 6257 O O . ALA B 1 20 ? 26.016 -30.953 -36.438 1 54.34 20 ALA B O 1
ATOM 6258 N N . SER B 1 21 ? 25.984 -29.25 -37.938 1 52.69 21 SER B N 1
ATOM 6259 C CA . SER B 1 21 ? 25.109 -28.469 -37.094 1 52.69 21 SER B CA 1
ATOM 6260 C C . SER B 1 21 ? 23.734 -29.094 -36.969 1 52.69 21 SER B C 1
ATOM 6262 O O . SER B 1 21 ? 23.125 -29.078 -35.906 1 52.69 21 SER B O 1
ATOM 6264 N N . ALA B 1 22 ? 23.266 -29.594 -38.062 1 52.22 22 ALA B N 1
ATOM 6265 C CA . ALA B 1 22 ? 21.984 -30.312 -38.031 1 52.22 22 ALA B CA 1
ATOM 6266 C C . ALA B 1 22 ? 22.125 -31.609 -37.219 1 52.22 22 ALA B C 1
ATOM 6268 O O . ALA B 1 22 ? 21.219 -31.938 -36.438 1 52.22 22 ALA B O 1
ATOM 6269 N N . ILE B 1 23 ? 23.172 -32.375 -37.406 1 52.38 23 ILE B N 1
ATOM 6270 C CA . ILE B 1 23 ? 23.422 -33.562 -36.594 1 52.38 23 ILE B CA 1
ATOM 6271 C C . ILE B 1 23 ? 23.609 -33.156 -35.125 1 52.38 23 ILE B C 1
ATOM 6273 O O . ILE B 1 23 ? 23.078 -33.781 -34.219 1 52.38 23 ILE B O 1
ATOM 6277 N N . LEU B 1 24 ? 24.469 -32.125 -34.938 1 51.25 24 LEU B N 1
ATOM 6278 C CA . LEU B 1 24 ? 24.625 -31.609 -33.594 1 51.25 24 LEU B CA 1
ATOM 6279 C C . LEU B 1 24 ? 23.297 -31.141 -33 1 51.25 24 LEU B C 1
ATOM 6281 O O . LEU B 1 24 ? 22.984 -31.391 -31.844 1 51.25 24 LEU B O 1
ATOM 6285 N N . LEU B 1 25 ? 22.688 -30.375 -33.812 1 50.72 25 LEU B N 1
ATOM 6286 C CA . LEU B 1 25 ? 21.359 -29.969 -33.406 1 50.72 25 LEU B CA 1
ATOM 6287 C C . LEU B 1 25 ? 20.438 -31.188 -33.25 1 50.72 25 LEU B C 1
ATOM 6289 O O . LEU B 1 25 ? 19.641 -31.25 -32.312 1 50.72 25 LEU B O 1
ATOM 6293 N N . HIS B 1 26 ? 20.547 -32.188 -34.188 1 53.56 26 HIS B N 1
ATOM 6294 C CA . HIS B 1 26 ? 19.797 -33.406 -34.062 1 53.56 26 HIS B CA 1
ATOM 6295 C C . HIS B 1 26 ? 20.25 -34.219 -32.844 1 53.56 26 HIS B C 1
ATOM 6297 O O . HIS B 1 26 ? 19.438 -34.812 -32.125 1 53.56 26 HIS B O 1
ATOM 6303 N N . GLN B 1 27 ? 21.547 -34.375 -32.719 1 51.88 27 GLN B N 1
ATOM 6304 C CA . GLN B 1 27 ? 22.078 -35.031 -31.562 1 51.88 27 GLN B CA 1
ATOM 6305 C C . GLN B 1 27 ? 21.703 -34.312 -30.281 1 51.88 27 GLN B C 1
ATOM 6307 O O . GLN B 1 27 ? 21.344 -34.938 -29.281 1 51.88 27 GLN B O 1
ATOM 6312 N N . LEU B 1 28 ? 21.875 -33.062 -30.344 1 54.22 28 LEU B N 1
ATOM 6313 C CA . LEU B 1 28 ? 21.406 -32.281 -29.219 1 54.22 28 LEU B CA 1
ATOM 6314 C C . LEU B 1 28 ? 19.906 -32.438 -29 1 54.22 28 LEU B C 1
ATOM 6316 O O . LEU B 1 28 ? 19.438 -32.5 -27.859 1 54.22 28 LEU B O 1
ATOM 6320 N N . SER B 1 29 ? 19.359 -32.469 -30.109 1 57.03 29 SER B N 1
ATOM 6321 C CA . SER B 1 29 ? 17.938 -32.719 -30.047 1 57.03 29 SER B CA 1
ATOM 6322 C C . SER B 1 29 ? 17.641 -34.125 -29.562 1 57.03 29 SER B C 1
ATOM 6324 O O . SER B 1 29 ? 16.719 -34.344 -28.781 1 57.03 29 SER B O 1
ATOM 6326 N N . ASP B 1 30 ? 18.391 -35.156 -30.078 1 57.44 30 ASP B N 1
ATOM 6327 C CA . ASP B 1 30 ? 18.234 -36.531 -29.625 1 57.44 30 ASP B CA 1
ATOM 6328 C C . AS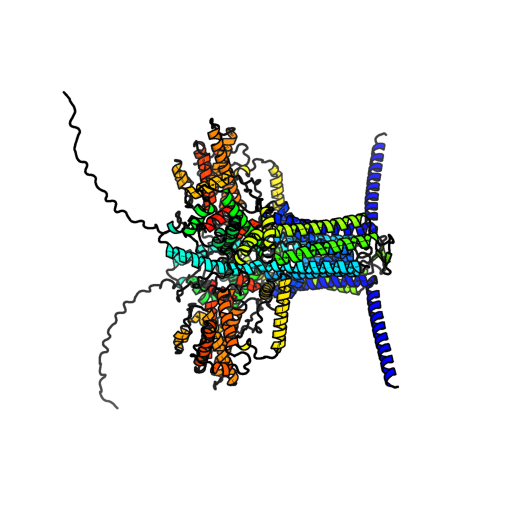P B 1 30 ? 18.641 -36.688 -28.172 1 57.44 30 ASP B C 1
ATOM 6330 O O . ASP B 1 30 ? 17.969 -37.406 -27.406 1 57.44 30 ASP B O 1
ATOM 6334 N N . MET B 1 31 ? 19.75 -36.156 -27.844 1 54.12 31 MET B N 1
ATOM 6335 C CA . MET B 1 31 ? 20.188 -36.156 -26.453 1 54.12 31 MET B CA 1
ATOM 6336 C C . MET B 1 31 ? 19.172 -35.438 -25.562 1 54.12 31 MET B C 1
ATOM 6338 O O . MET B 1 31 ? 18.938 -35.844 -24.422 1 54.12 31 MET B O 1
ATOM 6342 N N . TRP B 1 32 ? 18.672 -34.469 -26.203 1 59.56 32 TRP B N 1
ATOM 6343 C CA . TRP B 1 32 ? 17.672 -33.688 -25.484 1 59.56 32 TRP B CA 1
ATOM 6344 C C . TRP B 1 32 ? 16.375 -34.5 -25.297 1 59.56 32 TRP B C 1
ATOM 6346 O O . TRP B 1 32 ? 15.68 -34.344 -24.297 1 59.56 32 TRP B O 1
ATOM 6356 N N . LYS B 1 33 ? 16.234 -35.438 -26.188 1 62.91 33 LYS B N 1
ATOM 6357 C CA . LYS B 1 33 ? 15.023 -36.25 -26.125 1 62.91 33 LYS B CA 1
ATOM 6358 C C . LYS B 1 33 ? 15.273 -37.562 -25.391 1 62.91 33 LYS B C 1
ATOM 6360 O O . LYS B 1 33 ? 14.328 -38.312 -25.094 1 62.91 33 LYS B O 1
ATOM 6365 N N . SER B 1 34 ? 16.516 -37.906 -25.016 1 68.06 34 SER B N 1
ATOM 6366 C CA . SER B 1 34 ? 16.844 -39.094 -24.25 1 68.06 34 SER B CA 1
ATOM 6367 C C . SER B 1 34 ? 16.359 -38.969 -22.812 1 68.06 34 SER B C 1
ATOM 6369 O O . SER B 1 34 ? 16.125 -37.875 -22.328 1 68.06 34 SER B O 1
ATOM 6371 N N . PRO B 1 35 ? 16.016 -40.125 -22.234 1 74.38 35 PRO B N 1
ATOM 6372 C CA . PRO B 1 35 ? 15.617 -40.062 -20.828 1 74.38 35 PRO B CA 1
ATOM 6373 C C . PRO B 1 35 ? 16.594 -39.281 -19.953 1 74.38 35 PRO B C 1
ATOM 6375 O O . PRO B 1 35 ? 16.172 -38.531 -19.062 1 74.38 35 PRO B O 1
ATOM 6378 N N . ARG B 1 36 ? 17.844 -39.438 -20.25 1 77.56 36 ARG B N 1
ATOM 6379 C CA . ARG B 1 36 ? 18.828 -38.656 -19.484 1 77.56 36 ARG B CA 1
ATOM 6380 C C . ARG B 1 36 ? 18.75 -37.156 -19.828 1 77.56 36 ARG B C 1
ATOM 6382 O O . ARG B 1 36 ? 18.906 -36.312 -18.953 1 77.56 36 ARG B O 1
ATOM 6389 N N . GLY B 1 37 ? 18.5 -36.875 -21.047 1 77.12 37 GLY B N 1
ATOM 6390 C CA . GLY B 1 37 ? 18.328 -35.5 -21.453 1 77.12 37 GLY B CA 1
ATOM 6391 C C . GLY B 1 37 ? 17.141 -34.812 -20.797 1 77.12 37 GLY B C 1
ATOM 6392 O O . GLY B 1 37 ? 17.203 -33.656 -20.422 1 77.12 37 GLY B O 1
ATOM 6393 N N . THR B 1 38 ? 16.094 -35.594 -20.594 1 80.56 38 THR B N 1
ATOM 6394 C CA . THR B 1 38 ? 14.898 -35.062 -19.938 1 80.56 38 THR B CA 1
ATOM 6395 C C . THR B 1 38 ? 15.188 -34.75 -18.469 1 80.56 38 THR B C 1
ATOM 6397 O O . THR B 1 38 ? 14.766 -33.719 -17.953 1 80.56 38 THR B O 1
ATOM 6400 N N . VAL B 1 39 ? 15.914 -35.594 -17.875 1 83.69 39 VAL B N 1
ATOM 6401 C CA . VAL B 1 39 ? 16.25 -35.406 -16.469 1 83.69 39 VAL B CA 1
ATOM 6402 C C . VAL B 1 39 ? 17.156 -34.156 -16.328 1 83.69 39 VAL B C 1
ATOM 6404 O O . VAL B 1 39 ? 16.953 -33.344 -15.422 1 83.69 39 VAL B O 1
ATOM 6407 N N . VAL B 1 40 ? 18.047 -34 -17.219 1 84.25 40 VAL B N 1
ATOM 6408 C CA . VAL B 1 40 ? 18.984 -32.875 -17.156 1 84.25 40 VAL B CA 1
ATOM 6409 C C . VAL B 1 40 ? 18.234 -31.562 -17.375 1 84.25 40 VAL B C 1
ATOM 6411 O O . VAL B 1 40 ? 18.562 -30.547 -16.75 1 84.25 40 VAL B O 1
ATOM 6414 N N . ARG B 1 41 ? 17.234 -31.547 -18.188 1 86.38 41 ARG B N 1
ATOM 6415 C CA . ARG B 1 41 ? 16.453 -30.344 -18.422 1 86.38 41 ARG B CA 1
ATOM 6416 C C . ARG B 1 41 ? 15.664 -29.953 -17.172 1 86.38 41 ARG B C 1
ATOM 6418 O O . ARG B 1 41 ? 15.617 -28.781 -16.797 1 86.38 41 ARG B O 1
ATOM 6425 N N . ILE B 1 42 ? 15.055 -30.891 -16.562 1 89.38 42 ILE B N 1
ATOM 6426 C CA . ILE B 1 42 ? 14.281 -30.625 -15.352 1 89.38 42 ILE B CA 1
ATOM 6427 C C . ILE B 1 42 ? 15.211 -30.156 -14.234 1 89.38 42 ILE B C 1
ATOM 6429 O O . ILE B 1 42 ? 14.906 -29.219 -13.516 1 89.38 42 ILE B O 1
ATOM 6433 N N . GLU B 1 43 ? 16.375 -30.812 -14.211 1 91.06 43 GLU B N 1
ATOM 6434 C CA . GLU B 1 43 ? 17.344 -30.438 -13.195 1 91.06 43 GLU B CA 1
ATOM 6435 C C . GLU B 1 43 ? 17.891 -29.031 -13.438 1 91.06 43 GLU B C 1
ATOM 6437 O O . GLU B 1 43 ? 18.109 -28.266 -12.492 1 91.06 43 GLU B O 1
ATOM 6442 N N . ALA B 1 44 ? 18.062 -28.719 -14.656 1 90.81 44 ALA B N 1
ATOM 6443 C CA . ALA B 1 44 ? 18.562 -27.375 -14.984 1 90.81 44 ALA B CA 1
ATOM 6444 C C . ALA B 1 44 ? 17.562 -26.312 -14.578 1 90.81 44 ALA B C 1
ATOM 6446 O O . ALA B 1 44 ? 17.938 -25.266 -14.047 1 90.81 44 ALA B O 1
ATOM 6447 N N . LEU B 1 45 ? 16.328 -26.531 -14.781 1 92.31 45 LEU B N 1
ATOM 6448 C CA . LEU B 1 45 ? 15.289 -25.562 -14.414 1 92.31 45 LEU B CA 1
ATOM 6449 C C . LEU B 1 45 ? 15.148 -25.469 -12.906 1 92.31 45 LEU B C 1
ATOM 6451 O O . LEU B 1 45 ? 14.977 -24.359 -12.367 1 92.31 45 LEU B O 1
ATOM 6455 N N . ALA B 1 46 ? 15.234 -26.562 -12.305 1 93.62 46 ALA B N 1
ATOM 6456 C CA . ALA B 1 46 ? 15.164 -26.562 -10.844 1 93.62 46 ALA B CA 1
ATOM 6457 C C . ALA B 1 46 ? 16.359 -25.828 -10.242 1 93.62 46 ALA B C 1
ATOM 6459 O O . ALA B 1 46 ? 16.203 -25.062 -9.289 1 93.62 46 ALA B O 1
ATOM 6460 N N . LEU B 1 47 ? 17.516 -26.078 -10.836 1 94.25 47 LEU B N 1
ATOM 6461 C CA . LEU B 1 47 ? 18.719 -25.406 -10.344 1 94.25 47 LEU B CA 1
ATOM 6462 C C . LEU B 1 47 ? 18.625 -23.906 -10.57 1 94.25 47 LEU B C 1
ATOM 6464 O O . LEU B 1 47 ? 19.094 -23.125 -9.742 1 94.25 47 LEU B O 1
ATOM 6468 N N . LEU B 1 48 ? 18 -23.547 -11.633 1 94.38 48 LEU B N 1
ATOM 6469 C CA . LEU B 1 48 ? 17.812 -22.125 -11.883 1 94.38 48 LEU B CA 1
ATOM 6470 C C . LEU B 1 48 ? 16.875 -21.516 -10.852 1 94.38 48 LEU B C 1
ATOM 6472 O O . LEU B 1 48 ? 17.141 -20.422 -10.336 1 94.38 48 LEU B O 1
ATOM 6476 N N . ALA B 1 49 ? 15.875 -22.188 -10.547 1 94.56 49 ALA B N 1
ATOM 6477 C CA . ALA B 1 49 ? 14.938 -21.703 -9.531 1 94.56 49 ALA B CA 1
ATOM 6478 C C . ALA B 1 49 ? 15.617 -21.609 -8.172 1 94.56 49 ALA B C 1
ATOM 6480 O O . ALA B 1 49 ? 15.406 -20.625 -7.441 1 94.56 49 ALA B O 1
ATOM 6481 N N . ILE B 1 50 ? 16.438 -22.562 -7.863 1 94.88 50 ILE B N 1
ATOM 6482 C CA . ILE B 1 50 ? 17.172 -22.578 -6.594 1 94.88 50 ILE B CA 1
ATOM 6483 C C . ILE B 1 50 ? 18.172 -21.422 -6.562 1 94.88 50 ILE B C 1
ATOM 6485 O O . ILE B 1 50 ? 18.266 -20.719 -5.559 1 94.88 50 ILE B O 1
ATOM 6489 N N . ALA B 1 51 ? 18.781 -21.234 -7.684 1 94.44 51 ALA B N 1
ATOM 6490 C CA . ALA B 1 51 ? 19.781 -20.156 -7.762 1 94.44 51 ALA B CA 1
ATOM 6491 C C . ALA B 1 51 ? 19.125 -18.797 -7.59 1 94.44 51 ALA B C 1
ATOM 6493 O O . ALA B 1 51 ? 19.641 -17.938 -6.875 1 94.44 51 ALA B O 1
ATOM 6494 N N . LEU B 1 52 ? 18.031 -18.609 -8.195 1 94.06 52 LEU B N 1
ATOM 6495 C CA . LEU B 1 52 ? 17.312 -17.344 -8.086 1 94.06 52 LEU B CA 1
ATOM 6496 C C . LEU B 1 52 ? 16.781 -17.141 -6.672 1 94.06 52 LEU B C 1
ATOM 6498 O O . LEU B 1 52 ? 16.844 -16.031 -6.137 1 94.06 52 LEU B O 1
ATOM 6502 N N . SER B 1 53 ? 16.312 -18.203 -6.082 1 93.56 53 SER B N 1
ATOM 6503 C CA . SER B 1 53 ? 15.836 -18.109 -4.707 1 93.56 53 SER B CA 1
ATOM 6504 C C . SER B 1 53 ? 16.984 -17.812 -3.742 1 93.56 53 SER B C 1
ATOM 6506 O O . SER B 1 53 ? 16.828 -17.031 -2.805 1 93.56 53 SER B O 1
ATOM 6508 N N . PHE B 1 54 ? 18.062 -18.422 -4.031 1 92.12 54 PHE B N 1
ATOM 6509 C CA . PHE B 1 54 ? 19.25 -18.203 -3.215 1 92.12 54 PHE B CA 1
ATOM 6510 C C . PHE B 1 54 ? 19.734 -16.75 -3.34 1 92.12 54 PHE B C 1
ATOM 6512 O O . PHE B 1 54 ? 20.062 -16.125 -2.34 1 92.12 54 PHE B O 1
ATOM 6519 N N . PHE B 1 55 ? 19.703 -16.281 -4.488 1 90.81 55 PHE B N 1
ATOM 6520 C CA . PHE B 1 55 ? 20.094 -14.898 -4.746 1 90.81 55 PHE B CA 1
ATOM 6521 C C . PHE B 1 55 ? 19.188 -13.93 -3.979 1 90.81 55 PHE B C 1
ATOM 6523 O O . PHE B 1 55 ? 19.672 -12.992 -3.348 1 90.81 55 PHE B O 1
ATOM 6530 N N . LEU B 1 56 ? 17.953 -14.195 -3.953 1 91.69 56 LEU B N 1
ATOM 6531 C CA . LEU B 1 56 ? 17 -13.328 -3.277 1 91.69 56 LEU B CA 1
ATOM 6532 C C . LEU B 1 56 ? 17.188 -13.391 -1.764 1 91.69 56 LEU B C 1
ATOM 6534 O O . LEU B 1 56 ? 17.125 -12.359 -1.087 1 91.69 56 LEU B O 1
ATOM 6538 N N . ALA B 1 57 ? 17.422 -14.531 -1.278 1 90.81 57 ALA B N 1
ATOM 6539 C CA . ALA B 1 57 ? 17.578 -14.703 0.163 1 90.81 57 ALA B CA 1
ATOM 6540 C C . ALA B 1 57 ? 18.875 -14.062 0.65 1 90.81 57 ALA B C 1
ATOM 6542 O O . ALA B 1 57 ? 18.922 -13.492 1.741 1 90.81 57 ALA B O 1
ATOM 6543 N N . ALA B 1 58 ? 19.859 -14.062 -0.218 1 88.62 58 ALA B N 1
ATOM 6544 C CA . ALA B 1 58 ? 21.172 -13.578 0.186 1 88.62 58 ALA B CA 1
ATOM 6545 C C . ALA B 1 58 ? 21.312 -12.086 -0.075 1 88.62 58 ALA B C 1
ATOM 6547 O O . ALA B 1 58 ? 21.844 -11.352 0.759 1 88.62 58 ALA B O 1
ATOM 6548 N N . PHE B 1 59 ? 20.781 -11.625 -1.216 1 84.94 59 PHE B N 1
ATOM 6549 C CA . PHE B 1 59 ? 21.109 -10.266 -1.646 1 84.94 59 PHE B CA 1
ATOM 6550 C C . PHE B 1 59 ? 19.844 -9.406 -1.705 1 84.94 59 PHE B C 1
ATOM 6552 O O . PHE B 1 59 ? 19.906 -8.242 -2.113 1 84.94 59 PHE B O 1
ATOM 6559 N N . GLY B 1 60 ? 18.781 -9.93 -1.339 1 83.69 60 GLY B N 1
ATOM 6560 C CA . GLY B 1 60 ? 17.547 -9.156 -1.365 1 83.69 60 GLY B CA 1
ATOM 6561 C C . GLY B 1 60 ? 17.625 -7.895 -0.524 1 83.69 60 GLY B C 1
ATOM 6562 O O . GLY B 1 60 ? 17.047 -6.867 -0.89 1 83.69 60 GLY B O 1
ATOM 6563 N N . SER B 1 61 ? 18.422 -7.859 0.523 1 80.88 61 SER B N 1
ATOM 6564 C CA . SER B 1 61 ? 18.531 -6.727 1.436 1 80.88 61 SER B CA 1
ATOM 6565 C C . SER B 1 61 ? 19.344 -5.594 0.818 1 80.88 61 SER B C 1
ATOM 6567 O O . SER B 1 61 ? 19.312 -4.457 1.301 1 80.88 61 SER B O 1
ATOM 6569 N N . PHE B 1 62 ? 19.984 -5.875 -0.273 1 84.62 62 PHE B N 1
ATOM 6570 C CA . PHE B 1 62 ? 20.812 -4.863 -0.918 1 84.62 62 PHE B CA 1
ATOM 6571 C C . PHE B 1 62 ? 19.969 -3.879 -1.703 1 84.62 62 PHE B C 1
ATOM 6573 O O . PHE B 1 62 ? 20.453 -2.842 -2.152 1 84.62 62 PHE B O 1
ATOM 6580 N N . ARG B 1 63 ? 18.75 -4.168 -1.819 1 86.81 63 ARG B N 1
ATOM 6581 C CA . ARG B 1 63 ? 17.844 -3.273 -2.533 1 86.81 63 ARG B CA 1
ATOM 6582 C C . ARG B 1 63 ? 17.812 -1.899 -1.873 1 86.81 63 ARG B C 1
ATOM 6584 O O . ARG B 1 63 ? 17.672 -0.881 -2.555 1 86.81 63 ARG B O 1
ATOM 6591 N N . ARG B 1 64 ? 18.016 -1.866 -0.613 1 89.38 64 ARG B N 1
ATOM 6592 C CA . ARG B 1 64 ? 17.984 -0.61 0.13 1 89.38 64 ARG B CA 1
ATOM 6593 C C . ARG B 1 64 ? 19.234 0.221 -0.164 1 89.38 64 ARG B C 1
ATOM 6595 O O . ARG B 1 64 ? 19.188 1.451 -0.1 1 89.38 64 ARG B O 1
ATOM 6602 N N . ARG B 1 65 ? 20.328 -0.47 -0.537 1 91.12 65 ARG B N 1
ATOM 6603 C CA . ARG B 1 65 ? 21.625 0.184 -0.591 1 91.12 65 ARG B CA 1
ATOM 6604 C C . ARG B 1 65 ? 21.953 0.658 -2.006 1 91.12 65 ARG B C 1
ATOM 6606 O O . ARG B 1 65 ? 22.953 1.342 -2.227 1 91.12 65 ARG B O 1
ATOM 6613 N N . SER B 1 66 ? 21.109 0.227 -2.92 1 90.62 66 SER B N 1
ATOM 6614 C CA . SER B 1 66 ? 21.422 0.614 -4.289 1 90.62 66 SER B CA 1
ATOM 6615 C C . SER B 1 66 ? 20.172 0.957 -5.082 1 90.62 66 SER B C 1
ATOM 6617 O O . SER B 1 66 ? 19.172 0.241 -5.008 1 90.62 66 SER B O 1
ATOM 6619 N N . GLY B 1 67 ? 20.359 2.064 -5.812 1 86.88 67 GLY B N 1
ATOM 6620 C CA . GLY B 1 67 ? 19.281 2.469 -6.695 1 86.88 67 GLY B CA 1
ATOM 6621 C C . GLY B 1 67 ? 19.516 2.072 -8.141 1 86.88 67 GLY B C 1
ATOM 6622 O O . GLY B 1 67 ? 18.75 2.471 -9.023 1 86.88 67 GLY B O 1
ATOM 6623 N N . HIS B 1 68 ? 20.469 1.232 -8.281 1 87.31 68 HIS B N 1
ATOM 6624 C CA . HIS B 1 68 ? 20.781 0.821 -9.648 1 87.31 68 HIS B CA 1
ATOM 6625 C C . HIS B 1 68 ? 19.656 -0.038 -10.227 1 87.31 68 HIS B C 1
ATOM 6627 O O . HIS B 1 68 ? 19.094 -0.883 -9.523 1 87.31 68 HIS B O 1
ATOM 6633 N N . TRP B 1 69 ? 19.406 0.118 -11.5 1 83.56 69 TRP B N 1
ATOM 6634 C CA . TRP B 1 69 ? 18.281 -0.543 -12.148 1 83.56 69 TRP B CA 1
ATOM 6635 C C . TRP B 1 69 ? 18.453 -2.059 -12.117 1 83.56 69 TRP B C 1
ATOM 6637 O O . TRP B 1 69 ? 17.469 -2.793 -11.953 1 83.56 69 TRP B O 1
ATOM 6647 N N . PHE B 1 70 ? 19.672 -2.527 -12.203 1 86.44 70 PHE B N 1
ATOM 6648 C CA . PHE B 1 70 ? 19.938 -3.959 -12.242 1 86.44 70 PHE B CA 1
ATOM 6649 C C . PHE B 1 70 ? 19.578 -4.613 -10.914 1 86.44 70 PHE B C 1
ATOM 6651 O O . PHE B 1 70 ? 19.031 -5.715 -10.891 1 86.44 70 PHE B O 1
ATOM 6658 N N . ILE B 1 71 ? 19.812 -3.908 -9.875 1 88.56 71 ILE B N 1
ATOM 6659 C CA . ILE B 1 71 ? 19.531 -4.473 -8.562 1 88.56 71 ILE B CA 1
ATOM 6660 C C . ILE B 1 71 ? 18.031 -4.367 -8.266 1 88.56 71 ILE B C 1
ATOM 6662 O O . ILE B 1 71 ? 17.422 -5.32 -7.785 1 88.56 71 ILE B O 1
ATOM 6666 N N . GLN B 1 72 ? 17.5 -3.27 -8.641 1 88.5 72 GLN B N 1
ATOM 6667 C CA . GLN B 1 72 ? 16.078 -3.035 -8.344 1 88.5 72 GLN B CA 1
ATOM 6668 C C . GLN B 1 72 ? 15.188 -3.953 -9.172 1 88.5 72 GLN B C 1
ATOM 6670 O O . GLN B 1 72 ? 14.352 -4.672 -8.625 1 88.5 72 GLN B O 1
ATOM 6675 N N . LYS B 1 73 ? 15.414 -4.004 -10.453 1 87 73 LYS B N 1
ATOM 6676 C CA . LYS B 1 73 ? 14.586 -4.832 -11.328 1 87 73 LYS B CA 1
ATOM 6677 C C . LYS B 1 73 ? 15 -6.297 -11.25 1 87 73 LYS B C 1
ATOM 6679 O O . LYS B 1 73 ? 14.164 -7.191 -11.414 1 87 73 LYS B O 1
ATOM 6684 N N . GLY B 1 74 ? 16.297 -6.484 -10.961 1 88.19 74 GLY B N 1
ATOM 6685 C CA . GLY B 1 74 ? 16.766 -7.848 -10.805 1 88.19 74 GLY B CA 1
ATOM 6686 C C . GLY B 1 74 ? 16.172 -8.555 -9.602 1 88.19 74 GLY B C 1
ATOM 6687 O O . GLY B 1 74 ? 15.789 -9.727 -9.688 1 88.19 74 GLY B O 1
ATOM 6688 N N . THR B 1 75 ? 16.031 -7.82 -8.523 1 90.81 75 THR B N 1
ATOM 6689 C CA . THR B 1 75 ? 15.43 -8.398 -7.32 1 90.81 75 THR B CA 1
ATOM 6690 C C . THR B 1 75 ? 13.953 -8.703 -7.539 1 90.81 75 THR B C 1
ATOM 6692 O O . THR B 1 75 ? 13.461 -9.75 -7.113 1 90.81 75 THR B O 1
ATOM 6695 N N . LEU B 1 76 ? 13.258 -7.859 -8.234 1 90.25 76 LEU B N 1
ATOM 6696 C CA . LEU B 1 76 ? 11.844 -8.086 -8.523 1 90.25 76 LEU B CA 1
ATOM 6697 C C . LEU B 1 76 ? 11.672 -9.281 -9.461 1 90.25 76 LEU B C 1
ATOM 6699 O O . LEU B 1 76 ? 10.773 -10.102 -9.266 1 90.25 76 LEU B O 1
ATOM 6703 N N . ALA B 1 77 ? 12.555 -9.367 -10.406 1 91.44 77 ALA B N 1
ATOM 6704 C CA . ALA B 1 77 ? 12.508 -10.484 -11.336 1 91.44 77 ALA B CA 1
ATOM 6705 C C . ALA B 1 77 ? 12.797 -11.805 -10.625 1 91.44 77 ALA B C 1
ATOM 6707 O O . ALA B 1 77 ? 12.102 -12.797 -10.844 1 91.44 77 ALA B O 1
ATOM 6708 N N . ALA B 1 78 ? 13.742 -11.758 -9.805 1 93 78 ALA B N 1
ATOM 6709 C CA . ALA B 1 78 ? 14.094 -12.969 -9.062 1 93 78 ALA B CA 1
ATOM 6710 C C . ALA B 1 78 ? 12.938 -13.414 -8.172 1 93 78 ALA B C 1
ATOM 6712 O O . ALA B 1 78 ? 12.711 -14.617 -8.008 1 93 78 ALA B O 1
ATOM 6713 N N . ASN B 1 79 ? 12.242 -12.516 -7.641 1 91.25 79 ASN B N 1
ATOM 6714 C CA . ASN B 1 79 ? 11.117 -12.828 -6.77 1 91.25 79 ASN B CA 1
ATOM 6715 C C . ASN B 1 79 ? 10 -13.531 -7.535 1 91.25 79 ASN B C 1
ATOM 6717 O O . ASN B 1 79 ? 9.461 -14.539 -7.078 1 91.25 79 ASN B O 1
ATOM 6721 N N . VAL B 1 80 ? 9.727 -13.094 -8.688 1 90.94 80 VAL B N 1
ATOM 6722 C CA . VAL B 1 80 ? 8.633 -13.656 -9.477 1 90.94 80 VAL B CA 1
ATOM 6723 C C . VAL B 1 80 ? 9.07 -14.969 -10.117 1 90.94 80 VAL B C 1
ATOM 6725 O O . VAL B 1 80 ? 8.344 -15.961 -10.062 1 90.94 80 VAL B O 1
ATOM 6728 N N . LEU B 1 81 ? 10.258 -14.977 -10.586 1 92.38 81 LEU B N 1
ATOM 6729 C CA . LEU B 1 81 ? 10.742 -16.141 -11.328 1 92.38 81 LEU B CA 1
ATOM 6730 C C . LEU B 1 81 ? 11.008 -17.312 -10.391 1 92.38 81 LEU B C 1
ATOM 6732 O O . LEU B 1 81 ? 10.742 -18.453 -10.742 1 92.38 81 LEU B O 1
ATOM 6736 N N . SER B 1 82 ? 11.5 -17 -9.25 1 92.94 82 SER B N 1
ATOM 6737 C CA . SER B 1 82 ? 11.852 -18.094 -8.344 1 92.94 82 SER B CA 1
ATOM 6738 C C . SER B 1 82 ? 10.633 -18.938 -7.977 1 92.94 82 SER B C 1
ATOM 6740 O O . SER B 1 82 ? 10.664 -20.156 -8.062 1 92.94 82 SER B O 1
ATOM 6742 N N . LEU B 1 83 ? 9.547 -18.25 -7.695 1 91.56 83 LEU B N 1
ATOM 6743 C CA . LEU B 1 83 ? 8.352 -18.969 -7.273 1 91.56 83 LEU B CA 1
ATOM 6744 C C . LEU B 1 83 ? 7.668 -19.641 -8.469 1 91.56 83 LEU B C 1
ATOM 6746 O O . LEU B 1 83 ? 7.254 -20.797 -8.383 1 91.56 83 LEU B O 1
ATOM 6750 N N . SER B 1 84 ? 7.594 -18.969 -9.523 1 93.19 84 SER B N 1
ATOM 6751 C CA . SER B 1 84 ? 6.914 -19.5 -10.703 1 93.19 84 SER B CA 1
ATOM 6752 C C . SER B 1 84 ? 7.699 -20.656 -11.312 1 93.19 84 SER B C 1
ATOM 6754 O O . SER B 1 84 ? 7.137 -21.719 -11.594 1 93.19 84 SER B O 1
ATOM 6756 N N . LEU B 1 85 ? 8.984 -20.531 -11.438 1 93.81 85 LEU B N 1
ATOM 6757 C CA . LEU B 1 85 ? 9.82 -21.578 -11.992 1 93.81 85 LEU B CA 1
ATOM 6758 C C . LEU B 1 85 ? 9.898 -22.766 -11.031 1 93.81 85 LEU B C 1
ATOM 6760 O O . LEU B 1 85 ? 9.977 -23.922 -11.461 1 93.81 85 LEU B O 1
ATOM 6764 N N . GLY B 1 86 ? 9.961 -22.375 -9.766 1 94.25 86 GLY B N 1
ATOM 6765 C CA . GLY B 1 86 ? 9.953 -23.453 -8.781 1 94.25 86 GLY B CA 1
ATOM 6766 C C . GLY B 1 86 ? 8.719 -24.328 -8.859 1 94.25 86 GLY B C 1
ATOM 6767 O O . GLY B 1 86 ? 8.82 -25.547 -8.914 1 94.25 86 GLY B O 1
ATOM 6768 N N . THR B 1 87 ? 7.582 -23.688 -8.938 1 93.88 87 THR B N 1
ATOM 6769 C CA . THR B 1 87 ? 6.324 -24.422 -9.031 1 93.88 87 THR B CA 1
ATOM 6770 C C . THR B 1 87 ? 6.242 -25.188 -10.344 1 93.88 87 THR B C 1
ATOM 6772 O O . THR B 1 87 ? 5.828 -26.359 -10.367 1 93.88 87 THR B O 1
ATOM 6775 N N . TYR B 1 88 ? 6.684 -24.594 -11.391 1 94 88 TYR B N 1
ATOM 6776 C CA . TYR B 1 88 ? 6.719 -25.219 -12.711 1 94 88 TYR B CA 1
ATOM 6777 C C . TYR B 1 88 ? 7.633 -26.438 -12.711 1 94 88 TYR B C 1
ATOM 6779 O O . TYR B 1 88 ? 7.273 -27.5 -13.234 1 94 88 TYR B O 1
ATOM 6787 N N . SER B 1 89 ? 8.742 -26.375 -12.078 1 93.25 89 SER B N 1
ATOM 6788 C CA . SER B 1 89 ? 9.719 -27.453 -12.039 1 93.25 89 SER B CA 1
ATOM 6789 C C . SER B 1 89 ? 9.203 -28.625 -11.195 1 93.25 89 SER B C 1
ATOM 6791 O O . SER B 1 89 ? 9.43 -29.781 -11.531 1 93.25 89 SER B O 1
ATOM 6793 N N . ILE B 1 90 ? 8.578 -28.297 -10.148 1 93.69 90 ILE B N 1
ATOM 6794 C CA . ILE B 1 90 ? 8.023 -29.344 -9.305 1 93.69 90 ILE B CA 1
ATOM 6795 C C . ILE B 1 90 ? 6.953 -30.109 -10.078 1 93.69 90 ILE B C 1
ATOM 6797 O O . ILE B 1 90 ? 6.859 -31.344 -9.969 1 93.69 90 ILE B O 1
ATOM 6801 N N . GLY B 1 91 ? 6.188 -29.391 -10.852 1 91.12 91 GLY B N 1
ATOM 6802 C CA . GLY B 1 91 ? 5.227 -30.062 -11.719 1 91.12 91 GLY B CA 1
ATOM 6803 C C . GLY B 1 91 ? 5.875 -30.984 -12.734 1 91.12 91 GLY B C 1
ATOM 6804 O O . GLY B 1 91 ? 5.418 -32.094 -12.945 1 91.12 91 GLY B O 1
ATOM 6805 N N . LEU B 1 92 ? 6.973 -30.562 -13.242 1 90.56 92 LEU B N 1
ATOM 6806 C CA . LEU B 1 92 ? 7.711 -31.359 -14.203 1 90.56 92 LEU B CA 1
ATOM 6807 C C . LEU B 1 92 ? 8.266 -32.625 -13.547 1 90.56 92 LEU B C 1
ATOM 6809 O O . LEU B 1 92 ? 8.203 -33.719 -14.125 1 90.56 92 LEU B O 1
ATOM 6813 N N . MET B 1 93 ? 8.766 -32.5 -12.375 1 89.88 93 MET B N 1
ATOM 6814 C CA . MET B 1 93 ? 9.359 -33.594 -11.641 1 89.88 93 MET B CA 1
ATOM 6815 C C . MET B 1 93 ? 8.312 -34.688 -11.344 1 89.88 93 MET B C 1
ATOM 6817 O O . MET B 1 93 ? 8.617 -35.875 -11.367 1 89.88 93 MET B O 1
ATOM 6821 N N . GLN B 1 94 ? 7.199 -34.25 -11.086 1 87.12 94 GLN B N 1
ATOM 6822 C CA . GLN B 1 94 ? 6.16 -35.156 -10.633 1 87.12 94 GLN B CA 1
ATOM 6823 C C . GLN B 1 94 ? 5.637 -36 -11.781 1 87.12 94 GLN B C 1
ATOM 6825 O O . GLN B 1 94 ? 5.418 -37.219 -11.625 1 87.12 94 GLN B O 1
ATOM 6830 N N . SER B 1 95 ? 5.445 -35.469 -12.984 1 85.25 95 SER B N 1
ATOM 6831 C CA . SER B 1 95 ? 4.75 -36.156 -14.055 1 85.25 95 SER B CA 1
ATOM 6832 C C . SER B 1 95 ? 5.734 -36.812 -15.031 1 85.25 95 SER B C 1
ATOM 6834 O O . SER B 1 95 ? 5.34 -37.594 -15.883 1 85.25 95 SER B O 1
ATOM 6836 N N . SER B 1 96 ? 6.977 -36.625 -14.828 1 82.62 96 SER B N 1
ATOM 6837 C CA . SER B 1 96 ? 7.949 -37.188 -15.766 1 82.62 96 SER B CA 1
ATOM 6838 C C . SER B 1 96 ? 8 -38.688 -15.664 1 82.62 96 SER B C 1
ATOM 6840 O O . SER B 1 96 ? 7.828 -39.25 -14.586 1 82.62 96 SER B O 1
ATOM 6842 N N . SER B 1 97 ? 8.156 -39.375 -16.844 1 77.5 97 SER B N 1
ATOM 6843 C CA . SER B 1 97 ? 8.281 -40.812 -16.875 1 77.5 97 SER B CA 1
ATOM 6844 C C . SER B 1 97 ? 9.633 -41.281 -16.344 1 77.5 97 SER B C 1
ATOM 6846 O O . SER B 1 97 ? 9.797 -42.438 -15.953 1 77.5 97 SER B O 1
ATOM 6848 N N . VAL B 1 98 ? 10.547 -40.312 -16.438 1 77 98 VAL B N 1
ATOM 6849 C CA . VAL B 1 98 ? 11.883 -40.562 -15.906 1 77 98 VAL B CA 1
ATOM 6850 C C . VAL B 1 98 ? 12.109 -39.75 -14.641 1 77 98 VAL B C 1
ATOM 6852 O O . VAL B 1 98 ? 12.047 -38.5 -14.68 1 77 98 VAL B O 1
ATOM 6855 N N . LYS B 1 99 ? 12.219 -40.438 -13.508 1 80.56 99 LYS B N 1
ATOM 6856 C CA . LYS B 1 99 ? 12.367 -39.719 -12.25 1 80.56 99 LYS B CA 1
ATOM 6857 C C . LYS B 1 99 ? 13.734 -39.969 -11.625 1 80.56 99 LYS B C 1
ATOM 6859 O O . LYS B 1 99 ? 14.344 -41.031 -11.867 1 80.56 99 LYS B O 1
ATOM 6864 N N . SER B 1 100 ? 14.172 -38.969 -11.047 1 82.56 100 SER B N 1
ATOM 6865 C CA . SER B 1 100 ? 15.414 -39.062 -10.297 1 82.56 100 SER B CA 1
ATOM 6866 C C . SER B 1 100 ? 15.156 -39.125 -8.797 1 82.56 100 SER B C 1
ATOM 6868 O O . SER B 1 100 ? 14.211 -38.531 -8.297 1 82.56 100 SER B O 1
ATOM 6870 N N . GLU B 1 101 ? 15.953 -39.844 -8.062 1 81.06 101 GLU B N 1
ATOM 6871 C CA . GLU B 1 101 ? 15.805 -40 -6.621 1 81.06 101 GLU B CA 1
ATOM 6872 C C . GLU B 1 101 ? 16.172 -38.719 -5.895 1 81.06 101 GLU B C 1
ATOM 6874 O O . GLU B 1 101 ? 15.828 -38.531 -4.723 1 81.06 101 GLU B O 1
ATOM 6879 N N . VAL B 1 102 ? 16.766 -37.781 -6.609 1 87.31 102 VAL B N 1
ATOM 6880 C CA . VAL B 1 102 ? 17.219 -36.531 -5.969 1 87.31 102 VAL B CA 1
ATOM 6881 C C . VAL B 1 102 ? 16.109 -35.5 -6.012 1 87.31 102 VAL B C 1
ATOM 6883 O O . VAL B 1 102 ? 16.188 -34.469 -5.316 1 87.31 102 VAL B O 1
ATOM 6886 N N . TYR B 1 103 ? 15 -35.719 -6.734 1 90.38 103 TYR B N 1
ATOM 6887 C CA . TYR B 1 103 ? 13.953 -34.719 -6.957 1 90.38 103 TYR B CA 1
ATOM 6888 C C . TYR B 1 103 ? 13.344 -34.281 -5.637 1 90.38 103 TYR B C 1
ATOM 6890 O O . TYR B 1 103 ? 13.195 -33.094 -5.391 1 90.38 103 TYR B O 1
ATOM 6898 N N . PRO B 1 104 ? 13.055 -35.188 -4.746 1 90.56 104 PRO B N 1
ATOM 6899 C CA . PRO B 1 104 ? 12.469 -34.719 -3.479 1 90.56 104 PRO B CA 1
ATOM 6900 C C . PRO B 1 104 ? 13.414 -33.844 -2.668 1 90.56 104 PRO B C 1
ATOM 6902 O O . PRO B 1 104 ? 12.969 -32.938 -1.992 1 90.56 104 PRO B O 1
ATOM 6905 N N . PHE B 1 105 ? 14.688 -34.094 -2.75 1 91.75 105 PHE B N 1
ATOM 6906 C CA . PHE B 1 105 ? 15.672 -33.312 -2.029 1 91.75 105 PHE B CA 1
ATOM 6907 C C . PHE B 1 105 ? 15.758 -31.906 -2.607 1 91.75 105 PHE B C 1
ATOM 6909 O O . PHE B 1 105 ? 15.891 -30.922 -1.866 1 91.75 105 PHE B O 1
ATOM 6916 N N . TRP B 1 106 ? 15.648 -31.797 -3.852 1 93.44 106 TRP B N 1
ATOM 6917 C CA . TRP B 1 106 ? 15.68 -30.484 -4.484 1 93.44 106 TRP B CA 1
ATOM 6918 C C . TRP B 1 106 ? 14.375 -29.734 -4.227 1 93.44 106 TRP B C 1
ATOM 6920 O O . TRP B 1 106 ? 14.391 -28.516 -4.031 1 93.44 106 TRP B O 1
ATOM 6930 N N . ALA B 1 107 ? 13.266 -30.453 -4.223 1 94.31 107 ALA B N 1
ATOM 6931 C CA . ALA B 1 107 ? 11.977 -29.812 -3.938 1 94.31 107 ALA B CA 1
ATOM 6932 C C . ALA B 1 107 ? 11.953 -29.25 -2.523 1 94.31 107 ALA B C 1
ATOM 6934 O O . ALA B 1 107 ? 11.492 -28.125 -2.312 1 94.31 107 ALA B O 1
ATOM 6935 N N . VAL B 1 108 ? 12.461 -30.016 -1.63 1 94.69 108 VAL B N 1
ATOM 6936 C CA . VAL B 1 108 ? 12.453 -29.547 -0.249 1 94.69 108 VAL B CA 1
ATOM 6937 C C . VAL B 1 108 ? 13.43 -28.375 -0.095 1 94.69 108 VAL B C 1
ATOM 6939 O O . VAL B 1 108 ? 13.195 -27.469 0.703 1 94.69 108 VAL B O 1
ATOM 6942 N N . SER B 1 109 ? 14.508 -28.406 -0.826 1 94.94 109 SER B N 1
ATOM 6943 C CA . SER B 1 109 ? 15.438 -27.281 -0.815 1 94.94 109 SER B CA 1
ATOM 6944 C C . SER B 1 109 ? 14.773 -26.016 -1.338 1 94.94 109 SER B C 1
ATOM 6946 O O . SER B 1 109 ? 15 -24.922 -0.81 1 94.94 109 SER B O 1
ATOM 6948 N N . MET B 1 110 ? 13.93 -26.156 -2.342 1 95.06 110 MET B N 1
ATOM 6949 C CA . MET B 1 110 ? 13.195 -25 -2.861 1 95.06 110 MET B CA 1
ATOM 6950 C C . MET B 1 110 ? 12.211 -24.469 -1.828 1 95.06 110 MET B C 1
ATOM 6952 O O . MET B 1 110 ? 12.047 -23.266 -1.68 1 95.06 110 MET B O 1
ATOM 6956 N N . LEU B 1 111 ? 11.617 -25.328 -1.152 1 95.25 111 LEU B N 1
ATOM 6957 C CA . LEU B 1 111 ? 10.695 -24.938 -0.092 1 95.25 111 LEU B CA 1
ATOM 6958 C C . LEU B 1 111 ? 11.438 -24.203 1.021 1 95.25 111 LEU B C 1
ATOM 6960 O O . LEU B 1 111 ? 10.969 -23.172 1.509 1 95.25 111 LEU B O 1
ATOM 6964 N N . THR B 1 112 ? 12.562 -24.719 1.358 1 95.5 112 THR B N 1
ATOM 6965 C CA . THR B 1 112 ? 13.359 -24.109 2.412 1 95.5 112 THR B CA 1
ATOM 6966 C C . THR B 1 112 ? 13.812 -22.719 2.002 1 95.5 112 THR B C 1
ATOM 6968 O O . THR B 1 112 ? 13.789 -21.781 2.812 1 95.5 112 THR B O 1
ATOM 6971 N N . LEU B 1 113 ? 14.18 -22.625 0.776 1 95.06 113 LEU B N 1
ATOM 6972 C CA . LEU B 1 113 ? 14.594 -21.328 0.271 1 95.06 113 LEU B CA 1
ATOM 6973 C C . LEU B 1 113 ? 13.414 -20.359 0.224 1 95.06 113 LEU B C 1
ATOM 6975 O O . LEU B 1 113 ? 13.57 -19.172 0.538 1 95.06 113 LEU B O 1
ATOM 6979 N N . PHE B 1 114 ? 12.25 -20.828 -0.114 1 92.69 114 PHE B N 1
ATOM 6980 C CA . PHE B 1 114 ? 11.047 -20.016 -0.157 1 92.69 114 PHE B CA 1
ATOM 6981 C C . PHE B 1 114 ? 10.734 -19.438 1.216 1 92.69 114 PHE B C 1
ATOM 6983 O O . PHE B 1 114 ? 10.312 -18.281 1.324 1 92.69 114 PHE B O 1
ATOM 6990 N N . CYS B 1 115 ? 11.078 -20.156 2.18 1 92.44 115 CYS B N 1
ATOM 6991 C CA . CYS B 1 115 ? 10.766 -19.719 3.537 1 92.44 115 CYS B CA 1
ATOM 6992 C C . CYS B 1 115 ? 11.852 -18.812 4.086 1 92.44 115 CYS B C 1
ATOM 6994 O O . CYS B 1 115 ? 11.711 -18.25 5.176 1 92.44 115 CYS B O 1
ATOM 6996 N N . CYS B 1 116 ? 12.914 -18.672 3.287 1 90.12 116 CYS B N 1
ATOM 6997 C CA . CYS B 1 116 ? 13.992 -17.766 3.689 1 90.12 116 CYS B CA 1
ATOM 6998 C C . CYS B 1 116 ? 13.883 -16.422 2.969 1 90.12 116 CYS B C 1
ATOM 7000 O O . CYS B 1 116 ? 14.562 -15.469 3.332 1 90.12 116 CYS B O 1
ATOM 7002 N N . ILE B 1 117 ? 13.109 -16.359 1.952 1 80.62 117 ILE B N 1
ATOM 7003 C CA . ILE B 1 117 ? 12.992 -15.164 1.129 1 80.62 117 ILE B CA 1
ATOM 7004 C C . ILE B 1 117 ? 12.031 -14.18 1.779 1 80.62 117 ILE B C 1
ATOM 7006 O O . ILE B 1 117 ? 10.93 -14.562 2.195 1 80.62 117 ILE B O 1
ATOM 7010 N N . ASP B 1 118 ? 12.594 -13.039 1.969 1 78 118 ASP B N 1
ATOM 7011 C CA . ASP B 1 118 ? 11.703 -11.961 2.379 1 78 118 ASP B CA 1
ATOM 7012 C C . ASP B 1 118 ? 10.906 -11.43 1.188 1 78 118 ASP B C 1
ATOM 7014 O O . ASP B 1 118 ? 11.492 -10.984 0.195 1 78 118 ASP B O 1
ATOM 7018 N N . PRO B 1 119 ? 9.594 -11.609 1.318 1 72.94 119 PRO B N 1
ATOM 7019 C CA . PRO B 1 119 ? 8.82 -11.102 0.185 1 72.94 119 PRO B CA 1
ATOM 7020 C C . PRO B 1 119 ? 8.969 -9.594 -0.002 1 72.94 119 PRO B C 1
ATOM 7022 O O . PRO B 1 119 ? 9.156 -8.867 0.973 1 72.94 119 PRO B O 1
ATOM 7025 N N . VAL B 1 120 ? 9.141 -9.219 -1.219 1 76.25 120 VAL B N 1
ATOM 7026 C CA . VAL B 1 120 ? 9.141 -7.793 -1.531 1 76.25 120 VAL B CA 1
ATOM 7027 C C . VAL B 1 120 ? 7.73 -7.227 -1.364 1 76.25 120 VAL B C 1
ATOM 7029 O O . VAL B 1 120 ? 6.902 -7.332 -2.271 1 76.25 120 VAL B O 1
ATOM 7032 N N . THR B 1 121 ? 7.395 -6.938 -0.09 1 80.5 121 THR B N 1
ATOM 7033 C CA . THR B 1 121 ? 6.082 -6.355 0.181 1 80.5 121 THR B CA 1
ATOM 7034 C C . THR B 1 121 ? 6.223 -4.941 0.739 1 80.5 121 THR B C 1
ATOM 7036 O O . THR B 1 121 ? 7.27 -4.586 1.284 1 80.5 121 THR B O 1
ATOM 7039 N N . ALA B 1 122 ? 5.375 -4.133 0.4 1 83.62 122 ALA B N 1
ATOM 7040 C CA . ALA B 1 122 ? 5.336 -2.746 0.859 1 83.62 122 ALA B CA 1
ATOM 7041 C C . ALA B 1 122 ? 4.047 -2.457 1.621 1 83.62 122 ALA B C 1
ATOM 7043 O O . ALA B 1 122 ? 2.99 -3.01 1.301 1 83.62 122 ALA B O 1
ATOM 7044 N N . TYR B 1 123 ? 4.188 -1.67 2.637 1 84.81 123 TYR B N 1
ATOM 7045 C CA . TYR B 1 123 ? 3.027 -1.247 3.41 1 84.81 123 TYR B CA 1
ATOM 7046 C C . TYR B 1 123 ? 2.027 -0.505 2.531 1 84.81 123 TYR B C 1
ATOM 7048 O O . TYR B 1 123 ? 2.416 0.297 1.679 1 84.81 123 TYR B O 1
ATOM 7056 N N . GLY B 1 124 ? 0.786 -0.905 2.646 1 83.56 124 GLY B N 1
ATOM 7057 C CA . GLY B 1 124 ? -0.252 -0.248 1.868 1 83.56 124 GLY B CA 1
ATOM 7058 C C . GLY B 1 124 ? -1.655 -0.637 2.295 1 83.56 124 GLY B C 1
ATOM 7059 O O . GLY B 1 124 ? -1.843 -1.234 3.357 1 83.56 124 GLY B O 1
ATOM 7060 N N . LEU B 1 125 ? -2.605 -0.304 1.438 1 82 125 LEU B N 1
ATOM 7061 C CA . LEU B 1 125 ? -3.996 -0.666 1.689 1 82 125 LEU B CA 1
ATOM 7062 C C . LEU B 1 125 ? -4.18 -2.178 1.639 1 82 125 LEU B C 1
ATOM 7064 O O . LEU B 1 125 ? -3.477 -2.871 0.901 1 82 125 LEU B O 1
ATOM 7068 N N . GLU B 1 126 ? -4.969 -2.729 2.49 1 83.31 126 GLU B N 1
ATOM 7069 C CA . GLU B 1 126 ? -5.301 -4.148 2.58 1 83.31 126 GLU B CA 1
ATOM 7070 C C . GLU B 1 126 ? -4.07 -4.98 2.928 1 83.31 126 GLU B C 1
ATOM 7072 O O . GLU B 1 126 ? -3.828 -6.023 2.316 1 83.31 126 GLU B O 1
ATOM 7077 N N . TYR B 1 127 ? -3.312 -4.469 3.803 1 78.19 127 TYR B N 1
ATOM 7078 C CA . TYR B 1 127 ? -2.096 -5.164 4.203 1 78.19 127 TYR B CA 1
ATOM 7079 C C . TYR B 1 127 ? -2.42 -6.523 4.816 1 78.19 127 TYR B C 1
ATOM 7081 O O . TYR B 1 127 ? -1.646 -7.473 4.684 1 78.19 127 TYR B O 1
ATOM 7089 N N . LYS B 1 128 ? -3.582 -6.766 5.375 1 78.5 128 LYS B N 1
ATOM 7090 C CA . LYS B 1 128 ? -3.994 -8.023 5.984 1 78.5 128 LYS B CA 1
ATOM 7091 C C . LYS B 1 128 ? -4.223 -9.102 4.926 1 78.5 128 LYS B C 1
ATOM 7093 O O . LYS B 1 128 ? -3.967 -10.281 5.164 1 78.5 128 LYS B O 1
ATOM 7098 N N . SER B 1 129 ? -4.656 -8.648 3.814 1 84.06 129 SER B N 1
ATOM 7099 C CA . SER B 1 129 ? -4.887 -9.586 2.725 1 84.06 129 SER B CA 1
ATOM 7100 C C . SER B 1 129 ? -3.572 -10.164 2.209 1 84.06 129 SER B C 1
ATOM 7102 O O . SER B 1 129 ? -3.539 -11.297 1.716 1 84.06 129 SER B O 1
ATOM 7104 N N . GLN B 1 130 ? -2.5 -9.445 2.389 1 85.44 130 GLN B N 1
ATOM 7105 C CA . GLN B 1 130 ? -1.197 -9.938 1.951 1 85.44 130 GLN B CA 1
ATOM 7106 C C . GLN B 1 130 ? -0.721 -11.094 2.828 1 85.44 130 GLN B C 1
ATOM 7108 O O . GLN B 1 130 ? -0.079 -12.023 2.34 1 85.44 130 GLN B O 1
ATOM 7113 N N . LEU B 1 131 ? -1.081 -11.039 4.09 1 87.5 131 LEU B N 1
ATOM 7114 C CA . LEU B 1 131 ? -0.733 -12.133 4.992 1 87.5 131 LEU B CA 1
ATOM 7115 C C . LEU B 1 131 ? -1.443 -13.414 4.59 1 87.5 131 LEU B C 1
ATOM 7117 O O . LEU B 1 131 ? -0.82 -14.477 4.516 1 87.5 131 LEU B O 1
ATOM 7121 N N . TRP B 1 132 ? -2.699 -13.32 4.246 1 88.56 132 TRP B N 1
ATOM 7122 C CA . TRP B 1 132 ? -3.457 -14.5 3.84 1 88.56 132 TRP B CA 1
ATOM 7123 C C . TRP B 1 132 ? -2.92 -15.07 2.531 1 88.56 132 TRP B C 1
ATOM 7125 O O . TRP B 1 132 ? -2.824 -16.281 2.369 1 88.56 132 TRP B O 1
ATOM 7135 N N . LYS B 1 133 ? -2.59 -14.18 1.67 1 88.69 133 LYS B N 1
ATOM 7136 C CA . LYS B 1 133 ? -2.029 -14.633 0.401 1 88.69 133 LYS B CA 1
ATOM 7137 C C . LYS B 1 133 ? -0.741 -15.422 0.619 1 88.69 133 LYS B C 1
ATOM 7139 O O . LYS B 1 133 ? -0.547 -16.484 0.02 1 88.69 133 LYS B O 1
ATOM 7144 N N . MET B 1 134 ? 0.067 -14.891 1.482 1 89.88 134 MET B N 1
ATOM 7145 C CA . MET B 1 134 ? 1.337 -15.562 1.755 1 89.88 134 MET B CA 1
ATOM 7146 C C . MET B 1 134 ? 1.108 -16.906 2.443 1 89.88 134 MET B C 1
ATOM 7148 O O . MET B 1 134 ? 1.818 -17.875 2.174 1 89.88 134 MET B O 1
ATOM 7152 N N . LEU B 1 135 ? 0.143 -16.984 3.271 1 90.25 135 LEU B N 1
ATOM 7153 C CA . LEU B 1 135 ? -0.152 -18.219 3.967 1 90.25 135 LEU B CA 1
ATOM 7154 C C . LEU B 1 135 ? -0.708 -19.266 3.004 1 90.25 135 LEU B C 1
ATOM 7156 O O . LEU B 1 135 ? -0.327 -20.438 3.062 1 90.25 135 LEU B O 1
ATOM 7160 N N . TYR B 1 136 ? -1.549 -18.828 2.088 1 92.44 136 TYR B N 1
ATOM 7161 C CA . TYR B 1 136 ? -2.064 -19.734 1.081 1 92.44 136 TYR B CA 1
ATOM 7162 C C . TYR B 1 136 ? -0.941 -20.281 0.201 1 92.44 136 TYR B C 1
ATOM 7164 O O . TYR B 1 136 ? -0.899 -21.469 -0.109 1 92.44 136 TYR B O 1
ATOM 7172 N N . GLN B 1 137 ? -0.087 -19.422 -0.135 1 92.12 137 GLN B N 1
ATOM 7173 C CA . GLN B 1 137 ? 1.046 -19.828 -0.965 1 92.12 137 GLN B CA 1
ATOM 7174 C C . GLN B 1 137 ? 1.943 -20.812 -0.232 1 92.12 137 GLN B C 1
ATOM 7176 O O . GLN B 1 137 ? 2.422 -21.781 -0.827 1 92.12 137 GLN B O 1
ATOM 7181 N N . LEU B 1 138 ? 2.145 -20.562 1.039 1 93.62 138 LEU B N 1
ATOM 7182 C CA . LEU B 1 138 ? 2.969 -21.453 1.852 1 93.62 138 LEU B CA 1
ATOM 7183 C C . LEU B 1 138 ? 2.338 -22.844 1.961 1 93.62 138 LEU B C 1
ATOM 7185 O O . LEU B 1 138 ? 3.016 -23.859 1.776 1 93.62 138 LEU B O 1
ATOM 7189 N N . PHE B 1 139 ? 1.074 -22.891 2.105 1 93.94 139 PHE B N 1
ATOM 7190 C CA . PHE B 1 139 ? 0.365 -24.156 2.221 1 93.94 139 PHE B CA 1
ATOM 7191 C C . PHE B 1 139 ? 0.409 -24.922 0.903 1 93.94 139 PHE B C 1
ATOM 7193 O O . PHE B 1 139 ? 0.631 -26.141 0.892 1 93.94 139 PHE B O 1
ATOM 7200 N N . LEU B 1 140 ? 0.272 -24.203 -0.108 1 93.12 140 LEU B N 1
ATOM 7201 C CA . LEU B 1 140 ? 0.257 -24.828 -1.423 1 93.12 140 LEU B CA 1
ATOM 7202 C C . LEU B 1 140 ? 1.64 -25.359 -1.787 1 93.12 140 LEU B C 1
ATOM 7204 O O . LEU B 1 140 ? 1.772 -26.5 -2.24 1 93.12 140 LEU B O 1
ATOM 7208 N N . TYR B 1 141 ? 2.607 -24.547 -1.547 1 93.69 141 TYR B N 1
ATOM 7209 C CA . TYR B 1 141 ? 3.969 -24.953 -1.889 1 93.69 141 TYR B CA 1
ATOM 7210 C C . TYR B 1 141 ? 4.414 -26.141 -1.051 1 93.69 141 TYR B C 1
ATOM 7212 O O . TYR B 1 141 ? 5.07 -27.047 -1.558 1 93.69 141 TYR B O 1
ATOM 7220 N N . CYS B 1 142 ? 4.02 -26.156 0.182 1 93.69 142 CYS B N 1
ATOM 7221 C CA . CYS B 1 142 ? 4.297 -27.297 1.046 1 93.69 142 CYS B CA 1
ATOM 7222 C C . CYS B 1 142 ? 3.572 -28.547 0.556 1 93.69 142 CYS B C 1
ATOM 7224 O O . CYS B 1 142 ? 4.141 -29.641 0.551 1 93.69 142 CYS B O 1
ATOM 7226 N N . GLY B 1 143 ? 2.342 -28.328 0.088 1 92.19 143 GLY B N 1
ATOM 7227 C CA . GLY B 1 143 ? 1.58 -29.438 -0.45 1 92.19 143 GLY B CA 1
ATOM 7228 C C . GLY B 1 143 ? 2.213 -30.062 -1.684 1 92.19 143 GLY B C 1
ATOM 7229 O O . GLY B 1 143 ? 2.27 -31.281 -1.814 1 92.19 143 GLY B O 1
ATOM 7230 N N . TYR B 1 144 ? 2.775 -29.203 -2.553 1 92.69 144 TYR B N 1
ATOM 7231 C CA . TYR B 1 144 ? 3.451 -29.688 -3.748 1 92.69 144 TYR B CA 1
ATOM 7232 C C . TYR B 1 144 ? 4.676 -30.531 -3.381 1 92.69 144 TYR B C 1
ATOM 7234 O O . TYR B 1 144 ? 4.891 -31.609 -3.941 1 92.69 144 TYR B O 1
ATOM 7242 N N . VAL B 1 145 ? 5.441 -30.094 -2.449 1 91.88 145 VAL B N 1
ATOM 7243 C CA . VAL B 1 145 ? 6.691 -30.734 -2.066 1 91.88 145 VAL B CA 1
ATOM 7244 C C . VAL B 1 145 ? 6.391 -32.062 -1.389 1 91.88 145 VAL B C 1
ATOM 7246 O O . VAL B 1 145 ? 7.039 -33.094 -1.681 1 91.88 145 VAL B O 1
ATOM 7249 N N . LEU B 1 146 ? 5.398 -32.094 -0.59 1 90.75 146 LEU B N 1
ATOM 7250 C CA . LEU B 1 146 ? 5.047 -33.344 0.098 1 90.75 146 LEU B CA 1
ATOM 7251 C C . LEU B 1 146 ? 4.5 -34.375 -0.883 1 90.75 146 LEU B C 1
ATOM 7253 O O . LEU B 1 146 ? 4.809 -35.562 -0.776 1 90.75 146 LEU B O 1
ATOM 7257 N N . LEU B 1 147 ? 3.814 -33.906 -1.848 1 88.81 147 LEU B N 1
ATOM 7258 C CA . LEU B 1 147 ? 3.24 -34.812 -2.834 1 88.81 147 LEU B CA 1
ATOM 7259 C C . LEU B 1 147 ? 4.332 -35.469 -3.68 1 88.81 147 LEU B C 1
ATOM 7261 O O . LEU B 1 147 ? 4.32 -36.656 -3.896 1 88.81 147 LEU B O 1
ATOM 7265 N N . VAL B 1 148 ? 5.27 -34.688 -4.082 1 88.44 148 VAL B N 1
ATOM 7266 C CA . VAL B 1 148 ? 6.359 -35.219 -4.891 1 88.44 148 VAL B CA 1
ATOM 7267 C C . VAL B 1 148 ? 7.211 -36.156 -4.047 1 88.44 148 VAL B C 1
ATOM 7269 O O . VAL B 1 148 ? 7.684 -37.188 -4.539 1 88.44 148 VAL B O 1
ATOM 7272 N N . SER B 1 149 ? 7.391 -35.938 -2.777 1 87.06 149 SER B N 1
ATOM 7273 C CA . SER B 1 149 ? 8.219 -36.75 -1.895 1 87.06 149 SER B CA 1
ATOM 7274 C C . SER B 1 149 ? 7.547 -38.094 -1.6 1 87.06 149 SER B C 1
ATOM 7276 O O . SER B 1 149 ? 8.211 -39.125 -1.586 1 87.06 149 SER B O 1
ATOM 7278 N N . ILE B 1 150 ? 6.297 -38.094 -1.448 1 81.5 150 ILE B N 1
ATOM 7279 C CA . ILE B 1 150 ? 5.566 -39.312 -1.146 1 81.5 150 ILE B CA 1
ATOM 7280 C C . ILE B 1 150 ? 5.578 -40.219 -2.361 1 81.5 150 ILE B C 1
ATOM 7282 O O . ILE B 1 150 ? 5.707 -41.438 -2.223 1 81.5 150 ILE B O 1
ATOM 7286 N N . LEU B 1 151 ? 5.676 -39.688 -3.527 1 78.75 151 LEU B N 1
ATOM 7287 C CA . LEU B 1 151 ? 5.559 -40.469 -4.75 1 78.75 151 LEU B CA 1
ATOM 7288 C C . LEU B 1 151 ? 6.926 -40.969 -5.207 1 78.75 151 LEU B C 1
ATOM 7290 O O . LEU B 1 151 ? 7.016 -41.969 -5.922 1 78.75 151 LEU B O 1
ATOM 7294 N N . THR B 1 152 ? 7.988 -40.344 -4.781 1 78.56 152 THR B N 1
ATOM 7295 C CA . THR B 1 152 ? 9.281 -40.656 -5.383 1 78.56 152 THR B CA 1
ATOM 7296 C C . THR B 1 152 ? 10.188 -41.344 -4.375 1 78.56 152 THR B C 1
ATOM 7298 O O . THR B 1 152 ? 11 -42.219 -4.75 1 78.56 152 THR B O 1
ATOM 7301 N N . ILE B 1 153 ? 10.102 -41 -3.076 1 75.56 153 ILE B N 1
ATOM 7302 C CA . ILE B 1 153 ? 11.055 -41.531 -2.111 1 75.56 153 ILE B CA 1
ATOM 7303 C C . ILE B 1 153 ? 10.672 -42.969 -1.725 1 75.56 153 ILE B C 1
ATOM 7305 O O . ILE B 1 153 ? 9.5 -43.25 -1.471 1 75.56 153 ILE B O 1
ATOM 7309 N N . SER B 1 154 ? 11.609 -43.906 -1.788 1 70 154 SER B N 1
ATOM 7310 C CA . SER B 1 154 ? 11.375 -45.312 -1.473 1 70 154 SER B CA 1
ATOM 7311 C C . SER B 1 154 ? 11.914 -45.656 -0.092 1 70 154 SER B C 1
ATOM 7313 O O . SER B 1 154 ? 11.492 -46.656 0.513 1 70 154 SER B O 1
ATOM 7315 N N . SER B 1 155 ? 12.82 -44.812 0.44 1 77.12 155 SER B N 1
ATOM 7316 C CA . SER B 1 155 ? 13.438 -45.156 1.716 1 77.12 155 SER B CA 1
ATOM 7317 C C . SER B 1 155 ? 12.711 -44.5 2.881 1 77.12 155 SER B C 1
ATOM 7319 O O . SER B 1 155 ? 12.281 -43.344 2.773 1 77.12 155 SER B O 1
ATOM 7321 N N . ASP B 1 156 ? 12.555 -45.156 3.988 1 81 156 ASP B N 1
ATOM 7322 C CA . ASP B 1 156 ? 11.883 -44.656 5.18 1 81 156 ASP B CA 1
ATOM 7323 C C . ASP B 1 156 ? 12.641 -43.5 5.797 1 81 156 ASP B C 1
ATOM 7325 O O . ASP B 1 156 ? 12.039 -42.531 6.258 1 81 156 ASP B O 1
ATOM 7329 N N . ILE B 1 157 ? 13.953 -43.625 5.754 1 82.19 157 ILE B N 1
ATOM 7330 C CA . ILE B 1 157 ? 14.766 -42.594 6.348 1 82.19 157 ILE B CA 1
ATOM 7331 C C . ILE B 1 157 ? 14.609 -41.312 5.543 1 82.19 157 ILE B C 1
ATOM 7333 O O . ILE B 1 157 ? 14.547 -40.219 6.113 1 82.19 157 ILE B O 1
ATOM 7337 N N . GLY B 1 158 ? 14.539 -41.469 4.285 1 83.5 158 GLY B N 1
ATOM 7338 C CA . GLY B 1 158 ? 14.336 -40.312 3.424 1 83.5 158 GLY B CA 1
ATOM 7339 C C . GLY B 1 158 ? 13.008 -39.625 3.648 1 83.5 158 GLY B C 1
ATOM 7340 O O . GLY B 1 158 ? 12.93 -38.406 3.67 1 83.5 158 GLY B O 1
ATOM 7341 N N . TYR B 1 159 ? 12.039 -40.438 3.961 1 86.69 159 TYR B N 1
ATOM 7342 C CA . TYR B 1 159 ? 10.711 -39.906 4.215 1 86.69 159 TYR B CA 1
ATOM 7343 C C . TYR B 1 159 ? 10.68 -39.125 5.523 1 86.69 159 TYR B C 1
ATOM 7345 O O . TYR B 1 159 ? 10.102 -38.031 5.586 1 86.69 159 TYR B O 1
ATOM 7353 N N . ILE B 1 160 ? 11.312 -39.594 6.441 1 88.19 160 ILE B N 1
ATOM 7354 C CA . ILE B 1 160 ? 11.32 -38.938 7.75 1 88.19 160 ILE B CA 1
ATOM 7355 C C . ILE B 1 160 ? 12.125 -37.656 7.691 1 88.19 160 ILE B C 1
ATOM 7357 O O . ILE B 1 160 ? 11.719 -36.625 8.25 1 88.19 160 ILE B O 1
ATOM 7361 N N . ALA B 1 161 ? 13.211 -37.75 7.023 1 90.31 161 ALA B N 1
ATOM 7362 C CA . ALA B 1 161 ? 14.07 -36.562 6.926 1 90.31 161 ALA B CA 1
ATOM 7363 C C . ALA B 1 161 ? 13.375 -35.438 6.18 1 90.31 161 ALA B C 1
ATOM 7365 O O . ALA B 1 161 ? 13.367 -34.281 6.641 1 90.31 161 ALA B O 1
ATOM 7366 N N . ILE B 1 162 ? 12.727 -35.719 5.102 1 91.38 162 ILE B N 1
ATOM 7367 C CA . ILE B 1 162 ? 12.039 -34.688 4.297 1 91.38 162 ILE B CA 1
ATOM 7368 C C . ILE B 1 162 ? 10.812 -34.188 5.043 1 91.38 162 ILE B C 1
ATOM 7370 O O . ILE B 1 162 ? 10.508 -33 5.012 1 91.38 162 ILE B O 1
ATOM 7374 N N . GLY B 1 163 ? 10.172 -35.125 5.707 1 91.31 163 GLY B N 1
ATOM 7375 C CA . GLY B 1 163 ? 9.023 -34.719 6.504 1 91.31 163 GLY B CA 1
ATOM 7376 C C . GLY B 1 163 ? 9.391 -33.781 7.637 1 91.31 163 GLY B C 1
ATOM 7377 O O . GLY B 1 163 ? 8.703 -32.781 7.867 1 91.31 163 GLY B O 1
ATOM 7378 N N . MET B 1 164 ? 10.453 -34.031 8.227 1 92.56 164 MET B N 1
ATOM 7379 C CA . MET B 1 164 ? 10.906 -33.219 9.336 1 92.56 164 MET B CA 1
ATOM 7380 C C . MET B 1 164 ? 11.344 -31.828 8.844 1 92.56 164 MET B C 1
ATOM 7382 O O . MET B 1 164 ? 10.953 -30.812 9.414 1 92.56 164 MET B O 1
ATOM 7386 N N . LEU B 1 165 ? 12.094 -31.828 7.809 1 94.75 165 LEU B N 1
ATOM 7387 C CA . LEU B 1 165 ? 12.547 -30.547 7.293 1 94.75 165 LEU B CA 1
ATOM 7388 C C . LEU B 1 165 ? 11.375 -29.734 6.762 1 94.75 165 LEU B C 1
ATOM 7390 O O . LEU B 1 165 ? 11.336 -28.5 6.93 1 94.75 165 LEU B O 1
ATOM 7394 N N . SER B 1 166 ? 10.43 -30.406 6.129 1 94.88 166 SER B N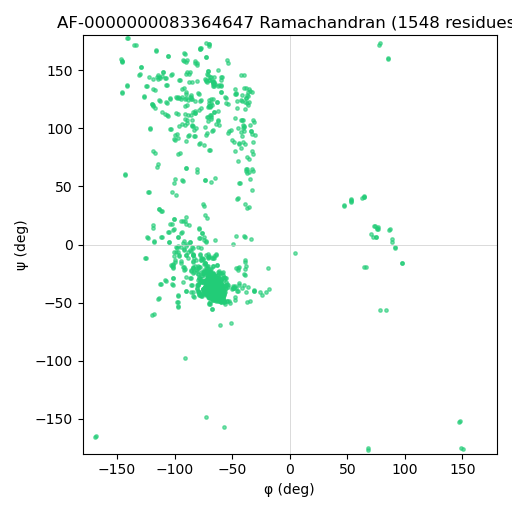 1
ATOM 7395 C CA . SER B 1 166 ? 9.242 -29.719 5.637 1 94.88 166 SER B CA 1
ATOM 7396 C C . SER B 1 166 ? 8.438 -29.109 6.785 1 94.88 166 SER B C 1
ATOM 7398 O O . SER B 1 166 ? 7.941 -27.984 6.676 1 94.88 166 SER B O 1
ATOM 7400 N N . ALA B 1 167 ? 8.414 -29.812 7.855 1 93.12 167 ALA B N 1
ATOM 7401 C CA . ALA B 1 167 ? 7.676 -29.312 9.016 1 93.12 167 ALA B CA 1
ATOM 7402 C C . ALA B 1 167 ? 8.383 -28.109 9.633 1 93.12 167 ALA B C 1
ATOM 7404 O O . ALA B 1 167 ? 7.754 -27.094 9.93 1 93.12 167 ALA B O 1
ATOM 7405 N N . ILE B 1 168 ? 9.648 -28.188 9.773 1 94 168 ILE B N 1
ATOM 7406 C CA . ILE B 1 168 ? 10.438 -27.094 10.336 1 94 168 ILE B CA 1
ATOM 7407 C C . ILE B 1 168 ? 10.328 -25.875 9.438 1 94 168 ILE B C 1
ATOM 7409 O O . ILE B 1 168 ? 10.125 -24.75 9.922 1 94 168 ILE B O 1
ATOM 7413 N N . THR B 1 169 ? 10.461 -26.125 8.164 1 94.56 169 THR B N 1
ATOM 7414 C CA . THR B 1 169 ? 10.414 -25.031 7.203 1 94.56 169 THR B CA 1
ATOM 7415 C C . THR B 1 169 ? 9.031 -24.391 7.176 1 94.56 169 THR B C 1
ATOM 7417 O O . THR B 1 169 ? 8.906 -23.188 7 1 94.56 169 THR B O 1
ATOM 7420 N N . PHE B 1 170 ? 8.07 -25.188 7.367 1 93.44 170 PHE B N 1
ATOM 7421 C CA . PHE B 1 170 ? 6.711 -24.672 7.41 1 93.44 170 PHE B CA 1
ATOM 7422 C C . PHE B 1 170 ? 6.523 -23.75 8.609 1 93.44 170 PHE B C 1
ATOM 7424 O O . PHE B 1 170 ? 5.973 -22.656 8.484 1 93.44 170 PHE B O 1
ATOM 7431 N N . ILE B 1 171 ? 7.004 -24.109 9.703 1 90.5 171 ILE B N 1
ATOM 7432 C CA . ILE B 1 171 ? 6.879 -23.297 10.922 1 90.5 171 ILE B CA 1
ATOM 7433 C C . ILE B 1 171 ? 7.691 -22.016 10.781 1 90.5 171 ILE B C 1
ATOM 7435 O O . ILE B 1 171 ? 7.23 -20.938 11.164 1 90.5 171 ILE B O 1
ATOM 7439 N N . LYS B 1 172 ? 8.781 -22.172 10.242 1 91.56 172 LYS B N 1
ATOM 7440 C CA . LYS B 1 172 ? 9.625 -21 10.008 1 91.56 172 LYS B CA 1
ATOM 7441 C C . LYS B 1 172 ? 8.961 -20.031 9.039 1 91.56 172 LYS B C 1
ATOM 7443 O O . LYS B 1 172 ? 8.961 -18.828 9.266 1 91.56 172 LYS B O 1
ATOM 7448 N N . GLY B 1 173 ? 8.391 -20.656 7.941 1 90.81 173 GLY B N 1
ATOM 7449 C CA . GLY B 1 173 ? 7.672 -19.812 6.992 1 90.81 173 GLY B CA 1
ATOM 7450 C C . GLY B 1 173 ? 6.449 -19.141 7.586 1 90.81 173 GLY B C 1
ATOM 7451 O O . GLY B 1 173 ? 6.156 -17.984 7.285 1 90.81 173 GLY B O 1
ATOM 7452 N N . PHE B 1 174 ? 5.832 -19.844 8.453 1 89.31 174 PHE B N 1
ATOM 7453 C CA . PHE B 1 174 ? 4.664 -19.297 9.133 1 89.31 174 PHE B CA 1
ATOM 7454 C C . PHE B 1 174 ? 5.059 -18.156 10.047 1 89.31 174 PHE B C 1
ATOM 7456 O O . PHE B 1 174 ? 4.43 -17.094 10.023 1 89.31 174 PHE B O 1
ATOM 7463 N N . HIS B 1 175 ? 6.09 -18.328 10.727 1 87.81 175 HIS B N 1
ATOM 7464 C CA . HIS B 1 175 ? 6.605 -17.297 11.625 1 87.81 175 HIS B CA 1
ATOM 7465 C C . HIS B 1 175 ? 7.004 -16.047 10.852 1 87.81 175 HIS B C 1
ATOM 7467 O O . HIS B 1 175 ? 6.691 -14.922 11.266 1 87.81 175 HIS B O 1
ATOM 7473 N N . ARG B 1 176 ? 7.574 -16.219 9.781 1 87.94 176 ARG B N 1
ATOM 7474 C CA . ARG B 1 176 ? 8.016 -15.094 8.961 1 87.94 176 ARG B CA 1
ATOM 7475 C C . ARG B 1 176 ? 6.828 -14.367 8.344 1 87.94 176 ARG B C 1
ATOM 7477 O O . ARG B 1 176 ? 6.871 -13.141 8.172 1 87.94 176 ARG B O 1
ATOM 7484 N N . SER B 1 177 ? 5.816 -15.086 8.023 1 88.62 177 SER B N 1
ATOM 7485 C CA . SER B 1 177 ? 4.629 -14.469 7.438 1 88.62 177 SER B CA 1
ATOM 7486 C C . SER B 1 177 ? 3.928 -13.555 8.438 1 88.62 177 SER B C 1
ATOM 7488 O O . SER B 1 177 ? 3.303 -12.57 8.055 1 88.62 177 SER B O 1
ATOM 7490 N N . LEU B 1 178 ? 4.141 -13.828 9.703 1 86.25 178 LEU B N 1
ATOM 7491 C CA . LEU B 1 178 ? 3.512 -13.016 10.742 1 86.25 178 LEU B CA 1
ATOM 7492 C C . LEU B 1 178 ? 4.152 -11.633 10.812 1 86.25 178 LEU B C 1
ATOM 7494 O O . LEU B 1 178 ? 3.574 -10.703 11.375 1 86.25 178 LEU B O 1
ATOM 7498 N N . ALA B 1 179 ? 5.367 -11.492 10.242 1 87.19 179 ALA B N 1
ATOM 7499 C CA . ALA B 1 179 ? 6.066 -10.211 10.227 1 87.19 179 ALA B CA 1
ATOM 7500 C C . ALA B 1 179 ? 5.281 -9.172 9.43 1 87.19 179 ALA B C 1
ATOM 7502 O O . ALA B 1 179 ? 5.434 -7.969 9.656 1 87.19 179 ALA B O 1
ATOM 7503 N N . LEU B 1 180 ? 4.352 -9.641 8.602 1 86.69 180 LEU B N 1
ATOM 7504 C CA . LEU B 1 180 ? 3.594 -8.727 7.754 1 86.69 180 LEU B CA 1
ATOM 7505 C C . LEU B 1 180 ? 2.545 -7.973 8.562 1 86.69 180 LEU B C 1
ATOM 7507 O O . LEU B 1 180 ? 2.01 -6.961 8.109 1 86.69 180 LEU B O 1
ATOM 7511 N N . MET B 1 181 ? 2.283 -8.391 9.781 1 83.38 181 MET B N 1
ATOM 7512 C CA . MET B 1 181 ? 1.294 -7.723 10.617 1 83.38 181 MET B CA 1
ATOM 7513 C C . MET B 1 181 ? 1.948 -6.648 11.484 1 83.38 181 MET B C 1
ATOM 7515 O O . MET B 1 181 ? 1.258 -5.832 12.102 1 83.38 181 MET B O 1
ATOM 7519 N N . MET B 1 182 ? 3.25 -6.574 11.406 1 82.44 182 MET B N 1
ATOM 7520 C CA . MET B 1 182 ? 4.012 -5.734 12.328 1 82.44 182 MET B CA 1
ATOM 7521 C C . MET B 1 182 ? 3.734 -4.258 12.07 1 82.44 182 MET B C 1
ATOM 7523 O O . MET B 1 182 ? 3.533 -3.488 13.008 1 82.44 182 MET B O 1
ATOM 7527 N N . PRO B 1 183 ? 3.641 -3.82 10.789 1 82.69 183 PRO B N 1
ATOM 7528 C CA . PRO B 1 183 ? 3.436 -2.383 10.586 1 82.69 183 PRO B CA 1
ATOM 7529 C C . PRO B 1 183 ? 2.113 -1.886 11.164 1 82.69 183 PRO B C 1
ATOM 7531 O O . PRO B 1 183 ? 2.037 -0.759 11.656 1 82.69 183 PRO B O 1
ATOM 7534 N N . SER B 1 184 ? 1.086 -2.75 11.211 1 80.88 184 SER B N 1
ATOM 7535 C CA . SER B 1 184 ? -0.193 -2.352 11.789 1 80.88 184 SER B CA 1
ATOM 7536 C C . SER B 1 184 ? -0.105 -2.252 13.305 1 80.88 184 SER B C 1
ATOM 7538 O O . SER B 1 184 ? -0.652 -1.324 13.906 1 80.88 184 SER B O 1
ATOM 7540 N N . ILE B 1 185 ? 0.616 -3.125 13.867 1 82.19 185 ILE B N 1
ATOM 7541 C CA . ILE B 1 185 ? 0.803 -3.119 15.32 1 82.19 185 ILE B CA 1
ATOM 7542 C C . ILE B 1 185 ? 1.686 -1.938 15.719 1 82.19 185 ILE B C 1
ATOM 7544 O O . ILE B 1 185 ? 1.446 -1.295 16.734 1 82.19 185 ILE B O 1
ATOM 7548 N N . GLU B 1 186 ? 2.615 -1.712 14.891 1 87.19 186 GLU B N 1
ATOM 7549 C CA . GLU B 1 186 ? 3.521 -0.602 15.164 1 87.19 186 GLU B CA 1
ATOM 7550 C C . GLU B 1 186 ? 2.803 0.739 15.055 1 87.19 186 GLU B C 1
ATOM 7552 O O . GLU B 1 186 ? 3.137 1.688 15.766 1 87.19 186 GLU B O 1
ATOM 7557 N N . ARG B 1 187 ? 1.862 0.786 14.164 1 87.25 187 ARG B N 1
ATOM 7558 C CA . ARG B 1 187 ? 1.084 2.016 14.055 1 87.25 187 ARG B CA 1
ATOM 7559 C C . ARG B 1 187 ? 0.424 2.365 15.383 1 87.25 187 ARG B C 1
ATOM 7561 O O . ARG B 1 187 ? 0.401 3.531 15.781 1 87.25 187 ARG B O 1
ATOM 7568 N N . ASP B 1 188 ? -0.084 1.405 16.094 1 84.06 188 ASP B N 1
ATOM 7569 C CA . ASP B 1 188 ? -0.71 1.619 17.391 1 84.06 188 ASP B CA 1
ATOM 7570 C C . ASP B 1 188 ? 0.32 2.051 18.438 1 84.06 188 ASP B C 1
ATOM 7572 O O . ASP B 1 188 ? 0.04 2.91 19.266 1 84.06 188 ASP B O 1
ATOM 7576 N N . MET B 1 189 ? 1.403 1.443 18.344 1 87.88 189 MET B N 1
ATOM 7577 C CA . MET B 1 189 ? 2.49 1.8 19.25 1 87.88 189 MET B CA 1
ATOM 7578 C C . MET B 1 189 ? 2.924 3.246 19.031 1 87.88 189 MET B C 1
ATOM 7580 O O . MET B 1 189 ? 3.152 3.979 20 1 87.88 189 MET B O 1
ATOM 7584 N N . ILE B 1 190 ? 3.02 3.639 17.812 1 91.25 190 ILE B N 1
ATOM 7585 C CA . ILE B 1 190 ? 3.461 4.988 17.469 1 91.25 190 ILE B CA 1
ATOM 7586 C C . ILE B 1 190 ? 2.428 6.004 17.953 1 91.25 190 ILE B C 1
ATOM 7588 O O . ILE B 1 190 ? 2.783 7.098 18.406 1 91.25 190 ILE B O 1
ATOM 7592 N N . GLN B 1 191 ? 1.192 5.66 17.953 1 87.19 191 GLN B N 1
ATOM 7593 C CA . GLN B 1 191 ? 0.154 6.543 18.469 1 87.19 191 GLN B CA 1
ATOM 7594 C C . GLN B 1 191 ? 0.311 6.75 19.969 1 87.19 191 GLN B C 1
ATOM 7596 O O . GLN B 1 191 ? 0.128 7.859 20.484 1 87.19 191 GLN B O 1
ATOM 7601 N N . MET B 1 192 ? 0.679 5.715 20.641 1 86.12 192 MET B N 1
ATOM 7602 C CA . MET B 1 192 ? 0.918 5.82 22.078 1 86.12 192 MET B CA 1
ATOM 7603 C C . MET B 1 192 ? 2.148 6.676 22.359 1 86.12 192 MET B C 1
ATOM 7605 O O . MET B 1 192 ? 2.148 7.477 23.297 1 86.12 192 MET B O 1
ATOM 7609 N N . ILE B 1 193 ? 3.109 6.477 21.594 1 88.69 193 ILE B N 1
ATOM 7610 C CA . ILE B 1 193 ? 4.332 7.258 21.75 1 88.69 193 ILE B CA 1
ATOM 7611 C C . ILE B 1 193 ? 4.039 8.734 21.469 1 88.69 193 ILE B C 1
ATOM 7613 O O . ILE B 1 193 ? 4.59 9.609 22.141 1 88.69 193 ILE B O 1
ATOM 7617 N N . ALA B 1 194 ? 3.219 8.977 20.5 1 88.56 194 ALA B N 1
ATOM 7618 C CA . ALA B 1 194 ? 2.83 10.352 20.203 1 88.56 194 ALA B CA 1
ATOM 7619 C C . ALA B 1 194 ? 2.174 11.008 21.422 1 88.56 194 ALA B C 1
ATOM 7621 O O . ALA B 1 194 ? 2.412 12.188 21.703 1 88.56 194 ALA B O 1
ATOM 7622 N N . GLN B 1 195 ? 1.431 10.281 22.172 1 83.5 195 GLN B N 1
ATOM 7623 C CA . GLN B 1 195 ? 0.771 10.812 23.359 1 83.5 195 GLN B CA 1
ATOM 7624 C C . GLN B 1 195 ? 1.776 11.07 24.484 1 83.5 195 GLN B C 1
ATOM 7626 O O . GLN B 1 195 ? 1.686 12.07 25.188 1 83.5 195 GLN B O 1
ATOM 7631 N N . VAL B 1 196 ? 2.688 10.172 24.547 1 84.38 196 VAL B N 1
ATOM 7632 C CA . VAL B 1 196 ? 3.725 10.344 25.562 1 84.38 196 VAL B CA 1
ATOM 7633 C C . VAL B 1 196 ? 4.57 11.57 25.234 1 84.38 196 VAL B C 1
ATOM 7635 O O . VAL B 1 196 ? 4.914 12.352 26.125 1 84.38 196 VAL B O 1
ATOM 7638 N N . MET B 1 197 ? 4.887 11.695 24.031 1 86.38 197 MET B N 1
ATOM 7639 C CA . MET B 1 197 ? 5.699 12.836 23.609 1 86.38 197 MET B CA 1
ATOM 7640 C C . MET B 1 197 ? 4.941 14.148 23.797 1 86.38 197 MET B C 1
ATOM 7642 O O . MET B 1 197 ? 5.543 15.18 24.109 1 86.38 197 MET B O 1
ATOM 7646 N N . ALA B 1 198 ? 3.631 14.109 23.578 1 83.25 198 ALA B N 1
ATOM 7647 C CA . ALA B 1 198 ? 2.82 15.305 23.812 1 83.25 198 ALA B CA 1
ATOM 7648 C C . ALA B 1 198 ? 2.865 15.711 25.281 1 83.25 198 ALA B C 1
ATOM 7650 O O . ALA B 1 198 ? 2.959 16.906 25.609 1 83.25 198 ALA B O 1
ATOM 7651 N N . ALA B 1 199 ? 2.828 14.719 26.109 1 80.75 199 ALA B N 1
ATOM 7652 C CA . ALA B 1 199 ? 2.916 14.984 27.547 1 80.75 199 ALA B CA 1
ATOM 7653 C C . ALA B 1 199 ? 4.289 15.531 27.922 1 80.75 199 ALA B C 1
ATOM 7655 O O . ALA B 1 199 ? 4.402 16.438 28.75 1 80.75 199 ALA B O 1
ATOM 7656 N N . GLU B 1 200 ? 5.293 15.016 27.281 1 82.56 200 GLU B N 1
ATOM 7657 C CA . GLU B 1 200 ? 6.66 15.461 27.531 1 82.56 200 GLU B CA 1
ATOM 7658 C C . GLU B 1 200 ? 6.852 16.922 27.094 1 82.56 200 GLU B C 1
ATOM 7660 O O . GLU B 1 200 ? 7.496 17.703 27.797 1 82.56 200 GLU B O 1
ATOM 7665 N N . VAL B 1 201 ? 6.348 17.25 25.969 1 82.38 201 VAL B N 1
ATOM 7666 C CA . VAL B 1 201 ? 6.48 18.594 25.438 1 82.38 201 VAL B CA 1
ATOM 7667 C C . VAL B 1 201 ? 5.73 19.578 26.344 1 82.38 201 VAL B C 1
ATOM 7669 O O . VAL B 1 201 ? 6.219 20.672 26.609 1 82.38 201 VAL B O 1
ATOM 7672 N N . LEU B 1 202 ? 4.559 19.203 26.781 1 75.38 202 LEU B N 1
ATOM 7673 C CA . LEU B 1 202 ? 3.777 20.031 27.703 1 75.38 202 LEU B CA 1
ATOM 7674 C C . LEU B 1 202 ? 4.52 20.25 29.016 1 75.38 202 LEU B C 1
ATOM 7676 O O . LEU B 1 202 ? 4.473 21.344 29.594 1 75.38 202 LEU B O 1
ATOM 7680 N N . GLY B 1 203 ? 5.145 19.219 29.406 1 74.94 203 GLY B N 1
ATOM 7681 C CA . GLY B 1 203 ? 5.934 19.328 30.625 1 74.94 203 GLY B CA 1
ATOM 7682 C C . GLY B 1 203 ? 7.086 20.312 30.5 1 74.94 203 GLY B C 1
ATOM 7683 O O . GLY B 1 203 ? 7.363 21.062 31.438 1 74.94 203 GLY B O 1
ATOM 7684 N N . HIS B 1 204 ? 7.73 20.344 29.375 1 76.19 204 HIS B N 1
ATOM 7685 C CA . HIS B 1 204 ? 8.852 21.25 29.141 1 76.19 204 HIS B CA 1
ATOM 7686 C C . HIS B 1 204 ? 8.367 22.672 28.906 1 76.19 204 HIS B C 1
ATOM 7688 O O . HIS B 1 204 ? 9.078 23.641 29.203 1 76.19 204 HIS B O 1
ATOM 7694 N N . SER B 1 205 ? 7.246 22.766 28.188 1 65.88 205 SER B N 1
ATOM 7695 C CA . SER B 1 205 ? 6.703 24.109 27.922 1 65.88 205 SER B CA 1
ATOM 7696 C C . SER B 1 205 ? 6.332 24.812 29.219 1 65.88 205 SER B C 1
ATOM 7698 O O . SER B 1 205 ? 6.488 26.031 29.344 1 65.88 205 SER B O 1
ATOM 7700 N N . THR B 1 206 ? 5.859 23.953 30.078 1 55.16 206 THR B N 1
ATOM 7701 C CA . THR B 1 206 ? 5.496 24.531 31.375 1 55.16 206 THR B CA 1
ATOM 7702 C C . THR B 1 206 ? 6.742 24.828 32.188 1 55.16 206 THR B C 1
ATOM 7704 O O . THR B 1 206 ? 6.723 25.719 33.062 1 55.16 206 THR B O 1
ATOM 7707 N N . ARG B 1 207 ? 7.785 24.188 31.938 1 53.28 207 ARG B N 1
ATOM 7708 C CA . ARG B 1 207 ? 9.023 24.391 32.688 1 53.28 207 ARG B CA 1
ATOM 7709 C C . ARG B 1 207 ? 9.867 25.5 32.062 1 53.28 207 ARG B C 1
ATOM 7711 O O . ARG B 1 207 ? 10.977 25.781 32.5 1 53.28 207 ARG B O 1
ATOM 7718 N N . ALA B 1 208 ? 9.602 25.953 30.953 1 50.25 208 ALA B N 1
ATOM 7719 C CA . ALA B 1 208 ? 10.328 26.875 30.078 1 50.25 208 ALA B CA 1
ATOM 7720 C C . ALA B 1 208 ? 11 27.969 30.891 1 50.25 208 ALA B C 1
ATOM 7722 O O . ALA B 1 208 ? 11.648 28.859 30.312 1 50.25 208 ALA B O 1
ATOM 7723 N N . ASP B 1 209 ? 10.695 28.25 32 1 42.72 209 ASP B N 1
ATOM 7724 C CA . ASP B 1 209 ? 11.461 29.391 32.5 1 42.72 209 ASP B CA 1
ATOM 7725 C C . ASP B 1 209 ? 12.961 29.172 32.312 1 42.72 209 ASP B C 1
ATOM 7727 O O . ASP B 1 209 ? 13.727 30.125 32.188 1 42.72 209 ASP B O 1
ATOM 7731 N N . ASP B 1 210 ? 13.734 28.094 32.656 1 40.22 210 ASP B N 1
ATOM 7732 C CA . ASP B 1 210 ? 15.195 28.109 32.656 1 40.22 210 ASP B CA 1
ATOM 7733 C C . ASP B 1 210 ? 15.75 27.156 31.594 1 40.22 210 ASP B C 1
ATOM 7735 O O . ASP B 1 210 ? 15.914 25.969 31.844 1 40.22 210 ASP B O 1
ATOM 7739 N N . LEU B 1 211 ? 15.625 27.406 30.25 1 46.44 211 LEU B N 1
ATOM 7740 C CA . LEU B 1 211 ? 16.234 26.734 29.109 1 46.44 211 LEU B CA 1
ATOM 7741 C C . LEU B 1 211 ? 17.609 26.172 29.484 1 46.44 211 LEU B C 1
ATOM 7743 O O . LEU B 1 211 ? 18.016 25.141 28.953 1 46.44 211 LEU B O 1
ATOM 7747 N N . ASN B 1 212 ? 18.281 26.953 30.219 1 45.72 212 ASN B N 1
ATOM 7748 C CA . ASN B 1 212 ? 19.625 26.594 30.672 1 45.72 212 ASN B CA 1
ATOM 7749 C C . ASN B 1 212 ? 19.625 25.297 31.453 1 45.72 212 ASN B C 1
ATOM 7751 O O . ASN B 1 212 ? 20.672 24.703 31.688 1 45.72 212 ASN B O 1
ATOM 7755 N N . GLN B 1 213 ? 18.562 25.031 32 1 44.72 213 GLN B N 1
ATOM 7756 C CA . GLN B 1 213 ? 18.516 23.875 32.906 1 44.72 213 GLN B CA 1
ATOM 7757 C C . GLN B 1 213 ? 18.344 22.578 32.094 1 44.72 213 GLN B C 1
ATOM 7759 O O . GLN B 1 213 ? 18.359 21.484 32.688 1 44.72 213 GLN B O 1
ATOM 7764 N N . LEU B 1 214 ? 18.016 22.656 30.859 1 51.31 214 LEU B N 1
ATOM 7765 C CA . LEU B 1 214 ? 17.859 21.438 30.062 1 51.31 214 LEU B CA 1
ATOM 7766 C C . LEU B 1 214 ? 19.188 20.719 29.906 1 51.31 214 LEU B C 1
ATOM 7768 O O . LEU B 1 214 ? 19.25 19.594 29.375 1 51.31 214 LEU B O 1
ATOM 7772 N N . SER B 1 215 ? 20.375 21.391 30.328 1 45.72 215 SER B N 1
ATOM 7773 C CA . SER B 1 215 ? 21.703 20.812 30.109 1 45.72 215 SER B CA 1
ATOM 7774 C C . SER B 1 215 ? 22.156 20 31.312 1 45.72 215 SER B C 1
ATOM 7776 O O . SER B 1 215 ? 22.766 20.531 32.25 1 45.72 215 SER B O 1
ATOM 7778 N N . CYS B 1 216 ? 21.438 19.125 31.703 1 45.06 216 CYS B N 1
ATOM 7779 C CA . CYS B 1 216 ? 22.219 18.25 32.562 1 45.06 216 CYS B CA 1
ATOM 7780 C C . CYS B 1 216 ? 23.266 17.5 31.734 1 45.06 216 CYS B C 1
ATOM 7782 O O . CYS B 1 216 ? 22.953 16.906 30.703 1 45.06 216 CYS B O 1
ATOM 7784 N N . PRO B 1 217 ? 24.594 17.703 32.094 1 47.47 217 PRO B N 1
ATOM 7785 C CA . PRO B 1 217 ? 25.719 17.141 31.359 1 47.47 217 PRO B CA 1
ATOM 7786 C C . PRO B 1 217 ? 25.5 15.672 30.984 1 47.47 217 PRO B C 1
ATOM 7788 O O . PRO B 1 217 ? 25.984 15.219 29.953 1 47.47 217 PRO B O 1
ATOM 7791 N N . ASP B 1 218 ? 24.797 14.898 31.891 1 53.5 218 ASP B N 1
ATOM 7792 C CA . ASP B 1 218 ? 24.719 13.461 31.656 1 53.5 218 ASP B CA 1
ATOM 7793 C C . ASP B 1 218 ? 23.438 13.086 30.906 1 53.5 218 ASP B C 1
ATOM 7795 O O . ASP B 1 218 ? 23.25 11.93 30.531 1 53.5 218 ASP B O 1
ATOM 7799 N N . ASP B 1 219 ? 22.578 14.078 30.625 1 62.16 219 ASP B N 1
ATOM 7800 C CA . ASP B 1 219 ? 21.312 13.781 29.969 1 62.16 219 ASP B CA 1
ATOM 7801 C C . ASP B 1 219 ? 21.312 14.258 28.516 1 62.16 219 ASP B C 1
ATOM 7803 O O . ASP B 1 219 ? 22.094 15.125 28.141 1 62.16 219 ASP B O 1
ATOM 7807 N N . LEU B 1 220 ? 20.672 13.469 27.703 1 72.19 220 LEU B N 1
ATOM 7808 C CA . LEU B 1 220 ? 20.484 13.898 26.312 1 72.19 220 LEU B CA 1
ATOM 7809 C C . LEU B 1 220 ? 19.844 15.273 26.25 1 72.19 220 LEU B C 1
ATOM 7811 O O . LEU B 1 220 ? 18.875 15.547 26.969 1 72.19 220 LEU B O 1
ATOM 7815 N N . ILE B 1 221 ? 20.562 16.156 25.625 1 76.88 221 ILE B N 1
ATOM 7816 C CA . ILE B 1 221 ? 19.906 17.422 25.328 1 76.88 221 ILE B CA 1
ATOM 7817 C C . ILE B 1 221 ? 18.719 17.188 24.406 1 76.88 221 ILE B C 1
ATOM 7819 O O . ILE B 1 221 ? 18.875 16.703 23.281 1 76.88 221 ILE B O 1
ATOM 7823 N N . GLY B 1 222 ? 17.5 17.312 24.953 1 82.25 222 GLY B N 1
ATOM 7824 C CA . GLY B 1 222 ? 16.281 17.062 24.203 1 82.25 222 GLY B CA 1
ATOM 7825 C C . GLY B 1 222 ? 15.172 16.484 25.062 1 82.25 222 GLY B C 1
ATOM 7826 O O . GLY B 1 222 ? 15.07 16.812 26.25 1 82.25 222 GLY B O 1
ATOM 7827 N N . TYR B 1 223 ? 14.32 15.758 24.438 1 86.31 223 TYR B N 1
ATOM 7828 C CA . TYR B 1 223 ? 13.219 15.133 25.156 1 86.31 223 TYR B CA 1
ATOM 7829 C C . TYR B 1 223 ? 13.609 13.734 25.641 1 86.31 223 TYR B C 1
ATOM 7831 O O . TYR B 1 223 ? 14.656 13.219 25.266 1 86.31 223 TYR B O 1
ATOM 7839 N N . ASN B 1 224 ? 12.852 13.258 26.516 1 87 224 ASN B N 1
ATOM 7840 C CA . ASN B 1 224 ? 12.992 11.852 26.875 1 87 224 ASN B CA 1
ATOM 7841 C C . ASN B 1 224 ? 12.344 10.938 25.844 1 87 224 ASN B C 1
ATOM 7843 O O . ASN B 1 224 ? 11.227 10.461 26.047 1 87 224 ASN B O 1
ATOM 7847 N N . TYR B 1 225 ? 13.156 10.664 24.906 1 91.56 225 TYR B N 1
ATOM 7848 C CA . TYR B 1 225 ? 12.641 9.891 23.781 1 91.56 225 TYR B CA 1
ATOM 7849 C C . TYR B 1 225 ? 12.43 8.438 24.172 1 91.56 225 TYR B C 1
ATOM 7851 O O . TYR B 1 225 ? 13.234 7.863 24.906 1 91.56 225 TYR B O 1
ATOM 7859 N N . VAL B 1 226 ? 11.375 7.844 23.656 1 91.75 226 VAL B N 1
ATOM 7860 C CA . VAL B 1 226 ? 11.055 6.445 23.922 1 91.75 226 VAL B CA 1
ATOM 7861 C C . VAL B 1 226 ? 11.789 5.543 22.938 1 91.75 226 VAL B C 1
ATOM 7863 O O . VAL B 1 226 ? 11.734 5.762 21.734 1 91.75 226 VAL B O 1
ATOM 7866 N N . VAL B 1 227 ? 12.484 4.598 23.453 1 94 227 VAL B N 1
ATOM 7867 C CA . VAL B 1 227 ? 13.211 3.66 22.594 1 94 227 VAL B CA 1
ATOM 7868 C C . VAL B 1 227 ? 12.391 2.385 22.406 1 94 227 VAL B C 1
ATOM 7870 O O . VAL B 1 227 ? 12.086 1.996 21.281 1 94 227 VAL B O 1
ATOM 7873 N N . HIS B 1 228 ? 12 1.788 23.469 1 91.19 228 HIS B N 1
ATOM 7874 C CA . HIS B 1 228 ? 11.266 0.531 23.391 1 91.19 228 HIS B CA 1
ATOM 7875 C C . HIS B 1 228 ? 9.859 0.676 23.969 1 91.19 228 HIS B C 1
ATOM 7877 O O . HIS B 1 228 ? 9.68 1.278 25.031 1 91.19 228 HIS B O 1
ATOM 7883 N N . TRP B 1 229 ? 8.984 0.154 23.188 1 86.25 229 TRP B N 1
ATOM 7884 C CA . TRP B 1 229 ? 7.594 0.022 23.609 1 86.25 229 TRP B CA 1
ATOM 7885 C C . TRP B 1 229 ? 7.109 -1.413 23.453 1 86.25 229 TRP B C 1
ATOM 7887 O O . TRP B 1 229 ? 7.293 -2.021 22.391 1 86.25 229 TRP B O 1
ATOM 7897 N N . PRO B 1 230 ? 6.582 -1.965 24.469 1 78.69 230 PRO B N 1
ATOM 7898 C CA . PRO B 1 230 ? 6.094 -3.34 24.344 1 78.69 230 PRO B CA 1
ATOM 7899 C C . PRO B 1 230 ? 4.91 -3.455 23.391 1 78.69 230 PRO B C 1
ATOM 7901 O O . PRO B 1 230 ? 4.07 -2.553 23.328 1 78.69 230 PRO B O 1
ATOM 7904 N N . LEU B 1 231 ? 4.883 -4.48 22.547 1 71.88 231 LEU B N 1
ATOM 7905 C CA . LEU B 1 231 ? 3.826 -4.688 21.562 1 71.88 231 LEU B CA 1
ATOM 7906 C C . LEU B 1 231 ? 2.527 -5.109 22.25 1 71.88 231 LEU B C 1
ATOM 7908 O O . LEU B 1 231 ? 1.44 -4.902 21.703 1 71.88 231 LEU B O 1
ATOM 7912 N N . ASP B 1 232 ? 2.674 -5.883 23.297 1 61.75 232 ASP B N 1
ATOM 7913 C CA . ASP B 1 232 ? 1.477 -6.367 23.969 1 61.75 232 ASP B CA 1
ATOM 7914 C C . ASP B 1 232 ? 0.646 -5.203 24.516 1 61.75 232 ASP B C 1
ATOM 7916 O O . ASP B 1 232 ? 1.083 -4.492 25.422 1 61.75 232 ASP B O 1
ATOM 7920 N N . LYS B 1 233 ? -0.483 -4.906 23.734 1 56.16 233 LYS B N 1
ATOM 7921 C CA . LYS B 1 233 ? -1.424 -3.84 24.078 1 56.16 233 LYS B CA 1
ATOM 7922 C C . LYS B 1 233 ? -1.815 -3.898 25.547 1 56.16 233 LYS B C 1
ATOM 7924 O O . LYS B 1 233 ? -2.043 -2.861 26.172 1 56.16 233 LYS B O 1
ATOM 7929 N N . SER B 1 234 ? -1.951 -5.195 26.016 1 50.28 234 SER B N 1
ATOM 7930 C CA . SER B 1 234 ? -2.408 -5.328 27.406 1 50.28 234 SER B CA 1
ATOM 7931 C C . SER B 1 234 ? -1.407 -4.719 28.375 1 50.28 234 SER B C 1
ATOM 7933 O O . SER B 1 234 ? -1.786 -4.262 29.453 1 50.28 234 SER B O 1
ATOM 7935 N N . LYS B 1 235 ? -0.263 -4.801 27.953 1 49.16 235 LYS B N 1
ATOM 7936 C CA . LYS B 1 235 ? 0.771 -4.293 28.859 1 49.16 235 LYS B CA 1
ATOM 7937 C C . LYS B 1 235 ? 0.954 -2.789 28.688 1 49.16 235 LYS B C 1
ATOM 7939 O O . LYS B 1 235 ? 1.56 -2.133 29.531 1 49.16 235 LYS B O 1
ATOM 7944 N N . ALA B 1 236 ? 0.523 -2.332 27.438 1 50.12 236 ALA B N 1
ATOM 7945 C CA . ALA B 1 236 ? 0.626 -0.889 27.234 1 50.12 236 ALA B CA 1
ATOM 7946 C C . ALA B 1 236 ? -0.453 -0.144 28.016 1 50.12 236 ALA B C 1
ATOM 7948 O O . ALA B 1 236 ? -1.61 -0.094 27.594 1 50.12 236 ALA B O 1
ATOM 7949 N N . LYS B 1 237 ? -0.594 -0.296 29.281 1 45.94 237 LYS B N 1
ATOM 7950 C CA . LYS B 1 237 ? -1.528 0.52 30.047 1 45.94 237 LYS B CA 1
ATOM 7951 C C . LYS B 1 237 ? -1.515 1.97 29.578 1 45.94 237 LYS B C 1
ATOM 7953 O O . LYS B 1 237 ? -0.448 2.568 29.422 1 45.94 237 LYS B O 1
ATOM 7958 N N . PHE B 1 238 ? -2.568 2.219 28.781 1 43.44 238 PHE B N 1
ATOM 7959 C CA . PHE B 1 238 ? -2.744 3.625 28.438 1 43.44 238 PHE B CA 1
ATOM 7960 C C . PHE B 1 238 ? -2.299 4.52 29.594 1 43.44 238 PHE B C 1
ATOM 7962 O O . PHE B 1 238 ? -2.711 4.32 30.734 1 43.44 238 PHE B O 1
ATOM 7969 N N . LEU B 1 239 ? -1.197 4.973 29.609 1 43.78 239 LEU B N 1
ATOM 7970 C CA . LEU B 1 239 ? -0.79 5.961 30.609 1 43.78 239 LEU B CA 1
ATOM 7971 C C . LEU B 1 239 ? -1.869 7.023 30.797 1 43.78 239 LEU B C 1
ATOM 7973 O O . LEU B 1 239 ? -2.232 7.715 29.844 1 43.78 239 LEU B O 1
ATOM 7977 N N . PRO B 1 240 ? -2.83 6.84 31.641 1 39.38 240 PRO B N 1
ATOM 7978 C CA . PRO B 1 240 ? -3.488 8.125 31.891 1 39.38 240 PRO B CA 1
ATOM 7979 C C . PRO B 1 240 ? -2.512 9.297 31.875 1 39.38 240 PRO B C 1
ATOM 7981 O O . PRO B 1 240 ? -1.326 9.117 32.156 1 39.38 240 PRO B O 1
ATOM 7984 N N . ALA B 1 241 ? -2.826 10.438 31.172 1 40.84 241 ALA B N 1
ATOM 7985 C CA . ALA B 1 241 ? -2.076 11.688 31.219 1 40.84 241 ALA B CA 1
ATOM 7986 C C . ALA B 1 241 ? -1.318 11.828 32.531 1 40.84 241 ALA B C 1
ATOM 7988 O O . ALA B 1 241 ? -0.29 12.5 32.594 1 40.84 241 ALA B O 1
ATOM 7989 N N . THR B 1 242 ? -1.938 11.469 33.562 1 37.06 242 THR B N 1
ATOM 7990 C CA . THR B 1 242 ? -1.466 11.898 34.875 1 37.06 242 THR B CA 1
ATOM 7991 C C . THR B 1 242 ? -0.383 10.961 35.406 1 37.06 242 THR B C 1
ATOM 7993 O O . THR B 1 242 ? 0.23 11.227 36.438 1 37.06 242 THR B O 1
ATOM 7996 N N . THR B 1 243 ? -0.5 9.742 35.125 1 39.34 243 THR B N 1
ATOM 7997 C CA . THR B 1 243 ? 0.373 8.93 35.969 1 39.34 243 THR B CA 1
ATOM 7998 C C . THR B 1 243 ? 1.776 8.852 35.375 1 39.34 243 THR B C 1
ATOM 8000 O O . THR B 1 243 ? 1.951 8.414 34.25 1 39.34 243 THR B O 1
ATOM 8003 N N . THR B 1 244 ? 2.664 9.523 35.844 1 41 244 THR B N 1
ATOM 8004 C CA . THR B 1 244 ? 4.113 9.664 35.75 1 41 244 THR B CA 1
ATOM 8005 C C . THR B 1 244 ? 4.789 8.305 35.656 1 41 244 THR B C 1
ATOM 8007 O O . THR B 1 244 ? 6.012 8.219 35.531 1 41 244 THR B O 1
ATOM 8010 N N . SER B 1 245 ? 4.242 7.285 36.125 1 42.19 245 SER B N 1
ATOM 8011 C CA . SER B 1 245 ? 5.145 6.152 36.281 1 42.19 245 SER B CA 1
ATOM 8012 C C . SER B 1 245 ? 5.312 5.402 34.969 1 42.19 245 SER B C 1
ATOM 8014 O O . SER B 1 245 ? 4.328 4.98 34.344 1 42.19 245 SER B O 1
ATOM 8016 N N . SER B 1 246 ? 6.258 5.688 34.219 1 50.38 246 SER B N 1
ATOM 8017 C CA . SER B 1 246 ? 6.672 4.934 33.062 1 50.38 246 SER B CA 1
ATOM 8018 C C . SER B 1 246 ? 6.395 3.445 33.219 1 50.38 246 SER B C 1
ATOM 8020 O O . SER B 1 246 ? 6.738 2.859 34.25 1 50.38 246 SER B O 1
ATOM 8022 N N . PRO B 1 247 ? 5.422 2.957 32.562 1 54.34 247 PRO B N 1
ATOM 8023 C CA . PRO B 1 247 ? 5.305 1.503 32.688 1 54.34 247 PRO B CA 1
ATOM 8024 C C . PRO B 1 247 ? 6.656 0.798 32.719 1 54.34 247 PRO B C 1
ATOM 8026 O O . PRO B 1 247 ? 7.617 1.281 32.125 1 54.34 247 PRO B O 1
ATOM 8029 N N . VAL B 1 248 ? 6.949 -0.016 33.688 1 58.31 248 VAL B N 1
ATOM 8030 C CA . VAL B 1 248 ? 8.172 -0.767 33.938 1 58.31 248 VAL B CA 1
ATOM 8031 C C . VAL B 1 248 ? 8.742 -1.291 32.625 1 58.31 248 VAL B C 1
ATOM 8033 O O . VAL B 1 248 ? 9.953 -1.383 32.469 1 58.31 248 VAL B O 1
ATOM 8036 N N . ASP B 1 249 ? 7.922 -1.252 31.609 1 74.44 249 ASP B N 1
ATOM 8037 C CA . ASP B 1 249 ? 8.422 -1.964 30.438 1 74.44 249 ASP B CA 1
ATOM 8038 C C . ASP B 1 249 ? 8.773 -0.992 29.312 1 74.44 249 ASP B C 1
ATOM 8040 O O . ASP B 1 249 ? 9.18 -1.41 28.234 1 74.44 249 ASP B O 1
ATOM 8044 N N . VAL B 1 250 ? 8.695 0.342 29.641 1 84.44 250 VAL B N 1
ATOM 8045 C CA . VAL B 1 250 ? 9.086 1.312 28.625 1 84.44 250 VAL B CA 1
ATOM 8046 C C . VAL B 1 250 ? 10.531 1.76 28.859 1 84.44 250 VAL B C 1
ATOM 8048 O O . VAL B 1 250 ? 10.906 2.07 30 1 84.44 250 VAL B O 1
ATOM 8051 N N . VAL B 1 251 ? 11.344 1.669 27.891 1 90.81 251 VAL B N 1
ATOM 8052 C CA . VAL B 1 251 ? 12.734 2.09 27.984 1 90.81 251 VAL B CA 1
ATOM 8053 C C . VAL B 1 251 ? 12.922 3.42 27.266 1 90.81 251 VAL B C 1
ATOM 8055 O O . VAL B 1 251 ? 12.539 3.562 26.109 1 90.81 251 VAL B O 1
ATOM 8058 N N . THR B 1 252 ? 13.453 4.371 27.938 1 90.75 252 THR B N 1
ATOM 8059 C CA . THR B 1 252 ? 13.727 5.676 27.359 1 90.75 252 THR B CA 1
ATOM 8060 C C . THR B 1 252 ? 15.219 5.852 27.094 1 90.75 252 THR B C 1
ATOM 8062 O O . THR B 1 252 ? 16.031 5.07 27.578 1 90.75 252 THR B O 1
ATOM 8065 N N . ILE B 1 253 ? 15.555 6.805 26.266 1 91.94 253 ILE B N 1
ATOM 8066 C CA . ILE B 1 253 ? 16.938 7.039 25.875 1 91.94 253 ILE B CA 1
ATOM 8067 C C . ILE B 1 253 ? 17.766 7.461 27.078 1 91.94 253 ILE B C 1
ATOM 8069 O O . ILE B 1 253 ? 18.938 7.129 27.188 1 91.94 253 ILE B O 1
ATOM 8073 N N . ASP B 1 254 ? 17.203 8.133 28.062 1 88.75 254 ASP B N 1
ATOM 8074 C CA . ASP B 1 254 ? 17.906 8.594 29.266 1 88.75 254 ASP B CA 1
ATOM 8075 C C . ASP B 1 254 ? 18.391 7.41 30.109 1 88.75 254 ASP B C 1
ATOM 8077 O O . ASP B 1 254 ? 19.5 7.441 30.656 1 88.75 254 ASP B O 1
ATOM 8081 N N . LYS B 1 255 ? 17.578 6.434 30.188 1 88.12 255 LYS B N 1
ATOM 8082 C CA . LYS B 1 255 ? 17.953 5.238 30.938 1 88.12 255 LYS B CA 1
ATOM 8083 C C . LYS B 1 255 ? 19.156 4.559 30.297 1 88.12 255 LYS B C 1
ATOM 8085 O O . LYS B 1 255 ? 20 3.986 30.984 1 88.12 255 LYS B O 1
ATOM 8090 N N . ILE B 1 256 ? 19.219 4.609 29.016 1 91.19 256 ILE B N 1
ATOM 8091 C CA . ILE B 1 256 ? 20.312 3.988 28.281 1 91.19 256 ILE B CA 1
ATOM 8092 C C . ILE B 1 256 ? 21.594 4.812 28.469 1 91.19 256 ILE B C 1
ATOM 8094 O O . ILE B 1 256 ? 22.672 4.258 28.688 1 91.19 256 ILE B O 1
ATOM 8098 N N . LEU B 1 257 ? 21.469 6.109 28.406 1 89.38 257 LEU B N 1
ATOM 8099 C CA . LEU B 1 257 ? 22.625 6.996 28.531 1 89.38 257 LEU B CA 1
ATOM 8100 C C . LEU B 1 257 ? 23.203 6.922 29.938 1 89.38 257 LEU B C 1
ATOM 8102 O O . LEU B 1 257 ? 24.406 7.082 30.125 1 89.38 257 LEU B O 1
ATOM 8106 N N . GLN B 1 258 ? 22.438 6.609 30.922 1 88.12 258 GLN B N 1
ATOM 8107 C CA . GLN B 1 258 ? 22.859 6.566 32.312 1 88.12 258 GLN B CA 1
ATOM 8108 C C . GLN B 1 258 ? 23.531 5.23 32.656 1 88.12 258 GLN B C 1
ATOM 8110 O O . GLN B 1 258 ? 24.281 5.129 33.625 1 88.12 258 GLN B O 1
ATOM 8115 N N . CYS B 1 259 ? 23.219 4.305 31.828 1 88.94 259 CYS B N 1
ATOM 8116 C CA . CYS B 1 259 ? 23.781 2.982 32.062 1 88.94 259 CYS B CA 1
ATOM 8117 C C . CYS B 1 259 ? 25.125 2.818 31.359 1 88.94 259 CYS B C 1
ATOM 8119 O O . CYS B 1 259 ? 25.188 2.807 30.125 1 88.94 259 CYS B O 1
ATOM 8121 N N . ASN B 1 260 ? 26.188 2.566 32 1 86 260 ASN B N 1
ATOM 8122 C CA . ASN B 1 260 ? 27.547 2.508 31.484 1 86 260 ASN B CA 1
ATOM 8123 C C . ASN B 1 260 ? 27.75 1.276 30.609 1 86 260 ASN B C 1
ATOM 8125 O O . ASN B 1 260 ? 28.531 1.317 29.641 1 86 260 ASN B O 1
ATOM 8129 N N . GLU B 1 261 ? 27.094 0.233 30.938 1 86.12 261 GLU B N 1
ATOM 8130 C CA . GLU B 1 261 ? 27.312 -1.021 30.219 1 86.12 261 GLU B CA 1
ATOM 8131 C C . GLU B 1 261 ? 26.766 -0.954 28.797 1 86.12 261 GLU B C 1
ATOM 8133 O O . GLU B 1 261 ? 27.25 -1.671 27.906 1 86.12 261 GLU B O 1
ATOM 8138 N N . VAL B 1 262 ? 25.797 -0.111 28.625 1 89.31 262 VAL B N 1
ATOM 8139 C CA . VAL B 1 262 ? 25.172 -0.076 27.297 1 89.31 262 VAL B CA 1
ATOM 8140 C C . VAL B 1 262 ? 25.344 1.308 26.688 1 89.31 262 VAL B C 1
ATOM 8142 O O . VAL B 1 262 ? 24.797 1.596 25.625 1 89.31 262 VAL B O 1
ATOM 8145 N N . HIS B 1 263 ? 26.203 2.092 27.156 1 88.38 263 HIS B N 1
ATOM 8146 C CA . HIS B 1 263 ? 26.422 3.463 26.719 1 88.38 263 HIS B CA 1
ATOM 8147 C C . HIS B 1 263 ? 26.953 3.5 25.281 1 88.38 263 HIS B C 1
ATOM 8149 O O . HIS B 1 263 ? 26.625 4.418 24.531 1 88.38 263 HIS B O 1
ATOM 8155 N N . PHE B 1 264 ? 27.719 2.467 24.938 1 88.38 264 PHE B N 1
ATOM 8156 C CA . PHE B 1 264 ? 28.328 2.439 23.609 1 88.38 264 PHE B CA 1
ATOM 8157 C C . PHE B 1 264 ? 27.266 2.223 22.531 1 88.38 264 PHE B C 1
ATOM 8159 O O . PHE B 1 264 ? 27.531 2.449 21.359 1 88.38 264 PHE B O 1
ATOM 8166 N N . LEU B 1 265 ? 26.062 1.904 22.984 1 94.25 265 LEU B N 1
ATOM 8167 C CA . LEU B 1 265 ? 24.969 1.665 22.031 1 94.25 265 LEU B CA 1
ATOM 8168 C C . LEU B 1 265 ? 24 2.832 22.031 1 94.25 265 LEU B C 1
ATOM 8170 O O . LEU B 1 265 ? 22.938 2.754 21.406 1 94.25 265 LEU B O 1
ATOM 8174 N N . SER B 1 266 ? 24.281 3.924 22.625 1 93.75 266 SER B N 1
ATOM 8175 C CA . SER B 1 266 ? 23.375 5.043 22.812 1 93.75 266 SER B CA 1
ATOM 8176 C C . SER B 1 266 ? 22.953 5.656 21.484 1 93.75 266 SER B C 1
ATOM 8178 O O . SER B 1 266 ? 21.781 5.98 21.281 1 93.75 266 SER B O 1
ATOM 8180 N N . ASP B 1 267 ? 23.859 5.695 20.469 1 94.25 267 ASP B N 1
ATOM 8181 C CA . ASP B 1 267 ? 23.531 6.328 19.203 1 94.25 267 ASP B CA 1
ATOM 8182 C C . ASP B 1 267 ? 22.562 5.477 18.391 1 94.25 267 ASP B C 1
ATOM 8184 O O . ASP B 1 267 ? 21.641 6.004 17.766 1 94.25 267 ASP B O 1
ATOM 8188 N N . VAL B 1 268 ? 22.797 4.23 18.422 1 96.69 268 VAL B N 1
ATOM 8189 C CA . VAL B 1 268 ? 21.906 3.342 17.688 1 96.69 268 VAL B CA 1
ATOM 8190 C C . VAL B 1 268 ? 20.531 3.355 18.328 1 96.69 268 VAL B C 1
ATOM 8192 O O . VAL B 1 268 ? 19.516 3.342 17.625 1 96.69 268 VAL B O 1
ATOM 8195 N N . CYS B 1 269 ? 20.469 3.42 19.609 1 97.25 269 CYS B N 1
ATOM 8196 C CA . CYS B 1 269 ? 19.203 3.484 20.312 1 97.25 269 CYS B CA 1
ATOM 8197 C C . CYS B 1 269 ? 18.5 4.82 20.062 1 97.25 269 CYS B C 1
ATOM 8199 O O . CYS B 1 269 ? 17.281 4.871 19.938 1 97.25 269 CYS B O 1
ATOM 8201 N N . LEU B 1 270 ? 19.312 5.844 20.031 1 96.56 270 LEU B N 1
ATOM 8202 C CA . LEU B 1 270 ? 18.75 7.148 19.688 1 96.56 270 LEU B CA 1
ATOM 8203 C C . LEU B 1 270 ? 18.141 7.133 18.297 1 96.56 270 LEU B C 1
ATOM 8205 O O . LEU B 1 270 ? 17.047 7.656 18.078 1 96.56 270 LEU B O 1
ATOM 8209 N N . SER B 1 271 ? 18.859 6.527 17.344 1 97.81 271 SER B N 1
ATOM 8210 C CA . SER B 1 271 ? 18.344 6.41 15.984 1 97.81 271 SER B CA 1
ATOM 8211 C C . SER B 1 271 ? 17 5.707 15.961 1 97.81 271 SER B C 1
ATOM 8213 O O . SER B 1 271 ? 16.094 6.109 15.219 1 97.81 271 SER B O 1
ATOM 8215 N N . PHE B 1 272 ? 16.891 4.723 16.734 1 97.5 272 PHE B N 1
ATOM 8216 C CA . PHE B 1 272 ? 15.641 3.977 16.781 1 97.5 272 PHE B CA 1
ATOM 8217 C C . PHE B 1 272 ? 14.516 4.836 17.359 1 97.5 272 PHE B C 1
ATOM 8219 O O . PHE B 1 272 ? 13.398 4.824 16.844 1 97.5 272 PHE B O 1
ATOM 8226 N N . SER B 1 273 ? 14.812 5.539 18.391 1 96.38 273 SER B N 1
ATOM 8227 C CA . SER B 1 273 ? 13.82 6.438 18.984 1 96.38 273 SER B CA 1
ATOM 8228 C C . SER B 1 273 ? 13.383 7.504 17.984 1 96.38 273 SER B C 1
ATOM 8230 O O . SER B 1 273 ? 12.195 7.824 17.891 1 96.38 273 SER B O 1
ATOM 8232 N N . LEU B 1 274 ? 14.32 8.023 17.266 1 96.69 274 LEU B N 1
ATOM 8233 C CA . LEU B 1 274 ? 14.008 9.047 16.266 1 96.69 274 LEU B CA 1
ATOM 8234 C C . LEU B 1 274 ? 13.172 8.469 15.133 1 96.69 274 LEU B C 1
ATOM 8236 O O . LEU B 1 274 ? 12.359 9.18 14.531 1 96.69 274 LEU B O 1
ATOM 8240 N N . SER B 1 275 ? 13.367 7.215 14.82 1 97.44 275 SER B N 1
ATOM 8241 C CA . SER B 1 275 ? 12.57 6.562 13.789 1 97.44 275 SER B CA 1
ATOM 8242 C C . SER B 1 275 ? 11.094 6.523 14.164 1 97.44 275 SER B C 1
ATOM 8244 O O . SER B 1 275 ? 10.219 6.629 13.297 1 97.44 275 SER B O 1
ATOM 8246 N N . HIS B 1 276 ? 10.82 6.414 15.477 1 95.38 276 HIS B N 1
ATOM 8247 C CA . HIS B 1 276 ? 9.445 6.473 15.945 1 95.38 276 HIS B CA 1
ATOM 8248 C C . HIS B 1 276 ? 8.82 7.836 15.656 1 95.38 276 HIS B C 1
ATOM 8250 O O . HIS B 1 276 ? 7.664 7.922 15.25 1 95.38 276 HIS B O 1
ATOM 8256 N N . LEU B 1 277 ? 9.617 8.805 15.828 1 94.69 277 LEU B N 1
ATOM 8257 C CA . LEU B 1 277 ? 9.117 10.164 15.633 1 94.69 277 LEU B CA 1
ATOM 8258 C C . LEU B 1 277 ? 8.836 10.43 14.156 1 94.69 277 LEU B C 1
ATOM 8260 O O . LEU B 1 277 ? 7.848 11.086 13.82 1 94.69 277 LEU B O 1
ATOM 8264 N N . LEU B 1 278 ? 9.695 9.93 13.352 1 95.31 278 LEU B N 1
ATOM 8265 C CA . LEU B 1 278 ? 9.492 10.133 11.922 1 95.31 278 LEU B CA 1
ATOM 8266 C C . LEU B 1 278 ? 8.281 9.352 11.43 1 95.31 278 LEU B C 1
ATOM 8268 O O . LEU B 1 278 ? 7.594 9.781 10.5 1 95.31 278 LEU B O 1
ATOM 8272 N N . GLN B 1 279 ? 8.031 8.203 12 1 95.12 279 GLN B N 1
ATOM 8273 C CA . GLN B 1 279 ? 6.871 7.398 11.641 1 95.12 279 GLN B CA 1
ATOM 8274 C C . GLN B 1 279 ? 5.57 8.141 11.938 1 95.12 279 GLN B C 1
ATOM 8276 O O . GLN B 1 279 ? 4.57 7.953 11.242 1 95.12 279 GLN B O 1
ATOM 8281 N N . ARG B 1 280 ? 5.586 8.984 12.875 1 93.25 280 ARG B N 1
ATOM 8282 C CA . ARG B 1 280 ? 4.414 9.797 13.195 1 93.25 280 ARG B CA 1
ATOM 8283 C C . ARG B 1 280 ? 4.012 10.664 12.008 1 93.25 280 ARG B C 1
ATOM 8285 O O . ARG B 1 280 ? 2.824 10.828 11.727 1 93.25 280 ARG B O 1
ATOM 8292 N N . ARG B 1 281 ? 5 11.109 11.297 1 91.88 281 ARG B N 1
ATOM 8293 C CA . ARG B 1 281 ? 4.73 11.945 10.133 1 91.88 281 ARG B CA 1
ATOM 8294 C C . ARG B 1 281 ? 4.07 11.133 9.023 1 91.88 281 ARG B C 1
ATOM 8296 O O . ARG B 1 281 ? 3.201 11.641 8.312 1 91.88 281 ARG B O 1
ATOM 8303 N N . PHE B 1 282 ? 4.395 9.914 8.984 1 92.06 282 PHE B N 1
ATOM 8304 C CA . PHE B 1 282 ? 3.818 9.039 7.969 1 92.06 282 PHE B CA 1
ATOM 8305 C C . PHE B 1 282 ? 2.365 8.719 8.297 1 92.06 282 PHE B C 1
ATOM 8307 O O . PHE B 1 282 ? 1.51 8.719 7.406 1 92.06 282 PHE B O 1
ATOM 8314 N N . TYR B 1 283 ? 2.104 8.508 9.562 1 88.69 283 TYR B N 1
ATOM 8315 C CA . TYR B 1 283 ? 0.759 8.133 9.984 1 88.69 283 TYR B CA 1
ATOM 8316 C C . TYR B 1 283 ? -0.103 9.367 10.219 1 88.69 283 TYR B C 1
ATOM 8318 O O . TYR B 1 283 ? -1.242 9.258 10.68 1 88.69 283 TYR B O 1
ATOM 8326 N N . ARG B 1 284 ? 0.368 10.531 10.008 1 83 284 ARG B N 1
ATOM 8327 C CA . ARG B 1 284 ? -0.344 11.797 10.125 1 83 284 ARG B CA 1
ATOM 8328 C C . ARG B 1 284 ? -0.773 12.062 11.562 1 83 284 ARG B C 1
ATOM 8330 O O . ARG B 1 284 ? -1.903 12.484 11.812 1 83 284 ARG B O 1
ATOM 8337 N N . LEU B 1 285 ? 0.112 11.742 12.398 1 85.94 285 LEU B N 1
ATOM 8338 C CA . LEU B 1 285 ? -0.133 12.039 13.805 1 85.94 285 LEU B CA 1
ATOM 8339 C C . LEU B 1 285 ? 0.439 13.406 14.18 1 85.94 285 LEU B C 1
ATOM 8341 O O . LEU B 1 285 ? 1.321 13.922 13.484 1 85.94 285 LEU B O 1
ATOM 8345 N N . ASN B 1 286 ? -0.022 13.953 15.156 1 79 286 ASN B N 1
ATOM 8346 C CA . ASN B 1 286 ? 0.365 15.297 15.57 1 79 286 ASN B CA 1
ATOM 8347 C C . ASN B 1 286 ? 1.816 15.344 16.031 1 79 286 ASN B C 1
ATOM 8349 O O . ASN B 1 286 ? 2.244 14.5 16.828 1 79 286 ASN B O 1
ATOM 8353 N N . CYS B 1 287 ? 2.523 16.219 15.406 1 85.81 287 CYS B N 1
ATOM 8354 C CA . CYS B 1 287 ? 3.898 16.469 15.82 1 85.81 287 CYS B CA 1
ATOM 8355 C C . CYS B 1 287 ? 3.99 17.719 16.688 1 85.81 287 CYS B C 1
ATOM 8357 O O . CYS B 1 287 ? 4.277 18.812 16.188 1 85.81 287 CYS B O 1
ATOM 8359 N N . VAL B 1 288 ? 3.857 17.578 17.969 1 79.75 288 VAL B N 1
ATOM 8360 C CA . VAL B 1 288 ? 3.74 18.688 18.906 1 79.75 288 VAL B CA 1
ATOM 8361 C C . VAL B 1 288 ? 5.098 19.359 19.078 1 79.75 288 VAL B C 1
ATOM 8363 O O . VAL B 1 288 ? 5.176 20.5 19.531 1 79.75 288 VAL B O 1
ATOM 8366 N N . GLU B 1 289 ? 6.121 18.688 18.672 1 82.38 289 GLU B N 1
ATOM 8367 C CA . GLU B 1 289 ? 7.473 19.234 18.828 1 82.38 289 GLU B CA 1
ATOM 8368 C C . GLU B 1 289 ? 7.73 20.344 17.812 1 82.38 289 GLU B C 1
ATOM 8370 O O . GLU B 1 289 ? 8.773 21 17.859 1 82.38 289 GLU B O 1
ATOM 8375 N N . THR B 1 290 ? 6.676 20.594 17.125 1 77.81 290 THR B N 1
ATOM 8376 C CA . THR B 1 290 ? 6.871 21.578 16.062 1 77.81 290 THR B CA 1
ATOM 8377 C C . THR B 1 290 ? 7.09 22.969 16.656 1 77.81 290 THR B C 1
ATOM 8379 O O . THR B 1 290 ? 6.371 23.391 17.562 1 77.81 290 THR B O 1
ATOM 8382 N N . LYS B 1 291 ? 8.125 23.594 16.344 1 69.94 291 LYS B N 1
ATOM 8383 C CA . LYS B 1 291 ? 8.5 24.969 16.672 1 69.94 291 LYS B CA 1
ATOM 8384 C C . LYS B 1 291 ? 8.922 25.094 18.125 1 69.94 291 LYS B C 1
ATOM 8386 O O . LYS B 1 291 ? 8.914 26.203 18.688 1 69.94 291 LYS B O 1
ATOM 8391 N N . HIS B 1 292 ? 9.18 23.984 18.672 1 81.38 292 HIS B N 1
ATOM 8392 C CA . HIS B 1 292 ? 9.656 24.031 20.047 1 81.38 292 HIS B CA 1
ATOM 8393 C C . HIS B 1 292 ? 11.172 24.188 20.109 1 81.38 292 HIS B C 1
ATOM 8395 O O . HIS B 1 292 ? 11.891 23.547 19.344 1 81.38 292 HIS B O 1
ATOM 8401 N N . LEU B 1 293 ? 11.656 24.938 20.969 1 82.19 293 LEU B N 1
ATOM 8402 C CA . LEU B 1 293 ? 13.078 25.281 21.078 1 82.19 293 LEU B CA 1
ATOM 8403 C C . LEU B 1 293 ? 13.883 24.062 21.516 1 82.19 293 LEU B C 1
ATOM 8405 O O . LEU B 1 293 ? 15.055 23.922 21.156 1 82.19 293 LEU B O 1
ATOM 8409 N N . VAL B 1 294 ? 13.273 23.266 22.234 1 87.25 294 VAL B N 1
ATOM 8410 C CA . VAL B 1 294 ? 13.961 22.078 22.734 1 87.25 294 VAL B CA 1
ATOM 8411 C C . VAL B 1 294 ? 14.359 21.172 21.578 1 87.25 294 VAL B C 1
ATOM 8413 O O . VAL B 1 294 ? 15.438 20.578 21.578 1 87.25 294 VAL B O 1
ATOM 8416 N N . ALA B 1 295 ? 13.5 21.125 20.609 1 90.12 295 ALA B N 1
ATOM 8417 C CA . ALA B 1 295 ? 13.781 20.312 19.438 1 90.12 295 ALA B CA 1
ATOM 8418 C C . ALA B 1 295 ? 14.961 20.875 18.641 1 90.12 295 ALA B C 1
ATOM 8420 O O . ALA B 1 295 ? 15.828 20.125 18.188 1 90.12 295 ALA B O 1
ATOM 8421 N N . ARG B 1 296 ? 15.047 22.156 18.562 1 88.56 296 ARG B N 1
ATOM 8422 C CA . ARG B 1 296 ? 16.156 22.812 17.859 1 88.56 296 ARG B CA 1
ATOM 8423 C C . ARG B 1 296 ? 17.469 22.625 18.609 1 88.56 296 ARG B C 1
ATOM 8425 O O . ARG B 1 296 ? 18.5 22.375 18 1 88.56 296 ARG B O 1
ATOM 8432 N N . LYS B 1 297 ? 17.375 22.734 19.891 1 88.62 297 LYS B N 1
ATOM 8433 C CA . LYS B 1 297 ? 18.562 22.562 20.719 1 88.62 297 LYS B CA 1
ATOM 8434 C C . LYS B 1 297 ? 19.109 21.141 20.641 1 88.62 297 LYS B C 1
ATOM 8436 O O . LYS B 1 297 ? 20.312 20.922 20.656 1 88.62 297 LYS B O 1
ATOM 8441 N N . PHE B 1 298 ? 18.203 20.266 20.547 1 92.06 298 PHE B N 1
ATOM 8442 C CA . PHE B 1 298 ? 18.609 18.875 20.406 1 92.06 298 PHE B CA 1
ATOM 8443 C C . PHE B 1 298 ? 19.438 18.672 19.141 1 92.06 298 PHE B C 1
ATOM 8445 O O . PHE B 1 298 ? 20.484 18.031 19.172 1 92.06 298 PHE B O 1
ATOM 8452 N N . VAL B 1 299 ? 18.984 19.188 18.031 1 92.69 299 VAL B N 1
ATOM 8453 C CA . VAL B 1 299 ? 19.672 18.969 16.75 1 92.69 299 VAL B CA 1
ATOM 8454 C C . VAL B 1 299 ? 21 19.734 16.766 1 92.69 299 VAL B C 1
ATOM 8456 O O . VAL B 1 299 ? 22.031 19.188 16.359 1 92.69 299 VAL B O 1
ATOM 8459 N N . LEU B 1 300 ? 21.094 20.938 17.312 1 91.06 300 LEU B N 1
ATOM 8460 C CA . LEU B 1 300 ? 22.266 21.797 17.25 1 91.06 300 LEU B CA 1
ATOM 8461 C C . LEU B 1 300 ? 23.328 21.344 18.25 1 91.06 300 LEU B C 1
ATOM 8463 O O . LEU B 1 300 ? 24.484 21.141 17.891 1 91.06 300 LEU B O 1
ATOM 8467 N N . GLU B 1 301 ? 22.844 21.016 19.469 1 89 301 GLU B N 1
ATOM 8468 C CA . GLU B 1 301 ? 23.812 20.734 20.531 1 89 301 GLU B CA 1
ATOM 8469 C C . GLU B 1 301 ? 23.844 19.234 20.859 1 89 301 GLU B C 1
ATOM 8471 O O . GLU B 1 301 ? 24.875 18.719 21.281 1 89 301 GLU B O 1
ATOM 8476 N N . GLY B 1 302 ? 22.734 18.641 20.688 1 88.5 302 GLY B N 1
ATOM 8477 C CA . GLY B 1 302 ? 22.656 17.25 21.078 1 88.5 302 GLY B CA 1
ATOM 8478 C C . GLY B 1 302 ? 23.109 16.297 19.984 1 88.5 302 GLY B C 1
ATOM 8479 O O . GLY B 1 302 ? 23.594 15.195 20.281 1 88.5 302 GLY B O 1
ATOM 8480 N N . LEU B 1 303 ? 22.953 16.703 18.734 1 92 303 LEU B N 1
ATOM 8481 C CA . LEU B 1 303 ? 23.234 15.781 17.641 1 92 303 LEU B CA 1
ATOM 8482 C C . LEU B 1 303 ? 24.438 16.25 16.828 1 92 303 LEU B C 1
ATOM 8484 O O . LEU B 1 303 ? 25.375 15.477 16.609 1 92 303 LEU B O 1
ATOM 8488 N N . LEU B 1 304 ? 24.516 17.5 16.469 1 91.25 304 LEU B N 1
ATOM 8489 C CA . LEU B 1 304 ? 25.516 18 15.531 1 91.25 304 LEU B CA 1
ATOM 8490 C C . LEU B 1 304 ? 26.828 18.297 16.25 1 91.25 304 LEU B C 1
ATOM 8492 O O . LEU B 1 304 ? 27.891 18.266 15.641 1 91.25 304 LEU B O 1
ATOM 8496 N N . LEU B 1 305 ? 26.734 18.547 17.547 1 87.62 305 LEU B N 1
ATOM 8497 C CA . LEU B 1 305 ? 27.938 18.859 18.312 1 87.62 305 LEU B CA 1
ATOM 8498 C C . LEU B 1 305 ? 28.312 17.703 19.219 1 87.62 305 LEU B C 1
ATOM 8500 O O . LEU B 1 305 ? 27.438 17.016 19.75 1 87.62 305 LEU B O 1
ATOM 8504 N N . SER B 1 306 ? 29.594 17.453 19.219 1 82.25 306 SER B N 1
ATOM 8505 C CA . SER B 1 306 ? 30.094 16.453 20.172 1 82.25 306 SER B CA 1
ATOM 8506 C C . SER B 1 306 ? 30.031 16.969 21.594 1 82.25 306 SER B C 1
ATOM 8508 O O . SER B 1 306 ? 29.75 18.141 21.828 1 82.25 306 SER B O 1
ATOM 8510 N N . ARG B 1 307 ? 30.312 16.062 22.531 1 74.12 307 ARG B N 1
ATOM 8511 C CA . ARG B 1 307 ? 30.312 16.406 23.953 1 74.12 307 ARG B CA 1
ATOM 8512 C C . ARG B 1 307 ? 31.344 17.484 24.266 1 74.12 307 ARG B C 1
ATOM 8514 O O . ARG B 1 307 ? 31.156 18.312 25.156 1 74.12 307 ARG B O 1
ATOM 8521 N N . ASP B 1 308 ? 32.406 17.578 23.406 1 78.31 308 ASP B N 1
ATOM 8522 C CA . ASP B 1 308 ? 33.469 18.531 23.594 1 78.31 308 ASP B CA 1
ATOM 8523 C C . ASP B 1 308 ? 33.188 19.828 22.844 1 78.31 308 ASP B C 1
ATOM 8525 O O . ASP B 1 308 ? 34.031 20.734 22.812 1 78.31 308 ASP B O 1
ATOM 8529 N N . GLY B 1 309 ? 32.031 19.938 22.188 1 77.06 309 GLY B N 1
ATOM 8530 C CA . GLY B 1 309 ? 31.641 21.156 21.5 1 77.06 309 GLY B CA 1
ATOM 8531 C C . GLY B 1 309 ? 32.125 21.219 20.062 1 77.06 309 GLY B C 1
ATOM 8532 O O . GLY B 1 309 ? 31.922 22.219 19.375 1 77.06 309 GLY B O 1
ATOM 8533 N N . ALA B 1 310 ? 32.719 20.172 19.641 1 87.31 310 ALA B N 1
ATOM 8534 C CA . ALA B 1 310 ? 33.219 20.156 18.266 1 87.31 310 ALA B CA 1
ATOM 8535 C C . ALA B 1 310 ? 32.156 19.641 17.312 1 87.31 310 ALA B C 1
ATOM 8537 O O . ALA B 1 310 ? 31.312 18.828 17.688 1 87.31 310 ALA B O 1
ATOM 8538 N N . ILE B 1 311 ? 32.219 20.172 16.125 1 87.19 311 ILE B N 1
ATOM 8539 C CA . ILE B 1 311 ? 31.266 19.75 15.102 1 87.19 311 ILE B CA 1
ATOM 8540 C C . ILE B 1 311 ? 31.562 18.312 14.672 1 87.19 311 ILE B C 1
ATOM 8542 O O . ILE B 1 311 ? 32.688 17.984 14.32 1 87.19 311 ILE B O 1
ATOM 8546 N N . ASP B 1 312 ? 30.656 17.484 14.859 1 90.69 312 ASP B N 1
ATOM 8547 C CA . ASP B 1 312 ? 30.766 16.078 14.461 1 90.69 312 ASP B CA 1
ATOM 8548 C C . ASP B 1 312 ? 29.703 15.719 13.438 1 90.69 312 ASP B C 1
ATOM 8550 O O . ASP B 1 312 ? 28.734 15.023 13.758 1 90.69 312 ASP B O 1
ATOM 8554 N N . TYR B 1 313 ? 29.969 16.078 12.203 1 91.81 313 TYR B N 1
ATOM 8555 C CA . TYR B 1 313 ? 29 15.82 11.141 1 91.81 313 TYR B CA 1
ATOM 8556 C C . TYR B 1 313 ? 28.891 14.328 10.844 1 91.81 313 TYR B C 1
ATOM 8558 O O . TYR B 1 313 ? 27.828 13.844 10.438 1 91.81 313 TYR B O 1
ATOM 8566 N N . LYS B 1 314 ? 29.938 13.578 11.086 1 92.44 314 LYS B N 1
ATOM 8567 C CA . LYS B 1 314 ? 29.922 12.148 10.797 1 92.44 314 LYS B CA 1
ATOM 8568 C C . LYS B 1 314 ? 28.953 11.406 11.711 1 92.44 314 LYS B C 1
ATOM 8570 O O . LYS B 1 314 ? 28.188 10.555 11.25 1 92.44 314 LYS B O 1
ATOM 8575 N N . ARG B 1 315 ? 28.969 11.742 12.906 1 93 315 ARG B N 1
ATOM 8576 C CA . ARG B 1 315 ? 28.047 11.125 13.867 1 93 315 ARG B CA 1
ATOM 8577 C C . ARG B 1 315 ? 26.609 11.461 13.539 1 93 315 ARG B C 1
ATOM 8579 O O . ARG B 1 315 ? 25.75 10.578 13.516 1 93 315 ARG B O 1
ATOM 8586 N N . ALA B 1 316 ? 26.375 12.719 13.258 1 94.19 316 ALA B N 1
ATOM 8587 C CA . ALA B 1 316 ? 25.016 13.172 13.008 1 94.19 316 ALA B CA 1
ATOM 8588 C C . ALA B 1 316 ? 24.406 12.461 11.797 1 94.19 316 ALA B C 1
ATOM 8590 O O . ALA B 1 316 ? 23.281 11.945 11.867 1 94.19 316 ALA B O 1
ATOM 8591 N N . PHE B 1 317 ? 25.109 12.359 10.719 1 95.44 317 PHE B N 1
ATOM 8592 C CA . PHE B 1 317 ? 24.578 11.742 9.508 1 95.44 317 PHE B CA 1
ATOM 8593 C C . PHE B 1 317 ? 24.516 10.227 9.648 1 95.44 317 PHE B C 1
ATOM 8595 O O . PHE B 1 317 ? 23.688 9.57 9.023 1 95.44 317 PHE B O 1
ATOM 8602 N N . LYS B 1 318 ? 25.359 9.703 10.516 1 95.5 318 LYS B N 1
ATOM 8603 C CA . LYS B 1 318 ? 25.266 8.266 10.773 1 95.5 318 LYS B CA 1
ATOM 8604 C C . LYS B 1 318 ? 24.016 7.934 11.578 1 95.5 318 LYS B C 1
ATOM 8606 O O . LYS B 1 318 ? 23.344 6.93 11.312 1 95.5 318 LYS B O 1
ATOM 8611 N N . VAL B 1 319 ? 23.719 8.742 12.523 1 96.5 319 VAL B N 1
ATOM 8612 C CA . VAL B 1 319 ? 22.516 8.547 13.328 1 96.5 319 VAL B CA 1
ATOM 8613 C C . VAL B 1 319 ? 21.281 8.617 12.438 1 96.5 319 VAL B C 1
ATOM 8615 O O . VAL B 1 319 ? 20.391 7.77 12.539 1 96.5 319 VAL B O 1
ATOM 8618 N N . ILE B 1 320 ? 21.266 9.555 11.523 1 97.56 320 ILE B N 1
ATOM 8619 C CA . ILE B 1 320 ? 20.125 9.719 10.633 1 97.56 320 ILE B CA 1
ATOM 8620 C C . ILE B 1 320 ? 20.078 8.555 9.641 1 97.56 320 ILE B C 1
ATOM 8622 O O . ILE B 1 320 ? 19 8.055 9.32 1 97.56 320 ILE B O 1
ATOM 8626 N N . GLU B 1 321 ? 21.234 8.148 9.219 1 97.44 321 GLU B N 1
ATOM 8627 C CA . GLU B 1 321 ? 21.312 7.016 8.297 1 97.44 321 GLU B CA 1
ATOM 8628 C C . GLU B 1 321 ? 20.719 5.754 8.93 1 97.44 321 GLU B C 1
ATOM 8630 O O . GLU B 1 321 ? 19.938 5.047 8.297 1 97.44 321 GLU B O 1
ATOM 8635 N N . VAL B 1 322 ? 21.078 5.496 10.117 1 97.38 322 VAL B N 1
ATOM 8636 C CA . VAL B 1 322 ? 20.594 4.316 10.828 1 97.38 322 VAL B CA 1
ATOM 8637 C C . VAL B 1 322 ? 19.109 4.465 11.125 1 97.38 322 VAL B C 1
ATOM 8639 O O . VAL B 1 322 ? 18.359 3.488 11.055 1 97.38 322 VAL B O 1
ATOM 8642 N N . GLU B 1 323 ? 18.688 5.672 11.414 1 98.06 323 GLU B N 1
ATOM 8643 C CA . GLU B 1 323 ? 17.266 5.957 11.609 1 98.06 323 GLU B CA 1
ATOM 8644 C C . GLU B 1 323 ? 16.453 5.582 10.375 1 98.06 323 GLU B C 1
ATOM 8646 O O . GLU B 1 323 ? 15.438 4.895 10.477 1 98.06 323 GLU B O 1
ATOM 8651 N N . LEU B 1 324 ? 16.938 5.992 9.242 1 97.69 324 LEU B N 1
ATOM 8652 C CA . LEU B 1 324 ? 16.234 5.73 7.988 1 97.69 324 LEU B CA 1
ATOM 8653 C C . LEU B 1 324 ? 16.281 4.246 7.637 1 97.69 324 LEU B C 1
ATOM 8655 O O . LEU B 1 324 ? 15.383 3.73 6.98 1 97.69 324 LEU B O 1
ATOM 8659 N N . ALA B 1 325 ? 17.297 3.588 8.125 1 96.44 325 ALA B N 1
ATOM 8660 C CA . ALA B 1 325 ? 17.359 2.143 7.93 1 96.44 325 ALA B CA 1
ATOM 8661 C C . ALA B 1 325 ? 16.297 1.427 8.75 1 96.44 325 ALA B C 1
ATOM 8663 O O . ALA B 1 325 ? 15.688 0.458 8.281 1 96.44 325 ALA B O 1
ATOM 8664 N N . PHE B 1 326 ? 16.078 1.883 9.945 1 96.5 326 PHE B N 1
ATOM 8665 C CA . PHE B 1 326 ? 15.016 1.323 10.766 1 96.5 326 PHE B CA 1
ATOM 8666 C C . PHE B 1 326 ? 13.656 1.552 10.117 1 96.5 326 PHE B C 1
ATOM 8668 O O . PHE B 1 326 ? 12.797 0.669 10.141 1 96.5 326 PHE B O 1
ATOM 8675 N N . LEU B 1 327 ? 13.523 2.723 9.562 1 95.88 327 LEU B N 1
ATOM 8676 C CA . LEU B 1 327 ? 12.273 3.057 8.883 1 95.88 327 LEU B CA 1
ATOM 8677 C C . LEU B 1 327 ? 12.047 2.145 7.684 1 95.88 327 LEU B C 1
ATOM 8679 O O . LEU B 1 327 ? 10.938 1.653 7.473 1 95.88 327 LEU B O 1
ATOM 8683 N N . TYR B 1 328 ? 13.078 1.876 6.902 1 94.44 328 TYR B N 1
ATOM 8684 C CA . TYR B 1 328 ? 12.992 0.97 5.762 1 94.44 328 TYR B CA 1
ATOM 8685 C C . TYR B 1 328 ? 12.578 -0.428 6.207 1 94.44 328 TYR B C 1
ATOM 8687 O O . TYR B 1 328 ? 11.703 -1.044 5.602 1 94.44 328 TYR B O 1
ATOM 8695 N N . ASP B 1 329 ? 13.18 -0.867 7.25 1 92.69 329 ASP B N 1
ATOM 8696 C CA . ASP B 1 329 ? 12.914 -2.225 7.715 1 92.69 329 ASP B CA 1
ATOM 8697 C C . ASP B 1 329 ? 11.484 -2.354 8.242 1 92.69 329 ASP B C 1
ATOM 8699 O O . ASP B 1 329 ? 10.891 -3.432 8.18 1 92.69 329 ASP B O 1
ATOM 8703 N N . THR B 1 330 ? 10.969 -1.317 8.688 1 92.06 330 THR B N 1
ATOM 8704 C CA . THR B 1 330 ? 9.617 -1.344 9.219 1 92.06 330 THR B CA 1
ATOM 8705 C C . THR B 1 330 ? 8.594 -1.411 8.086 1 92.06 330 THR B C 1
ATOM 8707 O O . THR B 1 330 ? 7.621 -2.17 8.164 1 92.06 330 THR B O 1
ATOM 8710 N N . PHE B 1 331 ? 8.828 -0.722 6.996 1 92 331 PHE B N 1
ATOM 8711 C CA . PHE B 1 331 ? 7.785 -0.564 5.992 1 92 331 PHE B CA 1
ATOM 8712 C C . PHE B 1 331 ? 8.008 -1.519 4.824 1 92 331 PHE B C 1
ATOM 8714 O O . PHE B 1 331 ? 7.082 -1.8 4.062 1 92 331 PHE B O 1
ATOM 8721 N N . PHE B 1 332 ? 9.266 -2.033 4.652 1 90.25 332 PHE B N 1
ATOM 8722 C CA . PHE B 1 332 ? 9.523 -2.748 3.408 1 90.25 332 PHE B CA 1
ATOM 8723 C C . PHE B 1 332 ? 10.055 -4.148 3.689 1 90.25 332 PHE B C 1
ATOM 8725 O O . PHE B 1 332 ? 10.172 -4.973 2.777 1 90.25 332 PHE B O 1
ATOM 8732 N N . THR B 1 333 ? 10.398 -4.293 4.98 1 89.12 333 THR B N 1
ATOM 8733 C CA . THR B 1 333 ? 10.898 -5.625 5.309 1 89.12 333 THR B CA 1
ATOM 8734 C C . THR B 1 333 ? 10.242 -6.145 6.586 1 89.12 333 THR B C 1
ATOM 8736 O O . THR B 1 333 ? 9.477 -5.43 7.234 1 89.12 333 THR B O 1
ATOM 8739 N N . GLY B 1 334 ? 10.438 -7.395 6.965 1 84.62 334 GLY B N 1
ATOM 8740 C CA . GLY B 1 334 ? 9.945 -7.977 8.203 1 84.62 334 GLY B CA 1
ATOM 8741 C C . GLY B 1 334 ? 11.008 -8.07 9.281 1 84.62 334 GLY B C 1
ATOM 8742 O O . GLY B 1 334 ? 10.828 -8.773 10.273 1 84.62 334 GLY B O 1
ATOM 8743 N N . ASN B 1 335 ? 12.039 -7.242 9.148 1 89.62 335 ASN B N 1
ATOM 8744 C CA . ASN B 1 335 ? 13.18 -7.406 10.047 1 89.62 335 ASN B CA 1
ATOM 8745 C C . ASN B 1 335 ? 12.883 -6.848 11.438 1 89.62 335 ASN B C 1
ATOM 8747 O O . ASN B 1 335 ? 13.453 -7.305 12.43 1 89.62 335 ASN B O 1
ATOM 8751 N N . ALA B 1 336 ? 12.062 -5.82 11.477 1 90.31 336 ALA B N 1
ATOM 8752 C CA . ALA B 1 336 ? 11.68 -5.305 12.789 1 90.31 336 ALA B CA 1
ATOM 8753 C C . ALA B 1 336 ? 11.078 -6.41 13.656 1 90.31 336 ALA B C 1
ATOM 8755 O O . ALA B 1 336 ? 11.383 -6.5 14.844 1 90.31 336 ALA B O 1
ATOM 8756 N N . PHE B 1 337 ? 10.328 -7.27 13.016 1 89.38 337 PHE B N 1
ATOM 8757 C CA . PHE B 1 337 ? 9.688 -8.375 13.719 1 89.38 337 PHE B CA 1
ATOM 8758 C C . PHE B 1 337 ? 10.688 -9.5 13.969 1 89.38 337 PHE B C 1
ATOM 8760 O O . PHE B 1 337 ? 10.789 -10.016 15.086 1 89.38 337 PHE B O 1
ATOM 8767 N N . LEU B 1 338 ? 11.477 -9.852 13.047 1 89.69 338 LEU B N 1
ATOM 8768 C CA . LEU B 1 338 ? 12.32 -11.039 13.078 1 89.69 338 LEU B CA 1
ATOM 8769 C C . LEU B 1 338 ? 13.57 -10.797 13.922 1 89.69 338 LEU B C 1
ATOM 8771 O O . LEU B 1 338 ? 14.039 -11.695 14.617 1 89.69 338 LEU B O 1
ATOM 8775 N N . HIS B 1 339 ? 14.078 -9.578 13.883 1 90.62 339 HIS B N 1
ATOM 8776 C CA . HIS B 1 339 ? 15.367 -9.328 14.516 1 90.62 339 HIS B CA 1
ATOM 8777 C C . HIS B 1 339 ? 15.18 -8.656 15.875 1 90.62 339 HIS B C 1
ATOM 8779 O O . HIS B 1 339 ? 16.094 -8.648 16.703 1 90.62 339 HIS B O 1
ATOM 8785 N N . TYR B 1 340 ? 14.062 -8.125 16.125 1 91 340 TYR B N 1
ATOM 8786 C CA . TYR B 1 340 ? 13.898 -7.363 17.359 1 91 340 TYR B CA 1
ATOM 8787 C C . TYR B 1 340 ? 12.82 -7.977 18.234 1 91 340 TYR B C 1
ATOM 8789 O O . TYR B 1 340 ? 13.117 -8.562 19.281 1 91 340 TYR B O 1
ATOM 8797 N N . TYR B 1 341 ? 11.586 -8.078 17.797 1 85.88 341 TYR B N 1
ATOM 8798 C CA . TYR B 1 341 ? 10.477 -8.469 18.656 1 85.88 341 TYR B CA 1
ATOM 8799 C C . TYR B 1 341 ? 10.438 -9.977 18.844 1 85.88 341 TYR B C 1
ATOM 8801 O O . TYR B 1 341 ? 10.133 -10.461 19.938 1 85.88 341 TYR B O 1
ATOM 8809 N N . GLU B 1 342 ? 10.766 -10.688 17.766 1 87.5 342 GLU B N 1
ATOM 8810 C CA . GLU B 1 342 ? 10.742 -12.141 17.844 1 87.5 342 GLU B CA 1
ATOM 8811 C C . GLU B 1 342 ? 12.102 -12.734 17.469 1 87.5 342 GLU B C 1
ATOM 8813 O O . GLU B 1 342 ? 12.172 -13.727 16.734 1 87.5 342 GLU B O 1
ATOM 8818 N N . SER B 1 343 ? 13.109 -12.148 18 1 87.56 343 SER B N 1
ATOM 8819 C CA . SER B 1 343 ? 14.461 -12.609 17.703 1 87.56 343 SER B CA 1
ATOM 8820 C C . SER B 1 343 ? 14.703 -14.008 18.266 1 87.56 343 SER B C 1
ATOM 8822 O O . SER B 1 343 ? 15.414 -14.812 17.656 1 87.56 343 SER B O 1
ATOM 8824 N N . LYS B 1 344 ? 14.109 -14.328 19.406 1 84.81 344 LYS B N 1
ATOM 8825 C CA . LYS B 1 344 ? 14.258 -15.656 20 1 84.81 344 LYS B CA 1
ATOM 8826 C C . LYS B 1 344 ? 13.641 -16.734 19.125 1 84.81 344 LYS B C 1
ATOM 8828 O O . LYS B 1 344 ? 14.25 -17.766 18.875 1 84.81 344 LYS B O 1
ATOM 8833 N N . GLY B 1 345 ? 12.398 -16.422 18.688 1 86.5 345 GLY B N 1
ATOM 8834 C CA . GLY B 1 345 ? 11.75 -17.375 17.797 1 86.5 345 GLY B CA 1
ATOM 8835 C C . GLY B 1 345 ? 12.516 -17.578 16.5 1 86.5 345 GLY B C 1
ATOM 8836 O O . GLY B 1 345 ? 12.633 -18.703 16.016 1 86.5 345 GLY B O 1
ATOM 8837 N N . THR B 1 346 ? 13.039 -16.547 15.992 1 89.75 346 THR B N 1
ATOM 8838 C CA . THR B 1 346 ? 13.805 -16.625 14.75 1 89.75 346 THR B CA 1
ATOM 8839 C C . THR B 1 346 ? 15.07 -17.453 14.953 1 89.75 346 THR B C 1
ATOM 8841 O O . THR B 1 346 ? 15.453 -18.234 14.078 1 89.75 346 THR B O 1
ATOM 8844 N N . THR B 1 347 ? 15.695 -17.328 16.109 1 90.31 347 THR B N 1
ATOM 8845 C CA . THR B 1 347 ? 16.906 -18.094 16.406 1 90.31 347 THR B CA 1
ATOM 8846 C C . THR B 1 347 ? 16.594 -19.578 16.578 1 90.31 347 THR B C 1
ATOM 8848 O O . THR B 1 347 ? 17.297 -20.422 16.047 1 90.31 347 THR B O 1
ATOM 8851 N N . ILE B 1 348 ? 15.547 -19.844 17.266 1 89.75 348 ILE B N 1
ATOM 8852 C CA . ILE B 1 348 ? 15.172 -21.234 17.516 1 89.75 348 ILE B CA 1
ATOM 8853 C C . ILE B 1 348 ? 14.867 -21.938 16.188 1 89.75 348 ILE B C 1
ATOM 8855 O O . ILE B 1 348 ? 15.406 -23 15.914 1 89.75 348 ILE B O 1
ATOM 8859 N N . TRP B 1 349 ? 14.125 -21.328 15.398 1 91.25 349 TRP B N 1
ATOM 8860 C CA . TRP B 1 349 ? 13.711 -21.969 14.156 1 91.25 349 TRP B CA 1
ATOM 8861 C C . TRP B 1 349 ? 14.812 -21.891 13.109 1 91.25 349 TRP B C 1
ATOM 8863 O O . TRP B 1 349 ? 14.867 -22.734 12.195 1 91.25 349 TRP B O 1
ATOM 8873 N N . GLY B 1 350 ? 15.68 -20.859 13.258 1 92.31 350 GLY B N 1
ATOM 8874 C CA . GLY B 1 350 ? 16.859 -20.859 12.414 1 92.31 350 GLY B CA 1
ATOM 8875 C C . GLY B 1 350 ? 17.812 -22 12.703 1 92.31 350 GLY B C 1
ATOM 8876 O O . GLY B 1 350 ? 18.281 -22.672 11.781 1 92.31 350 GLY B O 1
ATOM 8877 N N . LEU B 1 351 ? 18 -22.312 13.93 1 94 351 LEU B N 1
ATOM 8878 C CA . LEU B 1 351 ? 18.875 -23.422 14.328 1 94 351 LEU B CA 1
ATOM 8879 C C . LEU B 1 351 ? 18.234 -24.766 14 1 94 351 LEU B C 1
ATOM 8881 O O . LEU B 1 351 ? 18.922 -25.688 13.555 1 94 351 LEU B O 1
ATOM 8885 N N . ALA B 1 352 ? 16.953 -24.812 14.219 1 93.81 352 ALA B N 1
ATOM 8886 C CA . ALA B 1 352 ? 16.234 -26.031 13.852 1 93.81 352 ALA B CA 1
ATOM 8887 C C . ALA B 1 352 ? 16.344 -26.297 12.352 1 93.81 352 ALA B C 1
ATOM 8889 O O . ALA B 1 352 ? 16.5 -27.438 11.93 1 93.81 352 ALA B O 1
ATOM 8890 N N . SER B 1 353 ? 16.234 -25.281 11.609 1 95.12 353 SER B N 1
ATOM 8891 C CA . SER B 1 353 ? 16.328 -25.422 10.156 1 95.12 353 SER B CA 1
ATOM 8892 C C . SER B 1 353 ? 17.734 -25.875 9.742 1 95.12 353 SER B C 1
ATOM 8894 O O . SER B 1 353 ? 17.859 -26.75 8.875 1 95.12 353 SER B O 1
ATOM 8896 N N . ILE B 1 354 ? 18.75 -25.375 10.391 1 96.25 354 ILE B N 1
ATOM 8897 C CA . ILE B 1 354 ? 20.109 -25.781 10.086 1 96.25 354 ILE B CA 1
ATOM 8898 C C . ILE B 1 354 ? 20.297 -27.266 10.414 1 96.25 354 ILE B C 1
ATOM 8900 O O . ILE B 1 354 ? 20.844 -28.016 9.609 1 96.25 354 ILE B O 1
ATOM 8904 N N . THR B 1 355 ? 19.797 -27.672 11.523 1 95.31 355 THR B N 1
ATOM 8905 C CA . THR B 1 355 ? 19.891 -29.062 11.93 1 95.31 355 THR B CA 1
ATOM 8906 C C . THR B 1 355 ? 19.109 -29.953 10.969 1 95.31 355 THR B C 1
ATOM 8908 O O . THR B 1 355 ? 19.578 -31.031 10.594 1 95.31 355 THR B O 1
ATOM 8911 N N . GLY B 1 356 ? 17.938 -29.469 10.648 1 94.94 356 GLY B N 1
ATOM 8912 C CA . GLY B 1 356 ? 17.141 -30.219 9.688 1 94.94 356 GLY B CA 1
ATOM 8913 C C . GLY B 1 356 ? 17.828 -30.375 8.344 1 94.94 356 GLY B C 1
ATOM 8914 O O . GLY B 1 356 ? 17.797 -31.469 7.75 1 94.94 356 GLY B O 1
ATOM 8915 N N . ILE B 1 357 ? 18.422 -29.328 7.852 1 96.19 357 ILE B N 1
ATOM 8916 C CA . ILE B 1 357 ? 19.125 -29.344 6.57 1 96.19 357 ILE B CA 1
ATOM 8917 C C . ILE B 1 357 ? 20.281 -30.344 6.629 1 96.19 357 ILE B C 1
ATOM 8919 O O . ILE B 1 357 ? 20.5 -31.109 5.691 1 96.19 357 ILE B O 1
ATOM 8923 N N . CYS B 1 358 ? 21.016 -30.359 7.723 1 94.12 358 CYS B N 1
ATOM 8924 C CA . CYS B 1 358 ? 22.125 -31.297 7.891 1 94.12 358 CYS B CA 1
ATOM 8925 C C . CYS B 1 358 ? 21.625 -32.719 7.934 1 94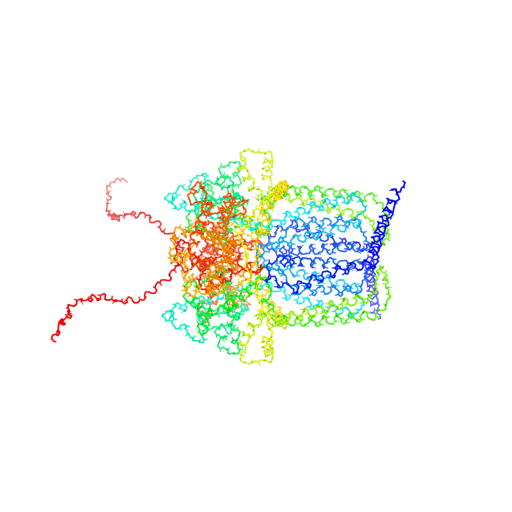.12 358 CYS B C 1
ATOM 8927 O O . CYS B 1 358 ? 22.234 -33.625 7.332 1 94.12 358 CYS B O 1
ATOM 8929 N N . PHE B 1 359 ? 20.547 -32.906 8.555 1 93.25 359 PHE B N 1
ATOM 8930 C CA . PHE B 1 359 ? 19.969 -34.25 8.633 1 93.25 359 PHE B CA 1
ATOM 8931 C C . PHE B 1 359 ? 19.562 -34.719 7.25 1 93.25 359 PHE B C 1
ATOM 8933 O O . PHE B 1 359 ? 19.828 -35.875 6.891 1 93.25 359 PHE B O 1
ATOM 8940 N N . VAL B 1 360 ? 18.922 -33.906 6.516 1 93.12 360 VAL B N 1
ATOM 8941 C CA . VAL B 1 360 ? 18.5 -34.281 5.172 1 93.12 360 VAL B CA 1
ATOM 8942 C C . VAL B 1 360 ? 19.719 -34.469 4.273 1 93.12 360 VAL B C 1
ATOM 8944 O O . VAL B 1 360 ? 19.719 -35.344 3.41 1 93.12 360 VAL B O 1
ATOM 8947 N N . GLY B 1 361 ? 20.781 -33.656 4.477 1 91 361 GLY B N 1
ATOM 8948 C CA . GLY B 1 361 ? 22.016 -33.844 3.73 1 91 361 GLY B CA 1
ATOM 8949 C C . GLY B 1 361 ? 22.641 -35.219 3.961 1 91 361 GLY B C 1
ATOM 8950 O O . GLY B 1 361 ? 23.047 -35.875 3.012 1 91 361 GLY B O 1
ATOM 8951 N N . VAL B 1 362 ? 22.609 -35.656 5.129 1 89.69 362 VAL B N 1
ATOM 8952 C CA . VAL B 1 362 ? 23.156 -36.969 5.473 1 89.69 362 VAL B CA 1
ATOM 8953 C C . VAL B 1 362 ? 22.281 -38.062 4.883 1 89.69 362 VAL B C 1
ATOM 8955 O O . VAL B 1 362 ? 22.797 -39.031 4.336 1 89.69 362 VAL B O 1
ATOM 8958 N N . ALA B 1 363 ? 20.984 -37.875 5 1 88 363 ALA B N 1
ATOM 8959 C CA . ALA B 1 363 ? 20.062 -38.844 4.426 1 88 363 ALA B CA 1
ATOM 8960 C C . ALA B 1 363 ? 20.266 -38.969 2.918 1 88 363 ALA B C 1
ATOM 8962 O O . ALA B 1 363 ? 20.188 -40.062 2.365 1 88 363 ALA B O 1
ATOM 8963 N N . ALA B 1 364 ? 20.516 -37.844 2.283 1 86.81 364 ALA B N 1
ATOM 8964 C CA . ALA B 1 364 ? 20.75 -37.875 0.843 1 86.81 364 ALA B CA 1
ATOM 8965 C C . ALA B 1 364 ? 22.031 -38.625 0.503 1 86.81 364 ALA B C 1
ATOM 8967 O O . ALA B 1 364 ? 22.078 -39.375 -0.486 1 86.81 364 ALA B O 1
ATOM 8968 N N . VAL B 1 365 ? 23.078 -38.562 1.318 1 85.25 365 VAL B N 1
ATOM 8969 C CA . VAL B 1 365 ? 24.344 -39.25 1.097 1 85.25 365 VAL B CA 1
ATOM 8970 C C . VAL B 1 365 ? 24.172 -40.75 1.31 1 85.25 365 VAL B C 1
ATOM 8972 O O . VAL B 1 365 ? 24.656 -41.562 0.523 1 85.25 365 VAL B O 1
ATOM 8975 N N . ILE B 1 366 ? 23.422 -41.062 2.23 1 82.25 366 ILE B N 1
ATOM 8976 C CA . ILE B 1 366 ? 23.188 -42.5 2.525 1 82.25 366 ILE B CA 1
ATOM 8977 C C . ILE B 1 366 ? 22.391 -43.125 1.39 1 82.25 366 ILE B C 1
ATOM 8979 O O . ILE B 1 366 ? 22.719 -44.219 0.935 1 82.25 366 ILE B O 1
ATOM 8983 N N . SER B 1 367 ? 21.391 -42.438 1 1 77.31 367 SER B N 1
ATOM 8984 C CA . SER B 1 367 ? 20.562 -42.938 -0.087 1 77.31 367 SER B CA 1
ATOM 8985 C C . SER B 1 367 ? 21.375 -43.062 -1.38 1 77.31 367 SER B C 1
ATOM 8987 O O . SER B 1 367 ? 21.156 -44 -2.158 1 77.31 367 SER B O 1
ATOM 8989 N N . GLY B 1 368 ? 22.266 -42.125 -1.653 1 73.5 368 GLY B N 1
ATOM 8990 C CA . GLY B 1 368 ? 23.062 -42.156 -2.865 1 73.5 368 GLY B CA 1
ATOM 8991 C C . GLY B 1 368 ? 24.141 -43.219 -2.852 1 73.5 368 GLY B C 1
ATOM 8992 O O . GLY B 1 368 ? 24.5 -43.75 -3.898 1 73.5 368 GLY B O 1
ATOM 8993 N N . THR B 1 369 ? 24.688 -43.5 -1.72 1 70.44 369 THR B N 1
ATOM 8994 C CA . THR B 1 369 ? 25.797 -44.469 -1.628 1 70.44 369 THR B CA 1
ATOM 8995 C C . THR B 1 369 ? 25.281 -45.875 -1.542 1 70.44 369 THR B C 1
ATOM 8997 O O . THR B 1 369 ? 25.969 -46.844 -1.939 1 70.44 369 THR B O 1
ATOM 9000 N N . THR B 1 370 ? 24.234 -46.094 -0.8 1 60.34 370 THR B N 1
ATOM 9001 C CA . THR B 1 370 ? 23.75 -47.469 -0.64 1 60.34 370 THR B CA 1
ATOM 9002 C C . THR B 1 370 ? 23.141 -48 -1.943 1 60.34 370 THR B C 1
ATOM 9004 O O . THR B 1 370 ? 23.078 -49.188 -2.168 1 60.34 370 THR B O 1
ATOM 9007 N N . ARG B 1 371 ? 22.406 -47.312 -2.693 1 56.28 371 ARG B N 1
ATOM 9008 C CA . ARG B 1 371 ? 21.547 -47.938 -3.699 1 56.28 371 ARG B CA 1
ATOM 9009 C C . ARG B 1 371 ? 22.312 -48.125 -5.012 1 56.28 371 ARG B C 1
ATOM 9011 O O . ARG B 1 371 ? 23 -47.219 -5.48 1 56.28 371 ARG B O 1
ATOM 9018 N N . SER B 1 372 ? 22.547 -49.25 -5.297 1 49.53 372 SER B N 1
ATOM 9019 C CA . SER B 1 372 ? 22.984 -49.938 -6.508 1 49.53 372 SER B CA 1
ATOM 9020 C C . SER B 1 372 ? 22.359 -49.344 -7.75 1 49.53 372 SER B C 1
ATOM 9022 O O . SER B 1 372 ? 21.234 -48.812 -7.691 1 49.53 372 SER B O 1
ATOM 9024 N N . THR B 1 373 ? 23.281 -49.031 -8.734 1 49.16 373 THR B N 1
ATOM 9025 C CA . THR B 1 373 ? 23.203 -48.5 -10.086 1 49.16 373 THR B CA 1
ATOM 9026 C C . THR B 1 373 ? 22.016 -49.062 -10.836 1 49.16 373 THR B C 1
ATOM 9028 O O . THR B 1 373 ? 21.953 -49.031 -12.062 1 49.16 373 THR B O 1
ATOM 9031 N N . GLN B 1 374 ? 21.078 -49.844 -10.242 1 51.47 374 GLN B N 1
ATOM 9032 C CA . GLN B 1 374 ? 20.219 -50.469 -11.234 1 51.47 374 GLN B CA 1
ATOM 9033 C C . GLN B 1 374 ? 19 -49.625 -11.539 1 51.47 374 GLN B C 1
ATOM 9035 O O . GLN B 1 374 ? 18.344 -49.125 -10.625 1 51.47 374 GLN B O 1
ATOM 9040 N N . THR B 1 375 ? 18.922 -49.094 -12.734 1 57.31 375 THR B N 1
ATOM 9041 C CA . THR B 1 375 ? 17.719 -48.5 -13.312 1 57.31 375 THR B CA 1
ATOM 9042 C C . THR B 1 375 ? 16.484 -49.344 -12.984 1 57.31 375 THR B C 1
ATOM 9044 O O . THR B 1 375 ? 16.438 -50.531 -13.344 1 57.31 375 THR B O 1
ATOM 9047 N N . ARG B 1 376 ? 15.812 -48.969 -11.867 1 60.5 376 ARG B N 1
ATOM 9048 C CA . ARG B 1 376 ? 14.617 -49.719 -11.5 1 60.5 376 ARG B CA 1
ATOM 9049 C C . ARG B 1 376 ? 13.391 -49.219 -12.25 1 60.5 376 ARG B C 1
ATOM 9051 O O . ARG B 1 376 ? 13.141 -48 -12.281 1 60.5 376 ARG B O 1
ATOM 9058 N N . THR B 1 377 ? 13.047 -49.938 -13.227 1 57.59 377 THR B N 1
ATOM 9059 C CA . THR B 1 377 ? 11.766 -49.656 -13.852 1 57.59 377 THR B CA 1
ATOM 9060 C C . THR B 1 377 ? 10.609 -50.062 -12.953 1 57.59 377 THR B C 1
ATOM 9062 O O . THR B 1 377 ? 10.531 -51.188 -12.5 1 57.59 377 THR B O 1
ATOM 9065 N N . THR B 1 378 ? 10 -49.094 -12.414 1 56.19 378 THR B N 1
ATOM 9066 C CA . THR B 1 378 ? 8.844 -49.406 -11.578 1 56.19 378 THR B CA 1
ATOM 9067 C C . THR B 1 378 ? 7.711 -50 -12.422 1 56.19 378 THR B C 1
ATOM 9069 O O . THR B 1 378 ? 7.652 -49.75 -13.633 1 56.19 378 THR B O 1
ATOM 9072 N N . PRO B 1 379 ? 7 -50.938 -11.852 1 48.34 379 PRO B N 1
ATOM 9073 C CA . PRO B 1 379 ? 5.926 -51.562 -12.633 1 48.34 379 PRO B CA 1
ATOM 9074 C C . PRO B 1 379 ? 5.055 -50.562 -13.359 1 48.34 379 PRO B C 1
ATOM 9076 O O . PRO B 1 379 ? 4.457 -50.875 -14.391 1 48.34 379 PRO B O 1
ATOM 9079 N N . GLY B 1 380 ? 5 -49.375 -13.023 1 50.69 380 GLY B N 1
ATOM 9080 C CA . GLY B 1 380 ? 4.137 -48.375 -13.68 1 50.69 380 GLY B CA 1
ATOM 9081 C C . GLY B 1 380 ? 4.84 -47.625 -14.781 1 50.69 380 GLY B C 1
ATOM 9082 O O . GLY B 1 380 ? 4.293 -46.656 -15.305 1 50.69 380 GLY B O 1
ATOM 9083 N N . GLY B 1 381 ? 5.938 -48.156 -15.336 1 57.44 381 GLY B N 1
ATOM 9084 C CA . GLY B 1 381 ? 6.676 -47.625 -16.469 1 57.44 381 GLY B CA 1
ATOM 9085 C C . GLY B 1 381 ? 7.531 -46.406 -16.109 1 57.44 381 GLY B C 1
ATOM 9086 O O . GLY B 1 381 ? 8.016 -45.688 -17 1 57.44 381 GLY B O 1
ATOM 9087 N N . THR B 1 382 ? 7.578 -46.125 -14.875 1 65.31 382 THR B N 1
ATOM 9088 C CA . THR B 1 382 ? 8.438 -45 -14.484 1 65.31 382 THR B CA 1
ATOM 9089 C C . THR B 1 382 ? 9.883 -45.469 -14.32 1 65.31 382 THR B C 1
ATOM 9091 O O . THR B 1 382 ? 10.148 -46.438 -13.625 1 65.31 382 THR B O 1
ATOM 9094 N N . ILE B 1 383 ? 10.695 -44.938 -15.211 1 69.25 383 ILE B N 1
ATOM 9095 C CA . ILE B 1 383 ? 12.117 -45.281 -15.148 1 69.25 383 ILE B CA 1
ATOM 9096 C C . ILE B 1 383 ? 12.805 -44.406 -14.094 1 69.25 383 ILE B C 1
ATOM 9098 O O . ILE B 1 383 ? 12.734 -43.156 -14.164 1 69.25 383 ILE B O 1
ATOM 9102 N N . ILE B 1 384 ? 13.242 -45 -13.078 1 68.56 384 ILE B N 1
ATOM 9103 C CA . ILE B 1 384 ? 14.016 -44.281 -12.078 1 68.56 384 ILE B CA 1
ATOM 9104 C C . ILE B 1 384 ? 15.508 -44.375 -12.414 1 68.56 384 ILE B C 1
ATOM 9106 O O . ILE B 1 384 ? 16.078 -45.469 -12.414 1 68.56 384 ILE B O 1
ATOM 9110 N N . VAL B 1 385 ? 15.992 -43.281 -12.961 1 68.94 385 VAL B N 1
ATOM 9111 C CA . VAL B 1 385 ? 17.391 -43.219 -13.375 1 68.94 385 VAL B CA 1
ATOM 9112 C C . VAL B 1 385 ? 18.281 -43.156 -12.148 1 68.94 385 VAL B C 1
ATOM 9114 O O . VAL B 1 385 ? 17.953 -42.469 -11.164 1 68.94 385 VAL B O 1
ATOM 9117 N N . ASP B 1 386 ? 19.359 -43.844 -12.172 1 67.88 386 ASP B N 1
ATOM 9118 C CA . ASP B 1 386 ? 20.312 -43.875 -11.07 1 67.88 386 ASP B CA 1
ATOM 9119 C C . ASP B 1 386 ? 20.969 -42.5 -10.859 1 67.88 386 ASP B C 1
ATOM 9121 O O . ASP B 1 386 ? 21.188 -41.781 -11.82 1 67.88 386 ASP B O 1
ATOM 9125 N N . THR B 1 387 ? 21.109 -42.188 -9.602 1 75.31 387 THR B N 1
ATOM 9126 C CA . THR B 1 387 ? 21.766 -40.969 -9.195 1 75.31 387 THR B CA 1
ATOM 9127 C C . THR B 1 387 ? 23.234 -41 -9.586 1 75.31 387 THR B C 1
ATOM 9129 O O . THR B 1 387 ? 23.984 -41.875 -9.164 1 75.31 387 THR B O 1
ATOM 9132 N N . THR B 1 388 ? 23.578 -40.094 -10.523 1 81.5 388 THR B N 1
ATOM 9133 C CA . THR B 1 388 ? 24.984 -39.969 -10.906 1 81.5 388 THR B CA 1
ATOM 9134 C C . THR B 1 388 ? 25.797 -39.281 -9.797 1 81.5 388 THR B C 1
ATOM 9136 O O . THR B 1 388 ? 25.219 -38.688 -8.883 1 81.5 388 THR B O 1
ATOM 9139 N N . THR B 1 389 ? 27.109 -39.438 -9.82 1 83.69 389 THR B N 1
ATOM 9140 C CA . THR B 1 389 ? 28 -38.781 -8.859 1 83.69 389 THR B CA 1
ATOM 9141 C C . THR B 1 389 ? 27.875 -37.281 -8.945 1 83.69 389 THR B C 1
ATOM 9143 O O . THR B 1 389 ? 27.969 -36.562 -7.93 1 83.69 389 THR B O 1
ATOM 9146 N N . ILE B 1 390 ? 27.625 -36.75 -10.117 1 85.56 390 ILE B N 1
ATOM 9147 C CA . ILE B 1 390 ? 27.484 -35.312 -10.305 1 85.56 390 ILE B CA 1
ATOM 9148 C C . ILE B 1 390 ? 26.203 -34.844 -9.617 1 85.56 390 ILE B C 1
ATOM 9150 O O . ILE B 1 390 ? 26.203 -33.75 -8.992 1 85.56 390 ILE B O 1
ATOM 9154 N N . ASP B 1 391 ? 25.156 -35.625 -9.68 1 87.69 391 ASP B N 1
ATOM 9155 C CA . ASP B 1 391 ? 23.906 -35.25 -9.023 1 87.69 391 ASP B CA 1
ATOM 9156 C C . ASP B 1 391 ? 24.062 -35.219 -7.508 1 87.69 391 ASP B C 1
ATOM 9158 O O . ASP B 1 391 ? 23.5 -34.344 -6.836 1 87.69 391 ASP B O 1
ATOM 9162 N N . LEU B 1 392 ? 24.875 -36.156 -7.055 1 88.5 392 LEU B N 1
ATOM 9163 C CA . LEU B 1 392 ? 25.094 -36.188 -5.613 1 88.5 392 LEU B CA 1
ATOM 9164 C C . LEU B 1 392 ? 25.938 -35 -5.156 1 88.5 392 LEU B C 1
ATOM 9166 O O . LEU B 1 392 ? 25.672 -34.406 -4.105 1 88.5 392 LEU B O 1
ATOM 9170 N N . ILE B 1 393 ? 26.922 -34.625 -5.941 1 91.19 393 ILE B N 1
ATOM 9171 C CA . ILE B 1 393 ? 27.75 -33.5 -5.594 1 91.19 393 ILE B CA 1
ATOM 9172 C C . ILE B 1 393 ? 26.922 -32.219 -5.609 1 91.19 393 ILE B C 1
ATOM 9174 O O . ILE B 1 393 ? 27.016 -31.391 -4.699 1 91.19 393 ILE B O 1
ATOM 9178 N N . ILE B 1 394 ? 26.078 -32 -6.586 1 92.38 394 ILE B N 1
ATOM 9179 C CA . ILE B 1 394 ? 25.234 -30.828 -6.695 1 92.38 394 ILE B CA 1
ATOM 9180 C C . ILE B 1 394 ? 24.266 -30.766 -5.504 1 92.38 394 ILE B C 1
ATOM 9182 O O . ILE B 1 394 ? 24.047 -29.703 -4.938 1 92.38 394 ILE B O 1
ATOM 9186 N N . THR B 1 395 ? 23.719 -31.922 -5.191 1 92.94 395 THR B N 1
ATOM 9187 C CA . THR B 1 395 ? 22.797 -31.984 -4.062 1 92.94 395 THR B CA 1
ATOM 9188 C C . THR B 1 395 ? 23.5 -31.578 -2.77 1 92.94 395 THR B C 1
ATOM 9190 O O . THR B 1 395 ? 22.969 -30.812 -1.97 1 92.94 395 THR B O 1
ATOM 9193 N N . LEU B 1 396 ? 24.719 -32.031 -2.629 1 93.06 396 LEU B N 1
ATOM 9194 C CA . LEU B 1 396 ? 25.469 -31.703 -1.428 1 93.06 396 LEU B CA 1
ATOM 9195 C C . LEU B 1 396 ? 25.844 -30.219 -1.422 1 93.06 396 LEU B C 1
ATOM 9197 O O . LEU B 1 396 ? 25.812 -29.562 -0.372 1 93.06 396 LEU B O 1
ATOM 9201 N N . VAL B 1 397 ? 26.125 -29.688 -2.551 1 93.81 397 VAL B N 1
ATOM 9202 C CA . VAL B 1 397 ? 26.438 -28.266 -2.654 1 93.81 397 VAL B CA 1
ATOM 9203 C C . VAL B 1 397 ? 25.203 -27.438 -2.295 1 93.81 397 VAL B C 1
ATOM 9205 O O . VAL B 1 397 ? 25.328 -26.406 -1.62 1 93.81 397 VAL B O 1
ATOM 9208 N N . ILE B 1 398 ? 24.062 -27.828 -2.73 1 95.06 398 ILE B N 1
ATOM 9209 C CA . ILE B 1 398 ? 22.828 -27.109 -2.432 1 95.06 398 ILE B CA 1
ATOM 9210 C C . ILE B 1 398 ? 22.594 -27.094 -0.922 1 95.06 398 ILE B C 1
ATOM 9212 O O . ILE B 1 398 ? 22.344 -26.047 -0.337 1 95.06 398 ILE B O 1
ATOM 9216 N N . PHE B 1 399 ? 22.797 -28.219 -0.287 1 95.38 399 PHE B N 1
ATOM 9217 C CA . PHE B 1 399 ? 22.5 -28.312 1.139 1 95.38 399 PHE B CA 1
ATOM 9218 C C . PHE B 1 399 ? 23.547 -27.562 1.954 1 95.38 399 PHE B C 1
ATOM 9220 O O . PHE B 1 399 ? 23.234 -26.906 2.943 1 95.38 399 PHE B O 1
ATOM 9227 N N . VAL B 1 400 ? 24.766 -27.609 1.536 1 94.94 400 VAL B N 1
ATOM 9228 C CA . VAL B 1 400 ? 25.812 -26.875 2.242 1 94.94 400 VAL B CA 1
ATOM 9229 C C . VAL B 1 400 ? 25.562 -25.375 2.08 1 94.94 400 VAL B C 1
ATOM 9231 O O . VAL B 1 400 ? 25.656 -24.609 3.049 1 94.94 400 VAL B O 1
ATOM 9234 N N . SER B 1 401 ? 25.219 -25 0.883 1 94.75 401 SER B N 1
ATOM 9235 C CA . SER B 1 401 ? 24.922 -23.594 0.635 1 94.75 401 SER B CA 1
ATOM 9236 C C . SER B 1 401 ? 23.703 -23.125 1.427 1 94.75 401 SER B C 1
ATOM 9238 O O . SER B 1 401 ? 23.688 -22 1.94 1 94.75 401 SER B O 1
ATOM 9240 N N . LEU B 1 402 ? 22.766 -23.953 1.505 1 95.75 402 LEU B N 1
ATOM 9241 C CA . LEU B 1 402 ? 21.562 -23.625 2.258 1 95.75 402 LEU B CA 1
ATOM 9242 C C . LEU B 1 402 ? 21.859 -23.484 3.744 1 95.75 402 LEU B C 1
ATOM 9244 O O . LEU B 1 402 ? 21.391 -22.547 4.395 1 95.75 402 LEU B O 1
ATOM 9248 N N . ALA B 1 403 ? 22.641 -24.344 4.238 1 95.75 403 ALA B N 1
ATOM 9249 C CA . ALA B 1 403 ? 23.016 -24.281 5.648 1 95.75 403 ALA B CA 1
ATOM 9250 C C . ALA B 1 403 ? 23.828 -23.016 5.93 1 95.75 403 ALA B C 1
ATOM 9252 O O . ALA B 1 403 ? 23.609 -22.344 6.93 1 95.75 403 ALA B O 1
ATOM 9253 N N . LEU B 1 404 ? 24.688 -22.75 5.043 1 94.81 404 LEU B N 1
ATOM 9254 C CA . LEU B 1 404 ? 25.5 -21.562 5.203 1 94.81 404 LEU B CA 1
ATOM 9255 C C . LEU B 1 404 ? 24.641 -20.297 5.121 1 94.81 404 LEU B C 1
ATOM 9257 O O . LEU B 1 404 ? 24.875 -19.328 5.852 1 94.81 404 LEU B O 1
ATOM 9261 N N . LEU B 1 405 ? 23.703 -20.344 4.254 1 94.94 405 LEU B N 1
ATOM 9262 C CA . LEU B 1 405 ? 22.797 -19.219 4.129 1 94.94 405 LEU B CA 1
ATOM 9263 C C . LEU B 1 405 ? 22.016 -19 5.422 1 94.94 405 LEU B C 1
ATOM 9265 O O . LEU B 1 405 ? 21.891 -17.875 5.902 1 94.94 405 LEU B O 1
ATOM 9269 N N . GLN B 1 406 ? 21.562 -20.031 5.945 1 95.25 406 GLN B N 1
ATOM 9270 C CA . GLN B 1 406 ? 20.797 -19.938 7.191 1 95.25 406 GLN B CA 1
ATOM 9271 C C . GLN B 1 406 ? 21.688 -19.469 8.336 1 95.25 406 GLN B C 1
ATOM 9273 O O . GLN B 1 406 ? 21.25 -18.703 9.203 1 95.25 406 GLN B O 1
ATOM 9278 N N . PHE B 1 407 ? 22.844 -19.891 8.32 1 94.19 407 PHE B N 1
ATOM 9279 C CA . PHE B 1 407 ? 23.797 -19.438 9.328 1 94.19 407 PHE B CA 1
ATOM 9280 C C . PHE B 1 407 ? 24.078 -17.953 9.164 1 94.19 407 PHE B C 1
ATOM 9282 O O . PHE B 1 407 ? 24.172 -17.219 10.148 1 94.19 407 PHE B O 1
ATOM 9289 N N . TRP B 1 408 ? 24.156 -17.562 7.969 1 92.38 408 TRP B N 1
ATOM 9290 C CA . TRP B 1 408 ? 24.375 -16.156 7.676 1 92.38 408 TRP B CA 1
ATOM 9291 C C . TRP B 1 408 ? 23.188 -15.312 8.156 1 92.38 408 TRP B C 1
ATOM 9293 O O . TRP B 1 408 ? 23.375 -14.227 8.695 1 92.38 408 TRP B O 1
ATOM 9303 N N . HIS B 1 409 ? 22.031 -15.797 7.98 1 92.19 409 HIS B N 1
ATOM 9304 C CA . HIS B 1 409 ? 20.844 -15.094 8.453 1 92.19 409 HIS B CA 1
ATOM 9305 C C . HIS B 1 409 ? 20.844 -14.977 9.969 1 92.19 409 HIS B C 1
ATOM 9307 O O . HIS B 1 409 ? 20.406 -13.953 10.516 1 92.19 409 HIS B O 1
ATOM 9313 N N . LEU B 1 410 ? 21.328 -15.953 10.625 1 93 410 LEU B N 1
ATOM 9314 C CA . LEU B 1 410 ? 21.406 -15.922 12.078 1 93 410 LEU B CA 1
ATOM 9315 C C . LEU B 1 410 ? 22.438 -14.914 12.555 1 93 410 LEU B C 1
ATOM 9317 O O . LEU B 1 410 ? 22.203 -14.164 13.508 1 93 410 LEU B O 1
ATOM 9321 N N . ILE B 1 411 ? 23.516 -14.867 11.867 1 91.81 411 ILE B N 1
ATOM 9322 C CA . ILE B 1 411 ? 24.547 -13.906 12.227 1 91.81 411 ILE B CA 1
ATOM 9323 C C . ILE B 1 411 ? 24.031 -12.484 12.039 1 91.81 411 ILE B C 1
ATOM 9325 O O . ILE B 1 411 ? 24.281 -11.609 12.867 1 91.81 411 ILE B O 1
ATOM 9329 N N . ARG B 1 412 ? 23.297 -12.289 11.016 1 90.31 412 ARG B N 1
ATOM 9330 C CA . ARG B 1 412 ? 22.703 -10.977 10.766 1 90.31 412 ARG B CA 1
ATOM 9331 C C . ARG B 1 412 ? 21.672 -10.633 11.836 1 90.31 412 ARG B C 1
ATOM 9333 O O . ARG B 1 412 ? 21.562 -9.477 12.258 1 90.31 412 ARG B O 1
ATOM 9340 N N . CYS B 1 413 ? 20.969 -11.602 12.234 1 91.81 413 CYS B N 1
ATOM 9341 C CA . CYS B 1 413 ? 19.969 -11.406 13.289 1 91.81 413 CYS B CA 1
ATOM 9342 C C . CYS B 1 413 ? 20.641 -11.023 14.602 1 91.81 413 CYS B C 1
ATOM 9344 O O . CYS B 1 413 ? 20.156 -10.156 15.328 1 91.81 413 CYS B O 1
ATOM 9346 N N . TRP B 1 414 ? 21.891 -11.516 14.828 1 91.94 414 TRP B N 1
ATOM 9347 C CA . TRP B 1 414 ? 22.562 -11.32 16.109 1 91.94 414 TRP B CA 1
ATOM 9348 C C . TRP B 1 414 ? 23.469 -10.086 16.078 1 91.94 414 TRP B C 1
ATOM 9350 O O . TRP B 1 414 ? 23.875 -9.586 17.109 1 91.94 414 TRP B O 1
ATOM 9360 N N . SER B 1 415 ? 23.75 -9.578 14.906 1 93.06 415 SER B N 1
ATOM 9361 C CA . SER B 1 415 ? 24.734 -8.508 14.836 1 93.06 415 SER B CA 1
ATOM 9362 C C . SER B 1 415 ? 24.156 -7.266 14.164 1 93.06 415 SER B C 1
ATOM 9364 O O . SER B 1 415 ? 24.859 -6.285 13.938 1 93.06 415 SER B O 1
ATOM 9366 N N . SER B 1 416 ? 22.953 -7.258 13.883 1 92.75 416 SER B N 1
ATOM 9367 C CA . SER B 1 416 ? 22.328 -6.113 13.227 1 92.75 416 SER B CA 1
ATOM 9368 C C . SER B 1 416 ? 22.062 -4.984 14.219 1 92.75 416 SER B C 1
ATOM 9370 O O . SER B 1 416 ? 22.266 -5.156 15.43 1 92.75 416 SER B O 1
ATOM 9372 N N . ASN B 1 417 ? 21.703 -3.814 13.688 1 95.31 417 ASN B N 1
ATOM 9373 C CA . ASN B 1 417 ? 21.359 -2.688 14.547 1 95.31 417 ASN B CA 1
ATOM 9374 C C . ASN B 1 417 ? 20.125 -3 15.406 1 95.31 417 ASN B C 1
ATOM 9376 O O . ASN B 1 417 ? 20.016 -2.502 16.531 1 95.31 417 ASN B O 1
ATOM 9380 N N . TRP B 1 418 ? 19.312 -3.869 14.93 1 95.19 418 TRP B N 1
ATOM 9381 C CA . TRP B 1 418 ? 18.156 -4.305 15.711 1 95.19 418 TRP B CA 1
ATOM 9382 C C . TRP B 1 418 ? 18.594 -5.094 16.938 1 95.19 418 TRP B C 1
ATOM 9384 O O . TRP B 1 418 ? 18.047 -4.922 18.031 1 95.19 418 TRP B O 1
ATOM 9394 N N . ALA B 1 419 ? 19.562 -5.875 16.734 1 94.81 419 ALA B N 1
ATOM 9395 C CA . ALA B 1 419 ? 20.094 -6.68 17.828 1 94.81 419 ALA B CA 1
ATOM 9396 C C . ALA B 1 419 ? 20.75 -5.797 18.891 1 94.81 419 ALA B C 1
ATOM 9398 O O . ALA B 1 419 ? 20.688 -6.086 20.078 1 94.81 419 ALA B O 1
ATOM 9399 N N . ARG B 1 420 ? 21.359 -4.832 18.453 1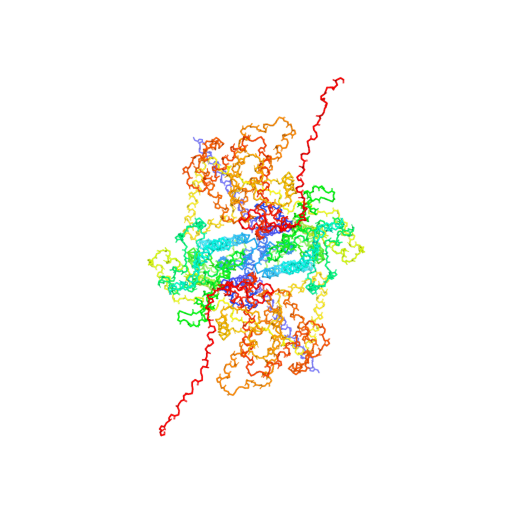 95.38 420 ARG B N 1
ATOM 9400 C CA . ARG B 1 420 ? 22 -3.896 19.375 1 95.38 420 ARG B CA 1
ATOM 9401 C C . ARG B 1 420 ? 20.969 -3.197 20.25 1 95.38 420 ARG B C 1
ATOM 9403 O O . ARG B 1 420 ? 21.141 -3.107 21.469 1 95.38 420 ARG B O 1
ATOM 9410 N N . VAL B 1 421 ? 19.938 -2.732 19.609 1 95.94 421 VAL B N 1
ATOM 9411 C CA . VAL B 1 421 ? 18.859 -2.086 20.375 1 95.94 421 VAL B CA 1
ATOM 9412 C C . VAL B 1 421 ? 18.219 -3.092 21.328 1 95.94 421 VAL B C 1
ATOM 9414 O O . VAL B 1 421 ? 17.953 -2.777 22.484 1 95.94 421 VAL B O 1
ATOM 9417 N N . ALA B 1 422 ? 18.016 -4.297 20.844 1 92.62 422 ALA B N 1
ATOM 9418 C CA . ALA B 1 422 ? 17.406 -5.336 21.672 1 92.62 422 ALA B CA 1
ATOM 9419 C C . ALA B 1 422 ? 18.25 -5.645 22.891 1 92.62 422 ALA B C 1
ATOM 9421 O O . ALA B 1 422 ? 17.734 -5.82 24 1 92.62 422 ALA B O 1
ATOM 9422 N N . PHE B 1 423 ? 19.531 -5.684 22.703 1 92.38 423 PHE B N 1
ATOM 9423 C CA . PHE B 1 423 ? 20.438 -5.973 23.797 1 92.38 423 PHE B CA 1
ATOM 9424 C C . PHE B 1 423 ? 20.391 -4.871 24.844 1 92.38 423 PHE B C 1
ATOM 9426 O O . PHE B 1 423 ? 20.312 -5.148 26.047 1 92.38 423 PHE B O 1
ATOM 9433 N N . ALA B 1 424 ? 20.422 -3.629 24.375 1 93.44 424 ALA B N 1
ATOM 9434 C CA . ALA B 1 424 ? 20.375 -2.494 25.297 1 93.44 424 ALA B CA 1
ATOM 9435 C C . ALA B 1 424 ? 19.094 -2.5 26.125 1 93.44 424 ALA B C 1
ATOM 9437 O O . ALA B 1 424 ? 19.141 -2.338 27.344 1 93.44 424 ALA B O 1
ATOM 9438 N N . CYS B 1 425 ? 18.047 -2.734 25.484 1 91 425 CYS B N 1
ATOM 9439 C CA . CYS B 1 425 ? 16.75 -2.713 26.156 1 91 425 CYS B CA 1
ATOM 9440 C C . CYS B 1 425 ? 16.625 -3.893 27.109 1 91 425 CYS B C 1
ATOM 9442 O O . CYS B 1 425 ? 16.078 -3.746 28.219 1 91 425 CYS B O 1
ATOM 9444 N N . ASP B 1 426 ? 17.062 -5.023 26.688 1 87.62 426 ASP B N 1
ATOM 9445 C CA . ASP B 1 426 ? 16.984 -6.207 27.547 1 87.62 426 ASP B CA 1
ATOM 9446 C C . ASP B 1 426 ? 17.844 -6.039 28.797 1 87.62 426 ASP B C 1
ATOM 9448 O O . ASP B 1 426 ? 17.469 -6.492 29.875 1 87.62 426 ASP B O 1
ATOM 9452 N N . TYR B 1 427 ? 18.984 -5.461 28.562 1 89.69 427 TYR B N 1
ATOM 9453 C CA . TYR B 1 427 ? 19.875 -5.242 29.688 1 89.69 427 TYR B CA 1
ATOM 9454 C C . TYR B 1 427 ? 19.234 -4.312 30.719 1 89.69 427 TYR B C 1
ATOM 9456 O O . TYR B 1 427 ? 19.328 -4.559 31.922 1 89.69 427 TYR B O 1
ATOM 9464 N N . ILE B 1 428 ? 18.609 -3.291 30.219 1 87.94 428 ILE B N 1
ATOM 9465 C CA . ILE B 1 428 ? 17.984 -2.312 31.109 1 87.94 428 ILE B CA 1
ATOM 9466 C C . ILE B 1 428 ? 16.781 -2.941 31.812 1 87.94 428 ILE B C 1
ATOM 9468 O O . ILE B 1 428 ? 16.562 -2.711 33 1 87.94 428 ILE B O 1
ATOM 9472 N N . LYS B 1 429 ? 16 -3.693 31.125 1 83 429 LYS B N 1
ATOM 9473 C CA . LYS B 1 429 ? 14.797 -4.297 31.672 1 83 429 LYS B CA 1
ATOM 9474 C C . LYS B 1 429 ? 15.133 -5.352 32.719 1 83 429 LYS B C 1
ATOM 9476 O O . LYS B 1 429 ? 14.469 -5.438 33.75 1 83 429 LYS B O 1
ATOM 9481 N N . ASN B 1 430 ? 15.945 -6.312 32.281 1 78.19 430 ASN B N 1
ATOM 9482 C CA . ASN B 1 430 ? 16.219 -7.461 33.156 1 78.19 430 ASN B CA 1
ATOM 9483 C C . ASN B 1 430 ? 17.25 -7.129 34.219 1 78.19 430 ASN B C 1
ATOM 9485 O O . ASN B 1 430 ? 17.547 -7.949 35.094 1 78.19 430 ASN B O 1
ATOM 9489 N N . GLY B 1 431 ? 17.5 -6.062 34.375 1 69.12 431 GLY B N 1
ATOM 9490 C CA . GLY B 1 431 ? 18.391 -5.656 35.438 1 69.12 431 GLY B CA 1
ATOM 9491 C C . GLY B 1 431 ? 19.844 -5.883 35.125 1 69.12 431 GLY B C 1
ATOM 9492 O O . GLY B 1 431 ? 20.188 -6.477 34.094 1 69.12 431 GLY B O 1
ATOM 9493 N N . LYS B 1 432 ? 20.812 -5.418 36 1 63.88 432 LYS B N 1
ATOM 9494 C CA . LYS B 1 432 ? 22.25 -5.25 35.875 1 63.88 432 LYS B CA 1
ATOM 9495 C C . LYS B 1 432 ? 22.969 -6.598 35.906 1 63.88 432 LYS B C 1
ATOM 9497 O O . LYS B 1 432 ? 24.188 -6.668 35.719 1 63.88 432 LYS B O 1
ATOM 9502 N N . GLN B 1 433 ? 22.109 -7.727 36 1 65.19 433 GLN B N 1
ATOM 9503 C CA . GLN B 1 433 ? 22.906 -8.945 36.062 1 65.19 433 GLN B CA 1
ATOM 9504 C C . GLN B 1 433 ? 23.016 -9.594 34.688 1 65.19 433 GLN B C 1
ATOM 9506 O O . GLN B 1 433 ? 22 -9.891 34.062 1 65.19 433 GLN B O 1
ATOM 9511 N N . LEU B 1 434 ? 24.172 -9.617 34.094 1 73.12 434 LEU B N 1
ATOM 9512 C CA . LEU B 1 434 ? 24.5 -10.156 32.781 1 73.12 434 LEU B CA 1
ATOM 9513 C C . LEU B 1 434 ? 24.453 -11.68 32.812 1 73.12 434 LEU B C 1
ATOM 9515 O O . LEU B 1 434 ? 25.281 -12.328 33.438 1 73.12 434 LEU B O 1
ATOM 9519 N N . SER B 1 435 ? 23.328 -12.281 32.406 1 78.75 435 SER B N 1
ATOM 9520 C CA . SER B 1 435 ? 23.297 -13.719 32.156 1 78.75 435 SER B CA 1
ATOM 9521 C C . SER B 1 435 ? 24.391 -14.133 31.172 1 78.75 435 SER B C 1
ATOM 9523 O O . SER B 1 435 ? 25 -13.289 30.516 1 78.75 435 SER B O 1
ATOM 9525 N N . HIS B 1 436 ? 24.812 -15.398 31.203 1 83.5 436 HIS B N 1
ATOM 9526 C CA . HIS B 1 436 ? 25.828 -15.914 30.281 1 83.5 436 HIS B CA 1
ATOM 9527 C C . HIS B 1 436 ? 25.453 -15.656 28.828 1 83.5 436 HIS B C 1
ATOM 9529 O O . HIS B 1 436 ? 26.312 -15.32 28.016 1 83.5 436 HIS B O 1
ATOM 9535 N N . LEU B 1 437 ? 24.25 -15.75 28.594 1 82.06 437 LEU B N 1
ATOM 9536 C CA . LEU B 1 437 ? 23.781 -15.516 27.234 1 82.06 437 LEU B CA 1
ATOM 9537 C C . LEU B 1 437 ? 23.938 -14.047 26.859 1 82.06 437 LEU B C 1
ATOM 9539 O O . LEU B 1 437 ? 24.281 -13.727 25.719 1 82.06 437 LEU B O 1
ATOM 9543 N N . MET B 1 438 ? 23.75 -13.242 27.781 1 86.56 438 MET B N 1
ATOM 9544 C CA . MET B 1 438 ? 23.891 -11.805 27.531 1 86.56 438 MET B CA 1
ATOM 9545 C C . MET B 1 438 ? 25.359 -11.43 27.312 1 86.56 438 MET B C 1
ATOM 9547 O O . MET B 1 438 ? 25.656 -10.555 26.5 1 86.56 438 MET B O 1
ATOM 9551 N N . ARG B 1 439 ? 26.219 -12.133 28 1 87.62 439 ARG B N 1
ATOM 9552 C CA . ARG B 1 439 ? 27.641 -11.875 27.812 1 87.62 439 ARG B CA 1
ATOM 9553 C C . ARG B 1 439 ? 28.078 -12.312 26.406 1 87.62 439 ARG B C 1
ATOM 9555 O O . ARG B 1 439 ? 28.891 -11.633 25.766 1 87.62 439 ARG B O 1
ATOM 9562 N N . LEU B 1 440 ? 27.516 -13.406 26.062 1 88.06 440 LEU B N 1
ATOM 9563 C CA . LEU B 1 440 ? 27.812 -13.875 24.719 1 88.06 440 LEU B CA 1
ATOM 9564 C C . LEU B 1 440 ? 27.297 -12.898 23.672 1 88.06 440 LEU B C 1
ATOM 9566 O O . LEU B 1 440 ? 27.984 -12.602 22.688 1 88.06 440 LEU B O 1
ATOM 9570 N N . ARG B 1 441 ? 26.172 -12.453 23.875 1 88.25 441 ARG B N 1
ATOM 9571 C CA . ARG B 1 441 ? 25.594 -11.484 22.953 1 88.25 441 ARG B CA 1
ATOM 9572 C C . ARG B 1 441 ? 26.438 -10.219 22.891 1 88.25 441 ARG B C 1
ATOM 9574 O O . ARG B 1 441 ? 26.656 -9.664 21.812 1 88.25 441 ARG B O 1
ATOM 9581 N N . ARG B 1 442 ? 26.828 -9.789 24.031 1 89.31 442 ARG B N 1
ATOM 9582 C CA . ARG B 1 442 ? 27.672 -8.602 24.094 1 89.31 442 ARG B CA 1
ATOM 9583 C C . ARG B 1 442 ? 28.969 -8.82 23.312 1 89.31 442 ARG B C 1
ATOM 9585 O O . ARG B 1 442 ? 29.422 -7.93 22.578 1 89.31 442 ARG B O 1
ATOM 9592 N N . TRP B 1 443 ? 29.484 -9.984 23.453 1 90.81 443 TRP B N 1
ATOM 9593 C CA . TRP B 1 443 ? 30.719 -10.32 22.75 1 90.81 443 TRP B CA 1
ATOM 9594 C C . TRP B 1 443 ? 30.516 -10.305 21.234 1 90.81 443 TRP B C 1
ATOM 9596 O O . TRP B 1 443 ? 31.328 -9.758 20.5 1 90.81 443 TRP B O 1
ATOM 9606 N N . VAL B 1 444 ? 29.453 -10.828 20.75 1 90.25 444 VAL B N 1
ATOM 9607 C CA . VAL B 1 444 ? 29.141 -10.875 19.328 1 90.25 444 VAL B CA 1
ATOM 9608 C C . VAL B 1 444 ? 28.953 -9.453 18.797 1 90.25 444 VAL B C 1
ATOM 9610 O O . VAL B 1 444 ? 29.469 -9.109 17.734 1 90.25 444 VAL B O 1
ATOM 9613 N N . LEU B 1 445 ? 28.281 -8.617 19.531 1 91.44 445 LEU B N 1
ATOM 9614 C CA . LEU B 1 445 ? 27.969 -7.262 19.109 1 91.44 445 LEU B CA 1
ATOM 9615 C C . LEU B 1 445 ? 29.219 -6.398 19.047 1 91.44 445 LEU B C 1
ATOM 9617 O O . LEU B 1 445 ? 29.297 -5.484 18.219 1 91.44 445 LEU B O 1
ATOM 9621 N N . GLN B 1 446 ? 30.156 -6.688 19.859 1 88.75 446 GLN B N 1
ATOM 9622 C CA . GLN B 1 446 ? 31.391 -5.898 19.891 1 88.75 446 GLN B CA 1
ATOM 9623 C C . GLN B 1 446 ? 32.344 -6.336 18.781 1 88.75 446 GLN B C 1
ATOM 9625 O O . GLN B 1 446 ? 33.156 -5.535 18.297 1 88.75 446 GLN B O 1
ATOM 9630 N N . ARG B 1 447 ? 32.156 -7.523 18.312 1 89.56 447 ARG B N 1
ATOM 9631 C CA . ARG B 1 447 ? 33.125 -8.07 17.359 1 89.56 447 ARG B CA 1
ATOM 9632 C C . ARG B 1 447 ? 32.594 -7.965 15.938 1 89.56 447 ARG B C 1
ATOM 9634 O O . ARG B 1 447 ? 33.375 -7.762 14.992 1 89.56 447 ARG B O 1
ATOM 9641 N N . ILE B 1 448 ? 31.297 -8.117 15.812 1 90.19 448 ILE B N 1
ATOM 9642 C CA . ILE B 1 448 ? 30.734 -8.18 14.469 1 90.19 448 ILE B CA 1
ATOM 9643 C C . ILE B 1 448 ? 29.75 -7.031 14.273 1 90.19 448 ILE B C 1
ATOM 9645 O O . ILE B 1 448 ? 28.812 -6.863 15.055 1 90.19 448 ILE B O 1
ATOM 9649 N N . ASP B 1 449 ? 30.078 -6.156 13.227 1 87.31 449 ASP B N 1
ATOM 9650 C CA . ASP B 1 449 ? 29.141 -5.102 12.836 1 87.31 449 ASP B CA 1
ATOM 9651 C C . ASP B 1 449 ? 28.75 -5.238 11.367 1 87.31 449 ASP B C 1
ATOM 9653 O O . ASP B 1 449 ? 29.453 -4.742 10.484 1 87.31 449 ASP B O 1
ATOM 9657 N N . CYS B 1 450 ? 27.594 -5.816 11.141 1 79.56 450 CYS B N 1
ATOM 9658 C CA . CYS B 1 450 ? 27.125 -6.07 9.781 1 79.56 450 CYS B CA 1
ATOM 9659 C C . CYS B 1 450 ? 26.609 -4.793 9.141 1 79.56 450 CYS B C 1
ATOM 9661 O O . CYS B 1 450 ? 26.469 -4.719 7.918 1 79.56 450 CYS B O 1
ATOM 9663 N N . ASP B 1 451 ? 26.391 -3.76 9.906 1 79.88 451 ASP B N 1
ATOM 9664 C CA . ASP B 1 451 ? 25.812 -2.533 9.383 1 79.88 451 ASP B CA 1
ATOM 9665 C C . ASP B 1 451 ? 26.797 -1.378 9.43 1 79.88 451 ASP B C 1
ATOM 9667 O O . ASP B 1 451 ? 26.406 -0.218 9.57 1 79.88 451 ASP B O 1
ATOM 9671 N N . LYS B 1 452 ? 28.031 -1.684 9.312 1 80 452 LYS B N 1
ATOM 9672 C CA . LYS B 1 452 ? 29.078 -0.661 9.383 1 80 452 LYS B CA 1
ATOM 9673 C C . LYS B 1 452 ? 29.125 0.16 8.094 1 80 452 LYS B C 1
ATOM 9675 O O . LYS B 1 452 ? 29.344 1.373 8.141 1 80 452 LYS B O 1
ATOM 9680 N N . SER B 1 453 ? 28.781 -0.55 7.031 1 84 453 SER B N 1
ATOM 9681 C CA . SER B 1 453 ? 28.781 0.151 5.75 1 84 453 SER B CA 1
ATOM 9682 C C . SER B 1 453 ? 27.547 1.022 5.59 1 84 453 SER B C 1
ATOM 9684 O O . SER B 1 453 ? 26.641 0.995 6.438 1 84 453 SER B O 1
ATOM 9686 N N . HIS B 1 454 ? 27.641 1.827 4.598 1 88.94 454 HIS B N 1
ATOM 9687 C CA . HIS B 1 454 ? 26.5 2.693 4.348 1 88.94 454 HIS B CA 1
ATOM 9688 C C . HIS B 1 454 ? 25.234 1.878 4.078 1 88.94 454 HIS B C 1
ATOM 9690 O O . HIS B 1 454 ? 25.281 0.856 3.391 1 88.94 454 HIS B O 1
ATOM 9696 N N . LEU B 1 455 ? 24.188 2.336 4.676 1 92.75 455 LEU B N 1
ATOM 9697 C CA . LEU B 1 455 ? 22.922 1.62 4.602 1 92.75 455 LEU B CA 1
ATOM 9698 C C . LEU B 1 455 ? 22.031 2.211 3.52 1 92.75 455 LEU B C 1
ATOM 9700 O O . LEU B 1 455 ? 20.828 1.933 3.48 1 92.75 455 LEU B O 1
ATOM 9704 N N . TRP B 1 456 ? 22.531 3.105 2.777 1 93.88 456 TRP B N 1
ATOM 9705 C CA . TRP B 1 456 ? 21.891 3.688 1.606 1 93.88 456 TRP B CA 1
ATOM 9706 C C . TRP B 1 456 ? 22.891 3.91 0.48 1 93.88 456 TRP B C 1
ATOM 9708 O O . TRP B 1 456 ? 24.078 3.58 0.618 1 93.88 456 TRP B O 1
ATOM 9718 N N . GLN B 1 457 ? 22.609 4.34 -0.602 1 93.38 457 GLN B N 1
ATOM 9719 C CA . GLN B 1 457 ? 23.5 4.398 -1.763 1 93.38 457 GLN B CA 1
ATOM 9720 C C . GLN B 1 457 ? 24.609 5.426 -1.557 1 93.38 457 GLN B C 1
ATOM 9722 O O . GLN B 1 457 ? 25.703 5.277 -2.104 1 93.38 457 GLN B O 1
ATOM 9727 N N . ASN B 1 458 ? 24.469 6.457 -0.73 1 94.94 458 ASN B N 1
ATOM 9728 C CA . ASN B 1 458 ? 25.438 7.504 -0.436 1 94.94 458 ASN B CA 1
ATOM 9729 C C . ASN B 1 458 ? 25.938 8.172 -1.71 1 94.94 458 ASN B C 1
ATOM 9731 O O . ASN B 1 458 ? 27.156 8.359 -1.886 1 94.94 458 ASN B O 1
ATOM 9735 N N . LYS B 1 459 ? 25.062 8.375 -2.65 1 94.81 459 LYS B N 1
ATOM 9736 C CA . LYS B 1 459 ? 25.359 9.055 -3.912 1 94.81 459 LYS B CA 1
ATOM 9737 C C . LYS B 1 459 ? 24.344 10.156 -4.188 1 94.81 459 LYS B C 1
ATOM 9739 O O . LYS B 1 459 ? 23.219 10.117 -3.688 1 94.81 459 LYS B O 1
ATOM 9744 N N . LEU B 1 460 ? 24.766 11.125 -4.895 1 96.38 460 LEU B N 1
ATOM 9745 C CA . LEU B 1 460 ? 23.922 12.219 -5.336 1 96.38 460 LEU B CA 1
ATOM 9746 C C . LEU B 1 460 ? 23.625 12.109 -6.828 1 96.38 460 LEU B C 1
ATOM 9748 O O . LEU B 1 460 ? 24.547 12.023 -7.641 1 96.38 460 LEU B O 1
ATOM 9752 N N . GLY B 1 461 ? 22.328 12.047 -7.145 1 94.56 461 GLY B N 1
ATOM 9753 C CA . GLY B 1 461 ? 21.984 12.156 -8.555 1 94.56 461 GLY B CA 1
ATOM 9754 C C . GLY B 1 461 ? 22.453 13.461 -9.172 1 94.56 461 GLY B C 1
ATOM 9755 O O . GLY B 1 461 ? 22.469 14.5 -8.508 1 94.56 461 GLY B O 1
ATOM 9756 N N . GLN B 1 462 ? 22.859 13.383 -10.43 1 95.25 462 GLN B N 1
ATOM 9757 C CA . GLN B 1 462 ? 23.375 14.578 -11.102 1 95.25 462 GLN B CA 1
ATOM 9758 C C . GLN B 1 462 ? 22.609 14.859 -12.391 1 95.25 462 GLN B C 1
ATOM 9760 O O . GLN B 1 462 ? 22.234 13.93 -13.109 1 95.25 462 GLN B O 1
ATOM 9765 N N . TYR B 1 463 ? 22.312 16.125 -12.555 1 94.75 463 TYR B N 1
ATOM 9766 C CA . TYR B 1 463 ? 21.703 16.578 -13.797 1 94.75 463 TYR B CA 1
ATOM 9767 C C . TYR B 1 463 ? 22.172 17.984 -14.156 1 94.75 463 TYR B C 1
ATOM 9769 O O . TYR B 1 463 ? 22.297 18.844 -13.289 1 94.75 463 TYR B O 1
ATOM 9777 N N . SER B 1 464 ? 22.578 18.094 -15.367 1 93.38 464 SER B N 1
ATOM 9778 C CA . SER B 1 464 ? 22.922 19.422 -15.891 1 93.38 464 SER B CA 1
ATOM 9779 C C . SER B 1 464 ? 22.047 19.781 -17.078 1 93.38 464 SER B C 1
ATOM 9781 O O . SER B 1 464 ? 22.062 19.094 -18.109 1 93.38 464 SER B O 1
ATOM 9783 N N . LEU B 1 465 ? 21.328 20.859 -16.953 1 91.38 465 LEU B N 1
ATOM 9784 C CA . LEU B 1 465 ? 20.438 21.312 -18.016 1 91.38 465 LEU B CA 1
ATOM 9785 C C . LEU B 1 465 ? 21.219 21.609 -19.297 1 91.38 465 LEU B C 1
ATOM 9787 O O . LEU B 1 465 ? 20.812 21.188 -20.375 1 91.38 465 LEU B O 1
ATOM 9791 N N . ILE B 1 466 ? 22.328 22.25 -19.141 1 89.5 466 ILE B N 1
ATOM 9792 C CA . ILE B 1 466 ? 23.094 22.703 -20.297 1 89.5 466 ILE B CA 1
ATOM 9793 C C . ILE B 1 466 ? 23.766 21.516 -20.969 1 89.5 466 ILE B C 1
ATOM 9795 O O . ILE B 1 466 ? 23.812 21.453 -22.203 1 89.5 466 ILE B O 1
ATOM 9799 N N . GLU B 1 467 ? 24.281 20.594 -20.203 1 85.88 467 GLU B N 1
ATOM 9800 C CA . GLU B 1 467 ? 24.938 19.422 -20.766 1 85.88 467 GLU B CA 1
ATOM 9801 C C . GLU B 1 467 ? 23.922 18.5 -21.438 1 85.88 467 GLU B C 1
ATOM 9803 O O . GLU B 1 467 ? 24.266 17.734 -22.344 1 85.88 467 GLU B O 1
ATOM 9808 N N . SER B 1 468 ? 22.75 18.5 -20.938 1 84 468 SER B N 1
ATOM 9809 C CA . SER B 1 468 ? 21.719 17.641 -21.5 1 84 468 SER B CA 1
ATOM 9810 C C . SER B 1 468 ? 21.297 18.125 -22.891 1 84 468 SER B C 1
ATOM 9812 O O . SER B 1 468 ? 20.766 17.344 -23.688 1 84 468 SER B O 1
ATOM 9814 N N . ILE B 1 469 ? 21.516 19.359 -23.109 1 78.38 469 ILE B N 1
ATOM 9815 C CA . ILE B 1 469 ? 21.172 19.906 -24.406 1 78.38 469 ILE B CA 1
ATOM 9816 C C . ILE B 1 469 ? 22.281 19.578 -25.406 1 78.38 469 ILE B C 1
ATOM 9818 O O . ILE B 1 469 ? 23.406 20.078 -25.297 1 78.38 469 ILE B O 1
ATOM 9822 N N . THR B 1 470 ? 22.422 18.125 -25.672 1 62.38 470 THR B N 1
ATOM 9823 C CA . THR B 1 470 ? 23.453 17.609 -26.578 1 62.38 470 THR B CA 1
ATOM 9824 C C . THR B 1 470 ? 23.5 18.438 -27.859 1 62.38 470 THR B C 1
ATOM 9826 O O . THR B 1 470 ? 22.453 18.828 -28.391 1 62.38 470 THR B O 1
ATOM 9829 N N . ALA B 1 471 ? 24.781 18.922 -28.031 1 48.56 471 ALA B N 1
ATOM 9830 C CA . ALA B 1 471 ? 25.109 19.594 -29.297 1 48.56 471 ALA B CA 1
ATOM 9831 C C . ALA B 1 471 ? 24.625 18.781 -30.484 1 48.56 471 ALA B C 1
ATOM 9833 O O . ALA B 1 471 ? 24.438 19.328 -31.578 1 48.56 471 ALA B O 1
ATOM 9834 N N . THR B 1 472 ? 24.938 17.453 -30.469 1 43.72 472 THR B N 1
ATOM 9835 C CA . THR B 1 472 ? 25.109 16.734 -31.734 1 43.72 472 THR B CA 1
ATOM 9836 C C . THR B 1 472 ? 23.797 16.625 -32.469 1 43.72 472 THR B C 1
ATOM 9838 O O . THR B 1 472 ? 22.812 16.109 -31.938 1 43.72 472 THR B O 1
ATOM 9841 N N . GLU B 1 473 ? 23.469 17.422 -33.406 1 40.62 473 GLU B N 1
ATOM 9842 C CA . GLU B 1 473 ? 22.734 17.297 -34.656 1 40.62 473 GLU B CA 1
ATOM 9843 C C . GLU B 1 473 ? 22.641 15.844 -35.094 1 40.62 473 GLU B C 1
ATOM 9845 O O . GLU B 1 473 ? 21.953 15.531 -36.062 1 40.62 473 GLU B O 1
ATOM 9850 N N . HIS B 1 474 ? 23.703 15.164 -34.875 1 40.34 474 HIS B N 1
ATOM 9851 C CA . HIS B 1 474 ? 23.875 13.977 -35.688 1 40.34 474 HIS B CA 1
ATOM 9852 C C . HIS B 1 474 ? 22.688 13.031 -35.562 1 40.34 474 HIS B C 1
ATOM 9854 O O . HIS B 1 474 ? 22.438 12.211 -36.469 1 40.34 474 HIS B O 1
ATOM 9860 N N . ASN B 1 475 ? 22.203 12.617 -34.438 1 41.28 475 ASN B N 1
ATOM 9861 C CA . ASN B 1 475 ? 21.266 11.516 -34.625 1 41.28 475 ASN B CA 1
ATOM 9862 C C . ASN B 1 475 ? 19.828 12.031 -34.812 1 41.28 475 ASN B C 1
ATOM 9864 O O . ASN B 1 475 ? 18.938 11.695 -34.031 1 41.28 475 ASN B O 1
ATOM 9868 N N . LYS B 1 476 ? 19.859 13.234 -35.25 1 45.59 476 LYS B N 1
ATOM 9869 C CA . LYS B 1 476 ? 18.578 13.734 -35.75 1 45.59 476 LYS B CA 1
ATOM 9870 C C . LYS B 1 476 ? 17.781 12.617 -36.406 1 45.59 476 LYS B C 1
ATOM 9872 O O . LYS B 1 476 ? 16.562 12.547 -36.25 1 45.59 476 LYS B O 1
ATOM 9877 N N . LEU B 1 477 ? 18.609 12.055 -37.188 1 47.12 477 LEU B N 1
ATOM 9878 C CA . LEU B 1 477 ? 17.938 10.977 -37.906 1 47.12 477 LEU B CA 1
ATOM 9879 C C . LEU B 1 477 ? 17.391 9.945 -36.938 1 47.12 477 LEU B C 1
ATOM 9881 O O . LEU B 1 477 ? 16.25 9.469 -37.094 1 47.12 477 LEU B O 1
ATOM 9885 N N . LEU B 1 478 ? 18.219 9.617 -35.938 1 52.19 478 LEU B N 1
ATOM 9886 C CA . LEU B 1 478 ? 17.75 8.633 -34.969 1 52.19 478 LEU B CA 1
ATOM 9887 C C . LEU B 1 478 ? 16.656 9.219 -34.094 1 52.19 478 LEU B C 1
ATOM 9889 O O . LEU B 1 478 ? 15.695 8.531 -33.75 1 52.19 478 LEU B O 1
ATOM 9893 N N . SER B 1 479 ? 16.938 10.469 -33.781 1 54.91 479 SER B N 1
ATOM 9894 C CA . SER B 1 479 ? 15.859 11.133 -33.031 1 54.91 479 SER B CA 1
ATOM 9895 C C . SER B 1 479 ? 14.617 11.297 -33.906 1 54.91 479 SER B C 1
ATOM 9897 O O . SER B 1 479 ? 13.492 11.164 -33.438 1 54.91 479 SER B O 1
ATOM 9899 N N . MET B 1 480 ? 14.961 11.688 -35.156 1 54.25 480 MET B N 1
ATOM 9900 C CA . MET B 1 480 ? 13.836 11.734 -36.062 1 54.25 480 MET B CA 1
ATOM 9901 C C . MET B 1 480 ? 13.219 10.359 -36.25 1 54.25 480 MET B C 1
ATOM 9903 O O . MET B 1 480 ? 11.992 10.219 -36.281 1 54.25 480 MET B O 1
ATOM 9907 N N . LEU B 1 481 ? 14.109 9.43 -36.469 1 55.38 481 LEU B N 1
ATOM 9908 C CA . LEU B 1 481 ? 13.602 8.07 -36.562 1 55.38 481 LEU B CA 1
ATOM 9909 C C . LEU B 1 481 ? 12.961 7.625 -35.25 1 55.38 481 LEU B C 1
ATOM 9911 O O . LEU B 1 481 ? 11.93 6.953 -35.25 1 55.38 481 LEU B O 1
ATOM 9915 N N . GLY B 1 482 ? 13.641 8.031 -34.25 1 60.03 482 GLY B N 1
ATOM 9916 C CA . GLY B 1 482 ? 13.062 7.77 -32.938 1 60.03 482 GLY B CA 1
ATOM 9917 C C . GLY B 1 482 ? 11.758 8.516 -32.719 1 60.03 482 GLY B C 1
ATOM 9918 O O . GLY B 1 482 ? 10.805 7.953 -32.156 1 60.03 482 GLY B O 1
ATOM 9919 N N . GLY B 1 483 ? 11.867 9.711 -33.156 1 59 483 GLY B N 1
ATOM 9920 C CA . GLY B 1 483 ? 10.633 10.484 -33.094 1 59 483 GLY B CA 1
ATOM 9921 C C . GLY B 1 483 ? 9.547 9.93 -34 1 59 483 GLY B C 1
ATOM 9922 O O . GLY B 1 483 ? 8.383 9.844 -33.594 1 59 483 GLY B O 1
ATOM 9923 N N . CYS B 1 484 ? 9.984 9.664 -35.188 1 58.31 484 CYS B N 1
ATOM 9924 C CA . CYS B 1 484 ? 9.031 9.055 -36.125 1 58.31 484 CYS B CA 1
ATOM 9925 C C . CYS B 1 484 ? 8.547 7.707 -35.594 1 58.31 484 CYS B C 1
ATOM 9927 O O . CYS B 1 484 ? 7.359 7.398 -35.656 1 58.31 484 CYS B O 1
ATOM 9929 N N . LEU B 1 485 ? 9.516 6.965 -35.156 1 60 485 LEU B N 1
ATOM 9930 C CA . LEU B 1 485 ? 9.156 5.672 -34.594 1 60 485 LEU B CA 1
ATOM 9931 C C . LEU B 1 485 ? 8.289 5.855 -33.344 1 60 485 LEU B C 1
ATOM 9933 O O . LEU B 1 485 ? 7.348 5.094 -33.125 1 60 485 LEU B O 1
ATOM 9937 N N . HIS B 1 486 ? 8.68 6.867 -32.75 1 63.09 486 HIS B N 1
ATOM 9938 C CA . HIS B 1 486 ? 7.855 7.176 -31.594 1 63.09 486 HIS B CA 1
ATOM 9939 C C . HIS B 1 486 ? 6.449 7.602 -32 1 63.09 486 HIS B C 1
ATOM 9941 O O . HIS B 1 486 ? 5.465 7.195 -31.391 1 63.09 486 HIS B O 1
ATOM 9947 N N . GLN B 1 487 ? 6.461 8.477 -33 1 63.06 487 GLN B N 1
ATOM 9948 C CA . GLN B 1 487 ? 5.156 8.914 -33.5 1 63.06 487 GLN B CA 1
ATOM 9949 C C . GLN B 1 487 ? 4.371 7.738 -34.062 1 63.06 487 GLN B C 1
ATOM 9951 O O . GLN B 1 487 ? 3.164 7.621 -33.844 1 63.06 487 GLN B O 1
ATOM 9956 N N . MET B 1 488 ? 5.051 6.945 -34.844 1 61.88 488 MET B N 1
ATOM 9957 C CA . MET B 1 488 ? 4.398 5.766 -35.406 1 61.88 488 MET B CA 1
ATOM 9958 C C . MET B 1 488 ? 3.949 4.816 -34.312 1 61.88 488 MET B C 1
ATOM 9960 O O . MET B 1 488 ? 2.836 4.289 -34.344 1 61.88 488 MET B O 1
ATOM 9964 N N . CYS B 1 489 ? 4.809 4.629 -33.438 1 63.69 489 CYS B N 1
ATOM 9965 C CA . CYS B 1 489 ? 4.473 3.77 -32.312 1 63.69 489 CYS B CA 1
ATOM 9966 C C . CYS B 1 489 ? 3.346 4.367 -31.469 1 63.69 489 CYS B C 1
ATOM 9968 O O . CYS B 1 489 ? 2.438 3.654 -31.047 1 63.69 489 CYS B O 1
ATOM 9970 N N . SER B 1 490 ? 3.484 5.645 -31.438 1 65.94 490 SER B N 1
ATOM 9971 C CA . SER B 1 490 ? 2.42 6.309 -30.703 1 65.94 490 SER B CA 1
ATOM 9972 C C . SER B 1 490 ? 1.09 6.223 -31.438 1 65.94 490 SER B C 1
ATOM 9974 O O . SER B 1 490 ? 0.043 6.008 -30.828 1 65.94 490 SER B O 1
ATOM 9976 N N . ARG B 1 491 ? 1.176 6.422 -32.719 1 63.31 491 ARG B N 1
ATOM 9977 C CA . ARG B 1 491 ? -0.037 6.297 -33.531 1 63.31 491 ARG B CA 1
ATOM 9978 C C . ARG B 1 491 ? -0.564 4.867 -33.5 1 63.31 491 ARG B C 1
ATOM 9980 O O . ARG B 1 491 ? -1.771 4.645 -33.406 1 63.31 491 ARG B O 1
ATOM 9987 N N . PHE B 1 492 ? 0.368 3.975 -33.625 1 65.5 492 PHE B N 1
ATOM 9988 C CA . PHE B 1 492 ? -0.006 2.564 -33.594 1 65.5 492 PHE B CA 1
ATOM 9989 C C . PHE B 1 492 ? -0.603 2.201 -32.219 1 65.5 492 PHE B C 1
ATOM 9991 O O . PHE B 1 492 ? -1.625 1.517 -32.156 1 65.5 492 PHE B O 1
ATOM 9998 N N . LEU B 1 493 ? 0.011 2.74 -31.328 1 69.94 493 LEU B N 1
ATOM 9999 C CA . LEU B 1 493 ? -0.497 2.488 -29.984 1 69.94 493 LEU B CA 1
ATOM 10000 C C . LEU B 1 493 ? -1.837 3.182 -29.766 1 69.94 493 LEU B C 1
ATOM 10002 O O . LEU B 1 493 ? -2.703 2.664 -29.062 1 69.94 493 LEU B O 1
ATOM 10006 N N . GLY B 1 494 ? -1.909 4.328 -30.406 1 65.56 494 GLY B N 1
ATOM 10007 C CA . GLY B 1 494 ? -3.189 5.02 -30.375 1 65.56 494 GLY B CA 1
ATOM 10008 C C . GLY B 1 494 ? -4.305 4.242 -31.047 1 65.56 494 GLY B C 1
ATOM 10009 O O . GLY B 1 494 ? -5.422 4.18 -30.531 1 65.56 494 GLY B O 1
ATOM 10010 N N . ILE B 1 495 ? -3.887 3.611 -32.125 1 60.97 495 ILE B N 1
ATOM 10011 C CA . ILE B 1 495 ? -4.855 2.797 -32.844 1 60.97 495 ILE B CA 1
ATOM 10012 C C . ILE B 1 495 ? -5.238 1.58 -32 1 60.97 495 ILE B C 1
ATOM 10014 O O . ILE B 1 495 ? -6.406 1.182 -31.969 1 60.97 495 ILE B O 1
ATOM 10018 N N . LEU B 1 496 ? -4.164 1.156 -31.312 1 63.91 496 LEU B N 1
ATOM 10019 C CA . LEU B 1 496 ? -4.391 -0.015 -30.469 1 63.91 496 LEU B CA 1
ATOM 10020 C C . LEU B 1 496 ? -5.098 0.374 -29.172 1 63.91 496 LEU B C 1
ATOM 10022 O O . LEU B 1 496 ? -5.402 -0.487 -28.344 1 63.91 496 LEU B O 1
ATOM 10026 N N . GLY B 1 497 ? -5.469 1.664 -29.109 1 63.47 497 GLY B N 1
ATOM 10027 C CA . GLY B 1 497 ? -6.203 2.145 -27.953 1 63.47 497 GLY B CA 1
ATOM 10028 C C . GLY B 1 497 ? -5.32 2.355 -26.734 1 63.47 497 GLY B C 1
ATOM 10029 O O . GLY B 1 497 ? -5.816 2.451 -25.609 1 63.47 497 GLY B O 1
ATOM 10030 N N . LEU B 1 498 ? -4.031 2.338 -27.016 1 68.69 498 LEU B N 1
ATOM 10031 C CA . LEU B 1 498 ? -3.102 2.482 -25.906 1 68.69 498 LEU B CA 1
ATOM 10032 C C . LEU B 1 498 ? -2.588 3.916 -25.812 1 68.69 498 LEU B C 1
ATOM 10034 O O . LEU B 1 498 ? -1.381 4.152 -25.891 1 68.69 498 LEU B O 1
ATOM 10038 N N . GLN B 1 499 ? -3.479 4.871 -25.703 1 67.44 499 GLN B N 1
ATOM 10039 C CA . GLN B 1 499 ? -3.135 6.289 -25.75 1 67.44 499 GLN B CA 1
ATOM 10040 C C . GLN B 1 499 ? -2.293 6.684 -24.531 1 67.44 499 GLN B C 1
ATOM 10042 O O . GLN B 1 499 ? -1.426 7.555 -24.625 1 67.44 499 GLN B O 1
ATOM 10047 N N . TYR B 1 500 ? -2.451 5.941 -23.484 1 70.94 500 TYR B N 1
ATOM 10048 C CA . TYR B 1 500 ? -1.784 6.41 -22.266 1 70.94 500 TYR B CA 1
ATOM 10049 C C . TYR B 1 500 ? -0.53 5.59 -21.984 1 70.94 500 TYR B C 1
ATOM 10051 O O . TYR B 1 500 ? 0.027 5.656 -20.891 1 70.94 500 TYR B O 1
ATOM 10059 N N . ILE B 1 501 ? -0.098 4.918 -23.016 1 72.56 501 ILE B N 1
ATOM 10060 C CA . ILE B 1 501 ? 1.067 4.059 -22.844 1 72.56 501 ILE B CA 1
ATOM 10061 C C . ILE B 1 501 ? 2.318 4.914 -22.656 1 72.56 501 ILE B C 1
ATOM 10063 O O . ILE B 1 501 ? 3.201 4.574 -21.859 1 72.56 501 ILE B O 1
ATOM 10067 N N . GLU B 1 502 ? 2.279 5.984 -23.375 1 70.5 502 GLU B N 1
ATOM 10068 C CA . GLU B 1 502 ? 3.453 6.848 -23.266 1 70.5 502 GLU B CA 1
ATOM 10069 C C . GLU B 1 502 ? 3.582 7.449 -21.875 1 70.5 502 GLU B C 1
ATOM 10071 O O . GLU B 1 502 ? 4.68 7.512 -21.312 1 70.5 502 GLU B O 1
ATOM 10076 N N . GLN B 1 503 ? 2.535 7.82 -21.406 1 73.94 503 GLN B N 1
ATOM 10077 C CA . GLN B 1 503 ? 2.559 8.391 -20.062 1 73.94 503 GLN B CA 1
ATOM 10078 C C . GLN B 1 503 ? 2.922 7.34 -19.031 1 73.94 503 GLN B C 1
ATOM 10080 O O . GLN B 1 503 ? 3.682 7.617 -18.094 1 73.94 503 GLN B O 1
ATOM 10085 N N . ALA B 1 504 ? 2.416 6.211 -19.297 1 72.44 504 ALA B N 1
ATOM 10086 C CA . ALA B 1 504 ? 2.727 5.117 -18.391 1 72.44 504 ALA B CA 1
ATOM 10087 C C . ALA B 1 504 ? 4.211 4.766 -18.422 1 72.44 504 ALA B C 1
ATOM 10089 O O . ALA B 1 504 ? 4.836 4.547 -17.391 1 72.44 504 ALA B O 1
ATOM 10090 N N . PHE B 1 505 ? 4.738 4.844 -19.578 1 72.31 505 PHE B N 1
ATOM 10091 C CA . PHE B 1 505 ? 6.148 4.504 -19.719 1 72.31 505 PHE B CA 1
ATOM 10092 C C . PHE B 1 505 ? 7.031 5.598 -19.141 1 72.31 505 PHE B C 1
ATOM 10094 O O . PHE B 1 505 ? 8.07 5.312 -18.531 1 72.31 505 PHE B O 1
ATOM 10101 N N . ARG B 1 506 ? 6.602 6.773 -19.297 1 71.06 506 ARG B N 1
ATOM 10102 C CA . ARG B 1 506 ? 7.348 7.879 -18.719 1 71.06 506 ARG B CA 1
ATOM 10103 C C . ARG B 1 506 ? 7.359 7.789 -17.188 1 71.06 506 ARG B C 1
ATOM 10105 O O . ARG B 1 506 ? 8.383 8.047 -16.562 1 71.06 506 ARG B O 1
ATOM 10112 N N . GLU B 1 507 ? 6.254 7.387 -16.75 1 71.06 507 GLU B N 1
ATOM 10113 C CA . GLU B 1 507 ? 6.16 7.23 -15.297 1 71.06 507 GLU B CA 1
ATOM 10114 C C . GLU B 1 507 ? 6.984 6.039 -14.82 1 71.06 507 GLU B C 1
ATOM 10116 O O . GLU B 1 507 ? 7.582 6.082 -13.742 1 71.06 507 GLU B O 1
ATOM 10121 N N . MET B 1 508 ? 7.137 5.07 -15.672 1 72.12 508 MET B N 1
ATOM 10122 C CA . MET B 1 508 ? 7.832 3.842 -15.305 1 72.12 508 MET B CA 1
ATOM 10123 C C . MET B 1 508 ? 9.344 4.004 -15.445 1 72.12 508 MET B C 1
ATOM 10125 O O . MET B 1 508 ? 10.102 3.518 -14.609 1 72.12 508 MET B O 1
ATOM 10129 N N . LEU B 1 509 ? 9.75 4.578 -16.516 1 71.38 509 LEU B N 1
ATOM 10130 C CA . LEU B 1 509 ? 11.172 4.617 -16.812 1 71.38 509 LEU B CA 1
ATOM 10131 C C . LEU B 1 509 ? 11.812 5.887 -16.25 1 71.38 509 LEU B C 1
ATOM 10133 O O . LEU B 1 509 ? 13.016 5.914 -15.977 1 71.38 509 LEU B O 1
ATOM 10137 N N . GLY B 1 510 ? 11.109 6.867 -15.961 1 68.06 510 GLY B N 1
ATOM 10138 C CA . GLY B 1 510 ? 11.656 8.125 -15.469 1 68.06 510 GLY B CA 1
ATOM 10139 C C . GLY B 1 510 ? 12.461 8.875 -16.516 1 68.06 510 GLY B C 1
ATOM 10140 O O . GLY B 1 510 ? 12.484 8.484 -17.688 1 68.06 510 GLY B O 1
ATOM 10141 N N . VAL B 1 511 ? 13.102 10.016 -16.156 1 70.81 511 VAL B N 1
ATOM 10142 C CA . VAL B 1 511 ? 13.922 10.844 -17.031 1 70.81 511 VAL B CA 1
ATOM 10143 C C . VAL B 1 511 ? 15.383 10.43 -16.922 1 70.81 511 VAL B C 1
ATOM 10145 O O . VAL B 1 511 ? 15.852 10.047 -15.844 1 70.81 511 VAL B O 1
ATOM 10148 N N . LYS B 1 512 ? 16 10.289 -18.047 1 75.44 512 LYS B N 1
ATOM 10149 C CA . LYS B 1 512 ? 17.422 9.938 -18.031 1 75.44 512 LYS B CA 1
ATOM 10150 C C . LYS B 1 512 ? 18.25 11.031 -17.375 1 75.44 512 LYS B C 1
ATOM 10152 O O . LYS B 1 512 ? 18.156 12.203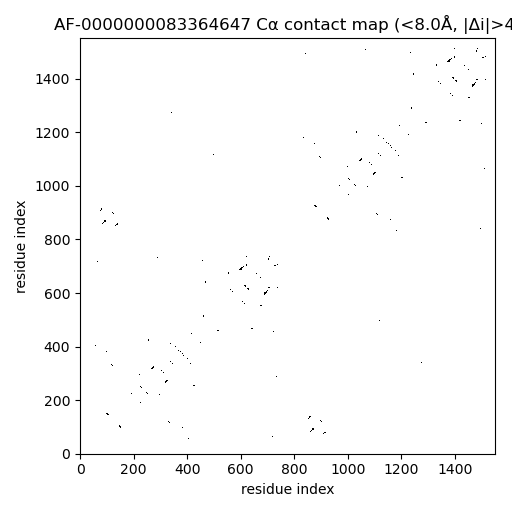 -17.734 1 75.44 512 LYS B O 1
ATOM 10157 N N . THR B 1 513 ? 18.969 10.664 -16.344 1 84.31 513 THR B N 1
ATOM 10158 C CA . THR B 1 513 ? 19.812 11.594 -15.602 1 84.31 513 THR B CA 1
ATOM 10159 C C . THR B 1 513 ? 21.281 11.188 -15.727 1 84.31 513 THR B C 1
ATOM 10161 O O . THR B 1 513 ? 21.594 10.164 -16.344 1 84.31 513 THR B O 1
ATOM 10164 N N . GLY B 1 514 ? 22.156 12.062 -15.352 1 82.44 514 GLY B N 1
ATOM 10165 C CA . GLY B 1 514 ? 23.578 11.773 -15.367 1 82.44 514 GLY B CA 1
ATOM 10166 C C . GLY B 1 514 ? 24 10.766 -14.312 1 82.44 514 GLY B C 1
ATOM 10167 O O . GLY B 1 514 ? 23.172 10.32 -13.508 1 82.44 514 GLY B O 1
ATOM 10168 N N . ASP B 1 515 ? 25.219 10.367 -14.383 1 88.06 515 ASP B N 1
ATOM 10169 C CA . ASP B 1 515 ? 25.766 9.414 -13.414 1 88.06 515 ASP B CA 1
ATOM 10170 C C . ASP B 1 515 ? 25.828 10.031 -12.023 1 88.06 515 ASP B C 1
ATOM 10172 O O . ASP B 1 515 ? 26.203 11.195 -11.867 1 88.06 515 ASP B O 1
ATOM 10176 N N . ALA B 1 516 ? 25.453 9.305 -11.109 1 93 516 ALA B N 1
ATOM 10177 C CA . ALA B 1 516 ? 25.484 9.758 -9.719 1 93 516 ALA B CA 1
ATOM 10178 C C . ALA B 1 516 ? 26.906 9.859 -9.203 1 93 516 ALA B C 1
ATOM 10180 O O . ALA B 1 516 ? 27.781 9.094 -9.625 1 93 516 ALA B O 1
ATOM 10181 N N . ILE B 1 517 ? 27.141 10.797 -8.367 1 95.5 517 ILE B N 1
ATOM 10182 C CA . ILE B 1 517 ? 28.453 10.984 -7.75 1 95.5 517 ILE B CA 1
ATOM 10183 C C . ILE B 1 517 ? 28.375 10.625 -6.27 1 95.5 517 ILE B C 1
ATOM 10185 O O . ILE B 1 517 ? 27.328 10.789 -5.633 1 95.5 517 ILE B O 1
ATOM 10189 N N . GLU B 1 518 ? 29.453 10.148 -5.797 1 95.81 518 GLU B N 1
ATOM 10190 C CA . GLU B 1 518 ? 29.516 9.82 -4.375 1 95.81 518 GLU B CA 1
ATOM 10191 C C . GLU B 1 518 ? 29.422 11.078 -3.514 1 95.81 518 GLU B C 1
ATOM 10193 O O . GLU B 1 518 ? 30.016 12.109 -3.85 1 95.81 518 GLU B O 1
ATOM 10198 N N . LEU B 1 519 ? 28.688 11.078 -2.479 1 96.81 519 LEU B N 1
ATOM 10199 C CA . LEU B 1 519 ? 28.562 12.188 -1.54 1 96.81 519 LEU B CA 1
ATOM 10200 C C . LEU B 1 519 ? 29.875 12.391 -0.767 1 96.81 519 LEU B C 1
ATOM 10202 O O . LEU B 1 519 ? 30.219 11.586 0.099 1 96.81 519 LEU B O 1
ATOM 10206 N N . HIS B 1 520 ? 30.5 13.461 -1.045 1 95.44 520 HIS B N 1
ATOM 10207 C CA . HIS B 1 520 ? 31.781 13.766 -0.416 1 95.44 520 HIS B CA 1
ATOM 10208 C C . HIS B 1 520 ? 31.594 14.352 0.98 1 95.44 520 HIS B C 1
ATOM 10210 O O . HIS B 1 520 ? 30.594 15.023 1.242 1 95.44 520 HIS B O 1
ATOM 10216 N N . ALA B 1 521 ? 32.562 14.188 1.795 1 94.44 521 ALA B N 1
ATOM 10217 C CA . ALA B 1 521 ? 32.531 14.672 3.174 1 94.44 521 ALA B CA 1
ATOM 10218 C C . ALA B 1 521 ? 32.469 16.188 3.219 1 94.44 521 ALA B C 1
ATOM 10220 O O . ALA B 1 521 ? 31.859 16.766 4.125 1 94.44 521 ALA B O 1
ATOM 10221 N N . ASP B 1 522 ? 33 16.844 2.168 1 95.06 522 ASP B N 1
ATOM 10222 C CA . ASP B 1 522 ? 33 18.297 2.117 1 95.06 522 ASP B CA 1
ATOM 10223 C C . ASP B 1 522 ? 31.594 18.859 2.053 1 95.06 522 ASP B C 1
ATOM 10225 O O . ASP B 1 522 ? 31.312 19.922 2.615 1 95.06 522 ASP B O 1
ATOM 10229 N N . VAL B 1 523 ? 30.766 18.141 1.369 1 97.06 523 VAL B N 1
ATOM 10230 C CA . VAL B 1 523 ? 29.391 18.594 1.242 1 97.06 523 VAL B CA 1
ATOM 10231 C C . VAL B 1 523 ? 28.688 18.5 2.594 1 97.06 523 VAL B C 1
ATOM 10233 O O . VAL B 1 523 ? 28 19.438 3.016 1 97.06 523 VAL B O 1
ATOM 10236 N N . LYS B 1 524 ? 28.891 17.438 3.324 1 95.5 524 LYS B N 1
ATOM 10237 C CA . LYS B 1 524 ? 28.281 17.234 4.637 1 95.5 524 LYS B CA 1
ATOM 10238 C C . LYS B 1 524 ? 28.766 18.281 5.637 1 95.5 524 LYS B C 1
ATOM 10240 O O . LYS B 1 524 ? 27.984 18.828 6.414 1 95.5 524 LYS B O 1
ATOM 10245 N N . GLU B 1 525 ? 30.047 18.516 5.527 1 94.69 525 GLU B N 1
ATOM 10246 C CA . GLU B 1 525 ? 30.656 19.516 6.422 1 94.69 525 GLU B CA 1
ATOM 10247 C C . GLU B 1 525 ? 30.094 20.906 6.152 1 94.69 525 GLU B C 1
ATOM 10249 O O . GLU B 1 525 ? 29.766 21.641 7.09 1 94.69 525 GLU B O 1
ATOM 10254 N N . ALA B 1 526 ? 29.984 21.234 4.91 1 94.62 526 ALA B N 1
ATOM 10255 C CA . ALA B 1 526 ? 29.453 22.547 4.535 1 94.62 526 ALA B CA 1
ATOM 10256 C C . ALA B 1 526 ? 28.016 22.734 5.027 1 94.62 526 ALA B C 1
ATOM 10258 O O . ALA B 1 526 ? 27.641 23.812 5.48 1 94.62 526 ALA B O 1
ATOM 10259 N N . ILE B 1 527 ? 27.266 21.688 4.984 1 95.44 527 ILE B N 1
ATOM 10260 C CA . ILE B 1 527 ? 25.859 21.734 5.379 1 95.44 527 ILE B CA 1
ATOM 10261 C C . ILE B 1 527 ? 25.75 21.938 6.891 1 95.44 527 ILE B C 1
ATOM 10263 O O . ILE B 1 527 ? 24.984 22.781 7.359 1 95.44 527 ILE B O 1
ATOM 10267 N N . VAL B 1 528 ? 26.547 21.188 7.629 1 95.06 528 VAL B N 1
ATOM 10268 C CA . VAL B 1 528 ? 26.484 21.266 9.086 1 95.06 528 VAL B CA 1
ATOM 10269 C C . VAL B 1 528 ? 26.984 22.625 9.562 1 95.06 528 VAL B C 1
ATOM 10271 O O . VAL B 1 528 ? 26.406 23.219 10.469 1 95.06 528 VAL B O 1
ATOM 10274 N N . ASP B 1 529 ? 28 23.078 8.891 1 92.06 529 ASP B N 1
ATOM 10275 C CA . ASP B 1 529 ? 28.516 24.406 9.227 1 92.06 529 ASP B CA 1
ATOM 10276 C C . ASP B 1 529 ? 27.453 25.484 8.992 1 92.06 529 ASP B C 1
ATOM 10278 O O . ASP B 1 529 ? 27.312 26.406 9.797 1 92.06 529 ASP B O 1
ATOM 10282 N N . PHE B 1 530 ? 26.797 25.281 7.922 1 91.56 530 PHE B N 1
ATOM 10283 C CA . PHE B 1 530 ? 25.75 26.25 7.578 1 91.56 530 PHE B CA 1
ATOM 10284 C C . PHE B 1 530 ? 24.625 26.203 8.609 1 91.56 530 PHE B C 1
ATOM 10286 O O . PHE B 1 530 ? 24.156 27.25 9.047 1 91.56 530 PHE B O 1
ATOM 10293 N N . ILE B 1 531 ? 24.203 25.062 9.047 1 92.25 531 ILE B N 1
ATOM 10294 C CA . ILE B 1 531 ? 23.109 24.875 9.984 1 92.25 531 ILE B CA 1
ATOM 10295 C C . ILE B 1 531 ? 23.484 25.469 11.344 1 92.25 531 ILE B C 1
ATOM 10297 O O . ILE B 1 531 ? 22.672 26.156 11.977 1 92.25 531 ILE B O 1
ATOM 10301 N N . ILE B 1 532 ? 24.719 25.234 11.734 1 90.75 532 ILE B N 1
ATOM 10302 C CA . ILE B 1 532 ? 25.172 25.719 13.039 1 90.75 532 ILE B CA 1
ATOM 10303 C C . ILE B 1 532 ? 25.312 27.234 13.008 1 90.75 532 ILE B C 1
ATOM 10305 O O . ILE B 1 532 ? 24.891 27.922 13.945 1 90.75 532 ILE B O 1
ATOM 10309 N N . SER B 1 533 ? 25.875 27.719 11.938 1 87 533 SER B N 1
ATOM 10310 C CA . SER B 1 533 ? 26.125 29.156 11.836 1 87 533 SER B CA 1
ATOM 10311 C C . SER B 1 533 ? 24.812 29.953 11.797 1 87 533 SER B C 1
ATOM 10313 O O . SER B 1 533 ? 24.734 31.047 12.352 1 87 533 SER B O 1
ATOM 10315 N N . ARG B 1 534 ? 23.828 29.312 11.242 1 84.12 534 ARG B N 1
ATOM 10316 C CA . ARG B 1 534 ? 22.578 30.047 11.078 1 84.12 534 ARG B CA 1
ATOM 10317 C C . ARG B 1 534 ? 21.547 29.594 12.109 1 84.12 534 ARG B C 1
ATOM 10319 O O . ARG B 1 534 ? 20.406 30.062 12.094 1 84.12 534 ARG B O 1
ATOM 10326 N N . LYS B 1 535 ? 21.844 28.719 12.992 1 81 535 LYS B N 1
ATOM 10327 C CA . LYS B 1 535 ? 21 28.203 14.062 1 81 535 LYS B CA 1
ATOM 10328 C C . LYS B 1 535 ? 19.672 27.688 13.516 1 81 535 LYS B C 1
ATOM 10330 O O . LYS B 1 535 ? 18.609 28 14.062 1 81 535 LYS B O 1
ATOM 10335 N N . CYS B 1 536 ? 19.734 27.094 12.352 1 72.38 536 CYS B N 1
ATOM 10336 C CA . CYS B 1 536 ? 18.594 26.453 11.695 1 72.38 536 CYS B CA 1
ATOM 10337 C C . CYS B 1 536 ? 17.609 27.5 11.18 1 72.38 536 CYS B C 1
ATOM 10339 O O . CYS B 1 536 ? 16.484 27.172 10.836 1 72.38 536 CYS B O 1
ATOM 10341 N N . ASN B 1 537 ? 17.953 28.75 11.258 1 72.69 537 ASN B N 1
ATOM 10342 C CA . ASN B 1 537 ? 17.125 29.781 10.656 1 72.69 537 ASN B CA 1
ATOM 10343 C C . ASN B 1 537 ? 17.391 29.906 9.156 1 72.69 537 ASN B C 1
ATOM 10345 O O . ASN B 1 537 ? 18.469 30.344 8.75 1 72.69 537 ASN B O 1
ATOM 10349 N N . LEU B 1 538 ? 16.469 29.297 8.523 1 64.44 538 LEU B N 1
ATOM 10350 C CA . LEU B 1 538 ? 16.641 29.281 7.074 1 64.44 538 LEU B CA 1
ATOM 10351 C C . LEU B 1 538 ? 15.812 30.375 6.418 1 64.44 538 LEU B C 1
ATOM 10353 O O . LEU B 1 538 ? 14.656 30.578 6.785 1 64.44 538 LEU B O 1
ATOM 10357 N N . GLN B 1 539 ? 16.359 31.516 6.141 1 57.88 539 GLN B N 1
ATOM 10358 C CA . GLN B 1 539 ? 15.641 32.531 5.363 1 57.88 539 GLN B CA 1
ATOM 10359 C C . GLN B 1 539 ? 15.727 32.219 3.869 1 57.88 539 GLN B C 1
ATOM 10361 O O . GLN B 1 539 ? 16.609 31.5 3.426 1 57.88 539 GLN B O 1
ATOM 10366 N N . ASN B 1 540 ? 14.523 32.5 3.289 1 52.16 540 ASN B N 1
ATOM 10367 C CA . ASN B 1 540 ? 14.656 32.438 1.839 1 52.16 540 ASN B CA 1
ATOM 10368 C C . ASN B 1 540 ? 15.828 33.281 1.347 1 52.16 540 ASN B C 1
ATOM 10370 O O . ASN B 1 540 ? 15.883 34.469 1.606 1 52.16 540 ASN B O 1
ATOM 10374 N N . TRP B 1 541 ? 17 32.844 1.044 1 50.41 541 TRP B N 1
ATOM 10375 C CA . TRP B 1 541 ? 18.375 32.969 0.583 1 50.41 541 TRP B CA 1
ATOM 10376 C C . TRP B 1 541 ? 18.719 34.438 0.346 1 50.41 541 TRP B C 1
ATOM 10378 O O . TRP B 1 541 ? 19.766 34.75 -0.229 1 50.41 541 TRP B O 1
ATOM 10388 N N . PRO B 1 542 ? 17.781 35.469 0.408 1 47.62 542 PRO B N 1
ATOM 10389 C CA . PRO B 1 542 ? 18.344 36.781 -0.007 1 47.62 542 PRO B CA 1
ATOM 10390 C C . PRO B 1 542 ? 19.531 37.188 0.839 1 47.62 542 PRO B C 1
ATOM 10392 O O . PRO B 1 542 ? 20.438 37.875 0.346 1 47.62 542 PRO B O 1
ATOM 10395 N N . SER B 1 543 ? 19.625 36.719 1.944 1 48.06 543 SER B N 1
ATOM 10396 C CA . SER B 1 543 ? 20.547 37.438 2.811 1 48.06 543 SER B CA 1
ATOM 10397 C C . SER B 1 543 ? 22 37.094 2.475 1 48.06 543 SER B C 1
ATOM 10399 O O . SER B 1 543 ? 22.891 37.906 2.68 1 48.06 543 SER B O 1
ATOM 10401 N N . SER B 1 544 ? 22.219 35.938 2.043 1 48.72 544 SER B N 1
ATOM 10402 C CA . SER B 1 544 ? 23.625 35.594 1.849 1 48.72 544 SER B CA 1
ATOM 10403 C C . SER B 1 544 ? 24.234 36.375 0.695 1 48.72 544 SER B C 1
ATOM 10405 O O . SER B 1 544 ? 25.422 36.656 0.697 1 48.72 544 SER B O 1
ATOM 10407 N N . LEU B 1 545 ? 23.375 36.656 -0.26 1 52.41 545 LEU B N 1
ATOM 10408 C CA . LEU B 1 545 ? 23.906 37.344 -1.425 1 52.41 545 LEU B CA 1
ATOM 10409 C C . LEU B 1 545 ? 24.062 38.844 -1.132 1 52.41 545 LEU B C 1
ATOM 10411 O O . LEU B 1 545 ? 24.828 39.531 -1.805 1 52.41 545 LEU B O 1
ATOM 10415 N N . ASP B 1 546 ? 23.172 39.344 -0.244 1 51.47 546 ASP B N 1
ATOM 10416 C CA . ASP B 1 546 ? 23.406 40.75 0.127 1 51.47 546 ASP B CA 1
ATOM 10417 C C . ASP B 1 546 ? 24.828 40.938 0.651 1 51.47 546 ASP B C 1
ATOM 10419 O O . ASP B 1 546 ? 25.422 42 0.448 1 51.47 546 ASP B O 1
ATOM 10423 N N . ARG B 1 547 ? 25.219 40.062 1.242 1 48.53 547 ARG B N 1
ATOM 10424 C CA . ARG B 1 547 ? 26.578 40.188 1.779 1 48.53 547 ARG B CA 1
ATOM 10425 C C . ARG B 1 547 ? 27.609 40.25 0.657 1 48.53 547 ARG B C 1
ATOM 10427 O O . ARG B 1 547 ? 28.734 40.719 0.867 1 48.53 547 ARG B O 1
ATOM 10434 N N . ILE B 1 548 ? 27.203 39.625 -0.421 1 47.34 548 ILE B N 1
ATOM 10435 C CA . ILE B 1 548 ? 28.266 39.5 -1.415 1 47.34 548 ILE B CA 1
ATOM 10436 C C . ILE B 1 548 ? 28.25 40.688 -2.365 1 47.34 548 ILE B C 1
ATOM 10438 O O . ILE B 1 548 ? 29.047 40.75 -3.301 1 47.34 548 ILE B O 1
ATOM 10442 N N . GLY B 1 549 ? 27.641 41.812 -1.975 1 48.47 549 GLY B N 1
ATOM 10443 C CA . GLY B 1 549 ? 27.719 43.031 -2.793 1 48.47 549 GLY B CA 1
ATOM 10444 C C . GLY B 1 549 ? 27.047 42.875 -4.141 1 48.47 549 GLY B C 1
ATOM 10445 O O . GLY B 1 549 ? 27.25 43.688 -5.039 1 48.47 549 GLY B O 1
ATOM 10446 N N . CYS B 1 550 ? 26.797 41.719 -4.672 1 48.25 550 CYS B N 1
ATOM 10447 C CA . CYS B 1 550 ? 26.094 41.625 -5.945 1 48.25 550 CYS B CA 1
ATOM 10448 C C . CYS B 1 550 ? 24.656 42.062 -5.805 1 48.25 550 CYS B C 1
ATOM 10450 O O . CYS B 1 550 ? 23.938 41.625 -4.898 1 48.25 550 CYS B O 1
ATOM 10452 N N . PRO B 1 551 ? 24.25 43.25 -6.332 1 46.94 551 PRO B N 1
ATOM 10453 C CA . PRO B 1 551 ? 22.859 43.656 -6.289 1 46.94 551 PRO B CA 1
ATOM 10454 C C . PRO B 1 551 ? 21.891 42.531 -6.664 1 46.94 551 PRO B C 1
ATOM 10456 O O . PRO B 1 551 ? 21.469 42.438 -7.82 1 46.94 551 PRO B O 1
ATOM 10459 N N . VAL B 1 552 ? 21.938 41.469 -6.109 1 49.25 552 VAL B N 1
ATOM 10460 C CA . VAL B 1 552 ? 21.234 40.219 -6.352 1 49.25 552 VAL B CA 1
ATOM 10461 C C . VAL B 1 552 ? 19.75 40.406 -6.023 1 49.25 552 VAL B C 1
ATOM 10463 O O . VAL B 1 552 ? 18.953 39.469 -6.207 1 49.25 552 VAL B O 1
ATOM 10466 N N . ASP B 1 553 ? 19.391 41.438 -5.418 1 48.62 553 ASP B N 1
ATOM 10467 C CA . ASP B 1 553 ? 17.984 41.656 -5.066 1 48.62 553 ASP B CA 1
ATOM 10468 C C . ASP B 1 553 ? 17.078 41.406 -6.266 1 48.62 553 ASP B C 1
ATOM 10470 O O . ASP B 1 553 ? 15.938 40.969 -6.105 1 48.62 553 ASP B O 1
ATOM 10474 N N . ARG B 1 554 ? 17.594 41.812 -7.363 1 45.69 554 ARG B N 1
ATOM 10475 C CA . ARG B 1 554 ? 16.766 41.75 -8.562 1 45.69 554 ARG B CA 1
ATOM 10476 C C . ARG B 1 554 ? 16.562 40.312 -9.016 1 45.69 554 ARG B C 1
ATOM 10478 O O . ARG B 1 554 ? 15.602 40 -9.734 1 45.69 554 ARG B O 1
ATOM 10485 N N . PHE B 1 555 ? 17.484 39.469 -8.82 1 42.62 555 PHE B N 1
ATOM 10486 C CA . PHE B 1 555 ? 17.438 38.125 -9.422 1 42.62 555 PHE B CA 1
ATOM 10487 C C . PHE B 1 555 ? 16.781 37.125 -8.477 1 42.62 555 PHE B C 1
ATOM 10489 O O . PHE B 1 555 ? 16.25 36.125 -8.914 1 42.62 555 PHE B O 1
ATOM 10496 N N . LEU B 1 556 ? 16.922 37.281 -7.156 1 46.19 556 LEU B N 1
ATOM 10497 C CA . LEU B 1 556 ? 16.672 36.188 -6.227 1 46.19 556 LEU B CA 1
ATOM 10498 C C . LEU B 1 556 ? 15.297 36.344 -5.59 1 46.19 556 LEU B C 1
ATOM 10500 O O . LEU B 1 556 ? 14.891 35.5 -4.793 1 46.19 556 LEU B O 1
ATOM 10504 N N . PHE B 1 557 ? 14.641 37.469 -5.789 1 43.72 557 PHE B N 1
ATOM 10505 C CA . PHE B 1 557 ? 13.422 37.562 -4.992 1 43.72 557 PHE B CA 1
ATOM 10506 C C . PHE B 1 557 ? 12.344 36.625 -5.516 1 43.72 557 PHE B C 1
ATOM 10508 O O . PHE B 1 557 ? 11.172 37 -5.582 1 43.72 557 PHE B O 1
ATOM 10515 N N . PHE B 1 558 ? 12.633 35.594 -6.227 1 49.72 558 PHE B N 1
ATOM 10516 C CA . PHE B 1 558 ? 11.336 35.094 -6.66 1 49.72 558 PHE B CA 1
ATOM 10517 C C . PHE B 1 558 ? 10.742 34.156 -5.609 1 49.72 558 PHE B C 1
ATOM 10519 O O . PHE B 1 558 ? 11.453 33.312 -5.051 1 49.72 558 PHE B O 1
ATOM 10526 N N . PRO B 1 559 ? 9.586 34.469 -5.309 1 56.88 559 PRO B N 1
ATOM 10527 C CA . PRO B 1 559 ? 8.672 33.75 -4.422 1 56.88 559 PRO B CA 1
ATOM 10528 C C . PRO B 1 559 ? 8.672 32.25 -4.68 1 56.88 559 PRO B C 1
ATOM 10530 O O . PRO B 1 559 ? 8.477 31.469 -3.75 1 56.88 559 PRO B O 1
ATOM 10533 N N . ASP B 1 560 ? 9.117 31.891 -5.926 1 74.06 560 ASP B N 1
ATOM 10534 C CA . ASP B 1 560 ? 9 30.469 -6.211 1 74.06 560 ASP B CA 1
ATOM 10535 C C . ASP B 1 560 ? 10.367 29.781 -6.164 1 74.06 560 ASP B C 1
ATOM 10537 O O . ASP B 1 560 ? 11.258 30.125 -6.938 1 74.06 560 ASP B O 1
ATOM 10541 N N . HIS B 1 561 ? 10.711 28.969 -5.281 1 83.12 561 HIS B N 1
ATOM 10542 C CA . HIS B 1 561 ? 11.977 28.297 -5.02 1 83.12 561 HIS B CA 1
ATOM 10543 C C . HIS B 1 561 ? 12.453 27.516 -6.242 1 83.12 561 HIS B C 1
ATOM 10545 O O . HIS B 1 561 ? 13.664 27.375 -6.461 1 83.12 561 HIS B O 1
ATOM 10551 N N . ALA B 1 562 ? 11.523 27.047 -7.07 1 87.56 562 ALA B N 1
ATOM 10552 C CA . ALA B 1 562 ? 11.898 26.328 -8.281 1 87.56 562 ALA B CA 1
ATOM 10553 C C . ALA B 1 562 ? 12.609 27.25 -9.273 1 87.56 562 ALA B C 1
ATOM 10555 O O . ALA B 1 562 ? 13.57 26.844 -9.93 1 87.56 562 ALA B O 1
ATOM 10556 N N . VAL B 1 563 ? 12.141 28.469 -9.336 1 87.44 563 VAL B N 1
ATOM 10557 C CA . VAL B 1 563 ? 12.734 29.469 -10.227 1 87.44 563 VAL B CA 1
ATOM 10558 C C . VAL B 1 563 ? 14.148 29.812 -9.742 1 87.44 563 VAL B C 1
ATOM 10560 O O . VAL B 1 563 ? 15.07 29.938 -10.555 1 87.44 563 VAL B O 1
ATOM 10563 N N . THR B 1 564 ? 14.25 29.875 -8.445 1 86.81 564 THR B N 1
ATOM 10564 C CA . THR B 1 564 ? 15.547 30.188 -7.855 1 86.81 564 THR B CA 1
ATOM 10565 C C . THR B 1 564 ? 16.562 29.078 -8.156 1 86.81 564 THR B C 1
ATOM 10567 O O . THR B 1 564 ? 17.719 29.359 -8.469 1 86.81 564 THR B O 1
ATOM 10570 N N . ILE B 1 565 ? 16.172 27.891 -8.055 1 91.44 565 ILE B N 1
ATOM 10571 C CA . ILE B 1 565 ? 17.047 26.75 -8.32 1 91.44 565 ILE B CA 1
ATOM 10572 C C . ILE B 1 565 ? 17.469 26.766 -9.789 1 91.44 565 ILE B C 1
ATOM 10574 O O . ILE B 1 565 ? 18.656 26.578 -10.102 1 91.44 565 ILE B O 1
ATOM 10578 N N . MET B 1 566 ? 16.562 27.078 -10.664 1 92.44 566 MET B N 1
ATOM 10579 C CA . MET B 1 566 ? 16.891 27.047 -12.086 1 92.44 566 MET B CA 1
ATOM 10580 C C . MET B 1 566 ? 17.844 28.172 -12.461 1 92.44 566 MET B C 1
ATOM 10582 O O . MET B 1 566 ? 18.797 27.969 -13.195 1 92.44 566 MET B O 1
ATOM 10586 N N . ARG B 1 567 ? 17.594 29.328 -11.961 1 90.94 567 ARG B N 1
ATOM 10587 C CA . ARG B 1 567 ? 18.469 30.469 -12.211 1 90.94 567 ARG B CA 1
ATOM 10588 C C . ARG B 1 567 ? 19.891 30.188 -11.703 1 90.94 567 ARG B C 1
ATOM 10590 O O . ARG B 1 567 ? 20.859 30.422 -12.422 1 90.94 567 ARG B O 1
ATOM 10597 N N . GLY B 1 568 ? 19.875 29.719 -10.469 1 92.31 568 GLY B N 1
ATOM 10598 C CA . GLY B 1 568 ? 21.156 29.391 -9.875 1 92.31 568 GLY B CA 1
ATOM 10599 C C . GLY B 1 568 ? 21.906 28.297 -10.625 1 92.31 568 GLY B C 1
ATOM 10600 O O . GLY B 1 568 ? 23.125 28.344 -10.758 1 92.31 568 GLY B O 1
ATOM 10601 N N . HIS B 1 569 ? 21.188 27.328 -11.086 1 96 569 HIS B N 1
ATOM 10602 C CA . HIS B 1 569 ? 21.781 26.219 -11.812 1 96 569 HIS B CA 1
ATOM 10603 C C . HIS B 1 569 ? 22.375 26.688 -13.141 1 96 569 HIS B C 1
ATOM 10605 O O . HIS B 1 569 ? 23.484 26.281 -13.5 1 96 569 HIS B O 1
ATOM 10611 N N . ILE B 1 570 ? 21.641 27.484 -13.82 1 93.81 570 ILE B N 1
ATOM 10612 C CA . ILE B 1 570 ? 22.125 28.016 -15.094 1 93.81 570 ILE B CA 1
ATOM 10613 C C . ILE B 1 570 ? 23.375 28.859 -14.852 1 93.81 570 ILE B C 1
ATOM 10615 O O . ILE B 1 570 ? 24.359 28.75 -15.586 1 93.81 570 ILE B O 1
ATOM 10619 N N . ALA B 1 571 ? 23.328 29.703 -13.828 1 93.5 571 ALA B N 1
ATOM 10620 C CA . ALA B 1 571 ? 24.484 30.547 -13.477 1 93.5 571 ALA B CA 1
ATOM 10621 C C . ALA B 1 571 ? 25.703 29.688 -13.141 1 93.5 571 ALA B C 1
ATOM 10623 O O . ALA B 1 571 ? 26.812 30.016 -13.555 1 93.5 571 ALA B O 1
ATOM 10624 N N . THR B 1 572 ? 25.484 28.656 -12.336 1 96.12 572 THR B N 1
ATOM 10625 C CA . THR B 1 572 ? 26.578 27.781 -11.961 1 96.12 572 THR B CA 1
ATOM 10626 C C . THR B 1 572 ? 27.141 27.062 -13.188 1 96.12 572 THR B C 1
ATOM 10628 O O . THR B 1 572 ? 28.359 26.891 -13.305 1 96.12 572 THR B O 1
ATOM 10631 N N . CYS B 1 573 ? 26.25 26.625 -14.062 1 94.94 573 CYS B N 1
ATOM 10632 C CA . CYS B 1 573 ? 26.703 26 -15.297 1 94.94 573 CYS B CA 1
ATOM 10633 C C . CYS B 1 573 ? 27.547 26.953 -16.125 1 94.94 573 CYS B C 1
ATOM 10635 O O . CYS B 1 573 ? 28.547 26.562 -16.719 1 94.94 573 CYS B O 1
ATOM 10637 N N . TYR B 1 574 ? 27.109 28.156 -16.188 1 93.69 574 TYR B N 1
ATOM 10638 C CA . TYR B 1 574 ? 27.875 29.188 -16.891 1 93.69 574 TYR B CA 1
ATOM 10639 C C . TYR B 1 574 ? 29.281 29.312 -16.312 1 93.69 574 TYR B C 1
ATOM 10641 O O . TYR B 1 574 ? 30.266 29.328 -17.047 1 93.69 574 TYR B O 1
ATOM 10649 N N . CYS B 1 575 ? 29.344 29.406 -14.992 1 94.25 575 CYS B N 1
ATOM 10650 C CA . CYS B 1 575 ? 30.625 29.547 -14.312 1 94.25 575 CYS B CA 1
ATOM 10651 C C . CYS B 1 575 ? 31.5 28.328 -14.547 1 94.25 575 CYS B C 1
ATOM 10653 O O . CYS B 1 575 ? 32.719 28.453 -14.641 1 94.25 575 CYS B O 1
ATOM 10655 N N . GLU B 1 576 ? 30.906 27.156 -14.562 1 93.69 576 GLU B N 1
ATOM 10656 C CA . GLU B 1 576 ? 31.656 25.938 -14.836 1 93.69 576 GLU B CA 1
ATOM 10657 C C . GLU B 1 576 ? 32.25 25.953 -16.234 1 93.69 576 GLU B C 1
ATOM 10659 O O . GLU B 1 576 ? 33.375 25.5 -16.453 1 93.69 576 GLU B O 1
ATOM 10664 N N . LEU B 1 577 ? 31.469 26.438 -17.156 1 91.88 577 LEU B N 1
ATOM 10665 C CA . LEU B 1 577 ? 31.953 26.547 -18.531 1 91.88 577 LEU B CA 1
ATOM 10666 C C . LEU B 1 577 ? 33.094 27.531 -18.625 1 91.88 577 LEU B C 1
ATOM 10668 O O . LEU B 1 577 ? 34.062 27.297 -19.359 1 91.88 577 LEU B O 1
ATOM 10672 N N . VAL B 1 578 ? 33 28.578 -17.938 1 91.88 578 VAL B N 1
ATOM 10673 C CA . VAL B 1 578 ? 34.062 29.578 -17.906 1 91.88 578 VAL B CA 1
ATOM 10674 C C . VAL B 1 578 ? 35.344 28.953 -17.344 1 91.88 578 VAL B C 1
ATOM 10676 O O . VAL B 1 578 ? 36.438 29.156 -17.891 1 91.88 578 VAL B O 1
ATOM 10679 N N . MET B 1 579 ? 35.188 28.25 -16.281 1 90.19 579 MET B N 1
ATOM 10680 C CA . MET B 1 579 ? 36.344 27.594 -15.648 1 90.19 579 MET B CA 1
ATOM 10681 C C . MET B 1 579 ? 37 26.594 -16.594 1 90.19 579 MET B C 1
ATOM 10683 O O . MET B 1 579 ? 38.219 26.469 -16.625 1 90.19 579 MET B O 1
ATOM 10687 N N . ARG B 1 580 ? 36.188 25.844 -17.297 1 88.31 580 ARG B N 1
ATOM 10688 C CA . ARG B 1 580 ? 36.719 24.875 -18.234 1 88.31 580 ARG B CA 1
ATOM 10689 C C . ARG B 1 580 ? 37.5 25.547 -19.359 1 88.31 580 ARG B C 1
ATOM 10691 O O . ARG B 1 580 ? 38.531 25.031 -19.797 1 88.31 580 ARG B O 1
ATOM 10698 N N . LYS B 1 581 ? 36.969 26.625 -19.781 1 86.88 581 LYS B N 1
ATOM 10699 C CA . LYS B 1 581 ? 37.625 27.375 -20.844 1 86.88 581 LYS B CA 1
ATOM 10700 C C . LYS B 1 581 ? 38.938 27.969 -20.344 1 86.88 581 LYS B C 1
ATOM 10702 O O . LYS B 1 581 ? 39.938 27.984 -21.078 1 86.88 581 LYS B O 1
ATOM 10707 N N . GLU B 1 582 ? 39 28.5 -19.156 1 82.44 582 GLU B N 1
ATOM 10708 C CA . GLU B 1 582 ? 40.188 29.109 -18.578 1 82.44 582 GLU B CA 1
ATOM 10709 C C . GLU B 1 582 ? 41.188 28.062 -18.109 1 82.44 582 GLU B C 1
ATOM 10711 O O . GLU B 1 582 ? 42.312 28.391 -17.734 1 82.44 582 GLU B O 1
ATOM 10716 N N . LYS B 1 583 ? 41.094 26.781 -18.375 1 76.56 583 LYS B N 1
ATOM 10717 C CA . LYS B 1 583 ? 41.938 25.625 -18.062 1 76.56 583 LYS B CA 1
ATOM 10718 C C . LYS B 1 583 ? 42.344 25.625 -16.594 1 76.56 583 LYS B C 1
ATOM 10720 O O . LYS B 1 583 ? 43.5 25.344 -16.266 1 76.56 583 LYS B O 1
ATOM 10725 N N . GLY B 1 584 ? 41.469 26.125 -15.57 1 73.56 584 GLY B N 1
ATOM 10726 C CA . GLY B 1 584 ? 41.812 25.953 -14.172 1 73.56 584 GLY B CA 1
ATOM 10727 C C . GLY B 1 584 ? 41.312 27.078 -13.289 1 73.56 584 GLY B C 1
ATOM 10728 O O . GLY B 1 584 ? 40.469 27.859 -13.695 1 73.56 584 GLY B O 1
ATOM 10729 N N . PHE B 1 585 ? 41.781 26.938 -11.859 1 76.06 585 PHE B N 1
ATOM 10730 C CA . PHE B 1 585 ? 41.406 27.906 -10.852 1 76.06 585 PHE B CA 1
ATOM 10731 C C . PHE B 1 585 ? 42.375 29.078 -10.812 1 76.06 585 PHE B C 1
ATOM 10733 O O . PHE B 1 585 ? 43.594 28.875 -10.945 1 76.06 585 PHE B O 1
ATOM 10740 N N . SER B 1 586 ? 42.25 30.234 -11.445 1 67.56 586 SER B N 1
ATOM 10741 C CA . SER B 1 586 ? 43.156 31.375 -11.5 1 67.56 586 SER B CA 1
ATOM 10742 C C . SER B 1 586 ? 43.688 31.719 -10.109 1 67.56 586 SER B C 1
ATOM 10744 O O . SER B 1 586 ? 43.469 32.844 -9.633 1 67.56 586 SER B O 1
ATOM 10746 N N . VAL B 1 587 ? 44 30.688 -9.281 1 70.69 587 VAL B N 1
ATOM 10747 C CA . VAL B 1 587 ? 44.469 31.047 -7.953 1 70.69 587 VAL B CA 1
ATOM 10748 C C . VAL B 1 587 ? 45.938 30.625 -7.812 1 70.69 587 VAL B C 1
ATOM 10750 O O . VAL B 1 587 ? 46.312 29.516 -8.219 1 70.69 587 VAL B O 1
ATOM 10753 N N . GLN B 1 588 ? 46.906 31.453 -7.477 1 64.88 588 GLN B N 1
ATOM 10754 C CA . GLN B 1 588 ? 48.375 31.25 -7.395 1 64.88 588 GLN B CA 1
ATOM 10755 C C . GLN B 1 588 ? 48.75 30.5 -6.121 1 64.88 588 GLN B C 1
ATOM 10757 O O . GLN B 1 588 ? 49.719 29.75 -6.102 1 64.88 588 GLN B O 1
ATOM 10762 N N . ASP B 1 589 ? 48.062 30.641 -5.016 1 77.19 589 ASP B N 1
ATOM 10763 C CA . ASP B 1 589 ? 48.406 30.047 -3.727 1 77.19 589 ASP B CA 1
ATOM 10764 C C . ASP B 1 589 ? 47.75 28.672 -3.572 1 77.19 589 ASP B C 1
ATOM 10766 O O . ASP B 1 589 ? 46.562 28.5 -3.834 1 77.19 589 ASP B O 1
ATOM 10770 N N . GLU B 1 590 ? 48.656 27.672 -3.289 1 79.44 590 GLU B N 1
ATOM 10771 C CA . GLU B 1 590 ? 48.219 26.281 -3.152 1 79.44 590 GLU B CA 1
ATOM 10772 C C . GLU B 1 590 ? 47.094 26.141 -2.119 1 79.44 590 GLU B C 1
ATOM 10774 O O . GLU B 1 590 ? 46.156 25.391 -2.322 1 79.44 590 GLU B O 1
ATOM 10779 N N . GLY B 1 591 ? 47.312 26.75 -0.946 1 79 591 GLY B N 1
ATOM 10780 C CA . GLY B 1 591 ? 46.281 26.703 0.09 1 79 591 GLY B CA 1
ATOM 10781 C C . GLY B 1 591 ? 44.969 27.297 -0.354 1 79 591 GLY B C 1
ATOM 10782 O O . GLY B 1 591 ? 43.906 26.734 -0.082 1 79 591 GLY B O 1
ATOM 10783 N N . ALA B 1 592 ? 45.062 28.359 -1.057 1 82.62 592 ALA B N 1
ATOM 10784 C CA . ALA B 1 592 ? 43.875 29.016 -1.579 1 82.62 592 ALA B CA 1
ATOM 10785 C C . ALA B 1 592 ? 43.219 28.188 -2.688 1 82.62 592 ALA B C 1
ATOM 10787 O O . ALA B 1 592 ? 42 28.172 -2.824 1 82.62 592 ALA B O 1
ATOM 10788 N N . GLU B 1 593 ? 44.062 27.469 -3.303 1 86.62 593 GLU B N 1
ATOM 10789 C CA . GLU B 1 593 ? 43.531 26.625 -4.379 1 86.62 593 GLU B CA 1
ATOM 10790 C C . GLU B 1 593 ? 42.719 25.469 -3.826 1 86.62 593 GLU B C 1
ATOM 10792 O O . GLU B 1 593 ? 41.688 25.094 -4.402 1 86.62 593 GLU B O 1
ATOM 10797 N N . GLU B 1 594 ? 43.219 24.938 -2.709 1 90.19 594 GLU B N 1
ATOM 10798 C CA . GLU B 1 594 ? 42.469 23.844 -2.092 1 90.19 594 GLU B CA 1
ATOM 10799 C C . GLU B 1 594 ? 41.094 24.281 -1.6 1 90.19 594 GLU B C 1
ATOM 10801 O O . GLU B 1 594 ? 40.125 23.547 -1.729 1 90.19 594 GLU B O 1
ATOM 10806 N N . ILE B 1 595 ? 41.031 25.438 -1.11 1 90.38 595 ILE B N 1
ATOM 10807 C CA . ILE B 1 595 ? 39.781 25.969 -0.621 1 90.38 595 ILE B CA 1
ATOM 10808 C C . ILE B 1 595 ? 38.812 26.219 -1.794 1 90.38 595 ILE B C 1
ATOM 10810 O O . ILE B 1 595 ? 37.625 25.938 -1.703 1 90.38 595 ILE B O 1
ATOM 10814 N N . VAL B 1 596 ? 39.406 26.734 -2.881 1 90.81 596 VAL B N 1
ATOM 10815 C CA . VAL B 1 596 ? 38.594 27.016 -4.062 1 90.81 596 VAL B CA 1
ATOM 10816 C C . VAL B 1 596 ? 38.094 25.719 -4.676 1 90.81 596 VAL B C 1
ATOM 10818 O O . VAL B 1 596 ? 36.938 25.625 -5.121 1 90.81 596 VAL B O 1
ATOM 10821 N N . LYS B 1 597 ? 38.906 24.734 -4.625 1 92.12 597 LYS B N 1
ATOM 10822 C CA . LYS B 1 597 ? 38.531 23.422 -5.141 1 92.12 597 LYS B CA 1
ATOM 10823 C C . LYS B 1 597 ? 37.406 22.812 -4.305 1 92.12 597 LYS B C 1
ATOM 10825 O O . LYS B 1 597 ? 36.469 22.203 -4.852 1 92.12 597 LYS B O 1
ATOM 10830 N N . LYS B 1 598 ? 37.562 22.953 -3.08 1 93.94 598 LYS B N 1
ATOM 10831 C CA . LYS B 1 598 ? 36.531 22.438 -2.168 1 93.94 598 LYS B CA 1
ATOM 10832 C C . LYS B 1 598 ? 35.188 23.125 -2.406 1 93.94 598 LYS B C 1
ATOM 10834 O O . LYS B 1 598 ? 34.156 22.469 -2.533 1 93.94 598 LYS B O 1
ATOM 10839 N N . ASN B 1 599 ? 35.25 24.406 -2.516 1 94 599 ASN B N 1
ATOM 10840 C CA . ASN B 1 599 ? 34 25.172 -2.732 1 94 599 ASN B CA 1
ATOM 10841 C C . ASN B 1 599 ? 33.406 24.891 -4.113 1 94 599 ASN B C 1
ATOM 10843 O O . ASN B 1 599 ? 32.188 24.859 -4.27 1 94 599 ASN B O 1
ATOM 10847 N N . HIS B 1 600 ? 34.281 24.75 -5.047 1 95.25 600 HIS B N 1
ATOM 10848 C CA . HIS B 1 600 ? 33.844 24.391 -6.387 1 95.25 600 HIS B CA 1
ATOM 10849 C C . HIS B 1 600 ? 33.125 23.031 -6.387 1 95.25 600 HIS B C 1
ATOM 10851 O O . HIS B 1 600 ? 32.062 22.891 -6.992 1 95.25 600 HIS B O 1
ATOM 10857 N N . GLY B 1 601 ? 33.75 22.094 -5.707 1 95.5 601 GLY B N 1
ATOM 10858 C CA . GLY B 1 601 ? 33.156 20.766 -5.609 1 95.5 601 GLY B CA 1
ATOM 10859 C C . GLY B 1 601 ? 31.781 20.766 -4.938 1 95.5 601 GLY B C 1
ATOM 10860 O O . GLY B 1 601 ? 30.859 20.109 -5.406 1 95.5 601 GLY B O 1
ATOM 10861 N N . VAL B 1 602 ? 31.656 21.516 -3.918 1 97.19 602 VAL B N 1
ATOM 10862 C CA . VAL B 1 602 ? 30.406 21.594 -3.176 1 97.19 602 VAL B CA 1
ATOM 10863 C C . VAL B 1 602 ? 29.344 22.297 -4.027 1 97.19 602 VAL B C 1
ATOM 10865 O O . VAL B 1 602 ? 28.219 21.797 -4.16 1 97.19 602 VAL B O 1
ATOM 10868 N N . ALA B 1 603 ? 29.703 23.359 -4.66 1 96.56 603 ALA B N 1
ATOM 10869 C CA . ALA B 1 603 ? 28.766 24.156 -5.449 1 96.56 603 ALA B CA 1
ATOM 10870 C C . ALA B 1 603 ? 28.25 23.359 -6.652 1 96.56 603 ALA B C 1
ATOM 10872 O O . ALA B 1 603 ? 27.047 23.312 -6.906 1 96.56 603 ALA B O 1
ATOM 10873 N N . THR B 1 604 ? 29.125 22.734 -7.332 1 96.69 604 THR B N 1
ATOM 10874 C CA . THR B 1 604 ? 28.75 22.016 -8.547 1 96.69 604 THR B CA 1
ATOM 10875 C C . THR B 1 604 ? 27.938 20.766 -8.203 1 96.69 604 THR B C 1
ATOM 10877 O O . THR B 1 604 ? 26.953 20.438 -8.875 1 96.69 604 THR B O 1
ATOM 10880 N N . ALA B 1 605 ? 28.375 20.078 -7.16 1 97.62 605 ALA B N 1
ATOM 10881 C CA . ALA B 1 605 ? 27.656 18.859 -6.754 1 97.62 605 ALA B CA 1
ATOM 10882 C C . ALA B 1 605 ? 26.234 19.188 -6.332 1 97.62 605 ALA B C 1
ATOM 10884 O O . ALA B 1 605 ? 25.297 18.5 -6.734 1 97.62 605 ALA B O 1
ATOM 10885 N N . LEU B 1 606 ? 26.078 20.234 -5.648 1 98 606 LEU B N 1
ATOM 10886 C CA . LEU B 1 606 ? 24.766 20.562 -5.121 1 98 606 LEU B CA 1
ATOM 10887 C C . LEU B 1 606 ? 23.906 21.219 -6.195 1 98 606 LEU B C 1
ATOM 10889 O O . LEU B 1 606 ? 22.688 21.047 -6.215 1 98 606 LEU B O 1
ATOM 10893 N N . SER B 1 607 ? 24.531 22 -7.043 1 97.25 607 SER B N 1
ATOM 10894 C CA . SER B 1 607 ? 23.781 22.578 -8.156 1 97.25 607 SER B CA 1
ATOM 10895 C C . SER B 1 607 ? 23.172 21.5 -9.039 1 97.25 607 SER B C 1
ATOM 10897 O O . SER B 1 607 ? 21.984 21.516 -9.32 1 97.25 607 SER B O 1
ATOM 10899 N N . LYS B 1 608 ? 23.984 20.547 -9.398 1 97.19 608 LYS B N 1
ATOM 10900 C CA . LYS B 1 608 ? 23.516 19.453 -10.258 1 97.19 608 LYS B CA 1
ATOM 10901 C C . LYS B 1 608 ? 22.562 18.531 -9.508 1 97.19 608 LYS B C 1
ATOM 10903 O O . LYS B 1 608 ? 21.656 17.953 -10.109 1 97.19 608 LYS B O 1
ATOM 10908 N N . TYR B 1 609 ? 22.781 18.422 -8.195 1 97.5 609 TYR B N 1
ATOM 10909 C CA . TYR B 1 609 ? 21.875 17.609 -7.395 1 97.5 609 TYR B CA 1
ATOM 10910 C C . TYR B 1 609 ? 20.5 18.25 -7.297 1 97.5 609 TYR B C 1
ATOM 10912 O O . TYR B 1 609 ? 19.469 17.578 -7.434 1 97.5 609 TYR B O 1
ATOM 10920 N N . CYS B 1 610 ? 20.453 19.516 -7.094 1 96.5 610 CYS B N 1
ATOM 10921 C CA . CYS B 1 610 ? 19.188 20.219 -7.031 1 96.5 610 CYS B CA 1
ATOM 10922 C C . CYS B 1 610 ? 18.453 20.156 -8.367 1 96.5 610 CYS B C 1
ATOM 10924 O O . CYS B 1 610 ? 17.234 19.984 -8.406 1 96.5 610 CYS B O 1
ATOM 10926 N N . ALA B 1 611 ? 19.156 20.297 -9.406 1 95.69 611 ALA B N 1
ATOM 10927 C CA . ALA B 1 611 ? 18.547 20.156 -10.727 1 95.69 611 ALA B CA 1
ATOM 10928 C C . ALA B 1 611 ? 18.016 18.734 -10.938 1 95.69 611 ALA B C 1
ATOM 10930 O O . ALA B 1 611 ? 16.938 18.547 -11.5 1 95.69 611 ALA B O 1
ATOM 10931 N N . TYR B 1 612 ? 18.828 17.828 -10.469 1 95.62 612 TYR B N 1
ATOM 10932 C CA . TYR B 1 612 ? 18.391 16.438 -10.531 1 95.62 612 TYR B CA 1
ATOM 10933 C C . TYR B 1 612 ? 17.078 16.234 -9.797 1 95.62 612 TYR B C 1
ATOM 10935 O O . TYR B 1 612 ? 16.172 15.562 -10.297 1 95.62 612 TYR B O 1
ATOM 10943 N N . LEU B 1 613 ? 16.953 16.812 -8.609 1 95.31 613 LEU B N 1
ATOM 10944 C CA . LEU B 1 613 ? 15.734 16.672 -7.812 1 95.31 613 LEU B CA 1
ATOM 10945 C C . LEU B 1 613 ? 14.539 17.281 -8.531 1 95.31 613 LEU B C 1
ATOM 10947 O O . LEU B 1 613 ? 13.43 16.734 -8.484 1 95.31 613 LEU B O 1
ATOM 10951 N N . MET B 1 614 ? 14.75 18.328 -9.242 1 93.12 614 MET B N 1
ATOM 10952 C CA . MET B 1 614 ? 13.664 19 -9.961 1 93.12 614 MET B CA 1
ATOM 10953 C C . MET B 1 614 ? 13.164 18.141 -11.117 1 93.12 614 MET B C 1
ATOM 10955 O O . MET B 1 614 ? 11.977 18.125 -11.422 1 93.12 614 MET B O 1
ATOM 10959 N N . VAL B 1 615 ? 14.023 17.375 -11.625 1 90.56 615 VAL B N 1
ATOM 10960 C CA . VAL B 1 615 ? 13.688 16.641 -12.844 1 90.56 615 VAL B CA 1
ATOM 10961 C C . VAL B 1 615 ? 13.234 15.227 -12.492 1 90.56 615 VAL B C 1
ATOM 10963 O O . VAL B 1 615 ? 12.258 14.727 -13.039 1 90.56 615 VAL B O 1
ATOM 10966 N N . SER B 1 616 ? 13.945 14.594 -11.594 1 90.19 616 SER B N 1
ATOM 10967 C CA . SER B 1 616 ? 13.75 13.156 -11.375 1 90.19 616 SER B CA 1
ATOM 10968 C C . SER B 1 616 ? 12.906 12.898 -10.133 1 90.19 616 SER B C 1
ATOM 10970 O O . SER B 1 616 ? 12.219 11.883 -10.047 1 90.19 616 SER B O 1
ATOM 10972 N N . ALA B 1 617 ? 12.945 13.773 -9.164 1 91.69 617 ALA B N 1
ATOM 10973 C CA . ALA B 1 617 ? 12.219 13.539 -7.922 1 91.69 617 ALA B CA 1
ATOM 10974 C C . ALA B 1 617 ? 11.633 14.836 -7.375 1 91.69 617 ALA B C 1
ATOM 10976 O O . ALA B 1 617 ? 11.852 15.188 -6.215 1 91.69 617 ALA B O 1
ATOM 10977 N N . PRO B 1 618 ? 10.82 15.406 -8.172 1 90.69 618 PRO B N 1
ATOM 10978 C CA . PRO B 1 618 ? 10.273 16.688 -7.73 1 90.69 618 PRO B CA 1
ATOM 10979 C C . PRO B 1 618 ? 9.359 16.562 -6.516 1 90.69 618 PRO B C 1
ATOM 10981 O O . PRO B 1 618 ? 9.141 17.531 -5.793 1 90.69 618 PRO B O 1
ATOM 10984 N N . ARG B 1 619 ? 8.852 15.406 -6.199 1 89.81 619 ARG B N 1
ATOM 10985 C CA . ARG B 1 619 ? 7.926 15.188 -5.094 1 89.81 619 ARG B CA 1
ATOM 10986 C C . ARG B 1 619 ? 8.641 15.273 -3.75 1 89.81 619 ARG B C 1
ATOM 10988 O O . ARG B 1 619 ? 8 15.391 -2.705 1 89.81 619 ARG B O 1
ATOM 10995 N N . LEU B 1 620 ? 9.977 15.203 -3.768 1 94.12 620 LEU B N 1
ATOM 10996 C CA . LEU B 1 620 ? 10.742 15.266 -2.531 1 94.12 620 LEU B CA 1
ATOM 10997 C C . LEU B 1 620 ? 10.977 16.719 -2.111 1 94.12 620 LEU B C 1
ATOM 10999 O O . LEU B 1 620 ? 11.422 16.984 -0.992 1 94.12 620 LEU B O 1
ATOM 11003 N N . LEU B 1 621 ? 10.641 17.641 -2.996 1 91.81 621 LEU B N 1
ATOM 11004 C CA . LEU B 1 621 ? 10.836 19.062 -2.709 1 91.81 621 LEU B CA 1
ATOM 11005 C C . LEU B 1 621 ? 9.602 19.641 -2.033 1 91.81 621 LEU B C 1
ATOM 11007 O O . LEU B 1 621 ? 8.523 19.062 -2.084 1 91.81 621 LEU B O 1
ATOM 11011 N N . HIS B 1 622 ? 9.766 20.703 -1.362 1 83 622 HIS B N 1
ATOM 11012 C CA . HIS B 1 622 ? 8.688 21.328 -0.597 1 83 622 HIS B CA 1
ATOM 11013 C C . HIS B 1 622 ? 7.617 21.891 -1.519 1 83 622 HIS B C 1
ATOM 11015 O O . HIS B 1 622 ? 6.441 21.953 -1.148 1 83 622 HIS B O 1
ATOM 11021 N N . ARG B 1 623 ? 7.969 22.234 -2.744 1 71.81 623 ARG B N 1
ATOM 11022 C CA . ARG B 1 623 ? 7.027 22.812 -3.705 1 71.81 623 ARG B CA 1
ATOM 11023 C C . ARG B 1 623 ? 6.215 21.703 -4.383 1 71.81 623 ARG B C 1
ATOM 11025 O O . ARG B 1 623 ? 6.629 20.547 -4.418 1 71.81 623 ARG B O 1
ATOM 11032 N N . ASP B 1 624 ? 5.082 22.25 -4.82 1 78.38 624 ASP B N 1
ATOM 11033 C CA . ASP B 1 624 ? 4.238 21.359 -5.609 1 78.38 624 ASP B CA 1
ATOM 11034 C C . ASP B 1 624 ? 5 20.797 -6.805 1 78.38 624 ASP B C 1
ATOM 11036 O O . ASP B 1 624 ? 5.688 21.531 -7.516 1 78.38 624 ASP B O 1
ATOM 11040 N N . HIS B 1 625 ? 4.988 19.5 -6.934 1 82.69 625 HIS B N 1
ATOM 11041 C CA . HIS B 1 625 ? 5.805 18.812 -7.93 1 82.69 625 HIS B CA 1
ATOM 11042 C C . HIS B 1 625 ? 5.391 19.203 -9.344 1 82.69 625 HIS B C 1
ATOM 11044 O O . HIS B 1 625 ? 6.238 19.312 -10.234 1 82.69 625 HIS B O 1
ATOM 11050 N N . LEU B 1 626 ? 4.148 19.469 -9.547 1 78.12 626 LEU B N 1
ATOM 11051 C CA . LEU B 1 626 ? 3.695 19.844 -10.883 1 78.12 626 LEU B CA 1
ATOM 11052 C C . LEU B 1 626 ? 4.195 21.219 -11.266 1 78.12 626 LEU B C 1
ATOM 11054 O O . LEU B 1 626 ? 4.582 21.453 -12.414 1 78.12 626 LEU B O 1
ATOM 11058 N N . GLY B 1 627 ? 4.164 22.094 -10.281 1 81.56 627 GLY B N 1
ATOM 11059 C CA . GLY B 1 627 ? 4.73 23.422 -10.523 1 81.56 627 GLY B CA 1
ATOM 11060 C C . GLY B 1 627 ? 6.219 23.391 -10.805 1 81.56 627 GLY B C 1
ATOM 11061 O O . GLY B 1 627 ? 6.707 24.094 -11.68 1 81.56 627 GLY B O 1
ATOM 11062 N N . THR B 1 628 ? 6.859 22.562 -10.109 1 87.25 628 THR B N 1
ATOM 11063 C CA . THR B 1 628 ? 8.297 22.422 -10.281 1 87.25 628 THR B CA 1
ATOM 11064 C C . THR B 1 628 ? 8.625 21.844 -11.664 1 87.25 628 THR B C 1
ATOM 11066 O O . THR B 1 628 ? 9.531 22.328 -12.344 1 87.25 628 THR B O 1
ATOM 11069 N N . GLU B 1 629 ? 7.902 20.891 -12.055 1 84.94 629 GLU B N 1
ATOM 11070 C CA . GLU B 1 629 ? 8.109 20.281 -13.367 1 84.94 629 GLU B CA 1
ATOM 11071 C C . GLU B 1 629 ? 7.809 21.266 -14.492 1 84.94 629 GLU B C 1
ATOM 11073 O O . GLU B 1 629 ? 8.492 21.266 -15.523 1 84.94 629 GLU B O 1
ATOM 11078 N N . SER B 1 630 ? 6.797 22.031 -14.305 1 83.5 630 SER B N 1
ATOM 11079 C CA . SER B 1 630 ? 6.426 23.016 -15.312 1 83.5 630 SER B CA 1
ATOM 11080 C C . SER B 1 630 ? 7.523 24.047 -15.5 1 83.5 630 SER B C 1
ATOM 11082 O O . SER B 1 630 ? 7.855 24.422 -16.641 1 83.5 630 SER B O 1
ATOM 11084 N N . VAL B 1 631 ? 8.023 24.516 -14.422 1 86.69 631 VAL B N 1
ATOM 11085 C CA . VAL B 1 631 ? 9.102 25.5 -14.492 1 86.69 631 VAL B CA 1
ATOM 11086 C C . VAL B 1 631 ? 10.297 24.891 -15.234 1 86.69 631 VAL B C 1
ATOM 11088 O O . VAL B 1 631 ? 10.867 25.531 -16.125 1 86.69 631 VAL B O 1
ATOM 11091 N N . TYR B 1 632 ? 10.617 23.734 -14.922 1 89.19 632 TYR B N 1
ATOM 11092 C CA . TYR B 1 632 ? 11.742 23.062 -15.57 1 89.19 632 TYR B CA 1
ATOM 11093 C C . TYR B 1 632 ? 11.492 22.906 -17.062 1 89.19 632 TYR B C 1
ATOM 11095 O O . TYR B 1 632 ? 12.375 23.203 -17.875 1 89.19 632 TYR B O 1
ATOM 11103 N N . ASN B 1 633 ? 10.367 22.469 -17.438 1 84.12 633 ASN B N 1
ATOM 11104 C CA . ASN B 1 633 ? 10.047 22.234 -18.844 1 84.12 633 ASN B CA 1
ATOM 11105 C C . ASN B 1 633 ? 10.094 23.531 -19.656 1 84.12 633 ASN B C 1
ATOM 11107 O O . ASN B 1 633 ? 10.578 23.547 -20.781 1 84.12 633 ASN B O 1
ATOM 11111 N N . GLU B 1 634 ? 9.578 24.531 -19.078 1 85.25 634 GLU B N 1
ATOM 11112 C CA . GLU B 1 634 ? 9.594 25.828 -19.766 1 85.25 634 GLU B CA 1
ATOM 11113 C C . GLU B 1 634 ? 11.016 26.328 -19.953 1 85.25 634 GLU B C 1
ATOM 11115 O O . GLU B 1 634 ? 11.367 26.844 -21.016 1 85.25 634 GLU B O 1
ATOM 11120 N N . VAL B 1 635 ? 11.75 26.172 -18.953 1 89.94 635 VAL B N 1
ATOM 11121 C CA . VAL B 1 635 ? 13.133 26.641 -19.031 1 89.94 635 VAL B CA 1
ATOM 11122 C C . VAL B 1 635 ? 13.914 25.766 -20 1 89.94 635 VAL B C 1
ATOM 11124 O O . VAL B 1 635 ? 14.727 26.266 -20.781 1 89.94 635 VAL B O 1
ATOM 11127 N N . ALA B 1 636 ? 13.75 24.469 -19.922 1 87.69 636 ALA B N 1
ATOM 11128 C CA . ALA B 1 636 ? 14.438 23.547 -20.828 1 87.69 636 ALA B CA 1
ATOM 11129 C C . ALA B 1 636 ? 14.094 23.828 -22.281 1 87.69 636 ALA B C 1
ATOM 11131 O O . ALA B 1 636 ? 14.961 23.781 -23.156 1 87.69 636 ALA B O 1
ATOM 11132 N N . GLN B 1 637 ? 12.875 24.156 -22.562 1 84 637 GLN B N 1
ATOM 11133 C CA . GLN B 1 637 ? 12.445 24.516 -23.906 1 84 637 GLN B CA 1
ATOM 11134 C C . GLN B 1 637 ? 13.062 25.828 -24.359 1 84 637 GLN B C 1
ATOM 11136 O O . GLN B 1 637 ? 13.484 25.953 -25.516 1 84 637 GLN B O 1
ATOM 11141 N N . ALA B 1 638 ? 13.062 26.719 -23.484 1 85.5 638 ALA B N 1
ATOM 11142 C CA . ALA B 1 638 ? 13.68 28.016 -23.797 1 85.5 638 ALA B CA 1
ATOM 11143 C C . ALA B 1 638 ? 15.156 27.859 -24.109 1 85.5 638 ALA B C 1
ATOM 11145 O O . ALA B 1 638 ? 15.672 28.5 -25.031 1 85.5 638 ALA B O 1
ATOM 11146 N N . ALA B 1 639 ? 15.789 27.062 -23.328 1 86.5 639 ALA B N 1
ATOM 11147 C CA . ALA B 1 639 ? 17.219 26.828 -23.547 1 86.5 639 ALA B CA 1
ATOM 11148 C C . ALA B 1 639 ? 17.469 26.188 -24.906 1 86.5 639 ALA B C 1
ATOM 11150 O O . ALA B 1 639 ? 18.469 26.484 -25.578 1 86.5 639 ALA B O 1
ATOM 11151 N N . ARG B 1 640 ? 16.578 25.391 -25.312 1 81.12 640 ARG B N 1
ATOM 11152 C CA . ARG B 1 640 ? 16.703 24.734 -26.625 1 81.12 640 ARG B CA 1
ATOM 11153 C C . ARG B 1 640 ? 16.422 25.719 -27.75 1 81.12 640 ARG B C 1
ATOM 11155 O O . ARG B 1 640 ? 17.062 25.656 -28.812 1 81.12 640 ARG B O 1
ATOM 11162 N N . MET B 1 641 ? 15.516 26.562 -27.547 1 75.31 641 MET B N 1
ATOM 11163 C CA . MET B 1 641 ? 15.102 27.516 -28.578 1 75.31 641 MET B CA 1
ATOM 11164 C C . MET B 1 641 ? 16.156 28.594 -28.766 1 75.31 641 MET B C 1
ATOM 11166 O O . MET B 1 641 ? 16.391 29.062 -29.875 1 75.31 641 MET B O 1
ATOM 11170 N N . ILE B 1 642 ? 16.656 29.078 -27.594 1 67.88 642 ILE B N 1
ATOM 11171 C CA . ILE B 1 642 ? 17.594 30.203 -27.656 1 67.88 642 ILE B CA 1
ATOM 11172 C C . ILE B 1 642 ? 18.953 29.703 -28.156 1 67.88 642 ILE B C 1
ATOM 11174 O O . ILE B 1 642 ? 19.969 30.359 -27.969 1 67.88 642 ILE B O 1
ATOM 11178 N N . SER B 1 643 ? 18.922 28.75 -29 1 58.66 643 SER B N 1
ATOM 11179 C CA . SER B 1 643 ? 19.969 28.391 -29.969 1 58.66 643 SER B CA 1
ATOM 11180 C C . SER B 1 643 ? 21.125 27.688 -29.281 1 58.66 643 SER B C 1
ATOM 11182 O O . SER B 1 643 ? 22.266 27.734 -29.766 1 58.66 643 SER B O 1
ATOM 11184 N N . LEU B 1 644 ? 20.906 27.281 -28.047 1 67.88 644 LEU B N 1
ATOM 11185 C CA . LEU B 1 644 ? 22.016 26.484 -27.547 1 67.88 644 LEU B CA 1
ATOM 11186 C C . LEU B 1 644 ? 22.078 25.125 -28.234 1 67.88 644 LEU B C 1
ATOM 11188 O O . LEU B 1 644 ? 23.109 24.453 -28.203 1 67.88 644 LEU B O 1
ATOM 11192 N N . HIS B 1 645 ? 20.922 25.016 -29 1 66.75 645 HIS B N 1
ATOM 11193 C CA . HIS B 1 645 ? 20.891 23.75 -29.734 1 66.75 645 HIS B CA 1
ATOM 11194 C C . HIS B 1 645 ? 21.797 23.812 -30.953 1 66.75 645 HIS B C 1
ATOM 11196 O O . HIS B 1 645 ? 21.688 24.734 -31.766 1 66.75 645 HIS B O 1
ATOM 11202 N N . GLY B 1 646 ? 22.672 23 -31.094 1 66.12 646 GLY B N 1
ATOM 11203 C CA . GLY B 1 646 ? 23.516 22.891 -32.25 1 66.12 646 GLY B CA 1
ATOM 11204 C C . GLY B 1 646 ? 24.797 23.703 -32.156 1 66.12 646 GLY B C 1
ATOM 11205 O O . GLY B 1 646 ? 25.609 23.75 -33.062 1 66.12 646 GLY B O 1
ATOM 11206 N N . VAL B 1 647 ? 24.938 24.406 -31.078 1 73.38 647 VAL B N 1
ATOM 11207 C CA . VAL B 1 647 ? 26.141 25.219 -30.922 1 73.38 647 VAL B CA 1
ATOM 11208 C C . VAL B 1 647 ? 27.203 24.438 -30.156 1 73.38 647 VAL B C 1
ATOM 11210 O O . VAL B 1 647 ? 26.891 23.797 -29.156 1 73.38 647 VAL B O 1
ATOM 11213 N N . ASN B 1 648 ? 28.344 24.359 -30.703 1 75.06 648 ASN B N 1
ATOM 11214 C CA . ASN B 1 648 ? 29.438 23.625 -30.062 1 75.06 648 ASN B CA 1
ATOM 11215 C C . ASN B 1 648 ? 29.969 24.375 -28.844 1 75.06 648 ASN B C 1
ATOM 11217 O O . ASN B 1 648 ? 30.25 23.766 -27.797 1 75.06 648 ASN B O 1
ATOM 11221 N N . ASP B 1 649 ? 30.094 25.688 -29.031 1 83.69 649 ASP B N 1
ATOM 11222 C CA . ASP B 1 649 ? 30.578 26.469 -27.906 1 83.69 649 ASP B CA 1
ATOM 11223 C C . ASP B 1 649 ? 29.422 27.141 -27.172 1 83.69 649 ASP B C 1
ATOM 11225 O O . ASP B 1 649 ? 29.062 28.281 -27.469 1 83.69 649 ASP B O 1
ATOM 11229 N N . LYS B 1 650 ? 28.922 26.594 -26.203 1 87.75 650 LYS B N 1
ATOM 11230 C CA . LYS B 1 650 ? 27.75 27.047 -25.453 1 87.75 650 LYS B CA 1
ATOM 11231 C C . LYS B 1 650 ? 28.062 28.297 -24.641 1 87.75 650 LYS B C 1
ATOM 11233 O O . LYS B 1 650 ? 27.172 29.141 -24.422 1 87.75 650 LYS B O 1
ATOM 11238 N N . LEU B 1 651 ? 29.328 28.391 -24.172 1 89.56 651 LEU B N 1
ATOM 11239 C CA . LEU B 1 651 ? 29.703 29.562 -23.391 1 89.56 651 LEU B CA 1
ATOM 11240 C C . LEU B 1 651 ? 29.594 30.828 -24.234 1 89.56 651 LEU B C 1
ATOM 11242 O O . LEU B 1 651 ? 29.047 31.828 -23.766 1 89.56 651 LEU B O 1
ATOM 11246 N N . GLU B 1 652 ? 30.125 30.75 -25.469 1 88.31 652 GLU B N 1
ATOM 11247 C CA . GLU B 1 652 ? 30.062 31.922 -26.344 1 88.31 652 GLU B CA 1
ATOM 11248 C C . GLU B 1 652 ? 28.625 32.281 -26.703 1 88.31 652 GLU B C 1
ATOM 11250 O O . GLU B 1 652 ? 28.281 33.469 -26.812 1 88.31 652 GLU B O 1
ATOM 11255 N N . ALA B 1 653 ? 27.859 31.297 -26.922 1 87.38 653 ALA B N 1
ATOM 11256 C CA . ALA B 1 653 ? 26.453 31.516 -27.219 1 87.38 653 ALA B CA 1
ATOM 11257 C C . ALA B 1 653 ? 25.75 32.219 -26.047 1 87.38 653 ALA B C 1
ATOM 11259 O O . ALA B 1 653 ? 24.906 33.094 -26.25 1 87.38 653 ALA B O 1
ATOM 11260 N N . MET B 1 654 ? 26.094 31.812 -24.859 1 90.19 654 MET B N 1
ATOM 11261 C CA . MET B 1 654 ? 25.469 32.406 -23.656 1 90.19 654 MET B CA 1
ATOM 11262 C C . MET B 1 654 ? 25.984 33.812 -23.406 1 90.19 654 MET B C 1
ATOM 11264 O O . MET B 1 654 ? 25.234 34.656 -22.938 1 90.19 654 MET B O 1
ATOM 11268 N N . ARG B 1 655 ? 27.219 34.031 -23.781 1 88.5 655 ARG B N 1
ATOM 11269 C CA . ARG B 1 655 ? 27.797 35.375 -23.609 1 88.5 655 ARG B CA 1
ATOM 11270 C C . ARG B 1 655 ? 27.125 36.375 -24.516 1 88.5 655 ARG B C 1
ATOM 11272 O O . ARG B 1 655 ? 27 37.562 -24.172 1 88.5 655 ARG B O 1
ATOM 11279 N N . ARG B 1 656 ? 26.688 35.844 -25.641 1 85.06 656 ARG B N 1
ATOM 11280 C CA . ARG B 1 656 ? 26.062 36.719 -26.625 1 85.06 656 ARG B CA 1
ATOM 11281 C C . ARG B 1 656 ? 24.625 37.062 -26.234 1 85.06 656 ARG B C 1
ATOM 11283 O O . ARG B 1 656 ? 24.047 38.031 -26.734 1 85.06 656 ARG B O 1
ATOM 11290 N N . LEU B 1 657 ? 24.172 36.25 -25.406 1 82.69 657 LEU B N 1
ATOM 11291 C CA . LEU B 1 657 ? 22.797 36.469 -25 1 82.69 657 LEU B CA 1
ATOM 11292 C C . LEU B 1 657 ? 22.703 37.719 -24.109 1 82.69 657 LEU B C 1
ATOM 11294 O O . LEU B 1 657 ? 23.562 37.938 -23.266 1 82.69 657 LEU B O 1
ATOM 11298 N N . GLY B 1 658 ? 22.094 38.875 -24.594 1 62.38 658 GLY B N 1
ATOM 11299 C CA . GLY B 1 658 ? 21.969 40.125 -23.828 1 62.38 658 GLY B CA 1
ATOM 11300 C C . GLY B 1 658 ? 20.688 40.188 -23.016 1 62.38 658 GLY B C 1
ATOM 11301 O O . GLY B 1 658 ? 19.734 39.438 -23.281 1 62.38 658 GLY B O 1
ATOM 11302 N N . GLU B 1 659 ? 20.734 40.906 -21.719 1 56.44 659 GLU B N 1
ATOM 11303 C CA . GLU B 1 659 ? 19.578 41.156 -20.875 1 56.44 659 GLU B CA 1
ATOM 11304 C C . GLU B 1 659 ? 18.391 41.656 -21.688 1 56.44 659 GLU B C 1
ATOM 11306 O O . GLU B 1 659 ? 17.234 41.375 -21.359 1 56.44 659 GLU B O 1
ATOM 11311 N N . ASP B 1 660 ? 18.703 42.531 -22.672 1 50.03 660 ASP B N 1
ATOM 11312 C CA . ASP B 1 660 ? 17.688 43.281 -23.422 1 50.03 660 ASP B CA 1
ATOM 11313 C C . ASP B 1 660 ? 17.016 42.406 -24.469 1 50.03 660 ASP B C 1
ATOM 11315 O O . ASP B 1 660 ? 16.25 42.875 -25.297 1 50.03 660 ASP B O 1
ATOM 11319 N N . ASP B 1 661 ? 17.422 41.312 -24.562 1 53.12 661 ASP B N 1
ATOM 11320 C CA . ASP B 1 661 ? 16.719 40.531 -25.578 1 53.12 661 ASP B CA 1
ATOM 11321 C C . ASP B 1 661 ? 15.289 40.25 -25.156 1 53.12 661 ASP B C 1
ATOM 11323 O O . ASP B 1 661 ? 15 39.219 -24.562 1 53.12 661 ASP B O 1
ATOM 11327 N N . ASP B 1 662 ? 14.594 41.438 -24.828 1 45.25 662 ASP B N 1
ATOM 11328 C CA . ASP B 1 662 ? 13.227 41.656 -24.359 1 45.25 662 ASP B CA 1
ATOM 11329 C C . ASP B 1 662 ? 12.234 40.781 -25.078 1 45.25 662 ASP B C 1
ATOM 11331 O O . ASP B 1 662 ? 11.055 40.719 -24.734 1 45.25 662 ASP B O 1
ATOM 11335 N N . ASP B 1 663 ? 12.469 40.594 -26.359 1 47.72 663 ASP B N 1
ATOM 11336 C CA . ASP B 1 663 ? 11.305 40.156 -27.141 1 47.72 663 ASP B CA 1
ATOM 11337 C C . ASP B 1 663 ? 10.828 38.781 -26.688 1 47.72 663 ASP B C 1
ATOM 11339 O O . ASP B 1 663 ? 9.875 38.25 -27.234 1 47.72 663 ASP B O 1
ATOM 11343 N N . LYS B 1 664 ? 11.523 38.125 -25.891 1 52.62 664 LYS B N 1
ATOM 11344 C CA . LYS B 1 664 ? 11.062 36.75 -25.828 1 52.62 664 LYS B CA 1
ATOM 11345 C C . LYS B 1 664 ? 10.094 36.562 -24.656 1 52.62 664 LYS B C 1
ATOM 11347 O O . LYS B 1 664 ? 10.5 36.594 -23.5 1 52.62 664 LYS B O 1
ATOM 11352 N N . SER B 1 665 ? 8.812 36.969 -24.781 1 57.41 665 SER B N 1
ATOM 11353 C CA . SER B 1 665 ? 7.535 37.062 -24.078 1 57.41 665 SER B CA 1
ATOM 11354 C C . SER B 1 665 ? 7.246 35.844 -23.25 1 57.41 665 SER B C 1
ATOM 11356 O O . SER B 1 665 ? 6.25 35.781 -22.516 1 57.41 665 SER B O 1
ATOM 11358 N N . GLY B 1 666 ? 8.219 34.844 -23.094 1 67.81 666 GLY B N 1
ATOM 11359 C CA . GLY B 1 666 ? 7.715 33.719 -22.312 1 67.81 666 GLY B CA 1
ATOM 11360 C C . GLY B 1 666 ? 8.375 33.562 -20.953 1 67.81 666 GLY B C 1
ATOM 11361 O O . GLY B 1 666 ? 9.461 34.125 -20.734 1 67.81 666 GLY B O 1
ATOM 11362 N N . TRP B 1 667 ? 7.738 33.188 -19.922 1 78.25 667 TRP B N 1
ATOM 11363 C CA . TRP B 1 667 ? 8.203 32.969 -18.562 1 78.25 667 TRP B CA 1
ATOM 11364 C C . TRP B 1 667 ? 9.484 32.125 -18.547 1 78.25 667 TRP B C 1
ATOM 11366 O O . TRP B 1 667 ? 10.445 32.469 -17.859 1 78.25 667 TRP B O 1
ATOM 11376 N N . GLY B 1 668 ? 9.625 31.203 -19.391 1 85 668 GLY B N 1
ATOM 11377 C CA . GLY B 1 668 ? 10.766 30.312 -19.484 1 85 668 GLY B CA 1
ATOM 11378 C C . GLY B 1 668 ? 12.031 31 -19.969 1 85 668 GLY B C 1
ATOM 11379 O O . GLY B 1 668 ? 13.055 30.984 -19.297 1 85 668 GLY B O 1
ATOM 11380 N N . PRO B 1 669 ? 11.906 31.688 -21.031 1 86.25 669 PRO B N 1
ATOM 11381 C CA . PRO B 1 669 ? 13.07 32.438 -21.531 1 86.25 669 PRO B CA 1
ATOM 11382 C C . PRO B 1 669 ? 13.57 33.469 -20.547 1 86.25 669 PRO B C 1
ATOM 11384 O O . PRO B 1 669 ? 14.781 33.688 -20.438 1 86.25 669 PRO B O 1
ATOM 11387 N N . ARG B 1 670 ? 12.68 34.031 -19.891 1 84.75 670 ARG B N 1
ATOM 11388 C CA . ARG B 1 670 ? 13.078 35.062 -18.906 1 84.75 670 ARG B CA 1
ATOM 11389 C C . ARG B 1 670 ? 13.93 34.438 -17.797 1 84.75 670 ARG B C 1
ATOM 11391 O O . ARG B 1 670 ? 14.945 35 -17.406 1 84.75 670 ARG B O 1
ATOM 11398 N N . ILE B 1 671 ? 13.531 33.312 -17.328 1 87.75 671 ILE B N 1
ATOM 11399 C CA . ILE B 1 671 ? 14.273 32.625 -16.266 1 87.75 671 ILE B CA 1
ATOM 11400 C C . ILE B 1 671 ? 15.664 32.25 -16.781 1 87.75 671 ILE B C 1
ATOM 11402 O O . ILE B 1 671 ? 16.656 32.406 -16.062 1 87.75 671 ILE B O 1
ATOM 11406 N N . PHE B 1 672 ? 15.719 31.781 -17.969 1 91.12 672 PHE B N 1
ATOM 11407 C CA . PHE B 1 672 ? 16.984 31.375 -18.562 1 91.12 672 PHE B CA 1
ATOM 11408 C C . PHE B 1 672 ? 17.922 32.562 -18.703 1 91.12 672 PHE B C 1
ATOM 11410 O O . PHE B 1 672 ? 19.094 32.5 -18.328 1 91.12 672 PHE B O 1
ATOM 11417 N N . LEU B 1 673 ? 17.375 33.688 -19.203 1 89.31 673 LEU B N 1
ATOM 11418 C CA . LEU B 1 673 ? 18.188 34.875 -19.422 1 89.31 673 LEU B CA 1
ATOM 11419 C C . LEU B 1 673 ? 18.656 35.469 -18.094 1 89.31 673 LEU B C 1
ATOM 11421 O O . LEU B 1 673 ? 19.781 35.969 -18 1 89.31 673 LEU B O 1
ATOM 11425 N N . GLN B 1 674 ? 17.828 35.375 -17.141 1 86.69 674 GLN B N 1
ATOM 11426 C CA . GLN B 1 674 ? 18.203 35.875 -15.812 1 86.69 674 GLN B CA 1
ATOM 11427 C C . GLN B 1 674 ? 19.312 35 -15.219 1 86.69 674 GLN B C 1
ATOM 11429 O O . GLN B 1 674 ? 20.188 35.5 -14.516 1 86.69 674 GLN B O 1
ATOM 11434 N N . GLY B 1 675 ? 19.25 33.75 -15.484 1 90.69 675 GLY B N 1
ATOM 11435 C CA . GLY B 1 675 ? 20.312 32.844 -15.039 1 90.69 675 GLY B CA 1
ATOM 11436 C C . GLY B 1 675 ? 21.656 33.156 -15.688 1 90.69 675 GLY B C 1
ATOM 11437 O O . GLY B 1 675 ? 22.688 33.125 -15.016 1 90.69 675 GLY B O 1
ATOM 11438 N N . VAL B 1 676 ? 21.578 33.438 -16.906 1 91.06 676 VAL B N 1
ATOM 11439 C CA . VAL B 1 676 ? 22.797 33.781 -17.641 1 91.06 676 VAL B CA 1
ATOM 11440 C C . VAL B 1 676 ? 23.359 35.094 -17.125 1 91.06 676 VAL B C 1
ATOM 11442 O O . VAL B 1 676 ? 24.578 35.219 -16.938 1 91.06 676 VAL B O 1
ATOM 11445 N N . ALA B 1 677 ? 22.453 36.031 -16.969 1 88.5 677 ALA B N 1
ATOM 11446 C CA . ALA B 1 677 ? 22.891 37.312 -16.438 1 88.5 677 ALA B CA 1
ATOM 11447 C C . ALA B 1 677 ? 23.547 37.156 -15.062 1 88.5 677 ALA B C 1
ATOM 11449 O O . ALA B 1 677 ? 24.531 37.812 -14.766 1 88.5 677 ALA B O 1
ATOM 11450 N N . PHE B 1 678 ? 23 36.312 -14.273 1 88.5 678 PHE B N 1
ATOM 11451 C CA . PHE B 1 678 ? 23.562 36 -12.961 1 88.5 678 PHE B CA 1
ATOM 11452 C C . PHE B 1 678 ? 24.938 35.375 -13.094 1 88.5 678 PHE B C 1
ATOM 11454 O O . PHE B 1 678 ? 25.859 35.688 -12.352 1 88.5 678 PHE B O 1
ATOM 11461 N N . GLY B 1 679 ? 25.109 34.5 -13.992 1 91.06 679 GLY B N 1
ATOM 11462 C CA . GLY B 1 679 ? 26.406 33.875 -14.266 1 91.06 679 GLY B CA 1
ATOM 11463 C C . GLY B 1 679 ? 27.453 34.875 -14.688 1 91.06 679 GLY B C 1
ATOM 11464 O O . GLY B 1 679 ? 28.609 34.812 -14.242 1 91.06 679 GLY B O 1
ATOM 11465 N N . LYS B 1 680 ? 27.047 35.844 -15.461 1 88.88 680 LYS B N 1
ATOM 11466 C CA . LYS B 1 680 ? 27.969 36.875 -15.914 1 88.88 680 LYS B CA 1
ATOM 11467 C C . LYS B 1 680 ? 28.438 37.719 -14.742 1 88.88 680 LYS B C 1
ATOM 11469 O O . LYS B 1 680 ? 29.594 38.125 -14.688 1 88.88 680 LYS B O 1
ATOM 11474 N N . CYS B 1 681 ? 27.5 37.969 -13.914 1 85 681 CYS B N 1
ATOM 11475 C CA . CYS B 1 681 ? 27.828 38.75 -12.719 1 85 681 CYS B CA 1
ATOM 11476 C C . CYS B 1 681 ? 28.812 38 -11.836 1 85 681 CYS B C 1
ATOM 11478 O O . CYS B 1 681 ? 29.75 38.594 -11.297 1 85 681 CYS B O 1
ATOM 11480 N N . LEU B 1 682 ? 28.656 36.719 -11.703 1 88.75 682 LEU B N 1
ATOM 11481 C CA . LEU B 1 682 ? 29.5 35.906 -10.859 1 88.75 682 LEU B CA 1
ATOM 11482 C C . LEU B 1 682 ? 30.891 35.75 -11.469 1 88.75 682 LEU B C 1
ATOM 11484 O O . LEU B 1 682 ? 31.875 35.594 -10.742 1 88.75 682 LEU B O 1
ATOM 11488 N N . GLU B 1 683 ? 30.938 35.781 -12.734 1 87.56 683 GLU B N 1
ATOM 11489 C CA . GLU B 1 683 ? 32.219 35.656 -13.43 1 87.56 683 GLU B CA 1
ATOM 11490 C C . GLU B 1 683 ? 33.188 36.719 -12.977 1 87.56 683 GLU B C 1
ATOM 11492 O O . GLU B 1 683 ? 34.406 36.438 -12.883 1 87.56 683 GLU B O 1
ATOM 11497 N N . THR B 1 684 ? 32.75 37.844 -12.602 1 82.25 684 THR B N 1
ATOM 11498 C CA . THR B 1 684 ? 33.594 38.969 -12.242 1 82.25 684 THR B CA 1
ATOM 11499 C C . THR B 1 684 ? 33.938 38.969 -10.758 1 82.25 684 THR B C 1
ATOM 11501 O O . THR B 1 684 ? 34.75 39.75 -10.289 1 82.25 684 THR B O 1
ATOM 11504 N N . MET B 1 685 ? 33.406 38 -10.062 1 81.5 685 MET B N 1
ATOM 11505 C CA . MET B 1 685 ? 33.594 37.938 -8.617 1 81.5 685 MET B CA 1
ATOM 11506 C C . MET B 1 685 ? 34.75 37 -8.25 1 81.5 685 MET B C 1
ATOM 11508 O O . MET B 1 685 ? 34.781 35.844 -8.664 1 81.5 685 MET B O 1
ATOM 11512 N N . PRO B 1 686 ? 35.75 37.531 -7.43 1 77.12 686 PRO B N 1
ATOM 11513 C CA . PRO B 1 686 ? 36.875 36.656 -7.059 1 77.12 686 PRO B CA 1
ATOM 11514 C C . PRO B 1 686 ? 36.469 35.5 -6.18 1 77.12 686 PRO B C 1
ATOM 11516 O O . PRO B 1 686 ? 37 34.406 -6.305 1 77.12 686 PRO B O 1
ATOM 11519 N N . LYS B 1 687 ? 35.531 35.625 -5.262 1 85 687 LYS B N 1
ATOM 11520 C CA . LYS B 1 687 ? 35.094 34.531 -4.367 1 85 687 LYS B CA 1
ATOM 11521 C C . LYS B 1 687 ? 33.781 33.938 -4.844 1 85 687 LYS B C 1
ATOM 11523 O O . LYS B 1 687 ? 32.906 33.594 -4.031 1 85 687 LYS B O 1
ATOM 11528 N N . ARG B 1 688 ? 33.688 33.688 -6.176 1 87.56 688 ARG B N 1
ATOM 11529 C CA . ARG B 1 688 ? 32.438 33.25 -6.766 1 87.56 688 ARG B CA 1
ATOM 11530 C C . ARG B 1 688 ? 32.062 31.859 -6.277 1 87.56 688 ARG B C 1
ATOM 11532 O O . ARG B 1 688 ? 30.891 31.578 -6 1 87.56 688 ARG B O 1
ATOM 11539 N N . TRP B 1 689 ? 33 30.969 -6.117 1 92.12 689 TRP B N 1
ATOM 11540 C CA . TRP B 1 689 ? 32.688 29.594 -5.762 1 92.12 689 TRP B CA 1
ATOM 11541 C C . TRP B 1 689 ? 32.312 29.484 -4.293 1 92.12 689 TRP B C 1
ATOM 11543 O O . TRP B 1 689 ? 31.5 28.625 -3.92 1 92.12 689 TRP B O 1
ATOM 11553 N N . GLU B 1 690 ? 32.875 30.297 -3.422 1 89.81 690 GLU B N 1
ATOM 11554 C CA . GLU B 1 690 ? 32.469 30.344 -2.025 1 89.81 690 GLU B CA 1
ATOM 11555 C C . GLU B 1 690 ? 31.016 30.828 -1.896 1 89.81 690 GLU B C 1
ATOM 11557 O O . GLU B 1 690 ? 30.234 30.266 -1.132 1 89.81 690 GLU B O 1
ATOM 11562 N N . VAL B 1 691 ? 30.719 31.781 -2.693 1 87.69 691 VAL B N 1
ATOM 11563 C CA . VAL B 1 691 ? 29.359 32.344 -2.693 1 87.69 691 VAL B CA 1
ATOM 11564 C C . VAL B 1 691 ? 28.375 31.297 -3.223 1 87.69 691 VAL B C 1
ATOM 11566 O O . VAL B 1 691 ? 27.297 31.109 -2.652 1 87.69 691 VAL B O 1
ATOM 11569 N N . LEU B 1 692 ? 28.781 30.656 -4.266 1 92.19 692 LEU B N 1
ATOM 11570 C CA . LEU B 1 692 ? 27.906 29.641 -4.867 1 92.19 692 LEU B CA 1
ATOM 11571 C C . LEU B 1 692 ? 27.719 28.453 -3.928 1 92.19 692 LEU B C 1
ATOM 11573 O O . LEU B 1 692 ? 26.625 27.891 -3.836 1 92.19 692 LEU B O 1
ATOM 11577 N N . ALA B 1 693 ? 28.766 28.047 -3.273 1 93.75 693 ALA B N 1
ATOM 11578 C CA . ALA B 1 693 ? 28.656 26.953 -2.324 1 93.75 693 ALA B CA 1
ATOM 11579 C C . ALA B 1 693 ? 27.672 27.281 -1.206 1 93.75 693 ALA B C 1
ATOM 11581 O O . ALA B 1 693 ? 26.812 26.453 -0.875 1 93.75 693 ALA B O 1
ATOM 11582 N N . GLU B 1 694 ? 27.828 28.422 -0.718 1 89.81 694 GLU B N 1
ATOM 11583 C CA . GLU B 1 694 ? 26.922 28.844 0.345 1 89.81 694 GLU B CA 1
ATOM 11584 C C . GLU B 1 694 ? 25.484 28.938 -0.162 1 89.81 694 GLU B C 1
ATOM 11586 O O . GLU B 1 694 ? 24.547 28.547 0.539 1 89.81 694 GLU B O 1
ATOM 11591 N N . PHE B 1 695 ? 25.391 29.438 -1.351 1 88.19 695 PHE B N 1
ATOM 11592 C CA . PHE B 1 695 ? 24.078 29.562 -1.972 1 88.19 695 PHE B CA 1
ATOM 11593 C C . PHE B 1 695 ? 23.406 28.203 -2.098 1 88.19 695 PHE B C 1
ATOM 11595 O O . PHE B 1 695 ? 22.25 28.047 -1.726 1 88.19 695 PHE B O 1
ATOM 11602 N N . TRP B 1 696 ? 24.094 27.297 -2.58 1 94.38 696 TRP B N 1
ATOM 11603 C CA . TRP B 1 696 ? 23.484 26 -2.885 1 94.38 696 TRP B CA 1
ATOM 11604 C C . TRP B 1 696 ? 23.203 25.219 -1.607 1 94.38 696 TRP B C 1
ATOM 11606 O O . TRP B 1 696 ? 22.234 24.469 -1.531 1 94.38 696 TRP B O 1
ATOM 11616 N N . VAL B 1 697 ? 24.047 25.312 -0.629 1 93.75 697 VAL B N 1
ATOM 11617 C CA . VAL B 1 697 ? 23.766 24.703 0.663 1 93.75 697 VAL B CA 1
ATOM 11618 C C . VAL B 1 697 ? 22.453 25.266 1.216 1 93.75 697 VAL B C 1
ATOM 11620 O O . VAL B 1 697 ? 21.578 24.516 1.639 1 93.75 697 VAL B O 1
ATOM 11623 N N . GLY B 1 698 ? 22.344 26.562 1.112 1 90 698 GLY B N 1
ATOM 11624 C CA . GLY B 1 698 ? 21.109 27.203 1.563 1 90 698 GLY B CA 1
ATOM 11625 C C . GLY B 1 698 ? 19.891 26.781 0.761 1 90 698 GLY B C 1
ATOM 11626 O O . GLY B 1 698 ? 18.828 26.531 1.326 1 90 698 GLY B O 1
ATOM 11627 N N . ALA B 1 699 ? 20.062 26.703 -0.528 1 90.12 699 ALA B N 1
ATOM 11628 C CA . ALA B 1 699 ? 18.969 26.328 -1.414 1 90.12 699 ALA B CA 1
ATOM 11629 C C . ALA B 1 699 ? 18.484 24.906 -1.129 1 90.12 699 ALA B C 1
ATOM 11631 O O . ALA B 1 699 ? 17.281 24.641 -1.119 1 90.12 699 ALA B O 1
ATOM 11632 N N . LEU B 1 700 ? 19.406 24.031 -0.891 1 93.81 700 LEU B N 1
ATOM 11633 C CA . LEU B 1 700 ? 19.047 22.641 -0.609 1 93.81 700 LEU B CA 1
ATOM 11634 C C . LEU B 1 700 ? 18.344 22.516 0.741 1 93.81 700 LEU B C 1
ATOM 11636 O O . LEU B 1 700 ? 17.344 21.812 0.865 1 93.81 700 LEU B O 1
ATOM 11640 N N . LEU B 1 701 ? 18.875 23.203 1.712 1 93.06 701 LEU B N 1
ATOM 11641 C CA . LEU B 1 701 ? 18.297 23.156 3.053 1 93.06 701 LEU B CA 1
ATOM 11642 C C . LEU B 1 701 ? 16.891 23.75 3.074 1 93.06 701 LEU B C 1
ATOM 11644 O O . LEU B 1 701 ? 16.031 23.297 3.824 1 93.06 701 LEU B O 1
ATOM 11648 N N . TYR B 1 702 ? 16.703 24.719 2.264 1 88.44 702 TYR B N 1
ATOM 11649 C CA . TYR B 1 702 ? 15.375 25.312 2.168 1 88.44 702 TYR B CA 1
ATOM 11650 C C . TYR B 1 702 ? 14.391 24.375 1.49 1 88.44 702 TYR B C 1
ATOM 11652 O O . TYR B 1 702 ? 13.195 24.391 1.794 1 88.44 702 TYR B O 1
ATOM 11660 N N . ALA B 1 703 ? 14.852 23.578 0.659 1 90.94 703 ALA B N 1
ATOM 11661 C CA . ALA B 1 703 ? 14 22.672 -0.107 1 90.94 703 ALA B CA 1
ATOM 11662 C C . ALA B 1 703 ? 13.688 21.406 0.692 1 90.94 703 ALA B C 1
ATOM 11664 O O . ALA B 1 703 ? 12.758 20.672 0.361 1 90.94 703 ALA B O 1
ATOM 11665 N N . ALA B 1 704 ? 14.32 21.078 1.723 1 92.94 704 ALA B N 1
ATOM 11666 C CA . ALA B 1 704 ? 14.305 19.781 2.395 1 92.94 704 ALA B CA 1
ATOM 11667 C C . ALA B 1 704 ? 13.023 19.594 3.205 1 92.94 704 ALA B C 1
ATOM 11669 O O . ALA B 1 704 ? 12.383 18.547 3.137 1 92.94 704 ALA B O 1
ATOM 11670 N N . PRO B 1 705 ? 12.578 20.641 3.969 1 90.44 705 PRO B N 1
ATOM 11671 C CA . PRO B 1 705 ? 11.352 20.422 4.738 1 90.44 705 PRO B CA 1
ATOM 11672 C C . PRO B 1 705 ? 10.117 20.328 3.85 1 90.44 705 PRO B C 1
ATOM 11674 O O . PRO B 1 705 ? 9.867 21.203 3.018 1 90.44 705 PRO B O 1
ATOM 11677 N N . SER B 1 706 ? 9.484 19.234 3.906 1 88.88 706 SER B N 1
ATOM 11678 C CA . SER B 1 706 ? 8.289 18.984 3.109 1 88.88 706 SER B CA 1
ATOM 11679 C C . SER B 1 706 ? 7.293 18.109 3.861 1 88.88 706 SER B C 1
ATOM 11681 O O . SER B 1 706 ? 7.668 17.375 4.777 1 88.88 706 SER B O 1
ATOM 11683 N N . ASP B 1 707 ? 6.004 18.156 3.512 1 85.12 707 ASP B N 1
ATOM 11684 C CA . ASP B 1 707 ? 4.961 17.344 4.137 1 85.12 707 ASP B CA 1
ATOM 11685 C C . ASP B 1 707 ? 4.727 16.047 3.363 1 85.12 707 ASP B C 1
ATOM 11687 O O . ASP B 1 707 ? 3.787 15.305 3.656 1 85.12 707 ASP B O 1
ATOM 11691 N N . ASN B 1 708 ? 5.617 15.797 2.439 1 88.81 708 ASN B N 1
ATOM 11692 C CA . ASN B 1 708 ? 5.48 14.602 1.621 1 88.81 708 ASN B CA 1
ATOM 11693 C C . ASN B 1 708 ? 6.211 13.406 2.24 1 88.81 708 ASN B C 1
ATOM 11695 O O . ASN B 1 708 ? 7.113 12.836 1.623 1 88.81 708 ASN B O 1
ATOM 11699 N N . ALA B 1 709 ? 5.746 12.938 3.385 1 91.75 709 ALA B N 1
ATOM 11700 C CA . ALA B 1 709 ? 6.406 11.859 4.125 1 91.75 709 ALA B CA 1
ATOM 11701 C C . ALA B 1 709 ? 6.363 10.547 3.348 1 91.75 709 ALA B C 1
ATOM 11703 O O . ALA B 1 709 ? 7.328 9.781 3.355 1 91.75 709 ALA B O 1
ATOM 11704 N N . GLU B 1 710 ? 5.305 10.328 2.58 1 90.44 710 GLU B N 1
ATOM 11705 C CA . GLU B 1 710 ? 5.152 9.086 1.828 1 90.44 710 GLU B CA 1
ATOM 11706 C C . GLU B 1 710 ? 6.207 8.969 0.731 1 90.44 710 GLU B C 1
ATOM 11708 O O . GLU B 1 710 ? 6.793 7.906 0.531 1 90.44 710 GLU B O 1
ATOM 11713 N N . ASP B 1 711 ? 6.453 10.047 0.069 1 91.62 711 ASP B N 1
ATOM 11714 C CA . ASP B 1 711 ? 7.43 10.039 -1.015 1 91.62 711 ASP B CA 1
ATOM 11715 C C . ASP B 1 711 ? 8.844 9.836 -0.477 1 91.62 711 ASP B C 1
ATOM 11717 O O . ASP B 1 711 ? 9.656 9.148 -1.095 1 91.62 711 ASP B O 1
ATOM 11721 N N . HIS B 1 712 ? 9.117 10.414 0.635 1 95.5 712 HIS B N 1
ATOM 11722 C CA . HIS B 1 712 ? 10.422 10.234 1.25 1 95.5 712 HIS B CA 1
ATOM 11723 C C . HIS B 1 712 ? 10.633 8.789 1.693 1 95.5 712 HIS B C 1
ATOM 11725 O O . HIS B 1 712 ? 11.727 8.234 1.533 1 95.5 712 HIS B O 1
ATOM 11731 N N . ILE B 1 713 ? 9.641 8.211 2.213 1 94.88 713 ILE B N 1
ATOM 11732 C CA . ILE B 1 713 ? 9.75 6.824 2.666 1 94.88 713 ILE B CA 1
ATOM 11733 C C . ILE B 1 713 ? 9.852 5.895 1.46 1 94.88 713 ILE B C 1
ATOM 11735 O O . ILE B 1 713 ? 10.609 4.922 1.482 1 94.88 713 ILE B O 1
ATOM 11739 N N . GLU B 1 714 ? 9.148 6.207 0.436 1 92.19 714 GLU B N 1
ATOM 11740 C CA . GLU B 1 714 ? 9.211 5.383 -0.769 1 92.19 714 GLU B CA 1
ATOM 11741 C C . GLU B 1 714 ? 10.602 5.414 -1.391 1 92.19 714 GLU B C 1
ATOM 11743 O O . GLU B 1 714 ? 11.055 4.422 -1.967 1 92.19 714 GLU B O 1
ATOM 11748 N N . CYS B 1 715 ? 11.25 6.508 -1.26 1 92.81 715 CYS B N 1
ATOM 11749 C CA . CYS B 1 715 ? 12.57 6.664 -1.854 1 92.81 715 CYS B CA 1
ATOM 11750 C C . CYS B 1 715 ? 13.594 5.77 -1.158 1 92.81 715 CYS B C 1
ATOM 11752 O O . CYS B 1 715 ? 14.625 5.438 -1.733 1 92.81 715 CYS B O 1
ATOM 11754 N N . LEU B 1 716 ? 13.305 5.348 0.079 1 94.31 716 LEU B N 1
ATOM 11755 C CA . LEU B 1 716 ? 14.227 4.504 0.831 1 94.31 716 LEU B CA 1
ATOM 11756 C C . LEU B 1 716 ? 14.398 3.146 0.153 1 94.31 716 LEU B C 1
ATOM 11758 O O . LEU B 1 716 ? 15.453 2.52 0.266 1 94.31 716 LEU B O 1
ATOM 11762 N N . ALA B 1 717 ? 13.406 2.711 -0.587 1 91.56 717 ALA B N 1
ATOM 11763 C CA . ALA B 1 717 ? 13.453 1.413 -1.255 1 91.56 717 ALA B CA 1
ATOM 11764 C C . ALA B 1 717 ? 14.195 1.505 -2.584 1 91.56 717 ALA B C 1
ATOM 11766 O O . ALA B 1 717 ? 14.5 0.483 -3.205 1 91.56 717 ALA B O 1
ATOM 11767 N N . GLN B 1 718 ? 14.508 2.713 -3.004 1 89.94 718 GLN B N 1
ATOM 11768 C CA . GLN B 1 718 ? 15.203 2.928 -4.27 1 89.94 718 GLN B CA 1
ATOM 11769 C C . GLN B 1 718 ? 16.625 3.43 -4.043 1 89.94 718 GLN B C 1
ATOM 11771 O O . GLN B 1 718 ? 17.141 4.223 -4.836 1 89.94 718 GLN B O 1
ATOM 11776 N N . GLY B 1 719 ? 17.188 3.059 -2.941 1 91.62 719 GLY B N 1
ATOM 11777 C CA . GLY B 1 719 ? 18.562 3.426 -2.645 1 91.62 719 GLY B CA 1
ATOM 11778 C C . GLY B 1 719 ? 18.688 4.641 -1.741 1 91.62 719 GLY B C 1
ATOM 11779 O O . GLY B 1 719 ? 19.75 4.922 -1.202 1 91.62 719 GLY B O 1
ATOM 11780 N N . GLY B 1 720 ? 17.578 5.406 -1.597 1 93.5 720 GLY B N 1
ATOM 11781 C CA . GLY B 1 720 ? 17.578 6.574 -0.733 1 93.5 720 GLY B CA 1
ATOM 11782 C C . GLY B 1 720 ? 18.094 7.824 -1.423 1 93.5 720 GLY B C 1
ATOM 11783 O O . GLY B 1 720 ? 18.703 7.742 -2.492 1 93.5 720 GLY B O 1
ATOM 11784 N N . GLU B 1 721 ? 17.75 8.984 -0.858 1 95.94 721 GLU B N 1
ATOM 11785 C CA . GLU B 1 721 ? 18.188 10.297 -1.341 1 95.94 721 GLU B CA 1
ATOM 11786 C C . GLU B 1 721 ? 18.734 11.148 -0.203 1 95.94 721 GLU B C 1
ATOM 11788 O O . GLU B 1 721 ? 18.297 11.023 0.942 1 95.94 721 GLU B O 1
ATOM 11793 N N . PHE B 1 722 ? 19.75 11.977 -0.525 1 97.56 722 PHE B N 1
ATOM 11794 C CA . PHE B 1 722 ? 20.375 12.82 0.484 1 97.56 722 PHE B CA 1
ATOM 11795 C C . PHE B 1 722 ? 19.375 13.805 1.07 1 97.56 722 PHE B C 1
ATOM 11797 O O . PHE B 1 722 ? 19.406 14.094 2.268 1 97.56 722 PHE B O 1
ATOM 11804 N N . ILE B 1 723 ? 18.453 14.289 0.279 1 97.56 723 ILE B N 1
ATOM 11805 C CA . ILE B 1 723 ? 17.469 15.266 0.745 1 97.56 723 ILE B CA 1
ATOM 11806 C C . ILE B 1 723 ? 16.578 14.625 1.814 1 97.56 723 ILE B C 1
ATOM 11808 O O . ILE B 1 723 ? 16.047 15.328 2.684 1 97.56 723 ILE B O 1
ATOM 11812 N N . THR B 1 724 ? 16.359 13.344 1.732 1 97.69 724 THR B N 1
ATOM 11813 C CA . THR B 1 724 ? 15.57 12.633 2.74 1 97.69 724 THR B CA 1
ATOM 11814 C C . THR B 1 724 ? 16.297 12.641 4.086 1 97.69 724 THR B C 1
ATOM 11816 O O . THR B 1 724 ? 15.656 12.719 5.137 1 97.69 724 THR B O 1
ATOM 11819 N N . HIS B 1 725 ? 17.641 12.578 4.066 1 97.75 725 HIS B N 1
ATOM 11820 C CA . HIS B 1 725 ? 18.406 12.711 5.297 1 97.75 725 HIS B CA 1
ATOM 11821 C C . HIS B 1 725 ? 18.219 14.086 5.926 1 97.75 725 HIS B C 1
ATOM 11823 O O . HIS B 1 725 ? 18.047 14.195 7.145 1 97.75 725 HIS B O 1
ATOM 11829 N N . LEU B 1 726 ? 18.234 15.062 5.07 1 97.06 726 LEU B N 1
ATOM 11830 C CA . LEU B 1 726 ? 18.047 16.422 5.547 1 97.06 726 LEU B CA 1
ATOM 11831 C C . LEU B 1 726 ? 16.609 16.641 6.016 1 97.06 726 LEU B C 1
ATOM 11833 O O . LEU B 1 726 ? 16.375 17.344 7 1 97.06 726 LEU B O 1
ATOM 11837 N N . TRP B 1 727 ? 15.656 16.031 5.262 1 96.81 727 TRP B N 1
ATOM 11838 C CA . TRP B 1 727 ? 14.25 16.078 5.652 1 96.81 727 TRP B CA 1
ATOM 11839 C C . TRP B 1 727 ? 14.062 15.508 7.055 1 96.81 727 TRP B C 1
ATOM 11841 O O . TRP B 1 727 ? 13.367 16.109 7.883 1 96.81 727 TRP B O 1
ATOM 11851 N N . ALA B 1 728 ? 14.719 14.414 7.367 1 97.44 728 ALA B N 1
ATOM 11852 C CA . ALA B 1 728 ? 14.648 13.797 8.688 1 97.44 728 ALA B CA 1
ATOM 11853 C C . ALA B 1 728 ? 15.289 14.688 9.75 1 97.44 728 ALA B C 1
ATOM 11855 O O . ALA B 1 728 ? 14.711 14.906 10.82 1 97.44 728 ALA B O 1
ATOM 11856 N N . LEU B 1 729 ? 16.422 15.188 9.43 1 96.31 729 LEU B N 1
ATOM 11857 C CA . LEU B 1 729 ? 17.156 16.047 10.359 1 96.31 729 LEU B CA 1
ATOM 11858 C C . LEU B 1 729 ? 16.328 17.266 10.742 1 96.31 729 LEU B C 1
ATOM 11860 O O . LEU B 1 729 ? 16.188 17.578 11.93 1 96.31 729 LEU B O 1
ATOM 11864 N N . PHE B 1 730 ? 15.711 17.891 9.812 1 93.88 730 PHE B N 1
ATOM 11865 C CA . PHE B 1 730 ? 14.93 19.094 10.062 1 93.88 730 PHE B CA 1
ATOM 11866 C C . PHE B 1 730 ? 13.625 18.75 10.789 1 93.88 730 PHE B C 1
ATOM 11868 O O . PHE B 1 730 ? 13.133 19.547 11.586 1 93.88 730 PHE B O 1
ATOM 11875 N N . SER B 1 731 ? 13.094 17.578 10.461 1 94.19 731 SER B N 1
ATOM 11876 C CA . SER B 1 731 ? 11.914 17.156 11.203 1 94.19 731 SER B CA 1
ATOM 11877 C C . SER B 1 731 ? 12.188 17.078 12.695 1 94.19 731 SER B C 1
ATOM 11879 O O . SER B 1 731 ? 11.352 17.484 13.508 1 94.19 731 SER B O 1
ATOM 11881 N N . HIS B 1 732 ? 13.344 16.609 13.016 1 94.5 732 HIS B N 1
ATOM 11882 C CA . HIS B 1 732 ? 13.711 16.484 14.422 1 94.5 732 HIS B CA 1
ATOM 11883 C C . HIS B 1 732 ? 14 17.859 15.039 1 94.5 732 HIS B C 1
ATOM 11885 O O . HIS B 1 732 ? 14 18 16.266 1 94.5 732 HIS B O 1
ATOM 11891 N N . ALA B 1 733 ? 14.281 18.859 14.18 1 92.06 733 ALA B N 1
ATOM 11892 C CA . ALA B 1 733 ? 14.484 20.219 14.648 1 92.06 733 ALA B CA 1
ATOM 11893 C C . ALA B 1 733 ? 13.156 20.953 14.797 1 92.06 733 ALA B C 1
ATOM 11895 O O . ALA B 1 733 ? 13.125 22.125 15.18 1 92.06 733 ALA B O 1
ATOM 11896 N N . GLY B 1 734 ? 12.094 20.266 14.445 1 88.88 734 GLY B N 1
ATOM 11897 C CA . GLY B 1 734 ? 10.766 20.859 14.555 1 88.88 734 GLY B CA 1
ATOM 11898 C C . GLY B 1 734 ? 10.375 21.672 13.336 1 88.88 734 GLY B C 1
ATOM 11899 O O . GLY B 1 734 ? 9.438 22.469 13.398 1 88.88 734 GLY B O 1
ATOM 11900 N N . ILE B 1 735 ? 11.133 21.531 12.25 1 87.31 735 ILE B N 1
ATOM 11901 C CA . ILE B 1 735 ? 10.844 22.234 11.008 1 87.31 735 ILE B CA 1
ATOM 11902 C C . ILE B 1 735 ? 10.195 21.266 10.016 1 87.31 735 ILE B C 1
ATOM 11904 O O . ILE B 1 735 ? 10.891 20.5 9.336 1 87.31 735 ILE B O 1
ATOM 11908 N N . LEU B 1 736 ? 8.914 21.359 9.938 1 83.12 736 LEU B N 1
ATOM 11909 C CA . LEU B 1 736 ? 8.188 20.391 9.133 1 83.12 736 LEU B CA 1
ATOM 11910 C C . LEU B 1 736 ? 7.879 20.953 7.75 1 83.12 736 LEU B C 1
ATOM 11912 O O . LEU B 1 736 ? 7.895 20.219 6.758 1 83.12 736 LEU B O 1
ATOM 11916 N N . ASN B 1 737 ? 7.348 22.125 7.598 1 76.56 737 ASN B N 1
ATOM 11917 C CA . ASN B 1 737 ? 7.031 22.797 6.34 1 76.56 737 ASN B CA 1
ATOM 11918 C C . ASN B 1 737 ? 7.223 24.297 6.449 1 76.56 737 ASN B C 1
ATOM 11920 O O . ASN B 1 737 ? 7.383 24.828 7.551 1 76.56 737 ASN B O 1
ATOM 11924 N N . TRP B 1 738 ? 7.395 24.812 5.188 1 67.81 738 TRP B N 1
ATOM 11925 C CA . TRP B 1 738 ? 7.531 26.266 5.176 1 67.81 738 TRP B CA 1
ATOM 11926 C C . TRP B 1 738 ? 6.168 26.938 5.137 1 67.81 738 TRP B C 1
ATOM 11928 O O . TRP B 1 738 ? 5.227 26.422 4.535 1 67.81 738 TRP B O 1
ATOM 11938 N N . ARG B 1 739 ? 5.547 27.672 6.102 1 50.41 739 ARG B N 1
ATOM 11939 C CA . ARG B 1 739 ? 4.281 28.391 6.012 1 50.41 739 ARG B CA 1
ATOM 11940 C C . ARG B 1 739 ? 4.219 29.234 4.746 1 50.41 739 ARG B C 1
ATOM 11942 O O . ARG B 1 739 ? 5.246 29.703 4.262 1 50.41 739 ARG B O 1
ATOM 11949 N N . GLY B 1 740 ? 3.188 29.141 3.971 1 43.09 740 GLY B N 1
ATOM 11950 C CA . GLY B 1 740 ? 2.77 29.969 2.85 1 43.09 740 GLY B CA 1
ATOM 11951 C C . GLY B 1 740 ? 3.039 31.453 3.064 1 43.09 740 GLY B C 1
ATOM 11952 O O . GLY B 1 740 ? 2.914 31.953 4.184 1 43.09 740 GLY B O 1
ATOM 11953 N N . GLY B 1 741 ? 3.568 32.344 2.225 1 40.06 741 GLY B N 1
ATOM 11954 C CA . GLY B 1 741 ? 3.84 33.75 1.936 1 40.06 741 GLY B CA 1
ATOM 11955 C C . GLY B 1 741 ? 5.016 34.281 2.719 1 40.06 741 GLY B C 1
ATOM 11956 O O . GLY B 1 741 ? 5.461 35.406 2.467 1 40.06 741 GLY B O 1
ATOM 11957 N N . SER B 1 742 ? 4.953 34.156 4.164 1 35.56 742 SER B N 1
ATOM 11958 C CA . SER B 1 742 ? 5.938 34.906 4.926 1 35.56 742 SER B CA 1
ATOM 11959 C C . SER B 1 742 ? 7.34 34.344 4.754 1 35.56 742 SER B C 1
ATOM 11961 O O . SER B 1 742 ? 7.5 33.125 4.59 1 35.56 742 SER B O 1
ATOM 11963 N N . THR B 1 743 ? 8.195 35.219 4.203 1 36.09 743 THR B N 1
ATOM 11964 C CA . THR B 1 743 ? 9.641 35.031 4.211 1 36.09 743 THR B CA 1
ATOM 11965 C C . THR B 1 743 ? 10.109 34.469 5.543 1 36.09 743 THR B C 1
ATOM 11967 O O . THR B 1 743 ? 11.273 34.094 5.691 1 36.09 743 THR B O 1
ATOM 11970 N N . TYR B 1 744 ? 9.438 34.875 6.66 1 33.25 744 TYR B N 1
ATOM 11971 C CA . TYR B 1 744 ? 9.914 34.656 8.023 1 33.25 744 TYR B CA 1
ATOM 11972 C C . TYR B 1 744 ? 9.406 33.344 8.57 1 33.25 744 TYR B C 1
ATOM 11974 O O . TYR B 1 744 ? 8.312 32.875 8.211 1 33.25 744 TYR B O 1
ATOM 11982 N N . TYR B 1 745 ? 10.258 32.625 9.062 1 35.84 745 TYR B N 1
ATOM 11983 C CA . TYR B 1 745 ? 9.922 31.516 9.969 1 35.84 745 TYR B CA 1
ATOM 11984 C C . TYR B 1 745 ? 8.828 31.938 10.938 1 35.84 745 TYR B C 1
ATOM 11986 O O . TYR B 1 745 ? 8.695 33.125 11.273 1 35.84 745 TYR B O 1
ATOM 11994 N N . ASN B 1 746 ? 7.777 31.469 11.148 1 34.91 746 ASN B N 1
ATOM 11995 C CA . ASN B 1 746 ? 7.09 31.781 12.391 1 34.91 746 ASN B CA 1
ATOM 11996 C C . ASN B 1 746 ? 8.07 31.984 13.539 1 34.91 746 ASN B C 1
ATOM 11998 O O . ASN B 1 746 ? 8.734 31.031 13.969 1 34.91 746 ASN B O 1
ATOM 12002 N N . GLU B 1 747 ? 8.711 33.125 13.703 1 32.25 747 GLU B N 1
ATOM 12003 C CA . GLU B 1 747 ? 9.523 33.469 14.875 1 32.25 747 GLU B CA 1
ATOM 12004 C C . GLU B 1 747 ? 8.852 33 16.156 1 32.25 747 GLU B C 1
ATOM 12006 O O . GLU B 1 747 ? 7.648 33.219 16.344 1 32.25 747 GLU B O 1
ATOM 12011 N N . PRO B 1 748 ? 9.367 31.969 16.766 1 33.34 748 PRO B N 1
ATOM 12012 C CA . PRO B 1 748 ? 8.852 31.922 18.141 1 33.34 748 PRO B CA 1
ATOM 12013 C C . PRO B 1 748 ? 8.602 33.312 18.719 1 33.34 748 PRO B C 1
ATOM 12015 O O . PRO B 1 748 ? 9.219 34.281 18.281 1 33.34 748 PRO B O 1
ATOM 12018 N N . PRO B 1 749 ? 7.41 33.594 19.344 1 29.97 749 PRO B N 1
ATOM 12019 C CA . PRO B 1 749 ? 7.406 34.906 19.984 1 29.97 749 PRO B CA 1
ATOM 12020 C C . PRO B 1 749 ? 8.75 35.281 20.609 1 29.97 749 PRO B C 1
ATOM 12022 O O . PRO B 1 749 ? 9.484 34.375 21.047 1 29.97 749 PRO B O 1
ATOM 12025 N N . GLU B 1 750 ? 9.367 36.344 20.188 1 29.22 750 GLU B N 1
ATOM 12026 C CA . GLU B 1 750 ? 10.516 36.938 20.875 1 29.22 750 GLU B CA 1
ATOM 12027 C C . GLU B 1 750 ? 10.406 36.781 22.391 1 29.22 750 GLU B C 1
ATOM 12029 O O . GLU B 1 750 ? 9.375 37.125 22.969 1 29.22 750 GLU B O 1
ATOM 12034 N N . LEU B 1 751 ? 11.062 35.781 22.906 1 26.41 751 LEU B N 1
ATOM 12035 C CA . LEU B 1 751 ? 11.289 35.969 24.328 1 26.41 751 LEU B CA 1
ATOM 12036 C C . LEU B 1 751 ? 11.617 37.406 24.656 1 26.41 751 LEU B C 1
ATOM 12038 O O . LEU B 1 751 ? 12.602 37.969 24.172 1 26.41 751 LEU B O 1
ATOM 12042 N N . SER B 1 752 ? 10.586 38.281 24.891 1 25.53 752 SER B N 1
ATOM 12043 C CA . SER B 1 752 ? 10.797 39.625 25.438 1 25.53 752 SER B CA 1
ATOM 12044 C C . SER B 1 752 ? 11.898 39.625 26.484 1 25.53 752 SER B C 1
ATOM 12046 O O . SER B 1 752 ? 11.711 39.094 27.594 1 25.53 752 SER B O 1
ATOM 12048 N N . GLY B 1 753 ? 13.156 39.312 26.188 1 22.8 753 GLY B N 1
ATOM 12049 C CA . GLY B 1 753 ? 14.086 39.781 27.219 1 22.8 753 GLY B CA 1
ATOM 12050 C C . GLY B 1 753 ? 13.727 41.156 27.766 1 22.8 753 GLY B C 1
ATOM 12051 O O . GLY B 1 753 ? 12.93 41.875 27.156 1 22.8 753 GLY B O 1
ATOM 12052 N N . SER B 1 754 ? 13.969 41.438 29.109 1 23.88 754 SER B N 1
ATOM 12053 C CA . SER B 1 754 ? 13.93 42.719 29.781 1 23.88 754 SER B CA 1
ATOM 12054 C C . SER B 1 754 ? 14.523 43.812 28.922 1 23.88 754 SER B C 1
ATOM 12056 O O . SER B 1 754 ? 15.586 43.625 28.312 1 23.88 754 SER B O 1
ATOM 12058 N N . ALA B 1 755 ? 13.625 44.625 28.297 1 24.11 755 ALA B N 1
ATOM 12059 C CA . ALA B 1 755 ? 14.031 45.969 27.953 1 24.11 755 ALA B CA 1
ATOM 12060 C C . ALA B 1 755 ? 14.977 46.562 29.016 1 24.11 755 ALA B C 1
ATOM 12062 O O . ALA B 1 755 ? 14.57 46.781 30.156 1 24.11 755 ALA B O 1
ATOM 12063 N N . ASP B 1 756 ? 16.234 46.156 29.125 1 21.41 756 ASP B N 1
ATOM 12064 C CA . ASP B 1 756 ? 17.109 47.156 29.734 1 21.41 756 ASP B CA 1
ATOM 12065 C C . ASP B 1 756 ? 16.812 48.562 29.172 1 21.41 756 ASP B C 1
ATOM 12067 O O . ASP B 1 756 ? 16.828 48.75 27.953 1 21.41 756 ASP B O 1
ATOM 12071 N N . ASP B 1 757 ? 15.969 49.375 29.906 1 22.45 757 ASP B N 1
ATOM 12072 C CA . ASP B 1 757 ? 15.859 50.812 29.969 1 22.45 757 ASP B CA 1
ATOM 12073 C C . ASP B 1 757 ? 17.219 51.469 29.828 1 22.45 757 ASP B C 1
ATOM 12075 O O . ASP B 1 757 ? 17.875 51.781 30.828 1 22.45 757 ASP B O 1
ATOM 12079 N N . SER B 1 758 ? 18.062 50.812 29.047 1 21.06 758 SER B N 1
ATOM 12080 C CA . SER B 1 758 ? 19.203 51.719 28.906 1 21.06 758 SER B CA 1
ATOM 12081 C C . SER B 1 758 ? 18.766 53.094 28.438 1 21.06 758 SER B C 1
ATOM 12083 O O . SER B 1 758 ? 18.109 53.25 27.406 1 21.06 758 SER B O 1
ATOM 12085 N N . GLU B 1 759 ? 18.609 54.031 29.438 1 19.61 759 GLU B N 1
ATOM 12086 C CA . GLU B 1 759 ? 18.719 55.469 29.484 1 19.61 759 GLU B CA 1
ATOM 12087 C C . GLU B 1 759 ? 19.766 56 28.516 1 19.61 759 GLU B C 1
ATOM 12089 O O . GLU B 1 759 ? 20.906 55.531 28.531 1 19.61 759 GLU B O 1
ATOM 12094 N N . SER B 1 760 ? 19.297 56.25 27.266 1 21.5 760 SER B N 1
ATOM 12095 C CA . SER B 1 760 ? 20.047 57.25 26.484 1 21.5 760 SER B CA 1
ATOM 12096 C C . SER B 1 760 ? 20.578 58.375 27.391 1 21.5 760 SER B C 1
ATOM 12098 O O . SER B 1 760 ? 19.812 59.219 27.875 1 21.5 760 SER B O 1
ATOM 12100 N N . THR B 1 761 ? 21.5 58 28.406 1 20.59 761 THR B N 1
ATOM 12101 C CA . THR B 1 761 ? 22.344 59.031 28.953 1 20.59 761 THR B CA 1
ATOM 12102 C C . THR B 1 761 ? 23 59.844 27.828 1 20.59 761 THR B C 1
ATOM 12104 O O . THR B 1 761 ? 23.75 59.281 27.016 1 20.59 761 THR B O 1
ATOM 12107 N N . GLU B 1 762 ? 22.281 60.906 27.375 1 19.64 762 GLU B N 1
ATOM 12108 C CA . GLU B 1 762 ? 22.797 62.156 26.844 1 19.64 762 GLU B CA 1
ATOM 12109 C C . GLU B 1 762 ? 24.047 62.594 27.594 1 19.64 762 GLU B C 1
ATOM 12111 O O . GLU B 1 762 ? 24 62.938 28.781 1 19.64 762 GLU B O 1
ATOM 12116 N N . GLU B 1 763 ? 25.203 61.719 27.547 1 20.33 763 GLU B N 1
ATOM 12117 C CA . GLU B 1 763 ? 26.453 62.344 27.953 1 20.33 763 GLU B CA 1
ATOM 12118 C C . GLU B 1 763 ? 26.578 63.75 27.375 1 20.33 763 GLU B C 1
ATOM 12120 O O . GLU B 1 763 ? 26.375 63.969 26.188 1 20.33 763 GLU B O 1
ATOM 12125 N N . LEU B 1 764 ? 26.422 64.75 28.297 1 18.5 764 LEU B N 1
ATOM 12126 C CA . LEU B 1 764 ? 26.906 66.125 28.438 1 18.5 764 LEU B CA 1
ATOM 12127 C C . LEU B 1 764 ? 28.359 66.25 28.016 1 18.5 764 LEU B C 1
ATOM 12129 O O . LEU B 1 764 ? 29.219 65.5 28.516 1 18.5 764 LEU B O 1
ATOM 12133 N N . ASP B 1 765 ? 28.641 66.5 26.703 1 18.64 765 ASP B N 1
ATOM 12134 C CA . ASP B 1 765 ? 29.781 67.312 26.188 1 18.64 765 ASP B CA 1
ATOM 12135 C C . ASP B 1 765 ? 30.156 68.438 27.156 1 18.64 765 ASP B C 1
ATOM 12137 O O . ASP B 1 765 ? 29.438 69.375 27.297 1 18.64 765 ASP B O 1
ATOM 12141 N N . GLY B 1 766 ? 30.641 68.188 28.484 1 18.58 766 GLY B N 1
ATOM 12142 C CA . GLY B 1 766 ? 31.5 69.062 29.203 1 18.58 766 GLY B CA 1
ATOM 12143 C C . GLY B 1 766 ? 32.688 69.562 28.391 1 18.58 766 GLY B C 1
ATOM 12144 O O . GLY B 1 766 ? 33.219 68.75 27.594 1 18.58 766 GLY B O 1
ATOM 12145 N N . SER B 1 767 ? 33.062 70.875 28.297 1 19.81 767 SER B N 1
ATOM 12146 C CA . SER B 1 767 ? 33.969 71.875 27.781 1 19.81 767 SER B CA 1
ATOM 12147 C C . SER B 1 767 ? 35.375 71.688 28.344 1 19.81 767 SER B C 1
ATOM 12149 O O . SER B 1 767 ? 36.25 72.562 28.172 1 19.81 767 SER B O 1
ATOM 12151 N N . ALA B 1 768 ? 35.906 70.75 29.156 1 23.97 768 ALA B N 1
ATOM 12152 C CA . ALA B 1 768 ? 37.156 71.25 29.734 1 23.97 768 ALA B CA 1
ATOM 12153 C C . ALA B 1 768 ? 38.281 71.25 28.734 1 23.97 768 ALA B C 1
ATOM 12155 O O . ALA B 1 768 ? 38.781 70.188 28.359 1 23.97 768 ALA B O 1
ATOM 12156 N N . ALA B 1 769 ? 38.656 72.188 27.797 1 20.86 769 ALA B N 1
ATOM 12157 C CA . ALA B 1 769 ? 39.781 72 26.875 1 20.86 769 ALA B CA 1
ATOM 12158 C C . ALA B 1 769 ? 41.094 71.875 27.625 1 20.86 769 ALA B C 1
ATOM 12160 O O . ALA B 1 769 ? 41.156 72.188 28.828 1 20.86 769 ALA B O 1
ATOM 12161 N N . ASP B 1 770 ? 42.281 71.062 27.125 1 18.66 770 ASP B N 1
ATOM 12162 C CA . ASP B 1 770 ? 43.688 71.375 27.312 1 18.66 770 ASP B CA 1
ATOM 12163 C C . ASP B 1 770 ? 43.906 72.938 27.266 1 18.66 770 ASP B C 1
ATOM 12165 O O . ASP B 1 770 ? 43.312 73.625 26.438 1 18.66 770 ASP B O 1
ATOM 12169 N N . ALA B 1 771 ? 44.469 73.625 28.297 1 18.58 771 ALA B N 1
ATOM 12170 C CA . ALA B 1 771 ? 45.406 74.688 28.797 1 18.58 771 ALA B CA 1
ATOM 12171 C C . ALA B 1 771 ? 46.812 74.438 28.219 1 18.58 771 ALA B C 1
ATOM 12173 O O . ALA B 1 771 ? 47.656 75.312 28.344 1 18.58 771 ALA B O 1
ATOM 12174 N N . ASP B 1 772 ? 47.719 73.438 27.828 1 17.2 772 ASP B N 1
ATOM 12175 C CA . ASP B 1 772 ? 49 74.062 27.75 1 17.2 772 ASP B CA 1
ATOM 12176 C C . ASP B 1 772 ? 49 75.188 26.719 1 17.2 772 ASP B C 1
ATOM 12178 O O . ASP B 1 772 ? 49.594 76.25 26.953 1 17.2 772 ASP B O 1
ATOM 12182 N N . SER B 1 773 ? 48.969 75.688 25.766 1 17.81 773 SER B N 1
ATOM 12183 C CA . SER B 1 773 ? 50.125 75.25 24.953 1 17.81 773 SER B CA 1
ATOM 12184 C C . SER B 1 773 ? 51.438 75.375 25.734 1 17.81 773 SER B C 1
ATOM 12186 O O . SER B 1 773 ? 52.25 74.438 25.703 1 17.81 773 SER B O 1
ATOM 12188 N N . ALA B 1 774 ? 52.062 76.625 26.156 1 21.92 774 ALA B N 1
ATOM 12189 C CA . ALA B 1 774 ? 53.469 76.938 26.016 1 21.92 774 ALA B CA 1
ATOM 12190 C C . ALA B 1 774 ? 54.281 76.5 27.25 1 21.92 774 ALA B C 1
ATOM 12192 O O . ALA B 1 774 ? 53.781 76.562 28.375 1 21.92 774 ALA B O 1
ATOM 12193 N N . GLU B 1 775 ? 54.938 75.688 27.891 1 15.93 775 GLU B N 1
ATOM 12194 C CA . GLU B 1 775 ? 56.031 76.25 28.594 1 15.93 775 GLU B CA 1
ATOM 12195 C C . GLU B 1 775 ? 56.844 77.188 27.688 1 15.93 775 GLU B C 1
ATOM 12197 O O . GLU B 1 775 ? 56.906 77 26.469 1 15.93 775 GLU B O 1
ATOM 12202 N N . GLU B 1 776 ? 57.062 78.312 28.438 1 15.93 776 GLU B N 1
ATOM 12203 C CA . GLU B 1 776 ? 58.188 78.375 29.344 1 15.93 776 GLU B CA 1
ATOM 12204 C C . GLU B 1 776 ? 58.469 77 29.984 1 15.93 776 GLU B C 1
ATOM 12206 O O . GLU B 1 776 ? 57.531 76.25 30.312 1 15.93 776 GLU B O 1
#

Organism: Setaria viridis (NCBI:txid4556)

pLDDT: mean 78.41, std 19.66, range [15.93, 98.06]

Radius of gyration: 38.1 Å; Cα contacts (8 Å, |Δi|>4): 2025; chains: 2; bounding box: 139×151×112 Å

Foldseek 3Di:
DVVVVVVVVVCVVVVCCCVCVVVVVVVVVVCCVDLVNLVVVLVVLLVVLLVLLLCQLQCVLCLLAFQDPCNVVVNVVSLVSSLVSLVVSLVSQQPDLEHALCSLLSLLLSLLSVLSGWDQDFDDPPLVVQLVVLLVSNVVSLVSSLVSCVPRHPDPLLNVLSVQLSVLSSVSSNLFSVLSCQLVLVVVVLQLQLVVVVLQLVVCVVVPPCLVVCDPLQFQQATFFWQDDDSPVVQPPSPDSPDPDDRLQIDTLSLLSPDPVLNVLSLLSVLRSLLSLLVCLVVVHDDPCFPPQSLLCNLQPRQQADSVRDGDLPRNLVSLQSSLLNLLCSGGGSLLCCQAVPVVVNLVSLVSSLVSLVSSLVVLVCVLPPDDQDQDQDPVSRTHGHQDPVNNVVSNVSSVSSSVSSVVVNLCSLAESSNSSNLSSCDSSVDVDQDPVSVVSVVSNVPDHPPPDGSFNQWFFFAALLVVLDLDPPCCVVVVVVVVVVVVVCVVCVVVVNNCVVVVVCVVVPDDTDDIGHNDPLLSVLLSVLCNVCSNFFFLFPPLVVVVPPPCVVLRPDPDLLLNLLLLLLLLVLLVLVQVVVVHQPDPDPVVRVVLVSLNVLLNRLSRRSVCCLRGPQLQWADDNVVSVVLVVLQSVLCCVLPSHNDPRNNVSLVPLDLVPVPPPDPNNNSNNSSSVSNVVLNPPSCSSNSSSSVSSSSLLQGLAHSSSVSQSVCSSSRHHPSSSSNSSVVSSSRRHDPPPDSGDPPDPPPPDPPPPPDPPPPPPDPPPPDDDDDD/DPVVVVVVVVCVVVVCCCVVVVVVVVVLVVCCVDLVNLVVVLVVLLVVLLVLLLCQLQCVLCLLAFQDPCNVVVNVVSLVSSLVSLVVSLVSQQPDLEHALCSLLSLLLSLLSLLSGWDQDFDDPPLVVVLVVQLVSNVVSLVSSLVSCVVRHPDPLLNVLSVQLSVLSSVSSNLQSCLSCQLVLLVVVLQLQLLVVVLQLVVCVVVPPCLVVCCPLQFQQATFFWQDDDSPVVQPPSPDSPDPDDRLQIDTLSLLSPDPVLNVLSLLSVLRSLLSLLVCLVVVHDDPCFPPQSLLCNLQPRQQADSVRHGDLPRNLVSLQSSLLNLLCSGGGSLLCCQAVPVVVNLVSLVSSLVSLVSSLVVLVCVLPPDDQDQDQDPVSRTHGHQDPVNNVVSNVSSVSSSVSSVVVNLCSLAESNNSSRLSSCDSSVDVDQDPVSVVSVVSNVPDHPPPDGSFNQWFFFAALLVVLDLDPPVCVVVVVVVVVVVVVCVVCVVVVNNCVVVVVCVVVPDDTDDIGHNDPLLSVLLSVLCNVCSNWFFQLVPLVVVVVPPCVVQRPDPDLLLNLLLLLLLLVLLVLVQVVVVHQPDPDPVVRVVLVSLNVLLNRLSRRSVCCLRGPQLQWADDNVVSVVLVVLQSVLCCVLPSHNDPRNNVSLVPLDLPPPPPPDPNNNSNNSSSVSNVSLNPGSCSSNSSSSSSSSSLLQGLAHSSSVSQSVCSSSRHHPSSSSNSSVVSSSRRHDPPPDSGDPPDPPPPDPPPPPPPPPPDPDPPDDPDDDDD

Sequence (1552 aa):
MVGYRRMGNMEQNLGNVTSASAILLHQLSDMWKSPRGTVVRIEALALLAIALSFFLAAFGSFRRRSGHWFIQKGTLAANVLSLSLGTYSIGLMQSSSVKSEVYPFWAVSMLTLFCCIDPVTAYGLEYKSQLWKMLYQLFLYCGYVLLVSILTISSDIGYIAIGMLSAITFIKGFHRSLALMMPSIERDMIQMIAQVMAAEVLGHSTRADDLNQLSCPDDLIGYNYVVHWPLDKSKAKFLPATTTSSPVDVVTIDKILQCNEVHFLSDVCLSFSLSHLLQRRFYRLNCVETKHLVARKFVLEGLLLSRDGAIDYKRAFKVIEVELAFLYDTFFTGNAFLHYYESKGTTIWGLASITGICFVGVAAVISGTTRSTQTRTTPGGTIIVDTTTIDLIITLVIFVSLALLQFWHLIRCWSSNWARVAFACDYIKNGKQLSHLMRLRRWVLQRIDCDKSHLWQNKLGQYSLIESITATEHNKLLSMLGGCLHQMCSRFLGILGLQYIEQAFREMLGVKTGDAIELHADVKEAIVDFIISRKCNLQNWPSSLDRIGCPVDRFLFFPDHAVTIMRGHIATCYCELVMRKEKGFSVQDEGAEEIVKKNHGVATALSKYCAYLMVSAPRLLHRDHLGTESVYNEVAQAARMISLHGVNDKLEAMRRLGEDDDDKSGWGPRIFLQGVAFGKCLETMPKRWEVLAEFWVGALLYAAPSDNAEDHIECLAQGGEFITHLWALFSHAGILNWRGGSTYYNEPPELSGSADDSESTEELDGSAADADSAEEMVGYRRMGNMEQNLGNVTSASAILLHQLSDMWKSPRGTVVRIEALALLAIALSFFLAAFGSFRRRSGHWFIQKGTLAANVLSLSLGTYSIGLMQSSSVKSEVYPFWAVSMLTLFCCIDPVTAYGLEYKSQLWKMLYQLFLYCGYVLLVSILTISSDIGYIAIGMLSAITFIKGFHRSLALMMPSIERDMIQMIAQVMAAEVLGHSTRADDLNQLSCPDDLIGYNYVVHWPLDKSKAKFLPATTTSSPVDVVTIDKILQCNEVHFLSDVCLSFSLSHLLQRRFYRLNCVETKHLVARKFVLEGLLLSRDGAIDYKRAFKVIEVELAFLYDTFFTGNAFLHYYESKGTTIWGLASITGICFVGVAAVISGTTRSTQTRTTPGGTIIVDTTTIDLIITLVIFVSLALLQFWHLIRCWSSNWARVAFACDYIKNGKQLSHLMRLRRWVLQRIDCDKSHLWQNKLGQYSLIESITATEHNKLLSMLGGCLHQMCSRFLGILGLQYIEQAFREMLGVKTGDAIELHADVKEAIVDFIISRKCNLQNWPSSLDRIGCPVDRFLFFPDHAVTIMRGHIATCYCELVMRKEKGFSVQDEGAEEIVKKNHGVATALSKYCAYLMVSAPRLLHRDHLGTESVYNEVAQAARMISLHGVNDKLEAMRRLGEDDDDKSGWGPRIFLQGVAFGKCLETMPKRWEVLAEFWVGALLYAAPSDNAEDHIECLAQGGEFITHLWALFSHAGILNWRGGSTYYNEPPELSGSADDSESTEELDGSAADADSAEE

Secondary structure (DSSP, 8-state):
--TTHHHHHHHHHHHHHHHHHHHHHHHHHHHHHSHHHHHHHHHHHHHHHHHHHHHHHHHGGGGGG---HHHHHHHHHHHHHHHHHHHHHHHHHHHBSEEETTHHHHHHHHHHHHTTPPP----BTTHHHHHHHHHHHHHHHHHHHHHHHHHH---HHHHHHHHHHHHHHHHHHHHHHGGGGHHHHHHHHHHHHHHHHHHHHHHHHHTTT-GGGG--TTS-SS---EEE--S-TTTS----TT-----TT-EEHHHHHH-TTTGGGHHHHHHHHHHHHHHHHHTT---TTTT-HHHHHIIIIIISB-TTS-B-HHHHHHHHHHHHHHHHHHHH-SHIIIIIITHHHHHHHHHHHHHHHHHHHHHHHHHHHHS-S--EE-TTS-EEE---HHHHHHHHHHHHHHHHHHHHHHHHHHHSHHHHHHHHHHHHHS-S---HHHHHHHHHHHH--TT-S-SS--EEEE--HHHHS----TTHHHHHHHHHHHHHHHHHHHHTT-TTHHHHHHHHH----EEEEE--HHHHHHHHHHHHHHTT---SS-HHHHTTTS-THHHH--S-HHHHHHHHHHHHHHHHHHHHHTTS-----HHHHHHHHHHHHHHHHHHHHHHHHHHH-GGGSSS-HHHHHHHHHHHHHHHIIIIITT-S-HHHHHHH--TT-TT--SHHHHHHHHHHHHHHHHHT-TTHHHHHHHHHHHHHHHHS--S-HHHHHHHGGGT--HHHHHHHHHHHTT-----SS-SS--------------------------------/--TTHHHHHHHHHHHHHHHHHHHHHHHHHHHHHSHHHHHHHHHHHHHHHHHHHHHHHHHGGGGGT---HHHHHHHHHHHHHHHHHHHHHHHHHHHBSEEETTHHHHHHHHHHHHTTPPP----BTTHHHHHHHHHHHHHHHHHHHHHHHHHH---HHHHHHHHHHHHHHHHHHHHHHGGGGHHHHHHHHHHHHHHHHHHHHHHHHHSTT-GGGG--TTS-SS--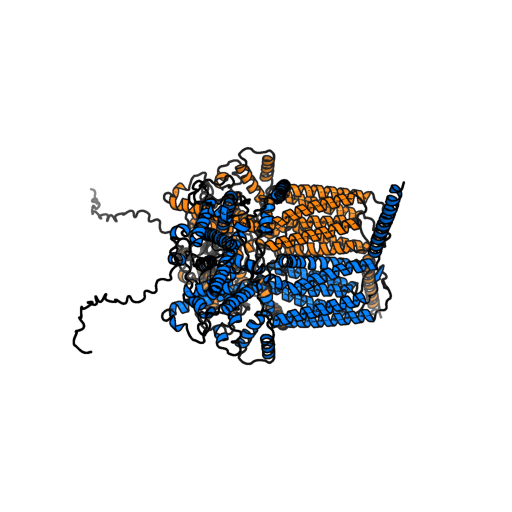-EEE--S-TTTS----TT-----TT-EEHHHHHH-TTTGGGHHHHHHHHHHHHHHHHHTT---TTTT-HHHHHIIIIIISB-TTS-B-HHHHHHHHHHHHHHHHHHHH-SHIIIIIITHHHHHHHHHHHHHHHHHHHHHHHHHHHHS-S--EE-TTS-EEE---HHHHHHHHHHHHHHHHHHHHHHHHHHHSHHHHHHHHHHHHHS-S---HHHHHHHHHHHH--TT-S-SS--EEEE--HHHHS----TTHHHHHHHHHHHHHHHHHHHHTT-TTHHHHHHHHH----EEEEE--HHHHHHHHHHHHHHTT----SHHHHHTTTS-THHHH--S-HHHHHHHHHHHHHHHHHHHHHTTS-----HHHHHHHHHHHHHHHHHHHHHHHHHHH-GGGSSS-HHHHHHHHHHHHHHHIIIIITT-S-HHHHHHH--TT-TT--SHHHHHHHHHHHHHHHHHT-TTHHHHHHHHHHHHHHHHS--S-HHHHHHHGGGT--HHHHHHHHHHHTT-----SS-SS----------------------------S---

Solvent-accessible surface area (backbone atoms only — not comparable to full-atom values): 82719 Å² total; per-residue (Å²): 129,72,76,63,56,61,57,49,52,51,48,47,50,48,44,46,47,47,46,45,47,44,44,47,49,44,45,49,46,47,44,46,58,32,68,66,29,47,46,51,51,51,48,50,45,38,50,49,18,44,48,32,30,48,47,42,47,71,50,50,75,48,30,30,33,31,56,46,64,67,53,49,53,43,50,50,46,32,57,54,44,18,54,52,38,38,41,24,32,51,19,26,58,59,36,27,38,53,32,54,74,58,52,44,60,52,42,48,51,44,50,45,38,58,44,55,39,76,68,93,48,50,52,40,48,64,48,69,56,53,41,54,46,52,50,53,49,50,51,49,54,52,49,54,37,51,53,41,32,68,73,60,59,85,49,68,64,52,49,51,33,52,50,49,34,51,50,48,36,47,52,41,30,51,56,56,49,55,24,62,52,43,53,64,55,46,51,56,51,44,54,53,49,43,51,51,49,46,52,50,51,53,53,48,63,72,52,50,81,54,71,76,64,56,64,42,91,76,44,66,42,52,73,83,43,56,51,44,72,67,81,53,63,84,72,47,61,75,66,55,94,76,58,80,70,68,58,87,68,52,40,39,48,52,63,39,52,68,31,75,91,40,36,90,48,39,58,62,34,46,15,51,22,50,30,49,58,55,47,32,55,61,71,69,45,80,65,76,53,49,73,32,65,54,28,37,45,17,44,57,54,46,42,35,21,39,98,87,66,43,81,30,55,68,59,34,54,46,34,48,47,52,15,53,44,54,47,40,27,47,46,45,41,43,48,53,37,43,26,43,78,27,33,65,19,44,50,54,46,44,52,49,42,40,52,31,45,52,49,34,47,51,42,52,49,50,55,61,70,67,55,69,77,61,64,45,63,44,94,74,67,35,36,32,48,56,80,48,72,66,56,52,50,50,51,50,50,51,43,52,51,48,38,50,49,46,50,50,51,50,50,48,38,56,23,26,71,48,24,51,42,44,50,46,51,48,43,65,66,68,36,92,67,75,48,72,66,50,50,50,48,50,51,44,48,73,71,38,64,77,66,73,58,77,70,33,46,64,42,38,53,26,29,53,77,70,70,66,53,57,39,72,67,72,51,44,59,52,45,45,44,43,44,45,47,43,47,48,48,44,49,51,28,39,72,59,30,41,69,60,47,61,58,49,44,47,69,70,68,52,67,92,66,53,75,61,40,71,66,53,68,66,47,52,47,52,44,50,51,49,37,61,75,44,68,70,60,65,50,87,58,66,65,59,46,67,70,62,70,50,85,45,70,81,75,59,67,55,92,46,66,58,59,51,51,51,24,52,36,44,14,50,52,47,45,51,46,50,35,61,70,66,74,52,77,97,55,90,47,69,72,59,37,54,53,49,50,50,23,40,50,38,22,52,52,40,36,20,26,53,47,22,33,43,70,69,42,28,60,58,36,50,56,60,36,67,60,39,40,49,54,49,51,38,29,55,50,31,50,48,66,74,52,44,50,61,34,84,59,51,63,62,56,54,66,65,55,57,89,72,64,66,81,58,85,44,74,23,42,46,46,49,48,51,6,46,52,49,17,58,57,40,66,77,39,93,62,36,41,56,51,42,24,54,47,36,49,50,53,51,62,60,32,20,31,36,85,46,42,64,55,49,58,50,35,36,63,49,5,45,53,64,56,49,52,48,25,50,55,33,43,57,30,20,42,46,62,77,70,82,89,56,73,58,62,85,66,64,79,73,77,76,64,81,78,75,79,69,68,81,69,76,71,71,83,69,72,84,74,85,85,77,86,76,84,134,128,72,76,64,58,61,57,49,51,50,48,47,50,48,44,44,47,47,43,47,47,44,44,47,49,43,44,48,47,46,45,46,57,31,68,67,28,46,44,51,52,49,49,50,46,38,50,48,18,45,49,31,30,48,46,41,47,71,50,48,75,49,30,30,33,31,57,46,63,66,53,49,53,44,49,50,47,29,58,54,45,17,54,51,38,37,42,23,34,52,19,26,58,59,37,26,38,53,34,54,78,59,50,44,59,51,41,48,49,44,51,44,37,57,44,55,38,74,67,92,48,52,53,40,49,63,49,69,58,53,41,52,46,52,50,52,50,50,53,48,54,51,49,54,38,51,51,42,32,68,74,61,57,85,49,68,64,50,48,51,34,52,50,48,34,52,51,46,36,47,52,41,30,51,55,56,48,55,25,64,51,43,54,65,55,45,51,55,50,44,54,53,48,44,52,50,48,44,54,51,50,52,52,47,64,71,51,52,81,53,70,77,64,57,63,42,91,78,45,67,43,51,73,83,41,58,52,43,71,68,79,54,63,84,72,50,60,75,64,56,94,75,58,78,70,66,57,86,67,52,40,38,47,55,63,39,53,69,32,76,91,41,36,90,46,39,58,63,35,46,14,51,22,51,31,49,57,54,48,31,55,62,70,68,46,81,66,74,52,48,74,33,66,54,26,37,45,16,45,54,53,46,42,34,21,39,98,86,68,43,81,30,55,67,58,35,54,47,33,47,48,51,15,53,43,54,48,41,27,46,45,44,41,43,47,53,38,44,26,42,78,28,32,65,20,45,50,54,46,44,52,48,41,40,53,32,42,52,50,36,48,51,42,51,51,49,57,62,68,68,55,69,76,62,64,46,64,42,96,75,67,34,36,32,48,57,80,49,74,66,55,51,52,51,52,51,49,51,42,51,50,50,40,48,49,48,51,50,53,49,50,48,38,56,23,26,71,47,24,52,42,44,50,45,50,47,43,66,67,69,37,94,68,75,49,72,66,50,50,50,48,52,52,45,47,74,73,38,65,78,66,72,58,78,70,34,45,64,41,40,52,25,30,53,76,72,71,65,52,58,38,72,67,72,49,44,60,51,47,44,45,44,44,46,47,44,47,47,48,45,50,50,27,40,73,60,30,40,67,59,48,61,58,50,46,47,69,69,69,54,68,91,64,51,75,60,40,71,65,53,69,65,46,53,47,53,44,50,51,50,39,60,76,45,69,71,59,69,56,76,65,57,64,69,41,58,72,63,70,48,84,41,72,81,73,58,69,53,90,48,66,59,58,48,51,50,24,50,34,44,12,50,51,47,45,50,46,51,34,60,72,65,75,52,78,97,55,91,48,69,72,59,36,52,53,48,48,50,23,40,53,39,21,52,53,42,36,20,28,52,46,22,33,45,68,68,42,28,59,57,36,52,54,60,36,67,60,36,40,49,54,48,51,37,29,54,50,30,48,48,66,73,49,46,49,63,34,85,58,52,62,62,56,53,66,65,56,58,90,74,65,63,80,57,87,45,75,22,42,47,47,50,51,51,5,46,52,48,16,57,58,40,66,75,39,91,62,36,41,58,51,40,24,53,48,36,49,48,53,50,61,64,33,20,31,35,85,46,42,65,54,46,57,50,35,36,63,50,5,44,51,65,56,48,52,47,26,51,53,34,43,57,30,20,44,45,60,77,69,82,89,55,69,60,64,84,66,64,78,72,76,77,62,80,75,73,77,71,69,82,71,78,76,76,86,75,78,82,72,93,71,67,90,68,68,129

Nearest PDB structures (foldseek):
  6zpu-assembly1_A  TM=1.799E-01  e=5.937E+00  Homo sapiens
  7qks-assembly1_A  TM=1.344E-01  e=6.693E+00  Komagataella phaffii CBS 7435
  6zpu-assembly1_A  TM=1.686E-01  e=3.383E+00  Homo sapiens
  7vls-assembly1_A  TM=1.490E-01  e=7.713E+00  Rattus norvegicus
  7qks-assembly1_A  TM=1.352E-01  e=6.339E+00  Komagataella phaffii CBS 7435

InterPro domains:
  IPR007658 Protein of unknown function DUF594 [PF04578] (684-735)
  IPR025315 Domain of unknown function DUF4220 [PF13968] (77-467)